Protein AF-A0A6C0K0J6-F1 (afdb_monomer)

Structure (mmCIF, N/CA/C/O backbone):
data_AF-A0A6C0K0J6-F1
#
_entry.id   AF-A0A6C0K0J6-F1
#
loop_
_atom_site.group_PDB
_atom_site.id
_atom_site.type_symbol
_atom_site.label_atom_id
_atom_site.label_alt_id
_atom_site.label_comp_id
_atom_site.label_asym_id
_atom_site.label_entity_id
_atom_site.label_seq_id
_atom_site.pdbx_PDB_ins_code
_atom_site.Cartn_x
_atom_site.Cartn_y
_atom_site.Cartn_z
_atom_site.occupancy
_atom_site.B_iso_or_equiv
_atom_site.auth_seq_id
_atom_site.auth_comp_id
_atom_site.auth_asym_id
_atom_site.auth_atom_id
_atom_site.pdbx_PDB_model_num
ATOM 1 N N . MET A 1 1 ? -20.442 -42.114 -7.661 1.00 43.59 1 MET A N 1
ATOM 2 C CA . MET A 1 1 ? -20.634 -40.699 -8.040 1.00 43.59 1 MET A CA 1
ATOM 3 C C . MET A 1 1 ? -19.313 -40.006 -7.813 1.00 43.59 1 MET A C 1
ATOM 5 O O . MET A 1 1 ? -18.913 -39.886 -6.660 1.00 43.59 1 MET A O 1
ATOM 9 N N . ASP A 1 2 ? -18.612 -39.634 -8.880 1.00 46.16 2 ASP A N 1
ATOM 10 C CA . ASP A 1 2 ? -17.391 -38.838 -8.762 1.00 46.16 2 ASP A CA 1
ATOM 11 C C . ASP A 1 2 ? -17.721 -37.569 -7.976 1.00 46.16 2 ASP A C 1
ATOM 13 O O . ASP A 1 2 ? -18.593 -36.793 -8.380 1.00 46.16 2 ASP A O 1
ATOM 17 N N . ARG A 1 3 ? -17.092 -37.387 -6.807 1.00 51.47 3 ARG A N 1
ATOM 18 C CA . ARG A 1 3 ? -17.185 -36.135 -6.048 1.00 51.47 3 ARG A CA 1
ATOM 19 C C . ARG A 1 3 ? -16.568 -35.055 -6.931 1.00 51.47 3 ARG A C 1
ATOM 21 O O . ARG A 1 3 ? -15.355 -34.870 -6.919 1.00 51.47 3 ARG A O 1
ATOM 28 N N . LYS A 1 4 ? -17.397 -34.370 -7.725 1.00 64.88 4 LYS A N 1
ATOM 29 C CA . LYS A 1 4 ? -16.985 -33.145 -8.407 1.00 64.88 4 LYS A CA 1
ATOM 30 C C . LYS A 1 4 ? -16.473 -32.202 -7.326 1.00 64.88 4 LYS A C 1
ATOM 32 O O . LYS A 1 4 ? -17.214 -31.870 -6.401 1.00 64.88 4 LYS A O 1
ATOM 37 N N . VAL A 1 5 ? -15.196 -31.844 -7.423 1.00 68.88 5 VAL A N 1
ATOM 38 C CA . VAL A 1 5 ? -14.590 -30.816 -6.577 1.00 68.88 5 VAL A CA 1
ATOM 39 C C . VAL A 1 5 ? -15.463 -29.564 -6.716 1.00 68.88 5 VAL A C 1
ATOM 41 O O . VAL A 1 5 ? -15.735 -29.167 -7.855 1.00 68.88 5 VAL A O 1
ATOM 44 N N . PRO A 1 6 ? -15.973 -28.987 -5.613 1.00 79.25 6 PRO A N 1
ATOM 45 C CA . PRO A 1 6 ? -16.761 -27.766 -5.681 1.00 79.25 6 PRO A CA 1
ATOM 46 C C . PRO A 1 6 ? -15.980 -26.665 -6.403 1.00 79.25 6 PRO A C 1
ATOM 48 O O . PRO A 1 6 ? -14.752 -26.627 -6.283 1.00 79.25 6 PRO A O 1
ATOM 51 N N . PRO A 1 7 ? -16.651 -25.766 -7.142 1.00 88.38 7 PRO A N 1
ATOM 52 C CA . PRO A 1 7 ? -15.975 -24.605 -7.701 1.00 88.38 7 PRO A CA 1
ATOM 53 C C . PRO A 1 7 ? -15.287 -23.820 -6.575 1.00 88.38 7 PRO A C 1
ATOM 55 O O . PRO A 1 7 ? -15.828 -23.702 -5.473 1.00 88.38 7 PRO A O 1
ATOM 58 N N . ILE A 1 8 ? -14.089 -23.310 -6.859 1.00 90.38 8 ILE A N 1
ATOM 59 C CA . ILE A 1 8 ? -13.298 -22.495 -5.935 1.00 90.38 8 ILE A CA 1
ATOM 60 C C . ILE A 1 8 ? -13.248 -21.075 -6.490 1.00 90.38 8 ILE A C 1
ATOM 62 O O . ILE A 1 8 ? -12.833 -20.871 -7.632 1.00 90.38 8 ILE A O 1
ATOM 66 N N . ILE A 1 9 ? -13.640 -20.096 -5.679 1.00 89.94 9 ILE A N 1
ATOM 67 C CA . ILE A 1 9 ? -13.443 -18.672 -5.964 1.00 89.94 9 ILE A CA 1
ATOM 68 C C . ILE A 1 9 ? -12.317 -18.157 -5.074 1.00 89.94 9 ILE A C 1
ATOM 70 O O . ILE A 1 9 ? -12.358 -18.341 -3.861 1.00 89.94 9 ILE A O 1
ATOM 74 N N . ASN A 1 10 ? -11.332 -17.491 -5.676 1.00 88.81 10 ASN A N 1
ATOM 75 C CA . ASN A 1 10 ? -10.282 -16.783 -4.948 1.00 88.81 10 ASN A CA 1
ATOM 76 C C . ASN A 1 10 ? -10.631 -15.297 -4.898 1.00 88.81 10 ASN A C 1
ATOM 78 O O . ASN A 1 10 ? -10.876 -14.686 -5.936 1.00 88.81 10 ASN A O 1
ATOM 82 N N . CYS A 1 11 ? -10.646 -14.720 -3.703 1.00 85.06 11 CYS A N 1
ATOM 83 C CA . CYS A 1 11 ? -11.088 -13.356 -3.466 1.00 85.06 11 CYS A CA 1
ATOM 84 C C . CYS A 1 11 ? -10.025 -12.553 -2.713 1.00 85.06 11 CYS A C 1
ATOM 86 O O . CYS A 1 11 ? -9.322 -13.075 -1.844 1.00 85.06 11 CYS A O 1
ATOM 88 N N . ARG A 1 12 ? -9.910 -11.267 -3.049 1.00 85.06 12 ARG A N 1
ATOM 89 C CA . ARG A 1 12 ? -8.915 -10.326 -2.504 1.00 85.06 12 ARG A CA 1
ATOM 90 C C . ARG A 1 12 ? -9.569 -9.025 -2.043 1.00 85.06 12 ARG A C 1
ATOM 92 O O . ARG A 1 12 ? -9.041 -7.942 -2.262 1.00 85.06 12 ARG A O 1
ATOM 99 N N . THR A 1 13 ? -10.752 -9.131 -1.451 1.00 86.75 13 THR A N 1
ATOM 100 C CA . THR A 1 13 ? -11.465 -7.977 -0.902 1.00 86.75 13 THR A CA 1
ATOM 101 C C . THR A 1 13 ? -10.655 -7.351 0.226 1.00 86.75 13 THR A C 1
ATOM 103 O O . THR A 1 13 ? -10.265 -8.047 1.165 1.00 86.75 13 THR A O 1
ATOM 106 N N . ILE A 1 14 ? -10.466 -6.037 0.165 1.00 84.62 14 ILE A N 1
ATOM 107 C CA . ILE A 1 14 ? -9.773 -5.258 1.190 1.00 84.62 14 ILE A CA 1
ATOM 108 C C . ILE A 1 14 ? -10.812 -4.435 1.959 1.00 84.62 14 ILE A C 1
ATOM 110 O O . ILE A 1 14 ? -11.710 -3.843 1.361 1.00 84.62 14 ILE A O 1
ATOM 114 N N . SER A 1 15 ? -10.700 -4.407 3.288 1.00 87.56 15 SER A N 1
ATOM 115 C CA . SER A 1 15 ? -11.509 -3.529 4.141 1.00 87.56 15 SER A CA 1
ATOM 116 C C . SER A 1 15 ? -10.840 -2.172 4.292 1.00 87.56 15 SER A C 1
ATOM 118 O O . SER A 1 15 ? -9.628 -2.109 4.477 1.00 87.56 15 SER A O 1
ATOM 120 N N . GLN A 1 16 ? -11.634 -1.107 4.309 1.00 87.94 16 GLN A N 1
ATOM 121 C CA . GLN A 1 16 ? -11.167 0.246 4.608 1.00 87.94 16 GLN A CA 1
ATOM 122 C C . GLN A 1 16 ? -11.649 0.700 5.987 1.00 87.94 16 GLN A C 1
ATOM 124 O O . GLN A 1 16 ? -12.702 0.243 6.444 1.00 87.94 16 GLN A O 1
ATOM 129 N N . LYS A 1 17 ? -10.927 1.624 6.624 1.00 88.62 17 LYS A N 1
ATOM 130 C CA . LYS A 1 17 ? -11.388 2.281 7.849 1.00 88.62 17 LYS A CA 1
ATOM 131 C C . LYS A 1 17 ? -12.465 3.321 7.532 1.00 88.62 17 LYS A C 1
ATOM 133 O O . LYS A 1 17 ? -12.179 4.503 7.476 1.00 88.62 17 LYS A O 1
ATOM 138 N N . A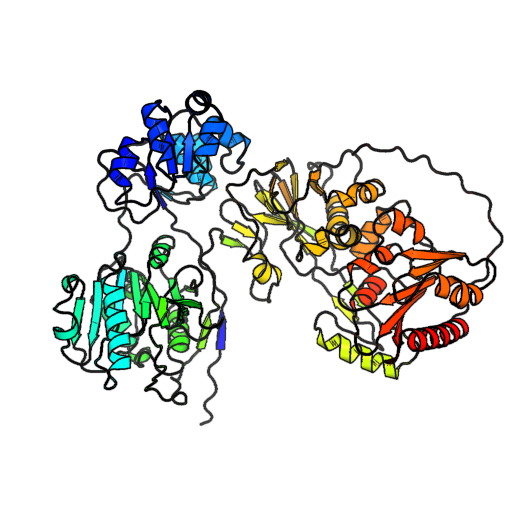SP A 1 18 ? -13.713 2.915 7.325 1.00 88.25 18 ASP A N 1
ATOM 139 C CA . ASP A 1 18 ? -14.858 3.810 7.055 1.00 88.25 18 ASP A CA 1
ATOM 140 C C . ASP A 1 18 ? -15.588 4.304 8.329 1.00 88.25 18 ASP A C 1
ATOM 142 O O . ASP A 1 18 ? -16.628 4.961 8.240 1.00 88.25 18 ASP A O 1
ATOM 146 N N . ASN A 1 19 ? -15.048 4.017 9.520 1.00 87.81 19 ASN A N 1
ATOM 147 C CA . ASN A 1 19 ? -15.564 4.466 10.819 1.00 87.81 19 ASN A CA 1
ATOM 148 C C . ASN A 1 19 ? -14.431 4.870 11.792 1.00 87.81 19 ASN A C 1
ATOM 150 O O . ASN A 1 19 ? -14.438 4.513 12.972 1.00 87.81 19 ASN A O 1
ATOM 154 N N . HIS A 1 20 ? -13.413 5.575 11.296 1.00 90.25 20 HIS A N 1
ATOM 155 C CA . HIS A 1 20 ? -12.252 5.995 12.081 1.00 90.25 20 HIS A CA 1
ATOM 156 C C . HIS A 1 20 ? -12.536 7.326 12.787 1.00 90.25 20 HIS A C 1
ATOM 158 O O . HIS A 1 20 ? -12.378 8.402 12.207 1.00 90.25 20 HIS A O 1
ATOM 164 N N . ALA A 1 21 ? -12.986 7.232 14.040 1.00 92.50 21 ALA A N 1
ATOM 165 C CA . ALA A 1 21 ? -13.401 8.383 14.833 1.00 92.50 21 ALA A CA 1
ATOM 166 C C . ALA A 1 21 ? -12.292 8.942 15.738 1.00 92.50 21 ALA A C 1
ATOM 168 O O . ALA A 1 21 ? -11.556 8.174 16.361 1.00 92.50 21 ALA A O 1
ATOM 169 N N . LEU A 1 22 ? -12.249 10.270 15.859 1.00 94.81 22 LEU A N 1
ATOM 170 C CA . LEU A 1 22 ? -11.514 11.014 16.880 1.00 94.81 22 LEU A CA 1
ATOM 171 C C . LEU A 1 22 ? -12.503 11.652 17.858 1.00 94.81 22 LEU A C 1
ATOM 173 O O . LEU A 1 22 ? -13.437 12.340 17.443 1.00 94.81 22 LEU A O 1
ATOM 177 N N . VAL A 1 23 ? -12.293 11.446 19.156 1.00 95.19 23 VAL A N 1
ATOM 178 C CA . VAL A 1 23 ? -13.185 11.947 20.211 1.00 95.19 23 VAL A CA 1
ATOM 179 C C . VAL A 1 23 ? -12.525 13.082 20.980 1.00 95.19 23 VAL A C 1
ATOM 181 O O . VAL A 1 23 ? -11.455 12.902 21.565 1.00 95.19 23 VAL A O 1
ATOM 184 N N . TRP A 1 24 ? -13.164 14.249 21.024 1.00 95.00 24 TRP A N 1
ATOM 185 C CA . TRP A 1 24 ? -12.683 15.363 21.835 1.00 95.00 24 TRP A CA 1
ATOM 186 C C . TRP A 1 24 ? -13.106 15.208 23.295 1.00 95.00 24 TRP A C 1
ATOM 188 O O . TRP A 1 24 ? -14.281 15.316 23.646 1.00 95.00 24 TRP A O 1
ATOM 198 N N . LEU A 1 25 ? -12.120 14.974 24.159 1.00 93.50 25 LEU A N 1
ATOM 199 C CA . LEU A 1 25 ? -12.305 14.889 25.600 1.00 93.50 25 LEU A CA 1
ATOM 200 C C . LEU A 1 25 ? -12.435 16.284 26.210 1.00 93.50 25 LEU A C 1
ATOM 202 O O . LEU A 1 25 ? -11.627 17.172 25.940 1.00 93.50 25 LEU A O 1
ATOM 206 N N . HIS A 1 26 ? -13.429 16.451 27.077 1.00 86.44 26 HIS A N 1
ATOM 207 C CA . HIS A 1 26 ? -13.693 17.705 27.772 1.00 86.44 26 HIS A CA 1
ATOM 208 C C . HIS A 1 26 ? -14.216 17.456 29.195 1.00 86.44 26 HIS A C 1
ATOM 210 O O . HIS A 1 26 ? -14.686 16.352 29.508 1.00 86.44 26 HIS A O 1
ATOM 216 N N . PRO A 1 27 ? -14.210 18.484 30.064 1.00 81.19 27 PRO A N 1
ATOM 217 C CA . PRO A 1 27 ? -14.893 18.421 31.350 1.00 81.19 27 PRO A CA 1
ATOM 218 C C . PRO A 1 27 ? -16.380 18.100 31.143 1.00 81.19 27 PRO A C 1
ATOM 220 O O . PRO A 1 27 ? -17.074 18.806 30.408 1.00 81.19 27 PRO A O 1
ATOM 223 N N . GLY A 1 28 ? -16.857 17.011 31.748 1.00 80.12 28 GLY A N 1
ATOM 224 C CA . GLY A 1 28 ? -18.236 16.530 31.599 1.00 80.12 28 GLY A CA 1
ATOM 225 C C . GLY A 1 28 ? -18.472 15.524 30.466 1.00 80.12 28 GLY A C 1
ATOM 226 O O . GLY A 1 28 ? -19.624 15.217 30.189 1.00 80.12 28 GLY A O 1
ATOM 227 N N . PHE A 1 29 ? -17.429 15.008 29.804 1.00 86.25 29 PHE A N 1
ATOM 228 C CA . PHE A 1 29 ? -17.586 13.853 28.913 1.00 86.25 29 PHE A CA 1
ATOM 229 C C . PHE A 1 29 ? -18.036 12.619 29.715 1.00 86.25 29 PHE A C 1
ATOM 231 O O . PHE A 1 29 ? -17.376 12.220 30.678 1.00 86.25 29 PHE A O 1
ATOM 238 N N . GLU A 1 30 ? -19.143 12.002 29.302 1.00 80.38 30 GLU A N 1
ATOM 239 C CA . GLU A 1 30 ? -19.689 10.788 29.911 1.00 80.38 30 GLU A CA 1
ATOM 240 C C . GLU A 1 30 ? -19.466 9.588 28.980 1.00 80.38 30 GLU A C 1
ATOM 242 O O . GLU A 1 30 ? -19.974 9.540 27.861 1.00 80.38 30 GLU A O 1
ATOM 247 N N . GLY A 1 31 ? -18.693 8.597 29.432 1.00 80.50 31 GLY A N 1
ATOM 248 C CA . GLY A 1 31 ? -18.464 7.366 28.677 1.00 80.50 31 GLY A CA 1
ATOM 249 C C . GLY A 1 31 ? -17.074 6.768 28.869 1.00 80.50 31 GLY A C 1
ATOM 250 O O . GLY A 1 31 ? -16.220 7.331 29.551 1.00 80.50 31 GLY A O 1
ATOM 251 N N . ASN A 1 32 ? -16.854 5.609 28.244 1.00 82.88 32 ASN A N 1
ATOM 252 C CA . ASN A 1 32 ? -15.545 4.969 28.156 1.00 82.88 32 ASN A CA 1
ATOM 253 C C . ASN A 1 32 ? -15.112 4.917 26.680 1.00 82.88 32 ASN A C 1
ATOM 255 O O . ASN A 1 32 ? -15.600 4.057 25.941 1.00 82.88 32 ASN A O 1
ATOM 259 N N . PRO A 1 33 ? -14.291 5.868 26.207 1.00 84.56 33 PRO A N 1
ATOM 260 C CA . PRO A 1 33 ? -13.968 5.956 24.794 1.00 84.56 33 PRO A CA 1
ATOM 261 C C . PRO A 1 33 ? -13.046 4.802 24.379 1.00 84.56 33 PRO A C 1
ATOM 263 O O . PRO A 1 33 ? -11.988 4.592 24.965 1.00 84.56 33 PRO A O 1
ATOM 266 N N . VAL A 1 34 ? -13.457 4.054 23.353 1.00 85.50 34 VAL A N 1
ATOM 267 C CA . VAL A 1 34 ? -12.638 2.994 22.727 1.00 85.50 34 VAL A CA 1
ATOM 268 C C . VAL A 1 34 ? -11.889 3.540 21.507 1.00 85.50 34 VAL A C 1
ATOM 270 O O . VAL A 1 34 ? -10.882 2.981 21.080 1.00 85.50 34 VAL A O 1
ATOM 273 N N . HIS A 1 35 ? -12.388 4.643 20.947 1.00 89.94 35 HIS A N 1
ATOM 274 C CA . HIS A 1 35 ? -11.780 5.350 19.831 1.00 89.94 35 HIS A CA 1
ATOM 275 C C . HIS A 1 35 ? -10.620 6.251 20.291 1.00 89.94 35 HIS A C 1
ATOM 277 O O . HIS A 1 35 ? -10.619 6.705 21.441 1.00 89.94 35 HIS A O 1
ATOM 283 N N . PRO A 1 36 ? -9.666 6.553 19.390 1.00 92.94 36 PRO A N 1
ATOM 284 C CA . PRO A 1 36 ? -8.674 7.600 19.590 1.00 92.94 36 PRO A CA 1
ATOM 285 C C . PRO A 1 36 ? -9.287 8.905 20.095 1.00 92.94 36 PRO A C 1
ATOM 287 O O . PRO A 1 36 ? -10.361 9.329 19.659 1.00 92.94 36 PRO A O 1
ATOM 290 N N . CYS A 1 37 ? -8.589 9.548 21.020 1.00 95.25 37 CYS A N 1
ATOM 291 C CA . CYS A 1 37 ? -9.042 10.752 21.693 1.00 95.25 37 CYS A CA 1
ATOM 292 C C . CYS A 1 37 ? -8.067 11.915 21.506 1.00 95.25 37 CYS A C 1
ATOM 294 O O . CYS A 1 37 ? -6.858 11.729 21.341 1.00 95.25 37 CYS A O 1
ATOM 296 N N . ILE A 1 38 ? -8.601 13.128 21.613 1.00 96.12 38 ILE A N 1
ATOM 297 C CA . ILE A 1 38 ? -7.844 14.376 21.649 1.00 96.12 38 ILE A CA 1
ATOM 298 C C . ILE A 1 38 ? -8.171 15.146 22.925 1.00 96.12 38 ILE A C 1
ATOM 300 O O . ILE A 1 38 ? -9.333 15.257 23.321 1.00 96.12 38 ILE A O 1
ATOM 304 N N . ALA A 1 39 ? -7.133 15.663 23.575 1.00 95.75 39 ALA A N 1
ATOM 305 C CA . ALA A 1 39 ? -7.251 16.545 24.730 1.00 95.75 39 ALA A CA 1
ATOM 306 C C . ALA A 1 39 ? -6.782 17.956 24.353 1.00 95.75 39 ALA A C 1
ATOM 308 O O . ALA A 1 39 ? -5.856 18.115 23.560 1.00 95.75 39 ALA A O 1
ATOM 309 N N . THR A 1 40 ? -7.404 18.980 24.933 1.00 94.94 40 THR A N 1
ATOM 310 C CA . THR A 1 40 ? -7.078 20.399 24.677 1.00 94.94 40 THR A CA 1
ATOM 311 C C . THR A 1 40 ? -6.467 21.104 25.891 1.00 94.94 40 THR A C 1
ATOM 313 O O . THR A 1 40 ? -6.355 22.326 25.918 1.00 94.94 40 THR A O 1
ATOM 316 N N . SER A 1 41 ? -6.113 20.344 26.931 1.00 93.06 41 SER A N 1
ATOM 317 C CA . SER A 1 41 ? -5.408 20.833 28.115 1.00 93.06 41 SER A CA 1
ATOM 318 C C . SER A 1 41 ? -4.652 19.693 28.803 1.00 93.06 41 SER A C 1
ATOM 320 O O . SER A 1 41 ? -5.028 18.521 28.694 1.00 93.06 41 SER A O 1
ATOM 322 N N . LEU A 1 42 ? -3.602 20.018 29.564 1.00 91.69 42 LEU A N 1
ATOM 323 C CA . LEU A 1 42 ? -2.908 19.022 30.390 1.00 91.69 42 LEU A CA 1
ATOM 324 C C . LEU A 1 42 ? -3.788 18.483 31.520 1.00 91.69 42 LEU A C 1
ATOM 326 O O . LEU A 1 42 ? -3.644 17.325 31.905 1.00 91.69 42 LEU A O 1
ATOM 330 N N . ALA A 1 43 ? -4.722 19.284 32.034 1.00 90.94 43 ALA A N 1
ATOM 331 C CA . ALA A 1 43 ? -5.682 18.826 33.033 1.00 90.94 43 ALA A CA 1
ATOM 332 C C . ALA A 1 43 ? -6.576 17.706 32.475 1.00 90.94 43 ALA A C 1
ATOM 334 O O . ALA A 1 43 ? -6.719 16.662 33.119 1.00 90.94 43 ALA A O 1
ATOM 335 N N . ASP A 1 44 ? -7.096 17.880 31.257 1.00 91.38 44 ASP A N 1
ATOM 336 C CA . ASP A 1 44 ? -7.879 16.855 30.559 1.00 91.38 44 ASP A CA 1
ATOM 337 C C . ASP A 1 44 ? -7.012 15.640 30.215 1.00 91.38 44 ASP A C 1
ATOM 339 O O . ASP A 1 44 ? -7.397 14.496 30.449 1.00 91.38 44 ASP A O 1
ATOM 343 N N . TYR A 1 45 ? -5.784 15.858 29.744 1.00 92.50 45 TYR A N 1
ATOM 344 C CA . TYR A 1 45 ? -4.856 14.758 29.494 1.00 92.50 45 TYR A CA 1
ATOM 345 C C . TYR A 1 45 ? -4.606 13.922 30.761 1.00 92.50 45 TYR A C 1
ATOM 347 O O . TYR A 1 45 ? -4.698 12.693 30.741 1.00 92.50 45 TYR A O 1
ATOM 355 N N . ARG A 1 46 ? -4.335 14.569 31.902 1.00 90.56 46 ARG A N 1
ATOM 356 C CA . ARG A 1 46 ? -4.105 13.894 33.190 1.00 90.56 46 ARG A CA 1
ATOM 357 C C . ARG A 1 46 ? -5.322 13.093 33.645 1.00 90.56 46 ARG A C 1
ATOM 359 O O . ARG A 1 46 ? -5.135 11.984 34.154 1.00 90.56 46 ARG A O 1
ATOM 366 N N . SER A 1 47 ? -6.526 13.644 33.496 1.00 90.81 47 SER A N 1
ATOM 367 C CA . SER A 1 47 ? -7.759 13.003 33.960 1.00 90.81 47 SER A CA 1
ATOM 368 C C . SER A 1 47 ? -8.118 11.771 33.124 1.00 90.81 47 SER A C 1
ATOM 370 O O . SER A 1 47 ? -8.591 10.777 33.682 1.00 90.81 47 SER A O 1
ATOM 372 N N . TRP A 1 48 ? -7.802 11.783 31.825 1.00 91.75 48 TRP A N 1
ATOM 373 C CA . TRP A 1 48 ? -8.229 10.741 30.891 1.00 91.75 48 TRP A CA 1
ATOM 374 C C . TRP A 1 48 ? -7.155 9.731 30.473 1.00 91.75 48 TRP A C 1
ATOM 376 O O . TRP A 1 48 ? -7.514 8.597 30.166 1.00 91.75 48 TRP A O 1
ATOM 386 N N . LYS A 1 49 ? -5.851 10.046 30.525 1.00 90.44 49 LYS A N 1
ATOM 387 C CA . LYS A 1 49 ? -4.769 9.179 29.984 1.00 90.44 49 LYS A CA 1
ATOM 388 C C . LYS A 1 49 ? -4.721 7.741 30.511 1.00 90.44 49 LYS A C 1
ATOM 390 O O . LYS A 1 49 ? -4.085 6.884 29.914 1.00 90.44 49 LYS A O 1
ATOM 395 N N . ARG A 1 50 ? -5.326 7.468 31.673 1.00 89.56 50 ARG A N 1
ATOM 396 C CA . ARG A 1 50 ? -5.401 6.112 32.254 1.00 89.56 50 ARG A CA 1
ATOM 397 C C . ARG A 1 50 ? -6.590 5.293 31.741 1.00 89.56 50 ARG A C 1
ATOM 399 O O . ARG A 1 50 ? -6.670 4.111 32.055 1.00 89.56 50 ARG A O 1
ATOM 406 N N . ARG A 1 51 ? -7.540 5.927 31.051 1.00 87.44 51 ARG A N 1
ATOM 407 C CA . ARG A 1 51 ? -8.827 5.346 30.637 1.00 87.44 51 ARG A CA 1
ATOM 408 C C . ARG A 1 51 ? -9.116 5.510 29.144 1.00 87.44 51 ARG A C 1
ATOM 410 O O . ARG A 1 51 ? -9.968 4.798 28.640 1.00 87.44 51 ARG A O 1
ATOM 417 N N . ALA A 1 52 ? -8.424 6.420 28.463 1.00 90.06 52 ALA A N 1
ATOM 418 C CA . ALA A 1 52 ? -8.608 6.726 27.051 1.00 90.06 52 ALA A CA 1
ATOM 419 C C . ALA A 1 52 ? -7.268 6.693 26.306 1.00 90.06 52 ALA A C 1
ATOM 421 O O . ALA A 1 52 ? -6.232 7.060 26.867 1.00 90.06 52 ALA A O 1
ATOM 422 N N . ASP A 1 53 ? -7.309 6.300 25.035 1.00 91.25 53 ASP A N 1
ATOM 423 C CA . ASP A 1 53 ? -6.172 6.380 24.115 1.00 91.25 53 ASP A CA 1
ATOM 424 C C . ASP A 1 53 ? -6.063 7.809 23.564 1.00 91.25 53 ASP A C 1
ATOM 426 O O . ASP A 1 53 ? -6.773 8.180 22.630 1.00 91.25 53 ASP A O 1
ATOM 430 N N . ILE A 1 54 ? -5.235 8.650 24.189 1.00 94.38 54 ILE A N 1
ATOM 431 C CA . ILE A 1 54 ? -5.063 10.047 23.769 1.00 94.38 54 ILE A CA 1
ATOM 432 C C . ILE A 1 54 ? -3.952 10.129 22.725 1.00 94.38 54 ILE A C 1
ATOM 434 O O . ILE A 1 54 ? -2.767 10.098 23.054 1.00 94.38 54 ILE A O 1
ATOM 438 N N . THR A 1 55 ? -4.343 10.276 21.463 1.00 93.81 55 THR A N 1
ATOM 439 C CA . THR A 1 55 ? -3.422 10.304 20.318 1.00 93.81 55 THR A CA 1
ATOM 440 C C . THR A 1 55 ? -2.782 11.677 20.109 1.00 93.81 55 THR A C 1
ATOM 442 O O . THR A 1 55 ? -1.674 11.766 19.572 1.00 93.81 55 THR A O 1
ATOM 445 N N . ALA A 1 56 ? -3.456 12.749 20.534 1.00 95.06 56 ALA A N 1
ATOM 446 C CA . ALA A 1 56 ? -2.976 14.118 20.382 1.00 95.06 56 ALA A CA 1
ATOM 447 C C . ALA A 1 56 ? -3.380 15.021 21.554 1.00 95.06 56 ALA A C 1
ATOM 449 O O . ALA A 1 56 ? -4.455 14.872 22.144 1.00 95.06 56 ALA A O 1
ATOM 450 N N . LEU A 1 57 ? -2.515 15.988 21.854 1.00 96.25 57 LEU A N 1
ATOM 451 C CA . LEU A 1 57 ? -2.737 17.038 22.840 1.00 96.25 57 LEU A CA 1
ATOM 452 C C . LEU A 1 57 ? -2.551 18.408 22.177 1.00 96.25 57 LEU A C 1
ATOM 454 O O . LEU A 1 57 ? -1.485 18.705 21.636 1.00 96.25 57 LEU A O 1
ATOM 458 N N . VAL A 1 58 ? -3.592 19.236 22.230 1.00 96.69 58 VAL A N 1
ATOM 459 C CA . VAL A 1 58 ? -3.590 20.612 21.722 1.00 96.69 58 VAL A CA 1
ATOM 460 C C . VAL A 1 58 ? -3.373 21.576 22.882 1.00 96.69 58 VAL A C 1
ATOM 462 O O . VAL A 1 58 ? -4.103 21.504 23.868 1.00 96.69 58 VAL A O 1
ATOM 465 N N . LEU A 1 59 ? -2.405 22.488 22.770 1.00 95.19 59 LEU A N 1
ATOM 466 C CA . LEU A 1 59 ? -2.112 23.497 23.794 1.00 95.19 59 LEU A CA 1
ATOM 467 C C . LEU A 1 59 ? -2.000 24.889 23.163 1.00 95.19 59 LEU A C 1
ATOM 469 O O . LEU A 1 59 ? -1.105 25.162 22.363 1.00 95.19 59 LEU A O 1
ATOM 473 N N . THR A 1 60 ? -2.899 25.796 23.541 1.00 93.06 60 THR A N 1
ATOM 474 C CA . THR A 1 60 ? -2.838 27.206 23.114 1.00 93.06 60 THR A CA 1
ATOM 475 C C . THR A 1 60 ? -1.925 28.056 23.993 1.00 93.06 60 THR A C 1
ATOM 477 O O . THR A 1 60 ? -1.455 29.102 23.553 1.00 93.06 60 THR A O 1
ATOM 480 N N . GLU A 1 61 ? -1.664 27.596 25.215 1.00 91.88 61 GLU A N 1
ATOM 481 C CA . GLU A 1 61 ? -0.775 28.201 26.204 1.00 91.88 61 GLU A CA 1
ATOM 482 C C . GLU A 1 61 ? 0.009 27.080 26.896 1.00 91.88 61 GLU A C 1
ATOM 484 O O . GLU A 1 61 ? -0.522 25.984 27.088 1.00 91.88 61 GLU A O 1
ATOM 489 N N . VAL A 1 62 ? 1.272 27.335 27.246 1.00 92.06 62 VAL A N 1
ATOM 490 C CA . VAL A 1 62 ? 2.141 26.359 27.918 1.00 92.06 62 VAL A CA 1
ATOM 491 C C . VAL A 1 62 ? 2.921 27.079 29.010 1.00 92.06 62 VAL A C 1
ATOM 493 O O . VAL A 1 62 ? 3.801 27.880 28.714 1.00 92.06 62 VAL A O 1
ATOM 496 N N . SER A 1 63 ? 2.606 26.811 30.278 1.00 92.56 63 SER A N 1
ATOM 497 C CA . SER A 1 63 ? 3.401 27.340 31.389 1.00 92.56 63 SER A CA 1
ATOM 498 C C . SER A 1 63 ? 4.716 26.567 31.561 1.00 92.56 63 SER A C 1
ATOM 500 O O . SER A 1 63 ? 4.868 25.444 31.083 1.00 92.56 63 SER A O 1
ATOM 502 N N . VAL A 1 64 ? 5.675 27.122 32.311 1.00 90.94 64 VAL A N 1
ATOM 503 C CA . VAL A 1 64 ? 6.928 26.412 32.649 1.00 90.94 64 VAL A CA 1
ATOM 504 C C . VAL A 1 64 ? 6.643 25.089 33.375 1.00 90.94 64 VAL A C 1
ATOM 506 O O . VAL A 1 64 ? 7.283 24.075 33.103 1.00 90.94 64 VAL A O 1
ATOM 509 N N . ALA A 1 65 ? 5.647 25.074 34.268 1.00 91.06 65 ALA A N 1
ATOM 510 C CA . ALA A 1 65 ? 5.245 23.867 34.987 1.00 91.06 65 ALA A CA 1
ATOM 511 C C . ALA A 1 65 ? 4.636 22.808 34.052 1.00 91.06 65 ALA A C 1
ATOM 513 O O . ALA A 1 65 ? 4.921 21.619 34.203 1.00 91.06 65 ALA A O 1
ATOM 514 N N . ASP A 1 66 ? 3.836 23.244 33.077 1.00 91.44 66 ASP A N 1
ATOM 515 C CA . ASP A 1 66 ? 3.267 22.378 32.043 1.00 91.44 66 ASP A CA 1
ATOM 516 C C . ASP A 1 66 ? 4.365 21.761 31.174 1.00 91.44 66 ASP A C 1
ATOM 518 O O . ASP A 1 66 ? 4.357 20.556 30.919 1.00 91.44 66 ASP A O 1
ATOM 522 N N . PHE A 1 67 ? 5.358 22.559 30.778 1.00 92.00 67 PHE A N 1
ATOM 523 C CA . PHE A 1 67 ? 6.475 22.100 29.958 1.00 92.00 67 PHE A CA 1
ATOM 524 C C . PHE A 1 67 ? 7.329 21.032 30.662 1.00 92.00 67 PHE A C 1
ATOM 526 O O . PHE A 1 67 ? 7.670 20.008 30.066 1.00 92.00 67 PHE A O 1
ATOM 533 N N . GLU A 1 68 ? 7.626 21.209 31.953 1.00 91.19 68 GLU A N 1
ATOM 534 C CA . GLU A 1 68 ? 8.331 20.190 32.749 1.00 91.19 68 GLU A CA 1
ATOM 535 C C . GLU A 1 68 ? 7.534 18.890 32.899 1.00 91.19 68 GLU A C 1
ATOM 537 O O . GLU A 1 68 ? 8.105 17.802 33.030 1.00 91.19 68 GLU A O 1
ATOM 542 N N . GLU A 1 69 ? 6.206 18.966 32.877 1.00 89.31 69 GLU A N 1
ATOM 543 C CA . GLU A 1 69 ? 5.383 17.767 32.858 1.00 89.31 69 GLU A CA 1
ATOM 544 C C . GLU A 1 69 ? 5.372 17.092 31.485 1.00 89.31 69 GLU A C 1
ATOM 546 O O . GLU A 1 69 ? 5.459 15.863 31.429 1.00 89.31 69 GLU A O 1
ATOM 551 N N . LEU A 1 70 ? 5.319 17.853 30.388 1.00 91.31 70 LEU A N 1
ATOM 552 C CA . LEU A 1 70 ? 5.334 17.306 29.026 1.00 91.31 70 LEU A CA 1
ATOM 553 C C . LEU A 1 70 ? 6.538 16.388 28.782 1.00 91.31 70 LEU A C 1
ATOM 555 O O . LEU A 1 70 ? 6.388 15.360 28.124 1.00 91.31 70 LEU A O 1
ATOM 559 N N . LYS A 1 71 ? 7.691 16.666 29.405 1.00 89.75 71 LYS A N 1
ATOM 560 C CA . LYS A 1 71 ? 8.887 15.795 29.379 1.00 89.75 71 LYS A CA 1
ATOM 561 C C . LYS A 1 71 ? 8.622 14.358 29.849 1.00 89.75 71 LYS A C 1
ATOM 563 O O . LYS A 1 71 ? 9.371 13.445 29.509 1.00 89.75 71 LYS A O 1
ATOM 568 N N . LYS A 1 72 ? 7.564 14.134 30.631 1.00 89.62 72 LYS A N 1
ATOM 569 C CA . LYS A 1 72 ? 7.169 12.829 31.189 1.00 89.62 72 LYS A CA 1
ATOM 570 C C . LYS A 1 72 ? 6.167 12.088 30.299 1.00 89.62 72 LYS A C 1
ATOM 572 O O . LYS A 1 72 ? 5.684 11.019 30.684 1.00 89.62 72 LYS A O 1
ATOM 577 N N . HIS A 1 73 ? 5.786 12.656 29.158 1.00 88.19 73 HIS A N 1
ATOM 578 C CA . HIS A 1 73 ? 4.706 12.161 28.310 1.00 88.19 73 HIS A CA 1
ATOM 579 C C . HIS A 1 73 ? 5.166 11.974 26.863 1.00 88.19 73 HIS A C 1
ATOM 581 O O . HIS A 1 73 ? 5.996 12.714 26.348 1.00 88.19 73 HIS A O 1
ATOM 587 N N . LYS A 1 74 ? 4.629 10.939 26.212 1.00 88.88 74 LYS A N 1
ATOM 588 C CA . LYS A 1 74 ? 4.913 10.589 24.817 1.00 88.88 74 LYS A CA 1
ATOM 589 C C . LYS A 1 74 ? 3.607 10.660 24.030 1.00 88.88 74 LYS A C 1
ATOM 591 O O . LYS A 1 74 ? 2.961 9.645 23.808 1.00 88.88 74 LYS A O 1
ATOM 596 N N . VAL A 1 75 ? 3.188 11.880 23.704 1.00 90.81 75 VAL A N 1
ATOM 597 C CA . VAL A 1 75 ? 1.950 12.185 22.968 1.00 90.81 75 VAL A CA 1
ATOM 598 C C . VAL A 1 75 ? 2.259 13.206 21.876 1.00 90.81 75 VAL A C 1
ATOM 600 O O . VAL A 1 75 ? 3.129 14.053 22.070 1.00 90.81 75 VAL A O 1
ATOM 603 N N . ASN A 1 76 ? 1.572 13.127 20.733 1.00 92.38 76 ASN A N 1
ATOM 604 C CA . ASN A 1 76 ? 1.722 14.128 19.676 1.00 92.38 76 ASN A CA 1
ATOM 605 C C . ASN A 1 76 ? 1.204 15.483 20.169 1.00 92.38 76 ASN A C 1
ATOM 607 O O . ASN A 1 76 ? 0.104 15.561 20.725 1.00 92.38 76 ASN A O 1
ATOM 611 N N . LEU A 1 77 ? 1.983 16.540 19.957 1.00 94.69 77 LEU A N 1
ATOM 612 C CA . LEU A 1 77 ? 1.671 17.882 20.436 1.00 94.69 77 LEU A CA 1
ATOM 613 C C . LEU A 1 77 ? 1.293 18.793 19.277 1.00 94.69 77 LEU A C 1
ATOM 615 O O . LEU A 1 77 ? 1.994 18.855 18.272 1.00 94.69 77 LEU A O 1
ATOM 619 N N . PHE A 1 78 ? 0.213 19.544 19.453 1.00 95.69 78 PHE A N 1
ATOM 620 C CA . PHE A 1 78 ? -0.170 20.624 18.557 1.00 95.69 78 PHE A CA 1
ATOM 621 C C . PHE A 1 78 ? -0.257 21.911 19.360 1.00 95.69 78 PHE A C 1
ATOM 623 O O . PHE A 1 78 ? -1.069 22.027 20.275 1.00 95.69 78 PHE A O 1
ATOM 630 N N . VAL A 1 79 ? 0.620 22.859 19.064 1.00 96.38 79 VAL A N 1
ATOM 631 C CA . VAL A 1 79 ? 0.815 24.042 19.902 1.00 96.38 79 VAL A CA 1
ATOM 632 C C . VAL A 1 79 ? 0.585 25.318 19.113 1.00 96.38 79 VAL A C 1
ATOM 634 O O . VAL A 1 79 ? 0.892 25.397 17.924 1.00 96.38 79 VAL A O 1
ATOM 637 N N . LYS A 1 80 ? 0.056 26.334 19.791 1.00 96.31 80 LYS A N 1
ATOM 638 C CA . LYS A 1 80 ? 0.033 27.701 19.265 1.00 96.31 80 LYS A CA 1
ATOM 639 C C . LYS A 1 80 ? 1.466 28.218 19.124 1.00 96.31 80 LYS A C 1
ATOM 641 O O . LYS A 1 80 ? 2.280 28.020 20.029 1.00 96.31 80 LYS A O 1
ATOM 646 N N . LYS A 1 81 ? 1.769 28.943 18.050 1.00 95.44 81 LYS A N 1
ATOM 647 C CA . LYS A 1 81 ? 3.105 29.486 17.760 1.00 95.44 81 LYS A CA 1
ATOM 648 C C . LYS A 1 81 ? 3.677 30.312 18.909 1.00 95.44 81 LYS A C 1
ATOM 650 O O . LYS A 1 81 ? 4.795 30.066 19.343 1.00 95.44 81 LYS A O 1
ATOM 655 N N . ALA A 1 82 ? 2.870 31.199 19.489 1.00 94.38 82 ALA A N 1
ATOM 656 C CA . ALA A 1 82 ? 3.284 32.005 20.639 1.00 94.38 82 ALA A CA 1
ATOM 657 C C . ALA A 1 82 ? 3.644 31.167 21.883 1.00 94.38 82 ALA A C 1
ATOM 659 O O . ALA A 1 82 ? 4.416 31.624 22.717 1.00 94.38 82 ALA A O 1
ATOM 660 N N . ALA A 1 83 ? 3.085 29.961 22.038 1.00 92.88 83 ALA A N 1
ATOM 661 C CA . ALA A 1 83 ? 3.462 29.035 23.107 1.00 92.88 83 ALA A CA 1
ATOM 662 C C . ALA A 1 83 ? 4.716 28.224 22.740 1.00 92.88 83 ALA A C 1
ATOM 664 O O . ALA A 1 83 ? 5.551 27.956 23.599 1.00 92.88 83 ALA A O 1
ATOM 665 N N . PHE A 1 84 ? 4.879 27.875 21.461 1.00 94.50 84 PHE A N 1
ATOM 666 C CA . PHE A 1 84 ? 6.083 27.222 20.947 1.00 94.50 84 PHE A CA 1
ATOM 667 C C . PHE A 1 84 ? 7.331 28.104 21.110 1.00 94.50 84 PHE A C 1
ATOM 669 O O . PHE A 1 84 ? 8.361 27.633 21.586 1.00 94.50 84 PHE A O 1
ATOM 676 N N . GLU A 1 85 ? 7.224 29.393 20.785 1.00 94.69 85 GLU A N 1
ATOM 677 C CA . GLU A 1 85 ? 8.330 30.362 20.822 1.00 94.69 85 GLU A CA 1
ATOM 678 C C . GLU A 1 85 ? 8.773 30.759 22.243 1.00 94.69 85 GLU A C 1
ATOM 680 O O . GLU A 1 85 ? 9.849 31.331 22.406 1.00 94.69 85 GLU A O 1
ATOM 685 N N . GLN A 1 86 ? 7.996 30.431 23.284 1.00 94.38 86 GLN A N 1
ATOM 686 C CA . GLN A 1 86 ? 8.372 30.689 24.685 1.00 94.38 86 GLN A CA 1
ATOM 687 C C . GLN A 1 86 ? 9.555 29.842 25.163 1.00 94.38 86 GLN A C 1
ATOM 689 O O . GLN A 1 86 ? 10.232 30.226 26.118 1.00 94.38 86 GLN A O 1
ATOM 694 N N . PHE A 1 87 ? 9.807 28.703 24.516 1.00 93.50 87 PHE A N 1
ATOM 695 C CA . PHE A 1 87 ? 10.859 27.767 24.897 1.00 93.50 87 PHE A CA 1
ATOM 696 C C . PHE A 1 87 ? 11.844 27.553 23.740 1.00 93.50 87 PHE A C 1
ATOM 698 O O . PHE A 1 87 ? 11.443 27.557 22.572 1.00 93.50 87 PHE A O 1
ATOM 705 N N . PRO A 1 88 ? 13.137 27.323 24.028 1.00 93.50 88 PRO A N 1
ATOM 706 C CA . PRO A 1 88 ? 14.118 26.977 23.008 1.00 93.50 88 PRO A CA 1
ATOM 707 C C . PRO A 1 88 ? 13.702 25.754 22.182 1.00 93.50 88 PRO A C 1
ATOM 709 O O . PRO A 1 88 ? 13.230 24.746 22.708 1.00 93.50 88 PRO A O 1
ATOM 712 N N . ARG A 1 89 ? 13.968 25.782 20.869 1.00 90.81 89 ARG A N 1
ATOM 713 C CA . ARG A 1 89 ? 13.683 24.648 19.968 1.00 90.81 89 ARG A CA 1
ATOM 714 C C . ARG A 1 89 ? 14.377 23.349 20.403 1.00 90.81 89 ARG A C 1
ATOM 716 O O . ARG A 1 89 ? 13.830 22.272 20.184 1.00 90.81 89 ARG A O 1
ATOM 723 N N . SER A 1 90 ? 15.554 23.439 21.028 1.00 92.50 90 SER A N 1
ATOM 724 C CA . SER A 1 90 ? 16.265 22.291 21.613 1.00 92.50 90 SER A CA 1
ATOM 725 C C . SER A 1 90 ? 15.424 21.543 22.643 1.00 92.50 90 SER A C 1
ATOM 727 O O . SER A 1 90 ? 15.473 20.315 22.697 1.00 92.50 90 SER A O 1
ATOM 729 N N . ASP A 1 91 ? 14.627 22.269 23.421 1.00 92.62 91 ASP A N 1
ATOM 730 C CA . ASP A 1 91 ? 13.862 21.714 24.533 1.00 92.62 91 ASP A CA 1
ATOM 731 C C . ASP A 1 91 ? 12.650 20.946 24.007 1.00 92.62 91 ASP A C 1
ATOM 733 O O . ASP A 1 91 ? 12.353 19.846 24.468 1.00 92.62 91 ASP A O 1
ATOM 737 N N . TRP A 1 92 ? 12.008 21.480 22.965 1.00 92.12 92 TRP A N 1
ATOM 738 C CA . TRP A 1 92 ? 10.966 20.790 22.209 1.00 92.12 92 TRP A CA 1
ATOM 739 C C . TRP A 1 92 ? 11.485 19.505 21.553 1.00 92.12 92 TRP A C 1
ATOM 741 O O . TRP A 1 92 ? 10.851 18.456 21.656 1.00 92.12 92 TRP A O 1
ATOM 751 N N . VAL A 1 93 ? 12.667 19.553 20.927 1.00 89.94 93 VAL A N 1
ATOM 752 C CA . VAL A 1 93 ? 13.311 18.366 20.333 1.00 89.94 93 VAL A CA 1
ATOM 753 C C . VAL A 1 93 ? 13.632 17.314 21.403 1.00 89.94 93 VAL A C 1
ATOM 755 O O . VAL A 1 93 ? 13.458 16.118 21.158 1.00 89.94 93 VAL A O 1
ATOM 758 N N . ALA A 1 94 ? 14.031 17.735 22.608 1.00 91.38 94 ALA A N 1
ATOM 759 C CA . ALA A 1 94 ? 14.337 16.837 23.722 1.00 91.38 94 ALA A CA 1
ATOM 760 C C . ALA A 1 94 ? 13.121 16.035 24.226 1.00 91.38 94 ALA A C 1
ATOM 762 O O . ALA A 1 94 ? 13.305 14.979 24.834 1.00 91.38 94 ALA A O 1
ATOM 763 N N . LEU A 1 95 ? 11.887 16.468 23.935 1.00 90.44 95 LEU A N 1
ATOM 764 C CA . LEU A 1 95 ? 10.680 15.686 24.235 1.00 90.44 95 LEU A CA 1
ATOM 765 C C . LEU A 1 95 ? 10.616 14.384 23.419 1.00 90.44 95 LEU A C 1
ATOM 767 O O . LEU A 1 95 ? 10.035 13.395 23.879 1.00 90.44 95 LEU A O 1
ATOM 771 N N . GLN A 1 96 ? 11.249 14.358 22.237 1.00 89.69 96 GLN A N 1
ATOM 772 C CA . GLN A 1 96 ? 11.206 13.250 21.274 1.00 89.69 96 GLN A CA 1
ATOM 773 C C . GLN A 1 96 ? 9.762 12.833 20.939 1.00 89.69 96 GLN A C 1
ATOM 775 O O . GLN A 1 96 ? 9.406 11.655 21.014 1.00 89.69 96 GLN A O 1
ATOM 780 N N . VAL A 1 97 ? 8.920 13.818 20.630 1.00 89.00 97 VAL A N 1
ATOM 781 C CA . VAL A 1 97 ? 7.535 13.635 20.173 1.00 89.00 97 VAL A CA 1
ATOM 782 C C . VAL A 1 97 ? 7.311 14.443 18.899 1.00 89.00 97 VAL A C 1
ATOM 784 O O . VAL A 1 97 ? 8.050 15.390 18.627 1.00 89.00 97 VAL A O 1
ATOM 787 N N . SER A 1 98 ? 6.288 14.091 18.123 1.00 88.25 98 SER A N 1
ATOM 788 C CA . SER A 1 98 ? 5.864 14.906 16.982 1.00 88.25 98 SER A CA 1
ATOM 789 C C . SER A 1 98 ? 5.233 16.205 17.479 1.00 88.25 98 SER A C 1
ATOM 791 O O . SER A 1 98 ? 4.371 16.170 18.361 1.00 88.25 98 SER A O 1
ATOM 793 N N . ILE A 1 99 ? 5.646 17.336 16.906 1.00 91.06 99 ILE A N 1
ATOM 794 C CA . ILE A 1 99 ? 5.144 18.666 17.262 1.00 91.06 99 ILE A CA 1
ATOM 795 C C . ILE A 1 99 ? 4.650 19.359 15.993 1.00 91.06 99 ILE A C 1
ATOM 797 O O . ILE A 1 99 ? 5.414 19.524 15.044 1.00 91.06 99 ILE A O 1
ATOM 801 N N . GLY A 1 100 ? 3.384 19.768 15.988 1.00 91.69 100 GLY A N 1
ATOM 802 C CA . GLY A 1 100 ? 2.790 20.626 14.966 1.00 91.69 100 GLY A CA 1
ATOM 803 C C . GLY A 1 100 ? 2.519 22.025 15.515 1.00 91.69 100 GLY A C 1
ATOM 804 O O . GLY A 1 100 ? 1.916 22.167 16.576 1.00 91.69 100 GLY A O 1
ATOM 805 N N . VAL A 1 101 ? 2.933 23.064 14.792 1.00 94.50 101 VAL A N 1
ATOM 806 C CA . VAL A 1 101 ? 2.572 24.455 15.105 1.00 94.50 101 VAL A CA 1
ATOM 807 C C . VAL A 1 101 ? 1.291 24.800 14.349 1.00 94.50 101 VAL A C 1
ATOM 809 O O . VAL A 1 101 ? 1.271 24.709 13.122 1.00 94.50 101 VAL A O 1
ATOM 812 N N . LEU A 1 102 ? 0.218 25.153 15.065 1.00 95.62 102 LEU A N 1
ATOM 813 C CA . LEU A 1 102 ? -1.140 25.288 14.509 1.00 95.62 102 LEU A CA 1
ATOM 814 C C . LEU A 1 102 ? -1.217 26.284 13.344 1.00 95.62 102 LEU A C 1
ATOM 816 O O . LEU A 1 102 ? -1.811 25.983 12.308 1.00 95.62 102 LEU A O 1
ATOM 820 N N . GLU A 1 103 ? -0.582 27.442 13.498 1.00 95.69 103 GLU A N 1
ATOM 821 C CA . GLU A 1 103 ? -0.522 28.509 12.498 1.00 95.69 103 GLU A CA 1
ATOM 822 C C . GLU A 1 103 ? 0.186 28.066 11.207 1.00 95.69 103 GLU A C 1
ATOM 824 O O . GLU A 1 103 ? -0.142 28.542 10.125 1.00 95.69 103 GLU A O 1
ATOM 829 N N . GLU A 1 104 ? 1.114 27.114 11.307 1.00 92.62 104 GLU A N 1
ATOM 830 C CA . GLU A 1 104 ? 1.969 26.666 10.202 1.00 92.62 104 GLU A CA 1
ATOM 831 C C . GLU A 1 104 ? 1.402 25.422 9.496 1.00 92.62 104 GLU A C 1
ATOM 833 O O . GLU A 1 104 ? 1.919 25.007 8.455 1.00 92.62 104 GLU A O 1
ATOM 838 N N . LEU A 1 105 ? 0.325 24.816 10.017 1.00 90.50 105 LEU A N 1
ATOM 839 C CA . LEU A 1 105 ? -0.214 23.566 9.473 1.00 90.50 105 LEU A CA 1
ATOM 840 C C . LEU A 1 105 ? -0.663 23.714 8.018 1.00 90.50 105 LEU A C 1
ATOM 842 O O . LEU A 1 105 ? -0.326 22.877 7.188 1.00 90.50 105 LEU A O 1
ATOM 846 N N . SER A 1 106 ? -1.379 24.790 7.687 1.00 89.00 106 SER A N 1
ATOM 847 C CA . SER A 1 106 ? -1.883 24.988 6.320 1.00 89.00 106 SER A CA 1
ATOM 848 C C . SER A 1 106 ? -0.792 25.286 5.289 1.00 89.00 106 SER A C 1
ATOM 850 O O . SER A 1 106 ? -0.949 25.033 4.088 1.00 89.00 106 SER A O 1
ATOM 852 N N . GLU A 1 107 ? 0.358 25.772 5.755 1.00 85.62 107 GLU A N 1
ATOM 853 C CA . GLU A 1 107 ? 1.524 26.045 4.920 1.00 85.62 107 GLU A CA 1
ATOM 854 C C . GLU A 1 107 ? 2.241 24.746 4.547 1.00 85.62 107 GLU A C 1
ATOM 856 O O . GLU A 1 107 ? 2.560 24.548 3.373 1.00 85.62 107 GLU A O 1
ATOM 861 N N . HIS A 1 108 ? 2.396 23.830 5.505 1.00 82.75 108 HIS A N 1
ATOM 862 C CA . HIS A 1 108 ? 3.176 22.600 5.342 1.00 82.75 108 HIS A CA 1
ATOM 863 C C . HIS A 1 108 ? 2.351 21.382 4.914 1.00 82.75 108 HIS A C 1
ATOM 865 O O . HIS A 1 108 ? 2.880 20.484 4.258 1.00 82.75 108 HIS A O 1
ATOM 871 N N . PHE A 1 109 ? 1.062 21.348 5.257 1.00 84.75 109 PHE A N 1
ATOM 872 C CA . PHE A 1 109 ? 0.192 20.195 5.042 1.00 84.75 109 PHE A CA 1
ATOM 873 C C . PHE A 1 109 ? -0.987 20.582 4.149 1.00 84.75 109 PHE A C 1
ATOM 875 O O . PHE A 1 109 ? -1.964 21.161 4.625 1.00 84.75 109 PHE A O 1
ATOM 882 N N . PRO A 1 110 ? -0.939 20.244 2.848 1.00 83.25 110 PRO A N 1
ATOM 883 C CA . PRO A 1 110 ? -2.002 20.575 1.894 1.00 83.25 110 PRO A CA 1
ATOM 884 C C . PRO A 1 110 ? -3.388 20.066 2.305 1.00 83.25 110 PRO A C 1
ATOM 886 O O . PRO A 1 110 ? -4.405 20.689 2.009 1.00 83.25 110 PRO A O 1
ATOM 889 N N . ILE A 1 111 ? -3.416 18.965 3.059 1.00 85.94 111 ILE A N 1
ATOM 890 C CA . ILE A 1 111 ? -4.630 18.375 3.619 1.00 85.94 111 ILE A CA 1
ATOM 891 C C . ILE A 1 111 ? -5.384 19.359 4.529 1.00 85.94 111 ILE A C 1
ATOM 893 O O . ILE A 1 111 ? -6.614 19.357 4.561 1.00 85.94 111 ILE A O 1
ATOM 897 N N . VAL A 1 112 ? -4.659 20.266 5.194 1.00 89.31 112 VAL A N 1
ATOM 898 C CA . VAL A 1 112 ? -5.172 21.404 5.963 1.00 89.31 112 VAL A CA 1
ATOM 899 C C . VAL A 1 112 ? -5.156 22.647 5.062 1.00 89.31 112 VAL A C 1
ATOM 901 O O . VAL A 1 112 ? -4.424 23.597 5.275 1.00 89.31 112 VAL A O 1
ATOM 904 N N . SER A 1 113 ? -5.985 22.663 4.021 1.00 86.38 113 SER A N 1
ATOM 905 C CA . SER A 1 113 ? -6.022 23.752 3.027 1.00 86.38 113 SER A CA 1
ATOM 906 C C . SER A 1 113 ? -6.417 25.140 3.564 1.00 86.38 113 SER A C 1
ATOM 908 O O . SER A 1 113 ? -6.196 26.145 2.887 1.00 86.38 113 SER A O 1
ATOM 910 N N . LYS A 1 114 ? -7.026 25.217 4.754 1.00 91.38 114 LYS A N 1
ATOM 911 C CA . LYS A 1 114 ? -7.506 26.461 5.372 1.00 91.38 114 LYS A CA 1
ATOM 912 C C . LYS A 1 114 ? -6.704 26.764 6.645 1.00 91.38 114 LYS A C 1
ATOM 914 O O . LYS A 1 114 ? -6.572 25.843 7.463 1.00 91.38 114 LYS A O 1
ATOM 919 N N . PRO A 1 115 ? -6.204 28.006 6.832 1.00 94.12 115 PRO A N 1
ATOM 920 C CA . PRO A 1 115 ? -5.491 28.410 8.041 1.00 94.12 115 PRO A CA 1
ATOM 921 C C . PRO A 1 115 ? -6.295 28.142 9.309 1.00 94.12 115 PRO A C 1
ATOM 923 O O . PRO A 1 115 ? -7.523 28.096 9.273 1.00 94.12 115 PRO A O 1
ATOM 926 N N . TRP A 1 116 ? -5.591 27.964 10.421 1.00 95.81 116 TRP A N 1
ATOM 927 C CA . TRP A 1 116 ? -6.225 27.873 11.729 1.00 95.81 116 TRP A CA 1
ATOM 928 C C . TRP A 1 116 ? -6.840 29.225 12.124 1.00 95.81 116 TRP A C 1
ATOM 930 O O . TRP A 1 116 ? -6.174 30.255 12.025 1.00 95.81 116 TRP A O 1
ATOM 940 N N . ASP A 1 117 ? -8.092 29.231 12.586 1.00 94.94 117 ASP A N 1
ATOM 941 C CA . ASP A 1 117 ? -8.832 30.463 12.920 1.00 94.94 117 ASP A CA 1
ATOM 942 C C . ASP A 1 117 ? -8.552 31.034 14.327 1.00 94.94 117 ASP A C 1
ATOM 944 O O . ASP A 1 117 ? -9.123 32.054 14.718 1.00 94.94 117 ASP A O 1
ATOM 948 N N . GLY A 1 118 ? -7.672 30.390 15.097 1.00 94.62 118 GLY A N 1
ATOM 949 C CA . GLY A 1 118 ? -7.316 30.800 16.458 1.00 94.62 118 GLY A CA 1
ATOM 950 C C . GLY A 1 118 ? -8.151 30.147 17.566 1.00 94.62 118 GLY A C 1
ATOM 951 O O . GLY A 1 118 ? -7.835 30.324 18.746 1.00 94.62 118 GLY A O 1
ATOM 952 N N . THR A 1 119 ? -9.190 29.375 17.234 1.00 95.00 119 THR A N 1
ATOM 953 C CA . THR A 1 119 ? -10.068 28.722 18.219 1.00 95.00 119 THR A CA 1
ATOM 954 C C . THR A 1 119 ? -9.639 27.287 18.541 1.00 95.00 119 THR A C 1
ATOM 956 O O . THR A 1 119 ? -9.054 26.584 17.718 1.00 95.00 119 THR A O 1
ATOM 959 N N . LEU A 1 120 ? -9.970 26.796 19.743 1.00 94.19 120 LEU A N 1
ATOM 960 C CA . LEU A 1 120 ? -9.727 25.391 20.111 1.00 94.19 120 LEU A CA 1
ATOM 961 C C . LEU A 1 120 ? -10.505 24.410 19.226 1.00 94.19 120 LEU A C 1
ATOM 963 O O . LEU A 1 120 ? -10.000 23.337 18.910 1.00 94.19 120 LEU A O 1
ATOM 967 N N . VAL A 1 121 ? -11.717 24.786 18.814 1.00 95.25 121 VAL A N 1
ATOM 968 C CA . VAL A 1 121 ? -12.567 23.963 17.945 1.00 95.25 121 VAL A CA 1
ATOM 969 C C . VAL A 1 121 ? -11.876 23.723 16.612 1.00 95.25 121 VAL A C 1
ATOM 971 O O . VAL A 1 121 ? -11.762 22.582 16.166 1.00 95.25 121 VAL A O 1
ATOM 974 N N . ASP A 1 122 ? -11.372 24.789 15.994 1.00 96.12 122 ASP A N 1
ATOM 975 C CA . ASP A 1 122 ? -10.689 24.678 14.714 1.00 96.12 122 ASP A CA 1
ATOM 976 C C . ASP A 1 122 ? -9.332 23.979 14.852 1.00 96.12 122 ASP A C 1
ATOM 978 O O . ASP A 1 122 ? -8.958 23.206 13.978 1.00 96.12 122 ASP A O 1
ATOM 982 N N . ALA A 1 123 ? -8.636 24.136 15.985 1.00 96.19 123 ALA A N 1
ATOM 983 C CA . ALA A 1 123 ? -7.420 23.373 16.266 1.00 96.19 123 ALA A CA 1
ATOM 984 C C . ALA A 1 123 ? -7.698 21.858 16.296 1.00 96.19 123 ALA A C 1
ATOM 986 O O . ALA A 1 123 ? -6.979 21.083 15.667 1.00 96.19 123 ALA A O 1
ATOM 987 N N . VAL A 1 124 ? -8.780 21.431 16.956 1.00 96.25 124 VAL A N 1
ATOM 988 C CA . VAL A 1 124 ? -9.230 20.027 16.956 1.00 96.25 124 VAL A CA 1
ATOM 989 C C . VAL A 1 124 ? -9.587 19.563 15.540 1.00 96.25 124 VAL A C 1
ATOM 991 O O . VAL A 1 124 ? -9.229 18.450 15.144 1.00 96.25 124 VAL A O 1
ATOM 994 N N . CYS A 1 125 ? -10.226 20.418 14.739 1.00 96.38 125 CYS A N 1
ATOM 995 C CA . CYS A 1 125 ? -10.531 20.109 13.342 1.00 96.38 125 CYS A CA 1
ATOM 996 C C . CYS A 1 125 ? -9.259 19.950 12.489 1.00 96.38 125 CYS A C 1
ATOM 998 O O . CYS A 1 125 ? -9.151 18.994 11.721 1.00 96.38 125 CYS A O 1
ATOM 1000 N N . CYS A 1 126 ? -8.266 20.827 12.653 1.00 94.88 126 CYS A N 1
ATOM 1001 C CA . CYS A 1 126 ? -6.963 20.718 11.996 1.00 94.88 126 CYS A CA 1
ATOM 1002 C C . CYS A 1 126 ? -6.262 19.403 12.354 1.00 94.88 126 CYS A C 1
ATOM 1004 O O . CYS A 1 126 ? -5.761 18.715 11.467 1.00 94.88 126 CYS A O 1
ATOM 1006 N N . VAL A 1 127 ? -6.268 19.011 13.631 1.00 94.25 127 VAL A N 1
ATOM 1007 C CA . VAL A 1 127 ? -5.669 17.741 14.073 1.00 94.25 127 VAL A CA 1
ATOM 1008 C C . VAL A 1 127 ? -6.413 16.533 13.500 1.00 94.25 127 VAL A C 1
ATOM 1010 O O . VAL A 1 127 ? -5.777 15.562 13.096 1.00 94.25 127 VAL A O 1
ATOM 1013 N N . THR A 1 128 ? -7.742 16.604 13.398 1.00 94.25 128 THR A N 1
ATOM 1014 C CA . THR A 1 128 ? -8.570 15.566 12.753 1.00 94.25 128 THR A CA 1
ATOM 1015 C C . THR A 1 128 ? -8.135 15.338 11.304 1.00 94.25 128 THR A C 1
ATOM 1017 O O . THR A 1 128 ? -7.927 14.198 10.893 1.00 94.25 128 THR A O 1
ATOM 1020 N N . LEU A 1 129 ? -7.932 16.424 10.547 1.00 91.94 129 LEU A N 1
ATOM 1021 C CA . LEU A 1 129 ? -7.438 16.371 9.169 1.00 91.94 129 LEU A CA 1
ATOM 1022 C C . LEU A 1 129 ? -6.031 15.774 9.099 1.00 91.94 129 LEU A C 1
ATOM 1024 O O . LEU A 1 129 ? -5.802 14.843 8.330 1.00 91.94 129 LEU A O 1
ATOM 1028 N N . MET A 1 130 ? -5.120 16.287 9.928 1.00 88.06 130 MET A N 1
ATOM 1029 C CA . MET A 1 130 ? -3.711 15.885 9.989 1.00 88.06 130 MET A CA 1
ATOM 1030 C C . MET A 1 130 ? -3.515 14.403 10.296 1.00 88.06 130 MET A C 1
ATOM 1032 O O . MET A 1 130 ? -2.624 13.770 9.738 1.00 88.06 130 MET A O 1
ATOM 1036 N N . LEU A 1 131 ? -4.328 13.856 11.197 1.00 87.12 131 LEU A N 1
ATOM 1037 C CA . LEU A 1 131 ? -4.243 12.463 11.632 1.00 87.12 131 LEU A CA 1
ATOM 1038 C C . LEU A 1 131 ? -5.187 11.529 10.863 1.00 87.12 131 LEU A C 1
ATOM 1040 O O . LEU A 1 131 ? -5.321 10.368 11.238 1.00 87.12 131 LEU A O 1
ATOM 1044 N N . HIS A 1 132 ? -5.796 12.020 9.778 1.00 87.25 132 HIS A N 1
ATOM 1045 C CA . HIS A 1 132 ? -6.575 11.217 8.833 1.00 87.25 132 HIS A CA 1
ATOM 1046 C C . HIS A 1 132 ? -7.806 10.523 9.453 1.00 87.25 132 HIS A C 1
ATOM 1048 O O . HIS A 1 132 ? -8.084 9.344 9.238 1.00 87.25 132 HIS A O 1
ATOM 1054 N N . PHE A 1 133 ? -8.567 11.262 10.261 1.00 91.06 133 PHE A N 1
ATOM 1055 C CA . PHE A 1 133 ? -9.836 10.779 10.808 1.00 91.06 133 PHE A CA 1
ATOM 1056 C C . PHE A 1 133 ? -11.015 11.173 9.915 1.00 91.06 133 PHE A C 1
ATOM 1058 O O . PHE A 1 133 ? -11.140 12.320 9.493 1.00 91.06 133 PHE A O 1
ATOM 1065 N N . ASN A 1 134 ? -11.941 10.241 9.686 1.00 91.19 134 ASN A N 1
ATOM 1066 C CA . ASN A 1 134 ? -13.149 10.484 8.884 1.00 91.19 134 ASN A CA 1
ATOM 1067 C C . ASN A 1 134 ? -14.411 10.723 9.720 1.00 91.19 134 ASN A C 1
ATOM 1069 O O . ASN A 1 134 ? -15.510 10.892 9.181 1.00 91.19 134 ASN A O 1
ATOM 1073 N N . HIS A 1 135 ? -14.264 10.767 11.042 1.00 93.19 135 HIS A N 1
ATOM 1074 C CA . HIS A 1 135 ? -15.330 11.125 11.962 1.00 93.19 135 HIS A CA 1
ATOM 1075 C C . HIS A 1 135 ? -14.757 11.890 13.156 1.00 93.19 135 HIS A C 1
ATOM 1077 O O . HIS A 1 135 ? -13.833 11.425 13.814 1.00 93.19 135 HIS A O 1
ATOM 1083 N N . LEU A 1 136 ? -15.306 13.065 13.443 1.00 95.19 136 LEU A N 1
ATOM 1084 C CA . LEU A 1 136 ? -14.975 13.864 14.616 1.00 95.19 136 LEU A CA 1
ATOM 1085 C C . LEU A 1 136 ? -16.174 13.927 15.561 1.00 95.19 136 LEU A C 1
ATOM 1087 O O . LEU A 1 136 ? -17.262 14.352 15.169 1.00 95.19 136 LEU A O 1
ATOM 1091 N N . VAL A 1 137 ? -15.961 13.540 16.815 1.00 94.06 137 VAL A N 1
ATOM 1092 C CA . VAL A 1 137 ? -16.936 13.706 17.894 1.00 94.06 137 VAL A CA 1
ATOM 1093 C C . VAL A 1 137 ? -16.534 14.910 18.738 1.00 94.06 137 VAL A C 1
ATOM 1095 O O . VAL A 1 137 ? -15.527 14.882 19.447 1.00 94.06 137 VAL A O 1
ATOM 1098 N N . LEU A 1 138 ? -17.317 15.979 18.628 1.00 92.44 138 LEU A N 1
ATOM 1099 C CA . LEU A 1 138 ? -17.136 17.237 19.340 1.00 92.44 138 LEU A CA 1
ATOM 1100 C C . LEU A 1 138 ? -17.876 17.240 20.678 1.00 92.44 138 LEU A C 1
ATOM 1102 O O . LEU A 1 138 ? -18.754 16.422 20.945 1.00 92.44 138 LEU A O 1
ATOM 1106 N N . ARG A 1 139 ? -17.561 18.250 21.490 1.00 87.88 139 ARG A N 1
ATOM 1107 C CA . ARG A 1 139 ? -18.359 18.614 22.658 1.00 87.88 139 ARG A CA 1
ATOM 1108 C C . ARG A 1 139 ? -19.759 19.097 22.226 1.00 87.88 139 ARG A C 1
ATOM 1110 O O . ARG A 1 139 ? -19.831 19.925 21.309 1.00 87.88 139 ARG A O 1
ATOM 1117 N N . PRO A 1 140 ? -20.843 18.697 22.919 1.00 86.06 140 PRO A N 1
ATOM 1118 C CA . PRO A 1 140 ? -22.189 19.206 22.659 1.00 86.06 140 PRO A CA 1
ATOM 1119 C C . PRO A 1 140 ? -22.251 20.739 22.627 1.00 86.06 140 PRO A C 1
ATOM 1121 O O . PRO A 1 140 ? -21.680 21.406 23.493 1.00 86.06 140 PRO A O 1
ATOM 1124 N N . GLY A 1 141 ? -22.953 21.300 21.638 1.00 84.31 141 GLY A N 1
ATOM 1125 C CA . GLY A 1 141 ? -23.120 22.753 21.485 1.00 84.31 141 GLY A CA 1
ATOM 1126 C C . GLY A 1 141 ? -21.925 23.488 20.863 1.00 84.31 141 GLY A C 1
ATOM 1127 O O . GLY A 1 141 ? -21.923 24.717 20.813 1.00 84.31 141 GLY A O 1
ATOM 1128 N N . THR A 1 142 ? -20.913 22.765 20.381 1.00 89.25 142 THR A N 1
ATOM 1129 C CA . THR A 1 142 ? -19.767 23.359 19.683 1.00 89.25 142 THR A CA 1
ATOM 1130 C C . THR A 1 142 ? -20.111 23.665 18.226 1.00 89.25 142 THR A C 1
ATOM 1132 O O . THR A 1 142 ? -20.562 22.784 17.498 1.00 89.25 142 THR A O 1
ATOM 1135 N N . ALA A 1 143 ? -19.839 24.892 17.774 1.00 90.12 143 ALA A N 1
ATOM 1136 C CA . ALA A 1 143 ? -19.997 25.288 16.377 1.00 90.12 143 ALA A CA 1
ATOM 1137 C C . ALA A 1 143 ? -18.652 25.237 15.635 1.00 90.12 143 ALA A C 1
ATOM 1139 O O . ALA A 1 143 ? -17.681 25.855 16.064 1.00 90.12 143 ALA A O 1
ATOM 1140 N N . VAL A 1 144 ? -18.612 24.523 14.509 1.00 94.56 144 VAL A N 1
ATOM 1141 C CA . VAL A 1 144 ? -17.469 24.522 13.579 1.00 94.56 144 VAL A CA 1
ATOM 1142 C C . VAL A 1 144 ? -17.626 25.676 12.591 1.00 94.56 144 VAL A C 1
ATOM 1144 O O . VAL A 1 144 ? -18.738 25.919 12.122 1.00 94.56 144 VAL A O 1
ATOM 1147 N N . SER A 1 145 ? -16.538 26.377 12.262 1.00 94.94 145 SER A N 1
ATOM 1148 C CA . SER A 1 145 ? -16.572 27.505 11.325 1.00 94.94 145 SER A CA 1
ATOM 1149 C C . SER A 1 145 ? -17.071 27.075 9.929 1.00 94.94 145 SER A C 1
ATOM 1151 O O . SER A 1 145 ? -16.789 25.952 9.498 1.00 94.94 145 SER A O 1
ATOM 1153 N N . PRO A 1 146 ? -17.781 27.942 9.175 1.00 94.75 146 PRO A N 1
ATOM 1154 C CA . PRO A 1 146 ? -18.286 27.592 7.842 1.00 94.75 146 PRO A CA 1
ATOM 1155 C C . PRO A 1 146 ? -17.186 27.127 6.880 1.00 94.75 146 PRO A C 1
ATOM 1157 O O . PRO A 1 146 ? -17.366 26.170 6.133 1.00 94.75 146 PRO A O 1
ATOM 1160 N N . GLN A 1 147 ? -16.013 27.761 6.958 1.00 93.50 147 GLN A N 1
ATOM 1161 C CA . GLN A 1 147 ? -14.852 27.416 6.143 1.00 93.50 147 GLN A CA 1
ATOM 1162 C C . GLN A 1 147 ? -14.350 25.989 6.420 1.00 93.50 147 GLN A C 1
ATOM 1164 O O . GLN A 1 147 ? -13.985 25.270 5.489 1.00 93.50 147 GLN A O 1
ATOM 1169 N N . ARG A 1 148 ? -14.330 25.560 7.689 1.00 94.75 148 ARG A N 1
ATOM 1170 C CA . ARG A 1 148 ? -13.900 24.205 8.048 1.00 94.75 148 ARG A CA 1
ATOM 1171 C C . ARG A 1 148 ? -14.981 23.167 7.761 1.00 94.75 148 ARG A C 1
ATOM 1173 O O . ARG A 1 148 ? -14.644 22.061 7.351 1.00 94.75 148 ARG A O 1
ATOM 1180 N N . GLN A 1 149 ? -16.258 23.526 7.906 1.00 94.38 149 GLN A N 1
ATOM 1181 C CA . GLN A 1 149 ? -17.375 22.671 7.492 1.00 94.38 149 GLN A CA 1
ATOM 1182 C C . GLN A 1 149 ? -17.314 22.350 5.995 1.00 94.38 149 GLN A C 1
ATOM 1184 O O . GLN A 1 149 ? -17.450 21.187 5.623 1.00 94.38 149 GLN A O 1
ATOM 1189 N N . GLU A 1 150 ? -17.051 23.350 5.148 1.00 93.31 150 GLU A N 1
ATOM 1190 C CA . GLU A 1 150 ? -16.871 23.162 3.703 1.00 93.31 150 GLU A CA 1
ATOM 1191 C C . GLU A 1 150 ? -15.724 22.181 3.403 1.00 93.31 150 GLU A C 1
ATOM 1193 O O . GLU A 1 150 ? -15.895 21.238 2.631 1.00 93.31 150 GLU A O 1
ATOM 1198 N N . GLN A 1 151 ? -14.579 22.343 4.074 1.00 91.69 151 GLN A N 1
ATOM 1199 C CA . GLN A 1 151 ? -13.432 21.448 3.907 1.00 91.69 151 GLN A CA 1
ATOM 1200 C C . GLN A 1 151 ? -13.699 20.021 4.424 1.00 91.69 151 GLN A C 1
ATOM 1202 O O . GLN A 1 151 ? -13.275 19.039 3.820 1.00 91.69 151 GLN A O 1
ATOM 1207 N N . PHE A 1 152 ? -14.397 19.868 5.548 1.00 93.69 152 PHE A N 1
ATOM 1208 C CA . PHE A 1 152 ? -14.776 18.546 6.055 1.00 93.69 152 PHE A CA 1
ATOM 1209 C C . PHE A 1 152 ? -15.751 17.857 5.098 1.00 93.69 152 PHE A C 1
ATOM 1211 O O . PHE A 1 152 ? -15.606 16.664 4.829 1.00 93.69 152 PHE A O 1
ATOM 1218 N N . ALA A 1 153 ? -16.698 18.610 4.533 1.00 92.00 153 ALA A N 1
ATOM 1219 C CA . ALA A 1 153 ? -17.634 18.105 3.540 1.00 92.00 153 ALA A CA 1
ATOM 1220 C C . ALA A 1 153 ? -16.917 17.628 2.267 1.00 92.00 153 ALA A C 1
ATOM 1222 O O . ALA A 1 153 ? -17.240 16.544 1.777 1.00 92.00 153 ALA A O 1
ATOM 1223 N N . SER A 1 154 ? -15.900 18.355 1.778 1.00 89.00 154 SER A N 1
ATOM 1224 C CA . SER A 1 154 ? -15.124 17.934 0.598 1.00 89.00 154 SER A CA 1
ATOM 1225 C C . SER A 1 154 ? -14.387 16.608 0.808 1.00 89.00 154 SER A C 1
ATOM 1227 O O . SER A 1 154 ? -14.174 15.865 -0.144 1.00 89.00 154 SER A O 1
ATOM 1229 N N . TYR A 1 155 ? -14.047 16.273 2.054 1.00 88.19 155 TYR A N 1
ATOM 1230 C CA . TYR A 1 155 ? -13.420 15.001 2.426 1.00 88.19 155 TYR A CA 1
ATOM 1231 C C . TYR A 1 155 ? -14.401 13.964 2.991 1.00 88.19 155 TYR A C 1
ATOM 1233 O O . TYR A 1 155 ? -13.987 12.877 3.390 1.00 88.19 155 TYR A O 1
ATOM 1241 N N . SER A 1 156 ? -15.706 14.262 3.004 1.00 90.06 156 SER A N 1
ATOM 1242 C CA . SER A 1 156 ? -16.746 13.406 3.602 1.00 90.06 156 SER A CA 1
ATOM 1243 C C . SER A 1 156 ? -16.505 13.070 5.084 1.00 90.06 156 SER A C 1
ATOM 1245 O O . SER A 1 156 ? -16.899 11.999 5.553 1.00 90.06 156 SER A O 1
ATOM 1247 N N . ILE A 1 157 ? -15.864 13.971 5.833 1.00 92.38 157 ILE A N 1
ATOM 1248 C CA . ILE A 1 157 ? -15.622 13.801 7.268 1.00 92.38 157 ILE A CA 1
ATOM 1249 C C . ILE A 1 157 ? -16.918 14.092 8.017 1.00 92.38 157 ILE A C 1
ATOM 1251 O O . ILE A 1 157 ? -17.505 15.170 7.899 1.00 92.38 157 ILE A O 1
ATOM 1255 N N . ARG A 1 158 ? -17.371 13.124 8.813 1.00 93.19 158 ARG A N 1
ATOM 1256 C CA . ARG A 1 158 ? -18.576 13.270 9.633 1.00 93.19 158 ARG A CA 1
ATOM 1257 C C . ARG A 1 158 ? -18.261 14.047 10.903 1.00 93.19 158 ARG A C 1
ATOM 1259 O O . ARG A 1 158 ? -17.207 13.853 11.502 1.00 93.19 158 ARG A O 1
ATOM 1266 N N . ILE A 1 159 ? -19.205 14.863 11.355 1.00 93.62 159 ILE A N 1
ATOM 1267 C CA . ILE A 1 159 ? -19.144 15.530 12.657 1.00 93.62 159 ILE A CA 1
ATOM 1268 C C . ILE A 1 159 ? -20.334 15.050 13.483 1.00 93.62 159 ILE A C 1
ATOM 1270 O O . ILE A 1 159 ? -21.453 14.953 12.978 1.00 93.62 159 ILE A O 1
ATOM 1274 N N . SER A 1 160 ? -20.097 14.729 14.748 1.00 92.12 160 SER A N 1
ATOM 1275 C CA . SER A 1 160 ? -21.147 14.435 15.722 1.00 92.12 160 SER A CA 1
ATOM 1276 C C . SER A 1 160 ? -20.909 15.238 16.987 1.00 92.12 160 SER A C 1
ATOM 1278 O O . SER A 1 160 ? -19.769 15.471 17.374 1.00 92.12 160 SER A O 1
ATOM 1280 N N . ASP A 1 161 ? -21.983 15.655 17.634 1.00 87.38 161 ASP A N 1
ATOM 1281 C CA . ASP A 1 161 ? -21.981 16.380 18.905 1.00 87.38 161 ASP A CA 1
ATOM 1282 C C . ASP A 1 161 ? -22.240 15.459 20.110 1.00 87.38 161 ASP A C 1
ATOM 1284 O O . ASP A 1 161 ? -22.160 15.897 21.254 1.00 87.38 161 ASP A O 1
ATOM 1288 N N . VAL A 1 162 ? -22.521 14.176 19.854 1.00 86.06 162 VAL A N 1
ATOM 1289 C CA . VAL A 1 162 ? -22.727 13.132 20.861 1.00 86.06 162 VAL A CA 1
ATOM 1290 C C . VAL A 1 162 ? -21.859 11.919 20.541 1.00 86.06 162 VAL A C 1
ATOM 1292 O O . VAL A 1 162 ? -21.830 11.427 19.410 1.00 86.06 162 VAL A O 1
ATOM 1295 N N . TYR A 1 163 ? -21.175 11.401 21.562 1.00 86.69 163 TYR A N 1
ATOM 1296 C CA . TYR A 1 163 ? -20.433 10.150 21.462 1.00 86.69 163 TYR A CA 1
ATOM 1297 C C . TYR A 1 163 ? -21.380 8.949 21.544 1.00 86.69 163 TYR A C 1
ATOM 1299 O O . TYR A 1 163 ? -21.919 8.633 22.606 1.00 86.69 163 TYR A O 1
ATOM 1307 N N . ALA A 1 164 ? -21.558 8.251 20.424 1.00 85.38 164 ALA A N 1
ATOM 1308 C CA . ALA A 1 164 ? -22.211 6.950 20.417 1.00 85.38 164 ALA A CA 1
ATOM 1309 C C . ALA A 1 164 ? -21.227 5.888 20.925 1.00 85.38 164 ALA A C 1
ATOM 1311 O O . ALA A 1 164 ? -20.132 5.741 20.381 1.00 85.38 164 ALA A O 1
ATOM 1312 N N . GLN A 1 165 ? -21.618 5.131 21.955 1.00 84.50 165 GLN A N 1
ATOM 1313 C CA . GLN A 1 165 ? -20.817 3.989 22.392 1.00 84.50 165 GLN A CA 1
ATOM 1314 C C . GLN A 1 165 ? -20.673 2.994 21.230 1.00 84.50 165 GLN A C 1
ATOM 1316 O O . GLN A 1 165 ? -21.670 2.702 20.557 1.00 84.50 165 GLN A O 1
ATOM 1321 N N . PRO A 1 166 ? -19.463 2.466 20.984 1.00 87.12 166 PRO A N 1
ATOM 1322 C CA . PRO A 1 166 ? -19.261 1.489 19.932 1.00 87.12 166 PRO A CA 1
ATOM 1323 C C . PRO A 1 166 ? -20.070 0.215 20.228 1.00 87.12 166 PRO A C 1
ATOM 1325 O O . PRO A 1 166 ? -20.357 -0.078 21.396 1.00 87.12 166 PRO A O 1
ATOM 1328 N N . PRO A 1 167 ? -20.427 -0.562 19.188 1.00 92.94 167 PRO A N 1
ATOM 1329 C CA . PRO A 1 167 ? -21.093 -1.850 19.356 1.00 92.94 167 PRO A CA 1
ATOM 1330 C C . PRO A 1 167 ? -20.362 -2.733 20.368 1.00 92.94 167 PRO A C 1
ATOM 1332 O O . PRO A 1 167 ? -19.136 -2.830 20.333 1.00 92.94 167 PRO A O 1
ATOM 1335 N N . GLN A 1 168 ? -21.100 -3.425 21.235 1.00 95.75 168 GLN A N 1
ATOM 1336 C CA . GLN A 1 168 ? -20.490 -4.436 22.101 1.00 95.75 168 GLN A CA 1
ATOM 1337 C C . GLN A 1 168 ? -19.904 -5.576 21.265 1.00 95.75 168 GLN A C 1
ATOM 1339 O O . GLN A 1 168 ? -20.416 -5.875 20.187 1.00 95.75 168 GLN A O 1
ATOM 1344 N N . ILE A 1 169 ? -18.887 -6.259 21.789 1.00 98.38 169 ILE A N 1
ATOM 1345 C CA . ILE A 1 169 ? -18.304 -7.448 21.168 1.00 98.38 169 ILE A CA 1
ATOM 1346 C C . ILE A 1 169 ? -18.652 -8.694 21.981 1.00 98.38 169 ILE A C 1
ATOM 1348 O O . ILE A 1 169 ? -18.350 -8.789 23.176 1.00 98.38 169 ILE A O 1
ATOM 1352 N N . TRP A 1 170 ? -19.287 -9.661 21.324 1.00 98.69 170 TRP A N 1
ATOM 1353 C CA . TRP A 1 170 ? -19.636 -10.961 21.888 1.00 98.69 170 TRP A CA 1
ATOM 1354 C C . TRP A 1 170 ? -18.868 -12.066 21.157 1.00 98.69 170 TRP A C 1
ATOM 1356 O O . TRP A 1 170 ? -18.953 -12.181 19.938 1.00 98.69 170 TRP A O 1
ATOM 1366 N N . LEU A 1 171 ? -18.146 -12.904 21.899 1.00 98.81 171 LEU A N 1
ATOM 1367 C CA . LEU A 1 171 ? -17.534 -14.126 21.374 1.00 98.81 171 LEU A CA 1
ATOM 1368 C C . LEU A 1 171 ? -18.497 -15.294 21.565 1.00 98.81 171 LEU A C 1
ATOM 1370 O O . LEU A 1 171 ? -18.949 -15.524 22.681 1.00 98.81 171 LEU A O 1
ATOM 1374 N N . ILE A 1 172 ? -18.778 -16.053 20.512 1.00 98.69 172 ILE A N 1
ATOM 1375 C CA . ILE A 1 172 ? -19.581 -17.274 20.558 1.00 98.69 172 ILE A CA 1
ATOM 1376 C C . ILE A 1 172 ? -18.711 -18.438 20.097 1.00 98.69 172 ILE A C 1
ATOM 1378 O O . ILE A 1 172 ? -18.203 -18.458 18.975 1.00 98.69 172 ILE A O 1
ATOM 1382 N N . THR A 1 173 ? -18.531 -19.415 20.975 1.00 97.81 173 THR A N 1
ATOM 1383 C CA . THR A 1 173 ? -17.726 -20.606 20.701 1.00 97.81 173 THR A CA 1
ATOM 1384 C C . THR A 1 173 ? -18.247 -21.796 21.509 1.00 97.81 173 THR A C 1
ATOM 1386 O O . THR A 1 173 ? -19.243 -21.695 22.227 1.00 97.81 173 THR A O 1
ATOM 1389 N N . GLN A 1 174 ? -17.590 -22.942 21.376 1.00 96.56 174 GLN A N 1
ATOM 1390 C CA . GLN A 1 174 ? -17.813 -24.119 22.204 1.00 96.56 174 GLN A CA 1
ATOM 1391 C C . GLN A 1 174 ? -16.610 -24.303 23.125 1.00 96.56 174 GLN A C 1
ATOM 1393 O O . GLN A 1 174 ? -15.467 -24.224 22.684 1.00 96.56 174 GLN A O 1
ATOM 1398 N N . TYR A 1 175 ? -16.863 -24.610 24.392 1.00 96.75 175 TYR A N 1
ATOM 1399 C CA . TYR A 1 175 ? -15.858 -25.136 25.306 1.00 96.75 175 TYR A CA 1
ATOM 1400 C C . TYR A 1 175 ? -16.129 -26.619 25.555 1.00 96.75 175 TYR A C 1
ATOM 1402 O O . TYR A 1 175 ? -17.279 -27.052 25.636 1.00 96.75 175 TYR A O 1
ATOM 1410 N N . PHE A 1 176 ? -15.067 -27.404 25.682 1.00 94.62 176 PHE A N 1
ATOM 1411 C CA . PHE A 1 176 ? -15.160 -28.828 25.977 1.00 94.62 176 PHE A CA 1
ATOM 1412 C C . PHE A 1 176 ? -13.939 -29.285 26.774 1.00 94.62 176 PHE A C 1
ATOM 1414 O O . PHE A 1 176 ? -12.898 -28.625 26.777 1.00 94.62 176 PHE A O 1
ATOM 1421 N N . VAL A 1 177 ? -14.074 -30.427 27.448 1.00 94.00 177 VAL A N 1
ATOM 1422 C CA . VAL A 1 177 ? -12.974 -31.056 28.181 1.00 94.00 177 VAL A CA 1
ATOM 1423 C C . VAL A 1 177 ? -12.319 -32.112 27.294 1.00 94.00 177 VAL A C 1
ATOM 1425 O O . VAL A 1 177 ? -12.919 -33.125 26.944 1.00 94.00 177 VAL A O 1
ATOM 1428 N N . HIS A 1 178 ? -11.074 -31.869 26.897 1.00 93.50 178 HIS A N 1
ATOM 1429 C CA . HIS A 1 178 ? -10.278 -32.795 26.106 1.00 93.50 178 HIS A CA 1
ATOM 1430 C C . HIS A 1 178 ? -9.654 -33.880 27.000 1.00 93.50 178 HIS A C 1
ATOM 1432 O O . HIS A 1 178 ? -9.125 -33.590 28.071 1.00 93.50 178 HIS A O 1
ATOM 1438 N N . SER A 1 179 ? -9.643 -35.133 26.532 1.00 93.31 179 SER A N 1
ATOM 1439 C CA . SER A 1 179 ? -9.099 -36.282 27.281 1.00 93.31 179 SER A CA 1
ATOM 1440 C C . SER A 1 179 ? -7.602 -36.154 27.593 1.00 93.31 179 SER A C 1
ATOM 1442 O O . SER A 1 179 ? -7.124 -36.593 28.634 1.00 93.31 179 SER A O 1
ATOM 1444 N N . VAL A 1 180 ? -6.846 -35.533 26.686 1.00 94.06 180 VAL A N 1
ATOM 1445 C CA . VAL A 1 180 ? -5.419 -35.228 26.871 1.00 94.06 180 VAL A CA 1
ATOM 1446 C C . VAL A 1 180 ? -5.222 -33.942 27.678 1.00 94.06 180 VAL A C 1
ATOM 1448 O O . VAL A 1 180 ? -5.503 -32.847 27.191 1.00 94.06 180 VAL A O 1
ATOM 1451 N N . THR A 1 181 ? -4.614 -34.061 28.861 1.00 93.94 181 THR A N 1
ATOM 1452 C CA . THR A 1 181 ? -4.388 -32.956 29.811 1.00 93.94 181 THR A CA 1
ATOM 1453 C C . THR A 1 181 ? -3.625 -31.768 29.223 1.00 93.94 181 THR A C 1
ATOM 1455 O O . THR A 1 181 ? -3.968 -30.626 29.512 1.00 93.94 181 THR A O 1
ATOM 1458 N N . LYS A 1 182 ? -2.588 -32.000 28.401 1.00 92.69 182 LYS A N 1
ATOM 1459 C CA . LYS A 1 182 ? -1.830 -30.901 27.766 1.00 92.69 182 LYS A CA 1
ATOM 1460 C C . LYS A 1 182 ? -2.723 -30.076 26.836 1.00 92.69 182 LYS A C 1
ATOM 1462 O O . LYS A 1 182 ? -2.757 -28.860 26.961 1.00 92.69 182 LYS A O 1
ATOM 1467 N N . ARG A 1 183 ? -3.515 -30.744 25.993 1.00 92.81 183 ARG A N 1
ATOM 1468 C CA . ARG A 1 183 ? -4.488 -30.092 25.109 1.00 92.81 183 ARG A CA 1
ATOM 1469 C C . ARG A 1 183 ? -5.578 -29.365 25.898 1.00 92.81 183 ARG A C 1
ATOM 1471 O O . ARG A 1 183 ? -5.964 -28.260 25.540 1.00 92.81 183 ARG A O 1
ATOM 1478 N N . GLN A 1 184 ? -6.024 -29.937 27.016 1.00 94.69 184 GLN A N 1
ATOM 1479 C CA . GLN A 1 184 ? -6.991 -29.267 27.884 1.00 94.69 184 GLN A CA 1
ATOM 1480 C C . GLN A 1 184 ? -6.441 -27.972 28.494 1.00 94.69 184 GLN A C 1
ATOM 1482 O O . GLN A 1 184 ? -7.174 -26.994 28.624 1.00 94.69 184 GLN A O 1
ATOM 1487 N N . LYS A 1 185 ? -5.151 -27.940 28.856 1.00 93.62 185 LYS A N 1
ATOM 1488 C CA . LYS A 1 185 ? -4.504 -26.715 29.348 1.00 93.62 185 LYS A CA 1
ATOM 1489 C C . LYS A 1 185 ? -4.502 -25.611 28.291 1.00 93.62 185 LYS A C 1
ATOM 1491 O O . LYS A 1 185 ? -4.785 -24.474 28.647 1.00 93.62 185 LYS A O 1
ATOM 1496 N N . GLU A 1 186 ? -4.244 -25.947 27.028 1.00 93.75 186 GLU A N 1
ATOM 1497 C CA . GLU A 1 186 ? -4.302 -24.995 25.909 1.00 93.75 186 GLU A CA 1
ATOM 1498 C C . GLU A 1 186 ? -5.700 -24.383 25.759 1.00 93.75 186 GLU A C 1
ATOM 1500 O O . GLU A 1 186 ? -5.845 -23.164 25.773 1.00 93.75 186 GLU A O 1
ATOM 1505 N N . ILE A 1 187 ? -6.744 -25.220 25.710 1.00 95.06 187 ILE A N 1
ATOM 1506 C CA . ILE A 1 187 ? -8.142 -24.772 25.574 1.00 95.06 187 ILE A CA 1
ATOM 1507 C C . ILE A 1 187 ? -8.551 -23.891 26.766 1.00 95.06 187 ILE A C 1
ATOM 1509 O O . ILE A 1 187 ? -9.150 -22.827 26.596 1.00 95.06 187 ILE A O 1
ATOM 1513 N N . ARG A 1 188 ? -8.179 -24.288 27.990 1.00 95.69 188 ARG A N 1
ATOM 1514 C CA . ARG A 1 188 ? -8.434 -23.491 29.198 1.00 95.69 188 ARG A CA 1
ATOM 1515 C C . ARG A 1 188 ? -7.706 -22.148 29.161 1.00 95.69 188 ARG A C 1
ATOM 1517 O O . ARG A 1 188 ? -8.286 -21.130 29.541 1.00 95.69 188 ARG A O 1
ATOM 1524 N N . GLN A 1 189 ? -6.449 -22.135 28.722 1.00 94.81 189 GLN A N 1
ATOM 1525 C CA . GLN A 1 189 ? -5.664 -20.910 28.593 1.00 94.81 189 GLN A CA 1
ATOM 1526 C C . GLN A 1 189 ? -6.271 -19.977 27.540 1.00 94.81 189 GLN A C 1
ATOM 1528 O O . GLN A 1 189 ? -6.403 -18.781 27.794 1.00 94.81 189 GLN A O 1
ATOM 1533 N N . CYS A 1 190 ? -6.723 -20.523 26.413 1.00 96.19 190 CYS A N 1
ATOM 1534 C CA . CYS A 1 190 ? -7.421 -19.778 25.375 1.00 96.19 190 CYS A CA 1
ATOM 1535 C C . CYS A 1 190 ? -8.690 -19.091 25.912 1.00 96.19 190 CYS A C 1
ATOM 1537 O O . CYS A 1 190 ? -8.857 -17.876 25.761 1.00 96.19 190 CYS A O 1
ATOM 1539 N N . LEU A 1 191 ? -9.547 -19.827 26.634 1.00 97.38 191 LEU A N 1
ATOM 1540 C CA . LEU A 1 191 ? -10.727 -19.242 27.281 1.00 97.38 191 LEU A CA 1
ATOM 1541 C C . LEU A 1 191 ? -10.327 -18.131 28.263 1.00 97.38 191 LEU A C 1
ATOM 1543 O O . LEU A 1 191 ? -10.900 -17.044 28.232 1.00 97.38 191 LEU A O 1
ATOM 1547 N N . LYS A 1 192 ? -9.313 -18.368 29.104 1.00 96.56 192 LYS A N 1
ATOM 1548 C CA . LYS A 1 192 ? -8.810 -17.373 30.064 1.00 96.56 192 LYS A CA 1
ATOM 1549 C C . LYS A 1 192 ? -8.345 -16.085 29.374 1.00 96.56 192 LYS A C 1
ATOM 1551 O O . LYS A 1 192 ? -8.667 -15.005 29.870 1.00 96.56 192 LYS A O 1
ATOM 1556 N N . ASN A 1 193 ? -7.641 -16.188 28.246 1.00 96.50 193 ASN A N 1
ATOM 1557 C CA . ASN A 1 193 ? -7.183 -15.036 27.465 1.00 96.50 193 ASN A CA 1
ATOM 1558 C C . ASN A 1 193 ? -8.367 -14.231 26.909 1.00 96.50 193 ASN A C 1
ATOM 1560 O O . ASN A 1 193 ? -8.414 -13.014 27.090 1.00 96.50 193 ASN A O 1
ATOM 1564 N N . ASN A 1 194 ? -9.370 -14.899 26.328 1.00 98.00 194 ASN A N 1
ATOM 1565 C CA . ASN A 1 194 ? -10.584 -14.233 25.844 1.00 98.00 194 ASN A CA 1
ATOM 1566 C C . ASN A 1 194 ? -11.364 -13.538 26.973 1.00 98.00 194 ASN A C 1
ATOM 1568 O O . ASN A 1 194 ? -11.805 -12.402 26.809 1.00 98.00 194 ASN A O 1
ATOM 1572 N N . LEU A 1 195 ? -11.502 -14.172 28.143 1.00 97.56 195 LEU A N 1
ATOM 1573 C CA . LEU A 1 195 ? -12.179 -13.559 29.293 1.00 97.56 195 LEU A CA 1
ATOM 1574 C C . LEU A 1 195 ? -11.445 -12.317 29.815 1.00 97.56 195 LEU A C 1
ATOM 1576 O O . LEU A 1 195 ? -12.082 -11.336 30.216 1.00 97.56 195 LEU A O 1
ATOM 1580 N N . ALA A 1 196 ? -10.111 -12.357 29.793 1.00 96.50 196 ALA A N 1
ATOM 1581 C CA . ALA A 1 196 ? -9.260 -11.255 30.218 1.00 96.50 196 ALA A CA 1
ATOM 1582 C C . ALA A 1 196 ? -9.224 -10.084 29.225 1.00 96.50 196 ALA A C 1
ATOM 1584 O O . ALA A 1 196 ? -8.872 -8.979 29.637 1.00 96.50 196 ALA A O 1
ATOM 1585 N N . ASN A 1 197 ? -9.606 -10.288 27.960 1.00 96.38 197 ASN A N 1
ATOM 1586 C CA . ASN A 1 197 ? -9.633 -9.221 26.967 1.00 96.38 197 ASN A CA 1
ATOM 1587 C C . ASN A 1 197 ? -10.725 -8.183 27.325 1.00 96.38 197 ASN A C 1
ATOM 1589 O O . ASN A 1 197 ? -11.909 -8.537 27.403 1.00 96.38 197 ASN A O 1
ATOM 1593 N N . PRO A 1 198 ? -10.373 -6.902 27.565 1.00 92.94 198 PRO A N 1
ATOM 1594 C CA . PRO A 1 198 ? -11.342 -5.872 27.942 1.00 92.94 198 PRO A CA 1
ATOM 1595 C C . PRO A 1 198 ? -12.301 -5.496 26.804 1.00 92.94 198 PRO A C 1
ATOM 1597 O O . PRO A 1 198 ? -13.381 -4.984 27.087 1.00 92.94 198 PRO A O 1
ATOM 1600 N N . LEU A 1 199 ? -11.937 -5.774 25.549 1.00 94.75 199 LEU A N 1
ATOM 1601 C CA . LEU A 1 199 ? -12.758 -5.485 24.372 1.00 94.75 199 LEU A CA 1
ATOM 1602 C C . LEU A 1 199 ? -13.911 -6.483 24.210 1.00 94.75 199 LEU A C 1
ATOM 1604 O O . LEU A 1 199 ? -14.926 -6.144 23.615 1.00 94.75 199 LEU A O 1
ATOM 1608 N N . ILE A 1 200 ? -13.783 -7.702 24.751 1.00 97.50 200 ILE A N 1
ATOM 1609 C CA . ILE A 1 200 ? -14.852 -8.707 24.720 1.00 97.50 200 ILE A CA 1
ATOM 1610 C C . ILE A 1 200 ? -15.776 -8.480 25.918 1.00 97.50 200 ILE A C 1
ATOM 1612 O O . ILE A 1 200 ? -15.399 -8.706 27.077 1.00 97.50 200 ILE A O 1
ATOM 1616 N N . ASN A 1 201 ? -17.005 -8.052 25.632 1.00 97.19 201 ASN A N 1
ATOM 1617 C CA . ASN A 1 201 ? -18.026 -7.785 26.642 1.00 97.19 201 ASN A CA 1
ATOM 1618 C C . ASN A 1 201 ? -18.658 -9.077 27.163 1.00 97.19 201 ASN A C 1
ATOM 1620 O O . ASN A 1 201 ? -18.966 -9.167 28.351 1.00 97.19 201 ASN A O 1
ATOM 1624 N N . LYS A 1 202 ? -18.844 -10.074 26.290 1.00 98.44 202 LYS A N 1
ATOM 1625 C CA . LYS A 1 202 ? -19.508 -11.335 26.634 1.00 98.44 202 LYS A CA 1
ATOM 1626 C C . LYS A 1 202 ? -18.910 -12.524 25.889 1.00 98.44 202 LYS A C 1
ATOM 1628 O O . LYS A 1 202 ? -18.567 -12.410 24.715 1.00 98.44 202 LYS A O 1
ATOM 1633 N N . VAL A 1 203 ? -18.825 -13.669 26.560 1.00 98.69 203 VAL A N 1
ATOM 1634 C CA . VAL A 1 203 ? -18.429 -14.956 25.976 1.00 98.69 203 VAL A CA 1
ATOM 1635 C C . VAL A 1 203 ? -19.592 -15.932 26.114 1.00 98.69 203 VAL A C 1
ATOM 1637 O O . VAL A 1 203 ? -19.988 -16.295 27.218 1.00 98.69 203 VAL A O 1
ATOM 1640 N N . VAL A 1 204 ? -20.158 -16.352 24.991 1.00 98.75 204 VAL A N 1
ATOM 1641 C CA . VAL A 1 204 ? -21.231 -17.338 24.914 1.00 98.75 204 VAL A CA 1
ATOM 1642 C C . VAL A 1 204 ? -20.626 -18.700 24.591 1.00 98.75 204 VAL A C 1
ATOM 1644 O O . VAL A 1 204 ? -19.986 -18.873 23.555 1.00 98.75 204 VAL A O 1
ATOM 1647 N N . LEU A 1 205 ? -20.849 -19.668 25.476 1.00 98.50 205 LEU A N 1
ATOM 1648 C CA . LEU A 1 205 ? -20.380 -21.042 25.340 1.00 98.50 205 LEU A CA 1
ATOM 1649 C C . LEU A 1 205 ? -21.559 -21.960 25.010 1.00 98.50 205 LEU A C 1
ATOM 1651 O O . LEU A 1 205 ? -22.381 -22.267 25.876 1.00 98.50 205 LEU A O 1
ATOM 1655 N N . LEU A 1 206 ? -21.650 -22.381 23.751 1.00 98.44 206 LEU A N 1
ATOM 1656 C CA . LEU A 1 206 ? -22.662 -23.320 23.267 1.00 98.44 206 LEU A CA 1
ATOM 1657 C C . LEU A 1 206 ? -22.125 -24.748 23.418 1.00 98.44 206 LEU A C 1
ATOM 1659 O O . LEU A 1 206 ? -21.437 -25.267 22.538 1.00 98.44 206 LEU A O 1
ATOM 1663 N N . ASN A 1 207 ? -22.403 -25.368 24.562 1.00 98.00 207 ASN A N 1
ATOM 1664 C CA . ASN A 1 207 ? -21.731 -26.589 25.005 1.00 98.00 207 ASN A CA 1
ATOM 1665 C C . ASN A 1 207 ? -22.644 -27.819 24.954 1.00 98.00 207 ASN A C 1
ATOM 1667 O O . ASN A 1 207 ? -23.871 -27.728 24.960 1.00 98.00 207 ASN A O 1
ATOM 1671 N N . GLU A 1 208 ? -22.031 -28.999 24.934 1.00 97.19 208 GLU A N 1
ATOM 1672 C CA . GLU A 1 208 ? -22.749 -30.282 24.933 1.00 97.19 208 GLU A CA 1
ATOM 1673 C C . GLU A 1 208 ? -23.354 -30.605 26.305 1.00 97.19 208 GLU A C 1
ATOM 1675 O O . GLU A 1 208 ? -24.456 -31.142 26.396 1.00 97.19 208 GLU A O 1
ATOM 1680 N N . GLU A 1 209 ? -22.671 -30.197 27.367 1.00 97.06 209 GLU A N 1
ATOM 1681 C CA . GLU A 1 209 ? -23.033 -30.440 28.761 1.00 97.06 209 GLU A CA 1
ATOM 1682 C C . GLU A 1 209 ? -22.726 -29.209 29.624 1.00 97.06 209 GLU A C 1
ATOM 1684 O O . GLU A 1 209 ? -22.177 -28.221 29.132 1.00 97.06 209 GLU A O 1
ATOM 1689 N N . ASP A 1 210 ? -23.109 -29.242 30.901 1.00 96.88 210 ASP A N 1
ATOM 1690 C CA . ASP A 1 210 ? -22.805 -28.178 31.862 1.00 96.88 210 ASP A CA 1
ATOM 1691 C C . ASP A 1 210 ? -21.331 -28.243 32.284 1.00 96.88 210 ASP A C 1
ATOM 1693 O O . ASP A 1 210 ? -20.870 -29.259 32.795 1.00 96.88 210 ASP A O 1
ATOM 1697 N N . LEU A 1 211 ? -20.599 -27.146 32.081 1.00 96.12 211 LEU A N 1
ATOM 1698 C CA . LEU A 1 211 ? -19.153 -27.064 32.317 1.00 96.12 211 LEU A CA 1
ATOM 1699 C C . LEU A 1 211 ? -18.795 -25.839 33.166 1.00 96.12 211 LEU A C 1
ATOM 1701 O O . LEU A 1 211 ? -17.629 -25.459 33.235 1.00 96.12 211 LEU A O 1
ATOM 1705 N N . ARG A 1 212 ? -19.776 -25.220 33.844 1.00 94.12 212 ARG A N 1
ATOM 1706 C CA . ARG A 1 212 ? -19.584 -23.969 34.605 1.00 94.12 212 ARG A CA 1
ATOM 1707 C C . ARG A 1 212 ? -18.433 -24.020 35.603 1.00 94.12 212 ARG A C 1
ATOM 1709 O O . ARG A 1 212 ? -17.773 -23.007 35.823 1.00 94.12 212 ARG A O 1
ATOM 1716 N N . TYR A 1 213 ? -18.169 -25.192 36.176 1.00 93.00 213 TYR A N 1
ATOM 1717 C CA . TYR A 1 213 ? -17.083 -25.404 37.131 1.00 93.00 213 TYR A CA 1
ATOM 1718 C C . TYR A 1 213 ? -15.682 -25.120 36.547 1.00 93.00 213 TYR A C 1
ATOM 1720 O O . TYR A 1 213 ? -14.751 -24.867 37.308 1.00 93.00 213 TYR A O 1
ATOM 1728 N N . GLU A 1 214 ? -15.509 -25.122 35.218 1.00 93.62 214 GLU A N 1
ATOM 1729 C CA . GLU A 1 214 ? -14.216 -24.870 34.562 1.00 93.62 214 GLU A CA 1
ATOM 1730 C C . GLU A 1 214 ? -13.801 -23.392 34.580 1.00 93.62 214 GLU A C 1
ATOM 1732 O O . GLU A 1 214 ? -12.610 -23.090 34.488 1.00 93.62 214 GLU A O 1
ATOM 1737 N N . TRP A 1 215 ? -14.751 -22.463 34.726 1.00 94.12 215 TRP A N 1
ATOM 1738 C CA . TRP A 1 215 ? -14.481 -21.019 34.759 1.00 94.12 215 TRP A CA 1
ATOM 1739 C C . TRP A 1 215 ? -15.122 -20.291 35.942 1.00 94.12 215 TRP A C 1
ATOM 1741 O O . TRP A 1 215 ? -14.906 -19.089 36.083 1.00 94.12 215 TRP A O 1
ATOM 1751 N N . SER A 1 216 ? -15.865 -20.976 36.817 1.00 91.75 216 SER A N 1
ATOM 1752 C CA . SER A 1 216 ? -16.544 -20.359 37.968 1.00 91.75 216 SER A CA 1
ATOM 1753 C C . SER A 1 216 ? -15.595 -19.668 38.954 1.00 91.75 216 SER A C 1
ATOM 1755 O O . SER A 1 216 ? -16.014 -18.770 39.673 1.00 91.75 216 SER A O 1
ATOM 1757 N N . SER A 1 217 ? -14.318 -20.061 38.990 1.00 91.31 217 SER A N 1
ATOM 1758 C CA . SER A 1 217 ? -13.272 -19.419 39.802 1.00 91.31 217 SER A CA 1
ATOM 1759 C C . SER A 1 217 ? -12.614 -18.211 39.123 1.00 91.31 217 SER A C 1
ATOM 1761 O O . SER A 1 217 ? -11.806 -17.514 39.739 1.00 91.31 217 SER A O 1
ATOM 1763 N N . SER A 1 218 ? -12.927 -17.948 37.852 1.00 92.19 218 SER A N 1
ATOM 1764 C CA . SER A 1 218 ? -12.422 -16.783 37.133 1.00 92.19 218 SER A CA 1
ATOM 1765 C C . SER A 1 218 ? -13.057 -15.512 37.683 1.00 92.19 218 SER A C 1
ATOM 1767 O O . SER A 1 218 ? -14.276 -15.406 37.775 1.00 92.19 218 SER A O 1
ATOM 1769 N N . LYS A 1 219 ? -12.248 -14.475 37.920 1.00 94.69 219 LYS A N 1
ATOM 1770 C CA . LYS A 1 219 ? -12.755 -13.131 38.258 1.00 94.69 219 LYS A CA 1
ATOM 1771 C C . LYS A 1 219 ? -13.589 -12.479 37.141 1.00 94.69 219 LYS A C 1
ATOM 1773 O O . LYS A 1 219 ? -14.142 -11.408 37.339 1.00 94.69 219 LYS A O 1
ATOM 1778 N N . TYR A 1 220 ? -13.629 -13.099 35.961 1.00 95.81 220 TYR A N 1
ATOM 1779 C CA . TYR A 1 220 ? -14.407 -12.670 34.800 1.00 95.81 220 TYR A CA 1
ATOM 1780 C C . TYR A 1 220 ? -15.553 -13.644 34.475 1.00 95.81 220 TYR A C 1
ATOM 1782 O O . TYR A 1 220 ? -16.064 -13.619 33.357 1.00 95.81 220 TYR A O 1
ATOM 1790 N N . ALA A 1 221 ? -15.929 -14.530 35.407 1.00 93.69 221 ALA A N 1
ATOM 1791 C CA . ALA A 1 221 ? -16.984 -15.524 35.197 1.00 93.69 221 ALA A CA 1
ATOM 1792 C C . ALA A 1 221 ? -18.321 -14.893 34.765 1.00 93.69 221 ALA A C 1
ATOM 1794 O O . ALA A 1 221 ? -19.018 -15.479 33.944 1.00 93.69 221 ALA A O 1
ATOM 1795 N N . ASP A 1 222 ? -18.620 -13.670 35.218 1.00 95.69 222 ASP A N 1
ATOM 1796 C CA . ASP A 1 222 ? -19.837 -12.926 34.859 1.00 95.69 222 ASP A CA 1
ATOM 1797 C C . ASP A 1 222 ? -19.930 -12.572 33.364 1.00 95.69 222 ASP A C 1
ATOM 1799 O O . ASP A 1 222 ? -21.019 -12.323 32.848 1.00 95.69 222 ASP A O 1
ATOM 1803 N N . LYS A 1 223 ? -18.803 -12.581 32.634 1.00 96.88 223 LYS A N 1
ATOM 1804 C CA . LYS A 1 223 ? -18.810 -12.430 31.170 1.00 96.88 223 LYS A CA 1
ATOM 1805 C C . LYS A 1 223 ? -19.341 -13.676 30.458 1.00 96.88 223 LYS A C 1
ATOM 1807 O O . LYS A 1 223 ? -19.660 -13.589 29.272 1.00 96.88 223 LYS A O 1
ATOM 1812 N N . VAL A 1 224 ? -19.384 -14.831 31.125 1.00 98.12 224 VAL A N 1
ATOM 1813 C CA . VAL A 1 224 ? -19.707 -16.114 30.497 1.00 98.12 224 VAL A CA 1
ATOM 1814 C C . VAL A 1 224 ? -21.201 -16.398 30.562 1.00 98.12 224 VAL A C 1
ATOM 1816 O O . VAL A 1 224 ? -21.785 -16.487 31.637 1.00 98.12 224 VAL A O 1
ATOM 1819 N N . GLN A 1 225 ? -21.807 -16.647 29.404 1.00 97.69 225 GLN A N 1
ATOM 1820 C CA . GLN A 1 225 ? -23.121 -17.274 29.302 1.00 97.69 225 GLN A CA 1
ATOM 1821 C C . GLN A 1 225 ? -22.966 -18.656 28.676 1.00 97.69 225 GLN A C 1
ATOM 1823 O O . GLN A 1 225 ? -22.549 -18.768 27.530 1.00 97.69 225 GLN A O 1
ATOM 1828 N N . GLN A 1 226 ? -23.336 -19.706 29.404 1.00 97.75 226 GLN A N 1
ATOM 1829 C CA . GLN A 1 226 ? -23.378 -21.056 28.850 1.00 97.75 226 GLN A CA 1
ATOM 1830 C C . GLN A 1 226 ? -24.796 -21.430 28.421 1.00 97.75 226 GLN A C 1
ATOM 1832 O O . GLN A 1 226 ? -25.757 -21.185 29.147 1.00 97.75 226 GLN A O 1
ATOM 1837 N N . GLU A 1 227 ? -24.906 -22.091 27.274 1.00 97.81 227 GLU A N 1
ATOM 1838 C CA . GLU A 1 227 ? -26.129 -22.723 26.786 1.00 97.81 227 GLU A CA 1
ATOM 1839 C C . GLU A 1 227 ? -25.831 -24.182 26.457 1.00 97.81 227 GLU A C 1
ATOM 1841 O O . GLU A 1 227 ? -24.852 -24.489 25.774 1.00 97.81 227 GLU A O 1
ATOM 1846 N N . ILE A 1 228 ? -26.671 -25.091 26.946 1.00 97.94 228 ILE A N 1
ATOM 1847 C CA . ILE A 1 228 ? -26.472 -26.529 26.763 1.00 97.94 228 ILE A CA 1
ATOM 1848 C C . ILE A 1 228 ? -27.259 -26.975 25.529 1.00 97.94 228 ILE A C 1
ATOM 1850 O O . ILE A 1 228 ? -28.474 -27.158 25.590 1.00 97.94 228 ILE A O 1
ATOM 1854 N N . ILE A 1 229 ? -26.561 -27.163 24.411 1.00 97.38 229 ILE A N 1
ATOM 1855 C CA . ILE A 1 229 ? -27.145 -27.559 23.120 1.00 97.38 229 ILE A CA 1
ATOM 1856 C C . ILE A 1 229 ? -27.129 -29.078 22.884 1.00 97.38 229 ILE A C 1
ATOM 1858 O O . ILE A 1 229 ? -27.749 -29.546 21.932 1.00 97.38 229 ILE A O 1
ATOM 1862 N N . ARG A 1 230 ? -26.461 -29.858 23.753 1.00 96.94 230 ARG A N 1
ATOM 1863 C CA . ARG A 1 230 ? -26.415 -31.343 23.740 1.00 96.94 230 ARG A CA 1
ATOM 1864 C C . ARG A 1 230 ? -25.899 -31.988 22.449 1.00 96.94 230 ARG A C 1
ATOM 1866 O O . ARG A 1 230 ? -26.136 -33.167 22.201 1.00 96.94 230 ARG A O 1
ATOM 1873 N N . LYS A 1 231 ? -25.203 -31.220 21.617 1.00 95.69 231 LYS A N 1
ATOM 1874 C CA . LYS A 1 231 ? -24.556 -31.680 20.388 1.00 95.69 231 LYS A CA 1
ATOM 1875 C C . LYS A 1 231 ? -23.318 -30.836 20.113 1.00 95.69 231 LYS A C 1
ATOM 1877 O O . LYS A 1 231 ? -23.228 -29.704 20.584 1.00 95.69 231 LYS A O 1
ATOM 1882 N N . ARG A 1 232 ? -22.395 -31.373 19.315 1.00 94.38 232 ARG A N 1
ATOM 1883 C CA . ARG A 1 232 ? -21.242 -30.607 18.836 1.00 94.38 232 ARG A CA 1
ATOM 1884 C C . ARG A 1 232 ? -21.704 -29.385 18.046 1.00 94.38 232 ARG A C 1
ATOM 1886 O O . ARG A 1 232 ? -22.573 -29.508 17.183 1.00 94.38 232 ARG A O 1
ATOM 1893 N N . LEU A 1 233 ? -21.073 -28.248 18.323 1.00 96.88 233 LEU A N 1
ATOM 1894 C CA . LEU A 1 233 ? -21.398 -26.953 17.740 1.00 96.88 233 LEU A CA 1
ATOM 1895 C C . LEU A 1 233 ? -21.354 -26.962 16.202 1.00 96.88 233 LEU A C 1
ATOM 1897 O O . LEU A 1 233 ? -20.381 -27.421 15.589 1.00 96.88 233 LEU A O 1
ATOM 1901 N N . THR A 1 234 ? -22.399 -26.411 15.585 1.00 97.81 234 THR A N 1
ATOM 1902 C CA . THR A 1 234 ? -22.508 -26.202 14.133 1.00 97.81 234 THR A CA 1
ATOM 1903 C C . THR A 1 234 ? -22.587 -24.718 13.776 1.00 97.81 234 THR A C 1
ATOM 1905 O O . THR A 1 234 ? -22.915 -23.882 14.620 1.00 97.81 234 THR A O 1
ATOM 1908 N N . TYR A 1 235 ? -22.339 -24.376 12.509 1.00 97.94 235 TYR A N 1
ATOM 1909 C CA . TYR A 1 235 ? -22.541 -23.003 12.026 1.00 97.94 235 TYR A CA 1
ATOM 1910 C C . TYR A 1 235 ? -24.016 -22.570 12.080 1.00 97.94 235 TYR A C 1
ATOM 1912 O O . TYR A 1 235 ? -24.299 -21.394 12.303 1.00 97.94 235 TYR A O 1
ATOM 1920 N N . ALA A 1 236 ? -24.960 -23.510 11.962 1.00 98.25 236 ALA A N 1
ATOM 1921 C CA . ALA A 1 236 ? -26.382 -23.251 12.172 1.00 98.25 236 ALA A CA 1
ATOM 1922 C C . ALA A 1 236 ? -26.672 -22.773 13.600 1.00 98.25 236 ALA A C 1
ATOM 1924 O O . ALA A 1 236 ? -27.413 -21.810 13.777 1.00 98.25 236 ALA A O 1
ATOM 1925 N N . ASP A 1 237 ? -26.072 -23.409 14.611 1.00 98.50 237 ASP A N 1
ATOM 1926 C CA . ASP A 1 237 ? -26.272 -23.032 16.015 1.00 98.50 237 ASP A CA 1
ATOM 1927 C C . ASP A 1 237 ? -25.702 -21.636 16.304 1.00 98.50 237 ASP A C 1
ATOM 1929 O O . ASP A 1 237 ? -26.356 -20.835 16.971 1.00 98.50 237 ASP A O 1
ATOM 1933 N N . LEU A 1 238 ? -24.523 -21.324 15.750 1.00 98.38 238 LEU A N 1
ATOM 1934 C CA . LEU A 1 238 ? -23.898 -20.000 15.840 1.00 98.38 238 LEU A CA 1
ATOM 1935 C C . LEU A 1 238 ? -24.809 -18.906 15.266 1.00 98.38 238 LEU A C 1
ATOM 1937 O O . LEU A 1 238 ? -25.147 -17.945 15.958 1.00 98.38 238 LEU A O 1
ATOM 1941 N N . LEU A 1 239 ? -25.248 -19.075 14.015 1.00 98.50 239 LEU A N 1
ATOM 1942 C CA . LEU A 1 239 ? -26.106 -18.109 13.327 1.00 98.50 239 LEU A CA 1
ATOM 1943 C C . LEU A 1 239 ? -27.473 -17.977 13.997 1.00 98.50 239 LEU A C 1
ATOM 1945 O O . LEU A 1 239 ? -27.966 -16.862 14.166 1.00 98.50 239 LEU A O 1
ATOM 1949 N N . LYS A 1 240 ? -28.077 -19.097 14.408 1.00 98.38 240 LYS A N 1
ATOM 1950 C CA . LYS A 1 240 ? -29.377 -19.109 15.083 1.00 98.38 240 LYS A CA 1
ATOM 1951 C C . LYS A 1 240 ? -29.308 -18.405 16.433 1.00 98.38 240 LYS A C 1
ATOM 1953 O O . LYS A 1 240 ? -30.172 -17.584 16.728 1.00 98.38 240 LYS A O 1
ATOM 1958 N N . TYR A 1 241 ? -28.263 -18.652 17.223 1.00 98.69 241 TYR A N 1
ATOM 1959 C CA . TYR A 1 241 ? -28.073 -17.946 18.487 1.00 98.69 241 TYR A CA 1
ATOM 1960 C C . TYR A 1 241 ? -27.924 -16.435 18.264 1.00 98.69 241 TYR A C 1
ATOM 1962 O O . TYR A 1 241 ? -28.563 -15.642 18.958 1.00 98.69 241 TYR A O 1
ATOM 1970 N N . THR A 1 242 ? -27.141 -16.018 17.267 1.00 98.62 242 THR A N 1
ATOM 1971 C CA . THR A 1 242 ? -27.020 -14.599 16.901 1.00 98.62 242 THR A CA 1
ATOM 1972 C C . THR A 1 242 ? -28.356 -13.995 16.479 1.00 98.62 242 THR A C 1
ATOM 1974 O O . THR A 1 242 ? -28.733 -12.916 16.946 1.00 98.62 242 THR A O 1
ATOM 1977 N N . TYR A 1 243 ? -29.102 -14.706 15.638 1.00 98.50 243 TYR A N 1
ATOM 1978 C CA . TYR A 1 243 ? -30.410 -14.286 15.153 1.00 98.50 243 TYR A CA 1
ATOM 1979 C C . TYR A 1 243 ? -31.419 -14.109 16.299 1.00 98.50 243 TYR A C 1
ATOM 1981 O O . TYR A 1 243 ? -32.063 -13.064 16.393 1.00 98.50 243 TYR A O 1
ATOM 1989 N N . GLU A 1 244 ? -31.512 -15.076 17.213 1.00 97.88 244 GLU A N 1
ATOM 1990 C CA . GLU A 1 244 ? -32.553 -15.124 18.247 1.00 97.88 244 GLU A CA 1
ATOM 1991 C C . GLU A 1 244 ? -32.189 -14.362 19.529 1.00 97.88 244 GLU A C 1
ATOM 1993 O O . GLU A 1 244 ? -33.052 -13.714 20.119 1.00 97.88 244 GLU A O 1
ATOM 1998 N N . LYS A 1 245 ? -30.930 -14.437 19.982 1.00 98.19 245 LYS A N 1
ATOM 1999 C CA . LYS A 1 245 ? -30.548 -14.084 21.364 1.00 98.19 245 LYS A CA 1
ATOM 2000 C C . LYS A 1 245 ? -29.536 -12.947 21.495 1.00 98.19 245 LYS A C 1
ATOM 2002 O O . LYS A 1 245 ? -29.478 -12.322 22.553 1.00 98.19 245 LYS A O 1
ATOM 2007 N N . VAL A 1 246 ? -28.727 -12.666 20.473 1.00 98.44 246 VAL A N 1
ATOM 2008 C CA . VAL A 1 246 ? -27.775 -11.542 20.534 1.00 98.44 246 VAL A CA 1
ATOM 2009 C C . VAL A 1 246 ? -28.535 -10.218 20.363 1.00 98.44 246 VAL A C 1
ATOM 2011 O O . VAL A 1 246 ? -29.427 -10.157 19.516 1.00 98.44 246 VAL A O 1
ATOM 2014 N N . PRO A 1 247 ? -28.241 -9.157 21.134 1.00 97.94 247 PRO A N 1
ATOM 2015 C CA . PRO A 1 247 ? -28.862 -7.849 20.944 1.00 97.94 247 PRO A CA 1
ATOM 2016 C C . PRO A 1 247 ? -28.573 -7.245 19.556 1.00 97.94 247 PRO A C 1
ATOM 2018 O O . PRO A 1 247 ? -27.563 -7.581 18.927 1.00 97.94 247 PRO A O 1
ATOM 2021 N N . PRO A 1 248 ? -29.435 -6.342 19.057 1.00 97.06 248 PRO A N 1
ATOM 2022 C CA . PRO A 1 248 ? -29.103 -5.491 17.916 1.00 97.06 248 PRO A CA 1
ATOM 2023 C C . PRO A 1 248 ? -27.804 -4.704 18.142 1.00 97.06 248 PRO A C 1
ATOM 2025 O O . PRO A 1 248 ? -27.371 -4.530 19.285 1.00 97.06 248 PRO A O 1
ATOM 2028 N N . ASN A 1 249 ? -27.183 -4.231 17.064 1.00 96.69 249 ASN A N 1
ATOM 2029 C CA . ASN A 1 249 ? -25.956 -3.431 17.086 1.00 96.69 249 ASN A CA 1
ATOM 2030 C C . ASN A 1 249 ? -24.828 -4.037 17.955 1.00 96.69 249 ASN A C 1
ATOM 2032 O O . ASN A 1 249 ? -24.210 -3.364 18.780 1.00 96.69 249 ASN A O 1
ATOM 2036 N N . THR A 1 250 ? -24.590 -5.343 17.810 1.00 98.44 250 THR A N 1
ATOM 2037 C CA . THR A 1 250 ? -23.547 -6.090 18.534 1.00 98.44 250 THR A CA 1
ATOM 2038 C C . THR A 1 250 ? -22.627 -6.776 17.532 1.00 98.44 250 THR A C 1
ATOM 2040 O O . THR A 1 250 ? -23.092 -7.480 16.637 1.00 98.44 250 THR A O 1
ATOM 2043 N N . ILE A 1 251 ? -21.318 -6.594 17.666 1.00 98.62 251 ILE A N 1
ATOM 2044 C CA . ILE A 1 251 ? -20.319 -7.316 16.877 1.00 98.62 251 ILE A CA 1
ATOM 2045 C C . ILE A 1 251 ? -20.174 -8.722 17.459 1.00 98.62 251 ILE A C 1
ATOM 2047 O O . ILE A 1 251 ? -19.929 -8.898 18.650 1.00 98.62 251 ILE A O 1
ATOM 2051 N N . VAL A 1 252 ? -20.322 -9.732 16.612 1.00 98.75 252 VAL A N 1
ATOM 2052 C CA . VAL A 1 252 ? -20.256 -11.142 16.991 1.00 98.75 252 VAL A CA 1
ATOM 2053 C C . VAL A 1 252 ? -19.029 -11.788 16.376 1.00 98.75 252 VAL A C 1
ATOM 2055 O O . VAL A 1 252 ? -18.808 -11.682 15.170 1.00 98.75 252 VAL A O 1
ATOM 2058 N N . ILE A 1 253 ? -18.265 -12.482 17.213 1.00 98.81 253 ILE A N 1
ATOM 2059 C CA . ILE A 1 253 ? -17.116 -13.298 16.833 1.00 98.81 253 ILE A CA 1
ATOM 2060 C C . ILE A 1 253 ? -17.517 -14.769 16.935 1.00 98.81 253 ILE A C 1
ATOM 2062 O O . ILE A 1 253 ? -17.946 -15.222 17.993 1.00 98.81 253 ILE A O 1
ATOM 2066 N N . TYR A 1 254 ? -17.336 -15.523 15.860 1.00 98.56 254 TYR A N 1
ATOM 2067 C CA . TYR A 1 254 ? -17.366 -16.982 15.853 1.00 98.56 254 TYR A CA 1
ATOM 2068 C C . TYR A 1 254 ? -15.934 -17.485 15.767 1.00 98.56 254 TYR A C 1
ATOM 2070 O O . TYR A 1 254 ? -15.211 -17.063 14.868 1.00 98.56 254 TYR A O 1
ATOM 2078 N N . ALA A 1 255 ? -15.513 -18.372 16.662 1.00 97.25 255 ALA A N 1
ATOM 2079 C CA . ALA A 1 255 ? -14.142 -18.875 16.642 1.00 97.25 255 ALA A CA 1
ATOM 2080 C C . ALA A 1 255 ? -14.049 -20.326 17.113 1.00 97.25 255 ALA A C 1
ATOM 2082 O O . ALA A 1 255 ? -14.899 -20.797 17.879 1.00 97.25 255 ALA A O 1
ATOM 2083 N N . ASN A 1 256 ? -12.991 -21.017 16.693 1.00 95.00 256 ASN A N 1
ATOM 2084 C CA . ASN A 1 256 ? -12.614 -22.302 17.279 1.00 95.00 256 ASN A CA 1
ATOM 2085 C C . ASN A 1 256 ? -12.230 -22.140 18.767 1.00 95.00 256 ASN A C 1
ATOM 2087 O O . ASN A 1 256 ? -11.826 -21.067 19.211 1.00 95.00 256 ASN A O 1
ATOM 2091 N N . ALA A 1 257 ? -12.364 -23.218 19.547 1.00 94.69 257 ALA A N 1
ATOM 2092 C CA . ALA A 1 257 ? -12.183 -23.204 21.008 1.00 94.69 257 ALA A CA 1
ATOM 2093 C C . ALA A 1 257 ? -10.751 -22.851 21.468 1.00 94.69 257 ALA A C 1
ATOM 2095 O O . ALA A 1 257 ? -10.523 -22.483 22.620 1.00 94.69 257 ALA A O 1
ATOM 2096 N N . ASP A 1 258 ? -9.787 -22.998 20.567 1.00 94.62 258 ASP A N 1
ATOM 2097 C CA . ASP A 1 258 ? -8.355 -22.756 20.725 1.00 94.62 258 ASP A CA 1
ATOM 2098 C C . ASP A 1 258 ? -7.890 -21.443 20.077 1.00 94.62 258 ASP A C 1
ATOM 2100 O O . ASP A 1 258 ? -6.689 -21.239 19.900 1.00 94.62 258 ASP A O 1
ATOM 2104 N N . ILE A 1 259 ? -8.826 -20.548 19.748 1.00 97.00 259 ILE A N 1
ATOM 2105 C CA . ILE A 1 259 ? -8.544 -19.215 19.223 1.00 97.00 259 ILE A CA 1
ATOM 2106 C C . ILE A 1 259 ? -8.927 -18.128 20.231 1.00 97.00 259 ILE A C 1
ATOM 2108 O O . ILE A 1 259 ? -10.065 -18.068 20.711 1.00 97.00 259 ILE A O 1
ATOM 2112 N N . PHE A 1 260 ? -7.997 -17.211 20.506 1.00 97.75 260 PHE A N 1
ATOM 2113 C CA . PHE A 1 260 ? -8.280 -16.001 21.276 1.00 97.75 260 PHE A CA 1
ATOM 2114 C C . PHE A 1 260 ? -7.975 -14.719 20.504 1.00 97.75 260 PHE A C 1
ATOM 2116 O O . PHE A 1 260 ? -7.122 -14.684 19.618 1.00 97.75 260 PHE A O 1
ATOM 2123 N N . CYS A 1 261 ? -8.677 -13.642 20.848 1.00 97.69 261 CYS A N 1
ATOM 2124 C CA . CYS A 1 261 ? -8.431 -12.311 20.296 1.00 97.69 261 CYS A CA 1
ATOM 2125 C C . CYS A 1 261 ? -7.524 -11.509 21.235 1.00 97.69 261 CYS A C 1
ATOM 2127 O O . CYS A 1 261 ? -7.756 -11.498 22.448 1.00 97.69 261 CYS A O 1
ATOM 2129 N N . ASN A 1 262 ? -6.534 -10.801 20.690 1.00 95.50 262 ASN A N 1
ATOM 2130 C CA . ASN A 1 262 ? -5.710 -9.858 21.452 1.00 95.50 262 ASN A CA 1
ATOM 2131 C C . ASN A 1 262 ? -6.259 -8.416 21.348 1.00 95.50 262 ASN A C 1
ATOM 2133 O O . ASN A 1 262 ? -7.420 -8.195 20.986 1.00 95.50 262 ASN A O 1
ATOM 2137 N N . ASP A 1 263 ? -5.454 -7.428 21.728 1.00 94.00 263 ASP A N 1
ATOM 2138 C CA . ASP A 1 263 ? -5.806 -6.005 21.754 1.00 94.00 263 ASP A CA 1
ATOM 2139 C C . ASP A 1 263 ? -5.990 -5.386 20.357 1.00 94.00 263 ASP A C 1
ATOM 2141 O O . ASP A 1 263 ? -6.714 -4.396 20.218 1.00 94.00 263 ASP A O 1
ATOM 2145 N N . THR A 1 264 ? -5.433 -5.999 19.307 1.00 96.38 264 THR A N 1
ATOM 2146 C CA . THR A 1 264 ? -5.641 -5.566 17.912 1.00 96.38 264 THR A CA 1
ATOM 2147 C C . THR A 1 264 ? -7.108 -5.646 17.471 1.00 96.38 264 THR A C 1
ATOM 2149 O O . THR A 1 264 ? -7.511 -4.964 16.526 1.00 96.38 264 THR A O 1
ATOM 2152 N N . LEU A 1 265 ? -7.951 -6.391 18.201 1.00 96.81 265 LEU A N 1
ATOM 2153 C CA . LEU A 1 265 ? -9.399 -6.452 17.987 1.00 96.81 265 LEU A CA 1
ATOM 2154 C C . LEU A 1 265 ? -10.062 -5.065 17.987 1.00 96.81 265 LEU A C 1
ATOM 2156 O O . LEU A 1 265 ? -11.066 -4.887 17.301 1.00 96.81 265 LEU A O 1
ATOM 2160 N N . LYS A 1 266 ? -9.481 -4.060 18.663 1.00 93.06 266 LYS A N 1
ATOM 2161 C CA . LYS A 1 266 ? -9.994 -2.676 18.678 1.00 93.06 266 LYS A CA 1
ATOM 2162 C C . LYS A 1 266 ? -10.194 -2.095 17.275 1.00 93.06 266 LYS A C 1
ATOM 2164 O O . LYS A 1 266 ? -11.088 -1.276 17.069 1.00 93.06 266 LYS A O 1
ATOM 2169 N N . HIS A 1 267 ? -9.410 -2.550 16.293 1.00 94.06 267 HIS A N 1
ATOM 2170 C CA . HIS A 1 267 ? -9.515 -2.094 14.909 1.00 94.06 267 HIS A CA 1
ATOM 2171 C C . HIS A 1 267 ? -10.845 -2.468 14.245 1.00 94.06 267 HIS A C 1
ATOM 2173 O O . HIS A 1 267 ? -11.228 -1.809 13.279 1.00 94.06 267 HIS A O 1
ATOM 2179 N N . VAL A 1 268 ? -11.608 -3.432 14.777 1.00 96.00 268 VAL A N 1
ATOM 2180 C CA . VAL A 1 268 ? -12.955 -3.737 14.266 1.00 96.00 268 VAL A CA 1
ATOM 2181 C C . VAL A 1 268 ? -13.886 -2.521 14.338 1.00 96.00 268 VAL A C 1
ATOM 2183 O O . VAL A 1 268 ? -14.713 -2.336 13.454 1.00 96.00 268 VAL A O 1
ATOM 2186 N N . HIS A 1 269 ? -13.711 -1.641 15.331 1.00 93.75 269 HIS A N 1
ATOM 2187 C CA . HIS A 1 269 ? -14.524 -0.430 15.483 1.00 93.75 269 HIS A CA 1
ATOM 2188 C C . HIS A 1 269 ? -14.170 0.674 14.485 1.00 93.75 269 HIS A C 1
ATOM 2190 O O . HIS A 1 269 ? -14.940 1.619 14.326 1.00 93.75 269 HIS A O 1
ATOM 2196 N N . THR A 1 270 ? -13.033 0.551 13.795 1.00 92.31 270 THR A N 1
ATOM 2197 C CA . THR A 1 270 ? -12.643 1.488 12.732 1.00 92.31 270 THR A CA 1
ATOM 2198 C C . THR A 1 270 ? -13.343 1.203 11.406 1.00 92.31 270 THR A C 1
ATOM 2200 O O . THR A 1 270 ? -13.218 1.992 10.473 1.00 92.31 270 THR A O 1
ATOM 2203 N N . VAL A 1 271 ? -14.102 0.103 11.329 1.00 93.56 271 VAL A N 1
ATOM 2204 C CA . VAL A 1 271 ? -14.845 -0.322 10.143 1.00 93.56 271 VAL A CA 1
ATOM 2205 C C . VAL A 1 271 ? -16.334 -0.411 10.467 1.00 93.56 271 VAL A C 1
ATOM 2207 O O . VAL A 1 271 ? -16.745 -0.954 11.491 1.00 93.56 271 VAL A O 1
ATOM 2210 N N . ASN A 1 272 ? -17.172 0.077 9.565 1.00 93.19 272 ASN A N 1
ATOM 2211 C CA . ASN A 1 272 ? -18.597 -0.187 9.562 1.00 93.19 272 ASN A CA 1
ATOM 2212 C C . ASN A 1 272 ? -18.837 -1.664 9.212 1.00 93.19 272 ASN A C 1
ATOM 2214 O O . ASN A 1 272 ? -18.697 -2.064 8.058 1.00 93.19 272 ASN A O 1
ATOM 2218 N N . MET A 1 273 ? -19.208 -2.483 10.194 1.00 96.56 273 MET A N 1
ATOM 2219 C CA . MET A 1 273 ? -19.405 -3.928 10.013 1.00 96.56 273 MET A CA 1
ATOM 2220 C C . MET A 1 273 ? -20.747 -4.313 9.367 1.00 96.56 273 MET A C 1
ATOM 2222 O O . MET A 1 273 ? -21.004 -5.505 9.185 1.00 96.56 273 MET A O 1
ATOM 2226 N N . ALA A 1 274 ? -21.601 -3.346 9.010 1.00 96.75 274 ALA A N 1
ATOM 2227 C CA . ALA A 1 274 ? -22.865 -3.620 8.332 1.00 96.75 274 ALA A CA 1
ATOM 2228 C C . ALA A 1 274 ? -22.635 -4.365 7.007 1.00 96.75 274 ALA A C 1
ATOM 2230 O O . ALA A 1 274 ? -21.881 -3.913 6.147 1.00 96.75 274 ALA A O 1
ATOM 2231 N N . ASP A 1 275 ? -23.279 -5.524 6.872 1.00 97.62 275 ASP A N 1
ATOM 2232 C CA . ASP A 1 275 ? -23.207 -6.435 5.725 1.00 97.62 275 ASP A CA 1
ATOM 2233 C C . ASP A 1 275 ? -21.791 -6.934 5.390 1.00 97.62 275 ASP A C 1
ATOM 2235 O O . ASP A 1 275 ? -21.559 -7.479 4.309 1.00 97.62 275 ASP A O 1
ATOM 2239 N N . LYS A 1 276 ? -20.846 -6.814 6.331 1.00 97.88 276 LYS A N 1
ATOM 2240 C CA . LYS A 1 276 ? -19.473 -7.313 6.202 1.00 97.88 276 LYS A CA 1
ATOM 2241 C C . LYS A 1 276 ? -19.250 -8.557 7.069 1.00 97.88 276 LYS A C 1
ATOM 2243 O O . LYS A 1 276 ? -19.825 -8.700 8.150 1.00 97.88 276 LYS A O 1
ATOM 2248 N N . LEU A 1 277 ? -18.389 -9.452 6.595 1.00 98.31 277 LEU A N 1
ATOM 2249 C CA . LEU A 1 277 ? -17.880 -10.598 7.345 1.00 98.31 277 LEU A CA 1
ATOM 2250 C C . LEU A 1 277 ? -16.357 -10.610 7.247 1.00 98.31 277 LEU A C 1
ATOM 2252 O O . LEU A 1 277 ? -15.803 -10.799 6.165 1.00 98.31 277 LEU A O 1
ATOM 2256 N N . PHE A 1 278 ? -15.668 -10.459 8.371 1.00 98.50 278 PHE A N 1
ATOM 2257 C CA . PHE A 1 278 ? -14.238 -10.754 8.404 1.00 98.50 278 PHE A CA 1
ATOM 2258 C C . PHE A 1 278 ? -14.060 -12.246 8.613 1.00 98.50 278 PHE A C 1
ATOM 2260 O O . PHE A 1 278 ? -14.640 -12.788 9.543 1.00 98.50 278 PHE A O 1
ATOM 2267 N N . ALA A 1 279 ? -13.277 -12.898 7.763 1.00 97.56 279 ALA A N 1
ATOM 2268 C CA . ALA A 1 279 ? -12.918 -14.305 7.873 1.00 97.56 279 ALA A CA 1
ATOM 2269 C C . ALA A 1 279 ? -11.396 -14.378 8.041 1.00 97.56 279 ALA A C 1
ATOM 2271 O O . ALA A 1 279 ? -10.648 -14.287 7.067 1.00 97.56 279 ALA A O 1
ATOM 2272 N N . LEU A 1 280 ? -10.942 -14.437 9.291 1.00 97.50 280 LEU A N 1
ATOM 2273 C CA . LEU A 1 280 ? -9.555 -14.184 9.666 1.00 97.50 280 LEU A CA 1
ATOM 2274 C C . LEU A 1 280 ? -8.715 -15.459 9.648 1.00 97.50 280 LEU A C 1
ATOM 2276 O O . LEU A 1 280 ? -9.086 -16.485 10.225 1.00 97.50 280 LEU A O 1
ATOM 2280 N N . LEU A 1 281 ? -7.546 -15.351 9.020 1.00 96.25 281 LEU A N 1
ATOM 2281 C CA . LEU A 1 281 ? -6.446 -16.291 9.199 1.00 96.25 281 LEU A CA 1
ATOM 2282 C C . LEU A 1 281 ? -5.795 -16.082 10.575 1.00 96.25 281 LEU A C 1
ATOM 2284 O O . LEU A 1 281 ? -5.637 -14.953 11.040 1.00 96.25 281 LEU A O 1
ATOM 2288 N N . ARG A 1 282 ? -5.398 -17.179 11.214 1.00 95.31 282 ARG A N 1
ATOM 2289 C CA . ARG A 1 282 ? -4.817 -17.180 12.560 1.00 95.31 282 ARG A CA 1
ATOM 2290 C C . ARG A 1 282 ? -3.313 -16.886 12.601 1.00 95.31 282 ARG A C 1
ATOM 2292 O O . ARG A 1 282 ? -2.589 -17.093 11.624 1.00 95.31 282 ARG A O 1
ATOM 2299 N N . TYR A 1 283 ? -2.848 -16.475 13.776 1.00 96.31 283 TYR A N 1
ATOM 2300 C CA . TYR A 1 283 ? -1.440 -16.444 14.168 1.00 96.31 283 TYR A CA 1
ATOM 2301 C C . TYR A 1 283 ? -1.147 -17.620 15.094 1.00 96.31 283 TYR A C 1
ATOM 2303 O O . TYR A 1 283 ? -1.877 -17.830 16.058 1.00 96.31 283 TYR A O 1
ATOM 2311 N N . ASP A 1 284 ? -0.077 -18.357 14.827 1.00 93.56 284 ASP A N 1
ATOM 2312 C CA . ASP A 1 284 ? 0.410 -19.404 15.718 1.00 93.56 284 ASP A CA 1
ATOM 2313 C C . ASP A 1 284 ? 1.424 -18.803 16.703 1.00 93.56 284 ASP A C 1
ATOM 2315 O O . ASP A 1 284 ? 2.385 -18.133 16.299 1.00 93.56 284 ASP A O 1
ATOM 2319 N N . GLU A 1 285 ? 1.204 -19.058 17.992 1.00 88.19 285 GLU A N 1
ATOM 2320 C CA . GLU A 1 285 ? 2.146 -18.733 19.064 1.00 88.19 285 GLU A CA 1
ATOM 2321 C C . GLU A 1 285 ? 3.353 -19.678 18.990 1.00 88.19 285 GLU A C 1
ATOM 2323 O O . GLU A 1 285 ? 3.205 -20.905 18.990 1.00 88.19 285 GLU A O 1
ATOM 2328 N N . GLN A 1 286 ? 4.545 -19.103 18.867 1.00 85.00 286 GLN A N 1
ATOM 2329 C CA . GLN A 1 286 ? 5.808 -19.834 18.820 1.00 85.00 286 GLN A CA 1
ATOM 2330 C C . GLN A 1 286 ? 6.305 -20.168 20.240 1.00 85.00 286 GLN A C 1
ATOM 2332 O O . GLN A 1 286 ? 5.778 -19.675 21.235 1.00 85.00 286 GLN A O 1
ATOM 2337 N N . GLU A 1 287 ? 7.345 -21.003 20.348 1.00 79.44 287 GLU A N 1
ATOM 2338 C CA . GLU A 1 287 ? 7.948 -21.362 21.645 1.00 79.44 287 GLU A CA 1
ATOM 2339 C C . GLU A 1 287 ? 8.535 -20.152 22.396 1.00 79.44 287 GLU A C 1
ATOM 2341 O O . GLU A 1 287 ? 8.608 -20.174 23.622 1.00 79.44 287 GLU A O 1
ATOM 2346 N N . ASP A 1 288 ? 8.927 -19.099 21.673 1.00 84.00 288 ASP A N 1
ATOM 2347 C CA . ASP A 1 288 ? 9.443 -17.834 22.210 1.00 84.00 288 ASP A CA 1
ATOM 2348 C C . ASP A 1 288 ? 8.344 -16.783 22.464 1.00 84.00 288 ASP A C 1
ATOM 2350 O O . ASP A 1 288 ? 8.650 -15.602 22.620 1.00 84.00 288 ASP A O 1
ATOM 2354 N N . GLU A 1 289 ? 7.072 -17.201 22.473 1.00 80.62 289 GLU A N 1
ATOM 2355 C CA . GLU A 1 289 ? 5.876 -16.351 22.614 1.00 80.62 289 GLU A CA 1
ATOM 2356 C C . GLU A 1 289 ? 5.666 -15.353 21.456 1.00 80.62 289 GLU A C 1
ATOM 2358 O O . GLU A 1 289 ? 4.721 -14.557 21.472 1.00 80.62 289 GLU A O 1
ATOM 2363 N N . SER A 1 290 ? 6.493 -15.401 20.404 1.00 89.00 290 SER A N 1
ATOM 2364 C CA . SER A 1 290 ? 6.267 -14.592 19.208 1.00 89.00 290 SER A CA 1
ATOM 2365 C C . SER A 1 290 ? 5.056 -15.097 18.416 1.00 89.00 290 SER A C 1
ATOM 2367 O O . SER A 1 290 ? 4.710 -16.280 18.420 1.00 89.00 290 SER A O 1
ATOM 2369 N N . LEU A 1 291 ? 4.383 -14.184 17.713 1.00 92.31 291 LEU A N 1
ATOM 2370 C CA . LEU A 1 291 ? 3.211 -14.500 16.899 1.00 92.31 291 LEU A CA 1
ATOM 2371 C C . LEU A 1 291 ? 3.591 -14.551 15.422 1.00 92.31 291 LEU A C 1
ATOM 2373 O O . LEU A 1 291 ? 4.056 -13.559 14.855 1.00 92.31 291 LEU A O 1
ATOM 2377 N N . ARG A 1 292 ? 3.316 -15.679 14.762 1.00 93.38 292 ARG A N 1
ATOM 2378 C CA . ARG A 1 292 ? 3.556 -15.848 13.323 1.00 93.38 292 ARG A CA 1
ATOM 2379 C C . ARG A 1 292 ? 2.263 -16.149 12.581 1.00 93.38 292 ARG A C 1
ATOM 2381 O O . ARG A 1 292 ? 1.547 -17.078 12.931 1.00 93.38 292 ARG A O 1
ATOM 2388 N N . LEU A 1 293 ? 1.989 -15.406 11.509 1.00 93.31 293 LEU A N 1
ATOM 2389 C CA . LEU A 1 293 ? 0.829 -15.665 10.654 1.00 93.31 293 LEU A CA 1
ATOM 2390 C C . LEU A 1 293 ? 0.907 -17.078 10.044 1.00 93.31 293 LEU A C 1
ATOM 2392 O O . LEU A 1 293 ? 1.924 -17.435 9.439 1.00 93.31 293 LEU A O 1
ATOM 2396 N N . PHE A 1 294 ? -0.173 -17.857 10.151 1.00 90.69 294 PHE A N 1
ATOM 2397 C CA . PHE A 1 294 ? -0.261 -19.218 9.613 1.00 90.69 294 PHE A CA 1
ATOM 2398 C C . PHE A 1 294 ? -0.389 -19.210 8.081 1.00 90.69 294 PHE A C 1
ATOM 2400 O O . PHE A 1 294 ? -1.478 -19.312 7.524 1.00 90.69 294 PHE A O 1
ATOM 2407 N N . GLY A 1 295 ? 0.722 -19.072 7.360 1.00 85.38 295 GLY A N 1
ATOM 2408 C CA . GLY A 1 295 ? 0.724 -19.052 5.897 1.00 85.38 295 GLY A CA 1
ATOM 2409 C C . GLY A 1 295 ? 1.833 -18.173 5.313 1.00 85.38 295 GLY A C 1
ATOM 2410 O O . GLY A 1 295 ? 2.977 -18.302 5.754 1.00 85.38 295 GLY A O 1
ATOM 2411 N N . PRO A 1 296 ? 1.534 -17.307 4.318 1.00 78.81 296 PRO A N 1
ATOM 2412 C CA . PRO A 1 296 ? 0.206 -16.801 3.935 1.00 78.81 296 PRO A CA 1
ATOM 2413 C C . PRO A 1 296 ? -0.594 -17.777 3.056 1.00 78.81 296 PRO A C 1
ATOM 2415 O O . PRO A 1 296 ? -0.094 -18.262 2.044 1.00 78.81 296 PRO A O 1
ATOM 2418 N N . ARG A 1 297 ? -1.852 -18.047 3.426 1.00 89.00 297 ARG A N 1
ATOM 2419 C CA . ARG A 1 297 ? -2.771 -18.898 2.653 1.00 89.00 297 ARG A CA 1
ATOM 2420 C C . ARG A 1 297 ? -4.218 -18.390 2.738 1.00 89.00 297 ARG A C 1
ATOM 2422 O O . ARG A 1 297 ? -4.571 -17.797 3.756 1.00 89.00 297 ARG A O 1
ATOM 2429 N N . PRO A 1 298 ? -5.048 -18.576 1.700 1.00 90.19 298 PRO A N 1
ATOM 2430 C CA . PRO A 1 298 ? -6.392 -18.004 1.653 1.00 90.19 298 PRO A CA 1
ATOM 2431 C C . PRO A 1 298 ? -7.500 -18.937 2.178 1.00 90.19 298 PRO A C 1
ATOM 2433 O O . PRO A 1 298 ? -8.670 -18.580 2.100 1.00 90.19 298 PRO A O 1
ATOM 2436 N N . ASP A 1 299 ? -7.163 -20.116 2.695 1.00 89.81 299 ASP A N 1
ATOM 2437 C CA . ASP A 1 299 ? -8.077 -21.261 2.819 1.00 89.81 299 ASP A CA 1
ATOM 2438 C C . ASP A 1 299 ? -8.053 -21.949 4.200 1.00 89.81 299 ASP A C 1
ATOM 2440 O O . ASP A 1 299 ? -8.241 -23.161 4.281 1.00 89.81 299 ASP A O 1
ATOM 2444 N N . SER A 1 300 ? -7.748 -21.205 5.271 1.00 91.75 300 SER A N 1
ATOM 2445 C CA . SER A 1 300 ? -7.646 -21.741 6.641 1.00 91.75 300 SER A CA 1
ATOM 2446 C C . SER A 1 300 ? -8.125 -20.741 7.699 1.00 91.75 300 SER A C 1
ATOM 2448 O O . SER A 1 300 ? -7.382 -20.413 8.625 1.00 91.75 300 SER A O 1
ATOM 2450 N N . GLN A 1 301 ? -9.326 -20.192 7.534 1.00 94.12 301 GLN A N 1
ATOM 2451 C CA . GLN A 1 301 ? -9.883 -19.233 8.492 1.00 94.12 301 GLN A CA 1
ATOM 2452 C C . GLN A 1 301 ? -10.419 -19.946 9.737 1.00 94.12 301 GLN A C 1
ATOM 2454 O O . GLN A 1 301 ? -11.121 -20.948 9.630 1.00 94.12 301 GLN A O 1
ATOM 2459 N N . ASP A 1 302 ? -10.135 -19.393 10.916 1.00 94.12 302 ASP A N 1
ATOM 2460 C CA . ASP A 1 302 ? -10.588 -19.950 12.203 1.00 94.12 302 ASP A CA 1
ATOM 2461 C C . ASP A 1 302 ? -11.476 -18.994 13.005 1.00 94.12 302 ASP A C 1
ATOM 2463 O O . ASP A 1 302 ? -12.050 -19.394 14.021 1.00 94.12 302 ASP A O 1
ATOM 2467 N N . THR A 1 303 ? -11.586 -17.743 12.549 1.00 97.81 303 THR A N 1
ATOM 2468 C CA . THR A 1 303 ? -12.392 -16.705 13.191 1.00 97.81 303 THR A CA 1
ATOM 2469 C C . THR A 1 303 ? -13.243 -15.978 12.166 1.00 97.81 303 THR A C 1
ATOM 2471 O O . THR A 1 303 ? -12.742 -15.565 11.120 1.00 97.81 303 THR A O 1
ATOM 2474 N N . TRP A 1 304 ? -14.508 -15.741 12.500 1.00 98.50 304 TRP A N 1
ATOM 2475 C CA . TRP A 1 304 ? -15.429 -14.943 11.704 1.00 98.50 304 TRP A CA 1
ATOM 2476 C C . TRP A 1 304 ? -16.035 -13.818 12.533 1.00 98.50 304 TRP A C 1
ATOM 2478 O O . TRP A 1 304 ? -16.503 -14.070 13.637 1.00 98.50 304 TRP A O 1
ATOM 2488 N N . ILE A 1 305 ? -16.052 -12.590 12.014 1.00 98.75 305 ILE A N 1
ATOM 2489 C CA . ILE A 1 305 ? -16.577 -11.413 12.721 1.00 98.75 305 ILE A CA 1
ATOM 2490 C C . ILE A 1 305 ? -17.644 -10.728 11.868 1.00 98.75 305 ILE A C 1
ATOM 2492 O O . ILE A 1 305 ? -17.383 -10.398 10.712 1.00 98.75 305 ILE A O 1
ATOM 2496 N N . CYS A 1 306 ? -18.832 -10.495 12.425 1.00 98.50 306 CYS A N 1
ATOM 2497 C CA . CYS A 1 306 ? -19.944 -9.825 11.739 1.00 98.50 306 CYS A CA 1
ATOM 2498 C C . CYS A 1 306 ? -20.801 -8.995 12.702 1.00 98.50 306 CYS A C 1
ATOM 2500 O O . CYS A 1 306 ? -20.719 -9.159 13.917 1.00 98.50 306 CYS A O 1
ATOM 2502 N N . LEU A 1 307 ? -21.639 -8.110 12.164 1.00 98.56 307 LEU A N 1
ATOM 2503 C CA . LEU A 1 307 ? -22.631 -7.374 12.948 1.00 98.56 307 LEU A CA 1
ATOM 2504 C C . LEU A 1 307 ? -23.915 -8.205 13.116 1.00 98.56 307 LEU A C 1
ATOM 2506 O O . LEU A 1 307 ? -24.431 -8.767 12.145 1.00 98.56 307 LEU A O 1
ATOM 2510 N N . SER A 1 308 ? -24.467 -8.246 14.331 1.00 98.56 308 SER A N 1
ATOM 2511 C CA . SER A 1 308 ? -25.699 -8.979 14.649 1.00 98.56 308 SER A CA 1
ATOM 2512 C C . SER A 1 308 ? -26.883 -8.521 13.798 1.00 98.56 308 SER A C 1
ATOM 2514 O O . SER A 1 308 ? -27.650 -9.361 13.331 1.00 98.56 308 SER A O 1
ATOM 2516 N N . ASP A 1 309 ? -26.993 -7.222 13.516 1.00 98.38 309 ASP A N 1
ATOM 2517 C CA . ASP A 1 309 ? -28.047 -6.661 12.662 1.00 98.38 309 ASP A CA 1
ATOM 2518 C C . ASP A 1 309 ? -27.995 -7.220 11.241 1.00 98.38 309 ASP A C 1
ATOM 2520 O O . ASP A 1 309 ? -29.035 -7.508 10.654 1.00 98.38 309 ASP A O 1
ATOM 2524 N N . SER A 1 310 ? -26.796 -7.460 10.703 1.00 98.19 310 SER A N 1
ATOM 2525 C CA . SER A 1 310 ? -26.628 -8.075 9.384 1.00 98.19 310 SER A CA 1
ATOM 2526 C C . SER A 1 310 ? -27.083 -9.532 9.383 1.00 98.19 310 SER A C 1
ATOM 2528 O O . SER A 1 310 ? -27.652 -10.011 8.405 1.00 98.19 310 SER A O 1
ATOM 2530 N N . VAL A 1 311 ? -26.900 -10.256 10.487 1.00 98.19 311 VAL A N 1
ATOM 2531 C CA . VAL A 1 311 ? -27.471 -11.601 10.612 1.00 98.19 311 VAL A CA 1
ATOM 2532 C C . VAL A 1 311 ? -28.995 -11.528 10.732 1.00 98.19 311 VAL A C 1
ATOM 2534 O O . VAL A 1 311 ? -29.705 -12.238 10.024 1.00 98.19 311 VAL A O 1
ATOM 2537 N N . LYS A 1 312 ? -29.518 -10.646 11.585 1.00 98.06 312 LYS A N 1
ATOM 2538 C CA . LYS A 1 312 ? -30.957 -10.517 11.866 1.00 98.06 312 LYS A CA 1
ATOM 2539 C C . LYS A 1 312 ? -31.776 -9.998 10.684 1.00 98.06 312 LYS A C 1
ATOM 2541 O O . LYS A 1 312 ? -32.943 -10.359 10.566 1.00 98.06 312 LYS A O 1
ATOM 2546 N N . SER A 1 313 ? -31.183 -9.193 9.803 1.00 97.12 313 SER A N 1
ATOM 2547 C CA . SER A 1 313 ? -31.856 -8.636 8.621 1.00 97.12 313 SER A CA 1
ATOM 2548 C C . SER A 1 313 ? -32.069 -9.646 7.488 1.00 97.12 313 SER A C 1
ATOM 2550 O O . SER A 1 313 ? -32.730 -9.329 6.499 1.00 97.12 313 SER A O 1
ATOM 2552 N N . ARG A 1 314 ? -31.520 -10.861 7.608 1.00 96.44 314 ARG A N 1
ATOM 2553 C CA . ARG A 1 314 ? -31.575 -11.908 6.582 1.00 96.44 314 ARG A CA 1
ATOM 2554 C C . ARG A 1 314 ? -32.537 -13.030 6.963 1.00 96.44 314 ARG A C 1
ATOM 2556 O O . ARG A 1 314 ? -32.745 -13.337 8.135 1.00 96.44 314 ARG A O 1
ATOM 2563 N N . THR A 1 315 ? -33.086 -13.687 5.946 1.00 96.31 315 THR A N 1
ATOM 2564 C CA . THR A 1 315 ? -33.856 -14.928 6.097 1.00 96.31 315 THR A CA 1
ATOM 2565 C C . THR A 1 315 ? -32.926 -16.125 5.951 1.00 96.31 315 THR A C 1
ATOM 2567 O O . THR A 1 315 ? -32.230 -16.239 4.947 1.00 96.31 315 THR A O 1
ATOM 2570 N N . TRP A 1 316 ? -32.925 -17.029 6.930 1.00 96.56 316 TRP A N 1
ATOM 2571 C CA . TRP A 1 316 ? -31.982 -18.147 6.987 1.00 96.56 316 TRP A CA 1
ATOM 2572 C C . TRP A 1 316 ? -32.661 -19.491 6.730 1.00 96.56 316 TRP A C 1
ATOM 2574 O O . TRP A 1 316 ? -33.638 -19.835 7.392 1.00 96.56 316 TRP A O 1
ATOM 2584 N N . ASP A 1 317 ? -32.078 -20.298 5.842 1.00 95.88 317 ASP A N 1
ATOM 2585 C CA . ASP A 1 317 ? -32.244 -21.754 5.871 1.00 95.88 317 ASP A CA 1
ATOM 2586 C C . ASP A 1 317 ? -31.150 -22.342 6.768 1.00 95.88 317 ASP A C 1
ATOM 2588 O O . ASP A 1 317 ? -30.070 -22.708 6.305 1.00 95.88 317 ASP A O 1
ATOM 2592 N N . PHE A 1 318 ? -31.406 -22.408 8.077 1.00 96.69 318 PHE A N 1
ATOM 2593 C CA . PHE A 1 318 ? -30.419 -22.910 9.041 1.00 96.69 318 PHE A CA 1
ATOM 2594 C C . PHE A 1 318 ? -29.956 -24.340 8.734 1.00 96.69 318 PHE A C 1
ATOM 2596 O O . PHE A 1 318 ? -28.832 -24.697 9.081 1.00 96.69 318 PHE A O 1
ATOM 2603 N N . LYS A 1 319 ? -30.762 -25.152 8.037 1.00 95.38 319 LYS A N 1
ATOM 2604 C CA . LYS A 1 319 ? -30.373 -26.513 7.647 1.00 95.38 319 LYS A CA 1
ATOM 2605 C C . LYS A 1 319 ? -29.195 -26.508 6.670 1.00 95.38 319 LYS A C 1
ATOM 2607 O O . LYS A 1 319 ? -28.365 -27.414 6.710 1.00 95.38 319 LYS A O 1
ATOM 2612 N N . ALA A 1 320 ? -29.075 -25.477 5.831 1.00 93.88 320 ALA A N 1
ATOM 2613 C CA . ALA A 1 320 ? -27.930 -25.308 4.939 1.00 93.88 320 ALA A CA 1
ATOM 2614 C C . ALA A 1 320 ? -26.608 -25.088 5.701 1.00 93.88 320 ALA A C 1
ATOM 2616 O O . ALA A 1 320 ? -25.544 -25.387 5.162 1.00 93.88 320 ALA A O 1
ATOM 2617 N N . PHE A 1 321 ? -26.677 -24.645 6.961 1.00 96.62 321 PHE A N 1
ATOM 2618 C CA . PHE A 1 321 ? -25.531 -24.371 7.832 1.00 96.62 321 PHE A CA 1
ATOM 2619 C C . PHE A 1 321 ? -25.285 -25.466 8.888 1.00 96.62 321 PHE A C 1
ATOM 2621 O O . PHE A 1 321 ? -24.426 -25.311 9.757 1.00 96.62 321 PHE A O 1
ATOM 2628 N N . ASP A 1 322 ? -26.020 -26.584 8.833 1.00 96.12 322 ASP A N 1
ATOM 2629 C CA . ASP A 1 322 ? -25.949 -27.677 9.817 1.00 96.12 322 ASP A CA 1
ATOM 2630 C C . ASP A 1 322 ? -24.734 -28.590 9.570 1.00 96.12 322 ASP A C 1
ATOM 2632 O O . ASP A 1 322 ? -24.832 -29.752 9.174 1.00 96.12 322 ASP A O 1
ATOM 2636 N N . TYR A 1 323 ? -23.545 -28.019 9.742 1.00 95.38 323 TYR A N 1
ATOM 2637 C CA . TYR A 1 323 ? -22.268 -28.717 9.696 1.00 95.38 323 TYR A CA 1
ATOM 2638 C C . TYR A 1 323 ? -21.354 -28.223 10.818 1.00 95.38 323 TYR A C 1
ATOM 2640 O O . TYR A 1 323 ? -21.407 -27.068 11.244 1.00 95.38 323 TYR A O 1
ATOM 2648 N N . LYS A 1 324 ? -20.534 -29.140 11.336 1.00 94.94 324 LYS A N 1
ATOM 2649 C CA . LYS A 1 324 ? -19.758 -28.941 12.565 1.00 94.94 324 LYS A CA 1
ATOM 2650 C C . LYS A 1 324 ? -18.589 -27.985 12.350 1.00 94.94 324 LYS A C 1
ATOM 2652 O O . LYS A 1 324 ? -17.823 -28.151 11.395 1.00 94.94 324 LYS A O 1
ATOM 2657 N N . LEU A 1 325 ? -18.404 -27.077 13.304 1.00 92.25 325 LEU A N 1
ATOM 2658 C CA . LEU A 1 325 ? -17.226 -26.220 13.400 1.00 92.25 325 LEU A CA 1
ATOM 2659 C C . LEU A 1 325 ? -15.947 -27.072 13.550 1.00 92.25 325 LEU A C 1
ATOM 2661 O O . LEU A 1 325 ? -15.936 -28.078 14.274 1.00 92.25 325 LEU A O 1
ATOM 2665 N N . GLY A 1 326 ? -14.877 -26.697 12.844 1.00 86.12 326 GLY A N 1
ATOM 2666 C CA . GLY A 1 326 ? -13.589 -27.404 12.871 1.00 86.12 326 GLY A CA 1
ATOM 2667 C C . GLY A 1 326 ? -13.563 -28.735 12.100 1.00 86.12 326 GLY A C 1
ATOM 2668 O O . GLY A 1 326 ? -12.796 -29.634 12.449 1.00 86.12 326 GLY A O 1
ATOM 2669 N N . THR A 1 327 ? -14.422 -28.898 11.090 1.00 89.44 327 THR A N 1
ATOM 2670 C CA . THR A 1 327 ? -14.374 -30.023 10.129 1.00 89.44 327 THR A CA 1
ATOM 2671 C C . THR A 1 327 ? -13.585 -29.611 8.880 1.00 89.44 327 THR A C 1
ATOM 2673 O O . THR A 1 327 ? -13.564 -28.434 8.528 1.00 89.44 327 THR A O 1
ATOM 2676 N N . ALA A 1 328 ? -12.934 -30.544 8.181 1.00 88.56 328 ALA A N 1
ATOM 2677 C CA . ALA A 1 328 ? -12.143 -30.204 6.996 1.00 88.56 328 ALA A CA 1
ATOM 2678 C C . ALA A 1 328 ? -12.995 -29.488 5.920 1.00 88.56 328 ALA A C 1
ATOM 2680 O O . ALA A 1 328 ? -14.072 -29.960 5.553 1.00 88.56 328 ALA A O 1
ATOM 2681 N N . GLY A 1 329 ? -12.523 -28.335 5.434 1.00 89.25 329 GLY A N 1
ATOM 2682 C CA . GLY A 1 329 ? -13.203 -27.502 4.430 1.00 89.25 329 GLY A CA 1
ATOM 2683 C C . GLY A 1 329 ? -14.420 -26.710 4.930 1.00 89.25 329 GLY A C 1
ATOM 2684 O O . GLY A 1 329 ? -15.091 -26.065 4.123 1.00 89.25 329 GLY A O 1
ATOM 2685 N N . CYS A 1 330 ? -14.749 -26.760 6.228 1.00 92.81 330 CYS A N 1
ATOM 2686 C CA . CYS A 1 330 ? -15.914 -26.047 6.766 1.00 92.81 330 CYS A CA 1
ATOM 2687 C C . CYS A 1 330 ? -15.755 -24.520 6.748 1.00 92.81 330 CYS A C 1
ATOM 2689 O O . CYS A 1 330 ? -16.737 -23.809 6.551 1.00 92.81 330 CYS A O 1
ATOM 2691 N N . ASP A 1 331 ? -14.524 -24.045 6.884 1.00 93.44 331 ASP A N 1
ATOM 2692 C CA . ASP A 1 331 ? -14.117 -22.648 6.818 1.00 93.44 331 ASP A CA 1
ATOM 2693 C C . ASP A 1 331 ? -14.450 -22.019 5.462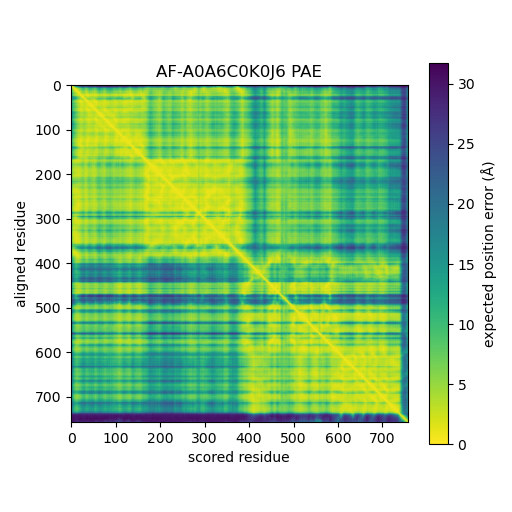 1.00 93.44 331 ASP A C 1
ATOM 2695 O O . ASP A 1 331 ? -15.221 -21.062 5.379 1.00 93.44 331 ASP A O 1
ATOM 2699 N N . ASN A 1 332 ? -13.957 -22.641 4.394 1.00 94.44 332 ASN A N 1
ATOM 2700 C CA . ASN A 1 332 ? -14.129 -22.211 3.011 1.00 94.44 332 ASN A CA 1
ATOM 2701 C C . ASN A 1 332 ? -15.569 -22.390 2.517 1.00 94.44 332 ASN A C 1
ATOM 2703 O O . ASN A 1 332 ? -16.018 -21.687 1.608 1.00 94.44 332 ASN A O 1
ATOM 2707 N N . ARG A 1 333 ? -16.296 -23.366 3.081 1.00 95.62 333 ARG A N 1
ATOM 2708 C CA . ARG A 1 333 ? -17.735 -23.516 2.845 1.00 95.62 333 ARG A CA 1
ATOM 2709 C C . ARG A 1 333 ? -18.495 -22.377 3.504 1.00 95.62 333 ARG A C 1
ATOM 2711 O O . ARG A 1 333 ? -19.336 -21.774 2.854 1.00 95.62 333 ARG A O 1
ATOM 2718 N N . PHE A 1 334 ? -18.209 -22.087 4.773 1.00 96.81 334 PHE A N 1
ATOM 2719 C CA . PHE A 1 334 ? -18.918 -21.046 5.507 1.00 96.81 334 PHE A CA 1
ATOM 2720 C C . PHE A 1 334 ? -18.720 -19.674 4.870 1.00 96.81 334 PHE A C 1
ATOM 2722 O O . PHE A 1 334 ? -19.696 -18.949 4.701 1.00 96.81 334 PHE A O 1
ATOM 2729 N N . THR A 1 335 ? -17.509 -19.338 4.422 1.00 95.44 335 THR A N 1
ATOM 2730 C CA . THR A 1 335 ? -17.282 -18.114 3.638 1.00 95.44 335 THR A CA 1
ATOM 2731 C C . THR A 1 335 ? -18.104 -18.112 2.344 1.00 95.44 335 THR A C 1
ATOM 2733 O O . THR A 1 335 ? -18.793 -17.133 2.068 1.00 95.44 335 THR A O 1
ATOM 2736 N N . GLY A 1 336 ? -18.122 -19.213 1.585 1.00 95.44 336 GLY A N 1
ATOM 2737 C CA . GLY A 1 336 ? -18.938 -19.337 0.370 1.00 95.44 336 GLY A CA 1
ATOM 2738 C C . GLY A 1 336 ? -20.447 -19.195 0.620 1.00 95.44 336 GLY A C 1
ATOM 2739 O O . GLY A 1 336 ? -21.135 -18.482 -0.114 1.00 95.44 336 GLY A O 1
ATOM 2740 N N . ASP A 1 337 ? -20.961 -19.820 1.679 1.00 96.06 337 ASP A N 1
ATOM 2741 C CA . ASP A 1 337 ? -22.374 -19.757 2.057 1.00 96.06 337 ASP A CA 1
ATOM 2742 C C . ASP A 1 337 ? -22.750 -18.334 2.522 1.00 96.06 337 ASP A C 1
ATOM 274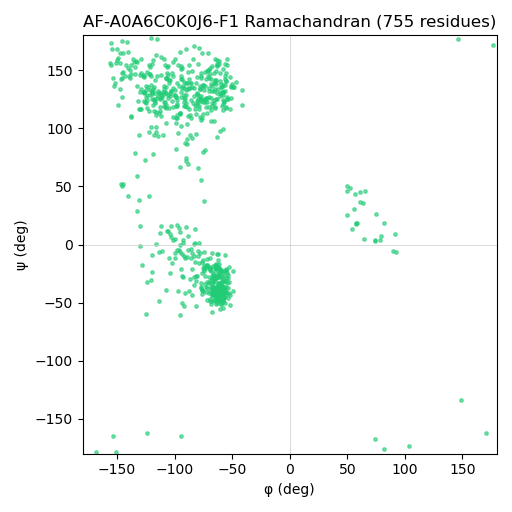4 O O . ASP A 1 337 ? -23.773 -17.792 2.099 1.00 96.06 337 ASP A O 1
ATOM 2748 N N . MET A 1 338 ? -21.891 -17.667 3.301 1.00 96.88 338 MET A N 1
ATOM 2749 C CA . MET A 1 338 ? -22.090 -16.272 3.720 1.00 96.88 338 MET A CA 1
ATOM 2750 C C . MET A 1 338 ? -22.013 -15.285 2.544 1.00 96.88 338 MET A C 1
ATOM 2752 O O . MET A 1 338 ? -22.760 -14.306 2.510 1.00 96.88 338 MET A O 1
ATOM 2756 N N . PHE A 1 339 ? -21.183 -15.556 1.535 1.00 95.31 339 PHE A N 1
ATOM 2757 C CA . PHE A 1 339 ? -21.158 -14.777 0.294 1.00 95.31 339 PHE A CA 1
ATOM 2758 C C . PHE A 1 339 ? -22.486 -14.904 -0.463 1.00 95.31 339 PHE A C 1
ATOM 2760 O O . PHE A 1 339 ? -23.052 -13.901 -0.899 1.00 95.31 339 PHE A O 1
ATOM 2767 N N . GLY A 1 340 ? -23.050 -16.116 -0.531 1.00 94.75 340 GLY A N 1
ATOM 2768 C CA . GLY A 1 340 ? -24.401 -16.353 -1.057 1.00 94.75 340 GLY A CA 1
ATOM 2769 C C . GLY A 1 340 ? -25.492 -15.588 -0.297 1.00 94.75 340 GLY A C 1
ATOM 2770 O O . GLY A 1 340 ? -26.496 -15.186 -0.886 1.00 94.75 340 GLY A O 1
ATOM 2771 N N . MET A 1 341 ? -25.255 -15.297 0.984 1.00 96.12 341 MET A N 1
ATOM 2772 C CA . MET A 1 341 ? -26.095 -14.436 1.818 1.00 96.12 341 MET A CA 1
ATOM 2773 C C . MET A 1 341 ? -25.805 -12.935 1.634 1.00 96.12 341 MET A C 1
ATOM 2775 O O . MET A 1 341 ? -26.287 -12.128 2.422 1.00 96.12 341 MET A O 1
ATOM 2779 N N . ARG A 1 342 ? -25.067 -12.518 0.595 1.00 95.81 342 ARG A N 1
ATOM 2780 C CA . ARG A 1 342 ? -24.726 -11.111 0.296 1.00 95.81 342 ARG A CA 1
ATOM 2781 C C . ARG A 1 342 ? -23.920 -10.422 1.403 1.00 95.81 342 ARG A C 1
ATOM 2783 O O . ARG A 1 342 ? -24.160 -9.253 1.692 1.00 95.81 342 ARG A O 1
ATOM 2790 N N . PHE A 1 343 ? -23.013 -11.138 2.061 1.00 97.19 343 PHE A N 1
ATOM 2791 C CA . PHE A 1 343 ? -21.984 -10.498 2.882 1.00 97.19 343 PHE A CA 1
ATOM 2792 C C . PHE A 1 343 ? -20.778 -10.123 2.019 1.00 97.19 343 PHE A C 1
ATOM 2794 O O . PHE A 1 343 ? -20.336 -10.914 1.182 1.00 97.19 343 PHE A O 1
ATOM 2801 N N . LEU A 1 344 ? -20.208 -8.943 2.259 1.00 95.94 344 LEU A N 1
ATOM 2802 C CA . LEU A 1 344 ? -18.887 -8.584 1.755 1.00 95.94 344 LEU A CA 1
ATOM 2803 C C . LEU A 1 344 ? -17.824 -9.232 2.648 1.00 95.94 344 LEU A C 1
ATOM 2805 O O . LEU A 1 344 ? -17.740 -8.924 3.837 1.00 95.94 344 LEU A O 1
ATOM 2809 N N . ILE A 1 345 ? -17.020 -10.131 2.080 1.00 96.50 345 ILE A N 1
ATOM 2810 C CA . ILE A 1 345 ? -16.067 -10.948 2.844 1.00 96.50 345 ILE A CA 1
ATOM 2811 C C . ILE A 1 345 ? -14.640 -10.482 2.595 1.00 96.50 345 ILE A C 1
ATOM 2813 O O . ILE A 1 345 ? -14.233 -10.379 1.439 1.00 96.50 345 ILE A O 1
ATOM 2817 N N . SER A 1 346 ? -13.881 -10.261 3.667 1.00 95.44 346 SER A N 1
ATOM 2818 C CA . SER A 1 346 ? -12.451 -9.925 3.644 1.00 95.44 346 SER A CA 1
ATOM 2819 C C . SER A 1 346 ? -11.690 -10.643 4.766 1.00 95.44 346 SER A C 1
ATOM 2821 O O . SER A 1 346 ? -12.292 -11.191 5.690 1.00 95.44 346 SER A O 1
ATOM 2823 N N . ASN A 1 347 ? -10.358 -10.662 4.688 1.00 95.81 347 ASN A N 1
ATOM 2824 C CA . ASN A 1 347 ? -9.489 -11.301 5.681 1.00 95.81 347 ASN A CA 1
ATOM 2825 C C . ASN A 1 347 ? -8.438 -10.303 6.199 1.00 95.81 347 ASN A C 1
ATOM 2827 O O . ASN A 1 347 ? -7.264 -10.415 5.843 1.00 95.81 347 ASN A O 1
ATOM 2831 N N . PRO A 1 348 ? -8.832 -9.312 7.026 1.00 95.19 348 PRO A N 1
ATOM 2832 C CA . PRO A 1 348 ? -7.925 -8.287 7.540 1.00 95.19 348 PRO A CA 1
ATOM 2833 C C . PRO A 1 348 ? -6.980 -8.790 8.652 1.00 95.19 348 PRO A C 1
ATOM 2835 O O . PRO A 1 348 ? -6.705 -8.070 9.615 1.00 95.19 348 PRO A O 1
ATOM 2838 N N . CYS A 1 349 ? -6.482 -10.028 8.562 1.00 94.38 349 CYS A N 1
ATOM 2839 C CA . CYS A 1 349 ? -5.678 -10.649 9.616 1.00 94.38 349 CYS A CA 1
ATOM 2840 C C . CYS A 1 349 ? -4.336 -9.946 9.862 1.00 94.38 349 CYS A C 1
ATOM 2842 O O . CYS A 1 349 ? -3.763 -10.090 10.933 1.00 94.38 349 CYS A O 1
ATOM 2844 N N . GLN A 1 350 ? -3.831 -9.157 8.906 1.00 92.25 350 GLN A N 1
ATOM 2845 C CA . GLN A 1 350 ? -2.611 -8.365 9.106 1.00 92.25 350 GLN A CA 1
ATOM 2846 C C . GLN A 1 350 ? -2.839 -7.172 10.052 1.00 92.25 350 GLN A C 1
ATOM 2848 O O . GLN A 1 350 ? -1.877 -6.642 10.601 1.00 92.25 350 GLN A O 1
ATOM 2853 N N . THR A 1 351 ? -4.098 -6.768 10.269 1.00 93.69 351 THR A N 1
ATOM 2854 C CA . THR A 1 351 ? -4.485 -5.704 11.211 1.00 93.69 351 THR A CA 1
ATOM 2855 C C . THR A 1 351 ? -5.169 -6.252 12.462 1.00 93.69 351 THR A C 1
ATOM 2857 O O . THR A 1 351 ? -4.916 -5.743 13.548 1.00 93.69 351 THR A O 1
ATOM 2860 N N . ILE A 1 352 ? -6.030 -7.267 12.329 1.00 96.94 352 ILE A N 1
ATOM 2861 C CA . ILE A 1 352 ? -6.741 -7.900 13.449 1.00 96.94 352 ILE A CA 1
ATOM 2862 C C . ILE A 1 352 ? -6.223 -9.324 13.622 1.00 96.94 352 ILE A C 1
ATOM 2864 O O . ILE A 1 352 ? -6.494 -10.203 12.807 1.00 96.94 352 ILE A O 1
ATOM 2868 N N . GLN A 1 353 ? -5.508 -9.558 14.711 1.00 96.69 353 GLN A N 1
ATOM 2869 C CA . GLN A 1 353 ? -4.871 -10.829 15.010 1.00 96.69 353 GLN A CA 1
ATOM 2870 C C . GLN A 1 353 ? -5.763 -11.699 15.896 1.00 96.69 353 GLN A C 1
ATOM 2872 O O . GLN A 1 353 ? -6.251 -11.283 16.950 1.00 96.69 353 GLN A O 1
ATOM 2877 N N . THR A 1 354 ? -5.926 -12.952 15.485 1.00 97.31 354 THR A N 1
ATOM 2878 C CA . THR A 1 354 ? -6.511 -14.015 16.306 1.00 97.31 354 THR A CA 1
ATOM 2879 C C . THR A 1 354 ? -5.456 -15.087 16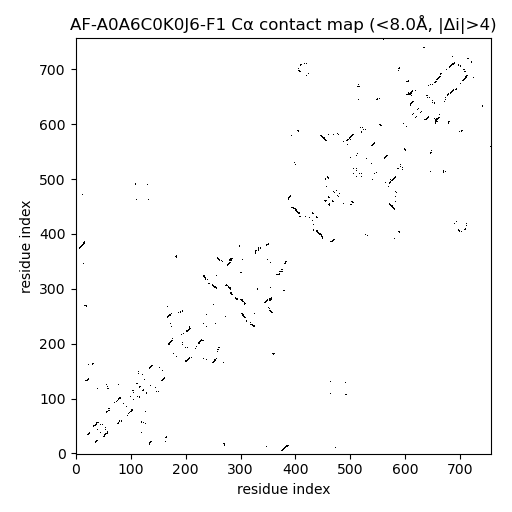.509 1.00 97.31 354 THR A C 1
ATOM 2881 O O . THR A 1 354 ? -4.893 -15.583 15.531 1.00 97.31 354 THR A O 1
ATOM 2884 N N . VAL A 1 355 ? -5.160 -15.413 17.760 1.00 97.12 355 VAL A N 1
ATOM 2885 C CA . VAL A 1 355 ? -4.026 -16.248 18.154 1.00 97.12 355 VAL A CA 1
ATOM 2886 C C . VAL A 1 355 ? -4.499 -17.660 18.458 1.00 97.12 355 VAL A C 1
ATOM 2888 O O . VAL A 1 355 ? -5.499 -17.854 19.146 1.00 97.12 355 VAL A O 1
ATOM 2891 N N . HIS A 1 356 ? -3.765 -18.636 17.946 1.00 95.06 356 HIS A N 1
ATOM 2892 C CA . HIS A 1 356 ? -4.068 -20.050 18.035 1.00 95.06 356 HIS A CA 1
ATOM 2893 C C . HIS A 1 356 ? -3.172 -20.747 19.049 1.00 95.06 356 HIS A C 1
ATOM 2895 O O . HIS A 1 356 ? -1.953 -20.820 18.892 1.00 95.06 356 HIS A O 1
ATOM 2901 N N . VAL A 1 357 ? -3.806 -21.283 20.090 1.00 91.38 357 VAL A N 1
ATOM 2902 C CA . VAL A 1 357 ? -3.142 -21.980 21.193 1.00 91.38 357 VAL A CA 1
ATOM 2903 C C . VAL A 1 357 ? -3.247 -23.482 20.940 1.00 91.38 357 VAL A C 1
ATOM 2905 O O . VAL A 1 357 ? -4.149 -24.161 21.435 1.00 91.38 357 VAL A O 1
ATOM 2908 N N . HIS A 1 358 ? -2.344 -24.015 20.114 1.00 85.56 358 HIS A N 1
ATOM 2909 C CA . HIS A 1 358 ? -2.344 -25.437 19.735 1.00 85.56 358 HIS A CA 1
ATOM 2910 C C . HIS A 1 358 ? -0.940 -26.009 19.515 1.00 85.56 358 HIS A C 1
ATOM 2912 O O . HIS A 1 358 ? -0.651 -26.653 18.506 1.00 85.56 358 HIS A O 1
ATOM 2918 N N . GLN A 1 359 ? -0.064 -25.822 20.494 1.00 83.38 359 GLN A N 1
ATOM 2919 C CA . GLN A 1 359 ? 1.313 -26.324 20.464 1.00 83.38 359 GLN A CA 1
ATOM 2920 C C . GLN A 1 359 ? 1.377 -27.862 20.425 1.00 83.38 359 GLN A C 1
ATOM 2922 O O . GLN A 1 359 ? 2.303 -28.444 19.866 1.00 83.38 359 GLN A O 1
ATOM 2927 N N . THR A 1 360 ? 0.373 -28.555 20.972 1.00 83.06 360 THR A N 1
ATOM 2928 C CA . THR A 1 360 ? 0.310 -30.025 20.969 1.00 83.06 360 THR A CA 1
ATOM 2929 C C . THR A 1 360 ? 0.064 -30.648 19.593 1.00 83.06 360 THR A C 1
ATOM 2931 O O . THR A 1 360 ? 0.296 -31.847 19.440 1.00 83.06 360 THR A O 1
ATOM 2934 N N . ALA A 1 361 ? -0.451 -29.891 18.615 1.00 83.69 361 ALA A N 1
ATOM 2935 C CA . ALA A 1 361 ? -0.834 -30.361 17.275 1.00 83.69 361 ALA A CA 1
ATOM 2936 C C . ALA A 1 361 ? -1.816 -31.562 17.226 1.00 83.69 361 ALA A C 1
ATOM 2938 O O . ALA A 1 361 ? -2.033 -32.154 16.166 1.00 83.69 361 ALA A O 1
ATOM 2939 N N . ILE A 1 362 ? -2.459 -31.919 18.345 1.00 84.94 362 ILE A N 1
ATOM 2940 C CA . ILE A 1 362 ? -3.431 -33.022 18.427 1.00 84.94 362 ILE A CA 1
ATOM 2941 C C . ILE A 1 362 ? -4.719 -32.649 17.679 1.00 84.94 362 ILE A C 1
ATOM 2943 O O . ILE A 1 362 ? -5.405 -31.701 18.065 1.00 84.94 362 ILE A O 1
ATOM 2947 N N . ARG A 1 363 ? -5.076 -33.406 16.632 1.00 79.94 363 ARG A N 1
ATOM 2948 C CA . ARG A 1 363 ? -6.288 -33.199 15.817 1.00 79.94 363 ARG A CA 1
ATOM 2949 C C . ARG A 1 363 ? -7.199 -34.426 15.868 1.00 79.94 363 ARG A C 1
ATOM 2951 O O . ARG A 1 363 ? -6.749 -35.534 15.604 1.00 79.94 363 ARG A O 1
ATOM 2958 N N . ASN A 1 364 ? -8.490 -34.204 16.128 1.00 76.50 364 ASN A N 1
ATOM 2959 C CA . ASN A 1 364 ? -9.498 -35.268 16.270 1.00 76.50 364 ASN A CA 1
ATOM 2960 C C . ASN A 1 364 ? -10.459 -35.373 15.067 1.00 76.50 364 ASN A C 1
ATOM 2962 O O . ASN A 1 364 ? -11.490 -36.036 15.158 1.00 76.50 364 ASN A O 1
ATOM 2966 N N . TYR A 1 365 ? -10.168 -34.695 13.951 1.00 76.06 365 TYR A N 1
ATOM 2967 C CA . TYR A 1 365 ? -10.956 -34.789 12.716 1.00 76.06 365 TYR A CA 1
ATOM 2968 C C . TYR A 1 365 ? -10.219 -35.607 11.652 1.00 76.06 365 TYR A C 1
ATOM 2970 O O . TYR A 1 365 ? -8.991 -35.660 11.634 1.00 76.06 365 TYR A O 1
ATOM 2978 N N . ASN A 1 366 ? -10.973 -36.216 10.734 1.00 77.69 366 ASN A N 1
ATOM 2979 C CA . ASN A 1 366 ? -10.418 -36.905 9.574 1.00 77.69 366 ASN A CA 1
ATOM 2980 C C . ASN A 1 366 ? -10.234 -35.905 8.415 1.00 77.69 366 ASN A C 1
ATOM 2982 O O . ASN A 1 366 ? -11.238 -35.406 7.907 1.00 77.69 366 ASN A O 1
ATOM 2986 N N . PRO A 1 367 ? -9.005 -35.628 7.938 1.00 76.62 367 PRO A N 1
ATOM 2987 C CA . PRO A 1 367 ? -8.777 -34.685 6.838 1.00 76.62 367 PRO A CA 1
ATOM 2988 C C . PRO A 1 367 ? -9.452 -35.081 5.517 1.00 76.62 367 PRO A C 1
ATOM 2990 O O . PRO A 1 367 ? -9.650 -34.234 4.652 1.00 76.62 367 PRO A O 1
ATOM 2993 N N . LYS A 1 368 ? -9.802 -36.364 5.345 1.00 80.81 368 LYS A N 1
ATOM 2994 C CA . LYS A 1 368 ? -10.507 -36.870 4.155 1.00 80.81 368 LYS A CA 1
ATOM 2995 C C . LYS A 1 368 ? -12.021 -36.643 4.214 1.00 80.81 368 LYS A C 1
ATOM 2997 O O . LYS A 1 368 ? -12.695 -36.770 3.190 1.00 80.81 368 LYS A O 1
ATOM 3002 N N . ASP A 1 369 ? -12.555 -36.325 5.391 1.00 84.00 369 ASP A N 1
ATOM 3003 C CA . ASP A 1 369 ? -13.972 -36.030 5.590 1.00 84.00 369 ASP A CA 1
ATOM 3004 C C . ASP A 1 369 ? -14.240 -34.539 5.361 1.00 84.00 369 ASP A C 1
ATOM 3006 O O . ASP A 1 369 ? -14.449 -33.753 6.284 1.00 84.00 369 ASP A O 1
ATOM 3010 N N . ILE A 1 370 ? -14.119 -34.144 4.093 1.00 85.94 370 ILE A N 1
ATOM 3011 C CA . ILE A 1 370 ? -14.299 -32.763 3.656 1.00 85.94 370 ILE A CA 1
ATOM 3012 C C . ILE A 1 370 ? -15.795 -32.461 3.547 1.00 85.94 370 ILE A C 1
ATOM 3014 O O . ILE A 1 370 ? -16.535 -33.178 2.865 1.00 85.94 370 ILE A O 1
ATOM 3018 N N . VAL A 1 371 ? -16.227 -31.372 4.181 1.00 88.94 371 VAL A N 1
ATOM 3019 C CA . VAL A 1 371 ? -17.620 -30.916 4.181 1.00 88.94 371 VAL A CA 1
ATOM 3020 C C . VAL A 1 371 ? -18.046 -30.515 2.760 1.00 88.94 371 VAL A C 1
ATOM 3022 O O . VAL A 1 371 ? -17.500 -29.544 2.240 1.00 88.94 371 VAL A O 1
ATOM 3025 N N . PRO A 1 372 ? -19.042 -31.173 2.132 1.00 88.75 372 PRO A N 1
ATOM 3026 C CA . PRO A 1 372 ? -19.500 -30.813 0.788 1.00 88.75 372 PRO A CA 1
ATOM 3027 C C . PRO A 1 372 ? -20.022 -29.376 0.730 1.00 88.75 372 PRO A C 1
ATOM 3029 O O . PRO A 1 372 ? -20.722 -28.952 1.649 1.00 88.75 372 PRO A O 1
ATOM 3032 N N . ALA A 1 373 ? -19.739 -28.651 -0.351 1.00 89.88 373 ALA A N 1
ATOM 3033 C CA . ALA A 1 373 ? -20.163 -27.265 -0.538 1.00 89.88 373 ALA A CA 1
ATOM 3034 C C . ALA A 1 373 ? -20.657 -27.022 -1.969 1.00 89.88 373 ALA A C 1
ATOM 3036 O O . ALA A 1 373 ? -20.238 -27.708 -2.902 1.00 89.88 373 ALA A O 1
ATOM 3037 N N . LYS A 1 374 ? -21.531 -26.023 -2.148 1.00 89.38 374 LYS A N 1
ATOM 3038 C CA . LYS A 1 374 ? -21.889 -25.516 -3.486 1.00 89.38 374 LYS A CA 1
ATOM 3039 C C . LYS A 1 374 ? -20.738 -24.716 -4.102 1.00 89.38 374 LYS A C 1
ATOM 3041 O O . LYS A 1 374 ? -20.574 -24.722 -5.316 1.00 89.38 374 LYS A O 1
ATOM 3046 N N . LEU A 1 375 ? -19.973 -24.041 -3.249 1.00 91.69 375 LEU A N 1
ATOM 3047 C CA . LEU A 1 375 ? -18.866 -23.158 -3.578 1.00 91.69 375 LEU A CA 1
ATOM 3048 C C . LEU A 1 375 ? -17.889 -23.159 -2.398 1.00 91.69 375 LEU A C 1
ATOM 3050 O O . LEU A 1 375 ? -18.325 -23.049 -1.253 1.00 91.69 375 LEU A O 1
ATOM 3054 N N . TYR A 1 376 ? -16.591 -23.237 -2.680 1.00 93.94 376 TYR A N 1
ATOM 3055 C CA . TYR A 1 376 ? -15.560 -22.844 -1.723 1.00 93.94 376 TYR A CA 1
ATOM 3056 C C . TYR A 1 376 ? -15.055 -21.448 -2.058 1.00 93.94 376 TYR A C 1
ATOM 3058 O O . TYR A 1 376 ? -14.743 -21.158 -3.215 1.00 93.94 376 TYR A O 1
ATOM 3066 N N . MET A 1 377 ? -14.956 -20.590 -1.048 1.00 94.44 377 MET A N 1
ATOM 3067 C CA . MET A 1 377 ? -14.427 -19.241 -1.214 1.00 94.44 377 MET A CA 1
ATOM 3068 C C . MET A 1 377 ? -13.139 -19.074 -0.414 1.00 94.44 377 MET A C 1
ATOM 3070 O O . MET A 1 377 ? -13.158 -19.048 0.815 1.00 94.44 377 MET A O 1
ATOM 3074 N N . TYR A 1 378 ? -12.032 -18.939 -1.138 1.00 94.31 378 TYR A N 1
ATOM 3075 C CA . TYR A 1 378 ? -10.696 -18.692 -0.610 1.00 94.31 378 TYR A CA 1
ATOM 3076 C C . TYR A 1 378 ? -10.481 -17.182 -0.523 1.00 94.31 378 TYR A C 1
ATOM 3078 O O . TYR A 1 378 ? -10.581 -16.478 -1.530 1.00 94.31 378 TYR A O 1
ATOM 3086 N N . ILE A 1 379 ? -10.195 -16.667 0.670 1.00 92.25 379 ILE A N 1
ATOM 3087 C CA . ILE A 1 379 ? -10.051 -15.233 0.936 1.00 92.25 379 ILE A CA 1
ATOM 3088 C C . ILE A 1 379 ? -8.621 -14.896 1.371 1.00 92.25 379 ILE A C 1
ATOM 3090 O O . ILE A 1 379 ? -8.131 -15.313 2.425 1.00 92.25 379 ILE A O 1
ATOM 3094 N N . HIS A 1 380 ? -7.923 -14.137 0.530 1.00 91.31 380 HIS A N 1
ATOM 3095 C CA . HIS A 1 380 ? -6.521 -13.801 0.754 1.00 91.31 380 HIS A CA 1
ATOM 3096 C C . HIS A 1 380 ? -6.332 -12.864 1.959 1.00 91.31 380 HIS A C 1
ATOM 3098 O O . HIS A 1 380 ? -7.086 -11.900 2.088 1.00 91.31 380 HIS A O 1
ATOM 3104 N N . PRO A 1 381 ? -5.306 -13.106 2.801 1.00 90.94 381 PRO A N 1
ATOM 3105 C CA . PRO A 1 381 ? -4.879 -12.181 3.851 1.00 90.94 381 PRO A CA 1
ATOM 3106 C C . PRO A 1 381 ? -4.656 -10.752 3.348 1.00 90.94 381 PRO A C 1
ATOM 3108 O O . PRO A 1 381 ? -4.001 -10.551 2.323 1.00 90.94 381 PRO A O 1
ATOM 3111 N N . CYS A 1 382 ? -5.135 -9.769 4.104 1.00 86.06 382 CYS A N 1
ATOM 3112 C CA . CYS A 1 382 ? -4.927 -8.346 3.860 1.00 86.06 382 CYS A CA 1
ATOM 3113 C C . CYS A 1 382 ? -4.822 -7.559 5.180 1.00 86.06 382 CYS A C 1
ATOM 3115 O O . CYS A 1 382 ? -5.020 -8.108 6.269 1.00 86.06 382 CYS A O 1
ATOM 3117 N N . SER A 1 383 ? -4.531 -6.264 5.069 1.00 87.75 383 SER A N 1
ATOM 3118 C CA . SER A 1 383 ? -4.709 -5.271 6.136 1.00 87.75 383 SER A CA 1
ATOM 3119 C C . SER A 1 383 ? -6.057 -4.561 5.990 1.00 87.75 383 SER A C 1
ATOM 3121 O O . SER A 1 383 ? -6.694 -4.629 4.936 1.00 87.75 383 SER A O 1
ATOM 3123 N N . ILE A 1 384 ? -6.485 -3.856 7.037 1.00 87.81 384 ILE A N 1
ATOM 3124 C CA . ILE A 1 384 ? -7.459 -2.768 6.910 1.00 87.81 384 ILE A CA 1
ATOM 3125 C C . ILE A 1 384 ? -6.687 -1.535 6.444 1.00 87.81 384 ILE A C 1
ATOM 3127 O O . ILE A 1 384 ? -5.717 -1.139 7.090 1.00 87.81 384 ILE A O 1
ATOM 3131 N N . VAL A 1 385 ? -7.095 -0.952 5.324 1.00 85.00 385 VAL A N 1
ATOM 3132 C CA . VAL A 1 385 ? -6.429 0.212 4.726 1.00 85.00 385 VAL A CA 1
ATOM 3133 C C . VAL A 1 385 ? -7.127 1.514 5.116 1.00 85.00 385 VAL A C 1
ATOM 3135 O O . VAL A 1 385 ? -8.319 1.524 5.416 1.00 85.00 385 VAL A O 1
ATOM 3138 N N . GLU A 1 386 ? -6.386 2.620 5.108 1.00 82.69 386 GLU A N 1
ATOM 3139 C CA . GLU A 1 386 ? -6.952 3.958 5.344 1.00 82.69 386 GLU A CA 1
ATOM 3140 C C . GLU A 1 386 ? -7.708 4.481 4.117 1.00 82.69 386 GLU A C 1
ATOM 3142 O O . GLU A 1 386 ? -8.768 5.087 4.243 1.00 82.69 386 GLU A O 1
ATOM 3147 N N . LEU A 1 387 ? -7.171 4.219 2.920 1.00 83.81 387 LEU A N 1
ATOM 3148 C CA . LEU A 1 387 ? -7.691 4.744 1.660 1.00 83.81 387 LEU A CA 1
ATOM 3149 C C . LEU A 1 387 ? -8.457 3.691 0.867 1.00 83.81 387 LEU A C 1
ATOM 3151 O O . LEU A 1 387 ? -8.038 2.539 0.747 1.00 83.81 387 LEU A O 1
ATOM 3155 N N . GLN A 1 388 ? -9.542 4.130 0.246 1.00 84.69 388 GLN A N 1
ATOM 3156 C CA . GLN A 1 388 ? -10.310 3.366 -0.716 1.00 84.69 388 GLN A CA 1
ATOM 3157 C C . GLN A 1 388 ? -9.488 3.138 -1.986 1.00 84.69 388 GLN A C 1
ATOM 3159 O O . GLN A 1 388 ? -9.087 4.080 -2.668 1.00 84.69 388 GLN A O 1
ATOM 3164 N N . GLN A 1 389 ? -9.271 1.878 -2.351 1.00 83.88 389 GLN A N 1
ATOM 3165 C CA . GLN A 1 389 ? -8.601 1.568 -3.606 1.00 83.88 389 GLN A CA 1
ATOM 3166 C C . GLN A 1 389 ? -9.534 1.803 -4.798 1.00 83.88 389 GLN A C 1
ATOM 3168 O O . GLN A 1 389 ? -10.603 1.198 -4.895 1.00 83.88 389 GLN A O 1
ATOM 3173 N N . GLN A 1 390 ? -9.082 2.629 -5.737 1.00 86.81 390 GLN A N 1
ATOM 3174 C CA . GLN A 1 390 ? -9.753 2.901 -7.001 1.00 86.81 390 GLN A CA 1
ATOM 3175 C C . GLN A 1 390 ? -9.053 2.186 -8.159 1.00 86.81 390 GLN A C 1
ATOM 3177 O O . GLN A 1 390 ? -7.821 2.087 -8.223 1.00 86.81 390 GLN A O 1
ATOM 3182 N N . SER A 1 391 ? -9.862 1.682 -9.091 1.00 84.31 391 SER A N 1
ATOM 3183 C CA . SER A 1 391 ? -9.392 0.968 -10.286 1.00 84.31 391 SER A CA 1
ATOM 3184 C C . SER A 1 391 ? -9.364 1.831 -11.551 1.00 84.31 391 SER A C 1
ATOM 3186 O O . SER A 1 391 ? -8.772 1.420 -12.547 1.00 84.31 391 SER A O 1
ATOM 3188 N N . VAL A 1 392 ? -9.975 3.018 -11.507 1.00 89.44 392 VAL A N 1
ATOM 3189 C CA . VAL A 1 392 ? -10.107 3.976 -12.616 1.00 89.44 392 VAL A CA 1
ATOM 3190 C C . VAL A 1 392 ? -9.870 5.384 -12.068 1.00 89.44 392 VAL A C 1
ATOM 3192 O O . VAL A 1 392 ? -10.225 5.644 -10.921 1.00 89.44 392 VAL A O 1
ATOM 3195 N N . GLY A 1 393 ? -9.222 6.253 -12.849 1.00 89.81 393 GLY A N 1
ATOM 3196 C CA . GLY A 1 393 ? -8.923 7.630 -12.447 1.00 89.81 393 GLY A CA 1
ATOM 3197 C C . GLY A 1 393 ? -10.151 8.523 -12.584 1.00 89.81 393 GLY A C 1
ATOM 3198 O O . GLY A 1 393 ? -11.139 8.104 -13.189 1.00 89.81 393 GLY A O 1
ATOM 3199 N N . ASP A 1 394 ? -10.081 9.735 -12.038 1.00 91.62 394 ASP A N 1
ATOM 3200 C CA . ASP A 1 394 ? -11.254 10.611 -11.913 1.00 91.62 394 ASP A CA 1
ATOM 3201 C C . ASP A 1 394 ? -11.770 11.096 -13.268 1.00 91.62 394 ASP A C 1
ATOM 3203 O O . ASP A 1 394 ? -12.913 10.823 -13.637 1.00 91.62 394 ASP A O 1
ATOM 3207 N N . GLU A 1 395 ? -10.917 11.768 -14.041 1.00 94.69 395 GLU A N 1
ATOM 3208 C CA . GLU A 1 395 ? -11.268 12.281 -15.363 1.00 94.69 395 GLU A CA 1
ATOM 3209 C C . GLU A 1 395 ? -10.334 11.702 -16.424 1.00 94.69 395 GLU A C 1
ATOM 3211 O O . GLU A 1 395 ? -9.117 11.746 -16.289 1.00 94.69 395 GLU A O 1
ATOM 3216 N N . LYS A 1 396 ? -10.891 11.143 -17.502 1.00 94.75 396 LYS A N 1
ATOM 3217 C CA . LYS A 1 396 ? -10.110 10.661 -18.649 1.00 94.75 396 LYS A CA 1
ATOM 3218 C C . LYS A 1 396 ? -9.810 11.824 -19.586 1.00 94.75 396 LYS A C 1
ATOM 3220 O O . LYS A 1 396 ? -10.743 12.410 -20.120 1.00 94.75 396 LYS A O 1
ATOM 3225 N N . VAL A 1 397 ? -8.531 12.085 -19.846 1.00 93.44 397 VAL A N 1
ATOM 3226 C CA . VAL A 1 397 ? -8.113 13.198 -20.716 1.00 93.44 397 VAL A CA 1
ATOM 3227 C C . VAL A 1 397 ? -7.881 12.711 -22.146 1.00 93.44 397 VAL A C 1
ATOM 3229 O O . VAL A 1 397 ? -8.563 13.121 -23.078 1.00 93.44 397 VAL A O 1
ATOM 3232 N N . PHE A 1 398 ? -6.937 11.786 -22.321 1.00 94.38 398 PHE A N 1
ATOM 3233 C CA . PHE A 1 398 ? -6.581 11.176 -23.604 1.00 94.38 398 PHE A CA 1
ATOM 3234 C C . PHE A 1 398 ? -5.952 9.799 -23.371 1.00 94.38 398 PHE A C 1
ATOM 3236 O O . PHE A 1 398 ? -5.711 9.401 -22.231 1.00 94.38 398 PHE A O 1
ATOM 3243 N N . ALA A 1 399 ? -5.688 9.048 -24.437 1.00 93.00 399 ALA A N 1
ATOM 3244 C CA . ALA A 1 399 ? -4.999 7.766 -24.351 1.00 93.00 399 ALA A CA 1
ATOM 3245 C C . ALA A 1 399 ? -3.730 7.791 -25.203 1.00 93.00 399 ALA A C 1
ATOM 3247 O O . ALA A 1 399 ? -3.770 8.183 -26.369 1.00 93.00 399 ALA A O 1
ATOM 3248 N N . LEU A 1 400 ? -2.615 7.333 -24.635 1.00 90.88 400 LEU A N 1
ATOM 3249 C CA . LEU A 1 400 ? -1.426 7.030 -25.424 1.00 90.88 400 LEU A CA 1
ATOM 3250 C C . LEU A 1 400 ? -1.698 5.782 -26.270 1.00 90.88 400 LEU A C 1
ATOM 3252 O O . LEU A 1 400 ? -2.392 4.856 -25.831 1.00 90.88 400 LEU A O 1
ATOM 3256 N N . ALA A 1 401 ? -1.162 5.774 -27.490 1.00 84.50 401 ALA A N 1
ATOM 3257 C CA . ALA A 1 401 ? -1.380 4.708 -28.460 1.00 84.50 401 ALA A CA 1
ATOM 3258 C C . ALA A 1 401 ? -0.989 3.321 -27.901 1.00 84.50 401 ALA A C 1
ATOM 3260 O O . ALA A 1 401 ? -0.165 3.228 -26.986 1.00 84.50 401 ALA A O 1
ATOM 3261 N N . PRO A 1 402 ? -1.567 2.225 -28.434 1.00 79.62 402 PRO A N 1
ATOM 3262 C CA . PRO A 1 402 ? -1.155 0.874 -28.076 1.00 79.62 402 PRO A CA 1
ATOM 3263 C C . PRO A 1 402 ? 0.360 0.706 -28.208 1.00 79.62 402 PRO A C 1
ATOM 3265 O O . PRO A 1 402 ? 0.937 0.955 -29.265 1.00 79.62 402 PRO A O 1
ATOM 3268 N N . ARG A 1 403 ? 0.993 0.250 -27.130 1.00 76.56 403 ARG A N 1
ATOM 3269 C CA . ARG A 1 403 ? 2.426 -0.040 -27.103 1.00 76.56 403 ARG A CA 1
ATOM 3270 C C . ARG A 1 403 ? 2.611 -1.455 -27.620 1.00 76.56 403 ARG A C 1
ATOM 3272 O O . ARG A 1 403 ? 2.194 -2.412 -26.967 1.00 76.56 403 ARG A O 1
ATOM 3279 N N . SER A 1 404 ? 3.164 -1.593 -28.816 1.00 79.88 404 SER A N 1
ATOM 3280 C CA . SER A 1 404 ? 3.460 -2.901 -29.389 1.00 79.88 404 SER A CA 1
ATOM 3281 C C . SER A 1 404 ? 4.924 -3.006 -29.758 1.00 79.88 404 SER A C 1
ATOM 3283 O O . SER A 1 404 ? 5.413 -2.217 -30.560 1.00 79.88 404 SER A O 1
ATOM 3285 N N . THR A 1 405 ? 5.592 -4.021 -29.219 1.00 83.00 405 THR A N 1
ATOM 3286 C CA . THR A 1 405 ? 6.950 -4.390 -29.622 1.00 83.00 405 THR A CA 1
ATOM 3287 C C . THR A 1 405 ? 6.883 -5.724 -30.344 1.00 83.00 405 THR A C 1
ATOM 3289 O O . THR A 1 405 ? 6.315 -6.690 -29.825 1.00 83.00 405 THR A O 1
ATOM 3292 N N . THR A 1 406 ? 7.447 -5.766 -31.548 1.00 84.19 406 THR A N 1
ATOM 3293 C CA . THR A 1 406 ? 7.550 -6.987 -32.346 1.00 84.19 406 THR A CA 1
ATOM 3294 C C . THR A 1 406 ? 8.944 -7.560 -32.170 1.00 84.19 406 THR A C 1
ATOM 3296 O O . THR A 1 406 ? 9.911 -6.987 -32.663 1.00 84.19 406 THR A O 1
ATOM 3299 N N . VAL A 1 407 ? 9.055 -8.680 -31.461 1.00 83.06 407 VAL A N 1
ATOM 3300 C CA . VAL A 1 407 ? 10.347 -9.304 -31.154 1.00 83.06 407 VAL A CA 1
ATOM 3301 C C . VAL A 1 407 ? 10.555 -10.528 -32.038 1.00 83.06 407 VAL A C 1
ATOM 3303 O O . VAL A 1 407 ? 9.682 -11.392 -32.126 1.00 83.06 407 VAL A O 1
ATOM 3306 N N . THR A 1 408 ? 11.722 -10.608 -32.675 1.00 83.19 408 THR A N 1
ATOM 3307 C CA . THR A 1 408 ? 12.206 -11.806 -33.376 1.00 83.19 408 THR A CA 1
ATOM 3308 C C . THR A 1 408 ? 13.636 -12.055 -32.931 1.00 83.19 408 THR A C 1
ATOM 3310 O O . THR A 1 408 ? 14.468 -11.159 -33.061 1.00 83.19 408 THR A O 1
ATOM 3313 N N . ILE A 1 409 ? 13.928 -13.242 -32.402 1.00 85.75 409 ILE A N 1
ATOM 3314 C CA . ILE A 1 409 ? 15.291 -13.571 -31.975 1.00 85.75 409 ILE A CA 1
ATOM 3315 C C . ILE A 1 409 ? 16.100 -14.029 -33.189 1.00 85.75 409 ILE A C 1
ATOM 3317 O O . ILE A 1 409 ? 15.759 -15.029 -33.821 1.00 85.75 409 ILE A O 1
ATOM 3321 N N . LYS A 1 410 ? 17.190 -13.316 -33.485 1.00 89.31 410 LYS A N 1
ATOM 3322 C CA . LYS A 1 410 ? 18.169 -13.695 -34.513 1.00 89.31 410 LYS A CA 1
ATOM 3323 C C . LYS A 1 410 ? 19.409 -14.309 -33.879 1.00 89.31 410 LYS A C 1
ATOM 3325 O O . LYS A 1 410 ? 19.731 -14.046 -32.724 1.00 89.31 410 LYS A O 1
ATOM 3330 N N . GLY A 1 411 ? 20.138 -15.097 -34.652 1.00 89.44 411 GLY A N 1
ATOM 3331 C CA . GLY A 1 411 ? 21.403 -15.694 -34.241 1.00 89.44 411 GLY A CA 1
ATOM 3332 C C . GLY A 1 411 ? 21.954 -16.612 -35.323 1.00 89.44 411 GLY A C 1
ATOM 3333 O O . GLY A 1 411 ? 21.280 -16.911 -36.303 1.00 89.44 411 GLY A O 1
ATOM 3334 N N . LEU A 1 412 ? 23.184 -17.075 -35.123 1.00 88.38 412 LEU A N 1
ATOM 3335 C CA . LEU A 1 412 ? 23.954 -17.800 -36.141 1.00 88.38 412 LEU A CA 1
ATOM 3336 C C . LEU A 1 412 ? 23.549 -19.279 -36.297 1.00 88.38 412 LEU A C 1
ATOM 3338 O O . LEU A 1 412 ? 23.918 -19.936 -37.265 1.00 88.38 412 LEU A O 1
ATOM 3342 N N . ASN A 1 413 ? 22.815 -19.847 -35.330 1.00 85.88 413 ASN A N 1
ATOM 3343 C CA . ASN A 1 413 ? 22.445 -21.265 -35.335 1.00 85.88 413 ASN A CA 1
ATOM 3344 C C . ASN A 1 413 ? 20.987 -21.485 -34.910 1.00 85.88 413 ASN A C 1
ATOM 3346 O O . ASN A 1 413 ? 20.649 -21.378 -33.729 1.00 85.88 413 ASN A O 1
ATOM 3350 N N . ALA A 1 414 ? 20.150 -21.900 -35.863 1.00 83.44 414 ALA A N 1
ATOM 3351 C CA . ALA A 1 414 ? 18.716 -22.105 -35.657 1.00 83.44 414 ALA A CA 1
ATOM 3352 C C . ALA A 1 414 ? 18.377 -23.091 -34.517 1.00 83.44 414 ALA A C 1
ATOM 3354 O O . ALA A 1 414 ? 17.480 -22.827 -33.719 1.00 83.44 414 ALA A O 1
ATOM 3355 N N . LYS A 1 415 ? 19.118 -24.202 -34.370 1.00 83.25 415 LYS A N 1
ATOM 3356 C CA . LYS A 1 415 ? 18.854 -25.197 -33.307 1.00 83.25 415 LYS A CA 1
ATOM 3357 C C . LYS A 1 415 ? 19.158 -24.651 -31.908 1.00 83.25 415 LYS A C 1
ATOM 3359 O O . LYS A 1 415 ? 18.451 -24.964 -30.949 1.00 83.25 415 LYS A O 1
ATOM 3364 N N . LYS A 1 416 ? 20.209 -23.834 -31.779 1.00 84.06 416 LYS A N 1
ATOM 3365 C CA . LYS A 1 416 ? 20.553 -23.186 -30.503 1.00 84.06 416 LYS A CA 1
ATOM 3366 C C . LYS A 1 416 ? 19.517 -22.125 -30.123 1.00 84.06 416 LYS A C 1
ATOM 3368 O O . LYS A 1 416 ? 19.118 -22.066 -28.963 1.00 84.06 416 LYS A O 1
ATOM 3373 N N . LEU A 1 417 ? 19.032 -21.354 -31.098 1.00 83.25 417 LEU A N 1
ATOM 3374 C CA . LEU A 1 417 ? 18.000 -20.333 -30.889 1.00 83.25 417 LEU A CA 1
ATOM 3375 C C . LEU A 1 417 ? 16.667 -20.911 -30.411 1.00 83.25 417 LEU A C 1
ATOM 3377 O O . LEU A 1 417 ? 16.042 -20.341 -29.519 1.00 83.25 417 LEU A O 1
ATOM 3381 N N . GLN A 1 418 ? 16.260 -22.063 -30.944 1.00 85.62 418 GLN A N 1
ATOM 3382 C CA . GLN A 1 418 ? 15.046 -22.742 -30.491 1.00 85.62 418 GLN A CA 1
ATOM 3383 C C . GLN A 1 418 ? 15.134 -23.107 -28.999 1.00 85.62 418 GLN A C 1
ATOM 3385 O O . GLN A 1 418 ? 14.225 -22.814 -28.221 1.00 85.62 418 GLN A O 1
ATOM 3390 N N . THR A 1 419 ? 16.259 -23.695 -28.574 1.00 85.38 419 THR A N 1
ATOM 3391 C CA . THR A 1 419 ? 16.516 -24.007 -27.154 1.00 85.38 419 THR A CA 1
ATOM 3392 C C . THR A 1 419 ? 16.474 -22.742 -26.295 1.00 85.38 419 THR A C 1
ATOM 3394 O O . THR A 1 419 ? 15.845 -22.729 -25.238 1.00 85.38 419 THR A O 1
ATOM 3397 N N . TYR A 1 420 ? 17.092 -21.663 -26.774 1.00 85.50 420 TYR A N 1
ATOM 3398 C CA . TYR A 1 420 ? 17.119 -20.372 -26.096 1.00 85.50 420 TYR A CA 1
ATOM 3399 C C . TYR A 1 420 ? 15.709 -19.786 -25.890 1.00 85.50 420 TYR A C 1
ATOM 3401 O O . TYR A 1 420 ? 15.351 -19.435 -24.765 1.00 85.50 420 TYR A O 1
ATOM 3409 N N . CYS A 1 421 ? 14.860 -19.779 -26.926 1.00 86.75 421 CYS A N 1
ATOM 3410 C CA . CYS A 1 421 ? 13.472 -19.305 -26.826 1.00 86.75 421 CYS A CA 1
ATOM 3411 C C . CYS A 1 421 ? 12.654 -20.111 -25.803 1.00 86.75 421 CYS A C 1
ATOM 3413 O O . CYS A 1 421 ? 11.893 -19.533 -25.024 1.00 86.75 421 CYS A O 1
ATOM 3415 N N . VAL A 1 422 ? 12.846 -21.436 -25.743 1.00 86.38 422 VAL A N 1
ATOM 3416 C CA . VAL A 1 422 ? 12.198 -22.304 -24.740 1.00 86.38 422 VAL A CA 1
ATOM 3417 C C . VAL A 1 422 ? 12.656 -21.967 -23.320 1.00 86.38 422 VAL A C 1
ATOM 3419 O O . VAL A 1 422 ? 11.848 -21.985 -22.389 1.00 86.38 422 VAL A O 1
ATOM 3422 N N . MET A 1 423 ? 13.939 -21.659 -23.130 1.00 85.44 423 MET A N 1
ATOM 3423 C CA . MET A 1 423 ? 14.463 -21.266 -21.822 1.00 85.44 423 MET A CA 1
ATOM 3424 C C . MET A 1 423 ? 13.905 -19.911 -21.377 1.00 85.44 423 MET A C 1
ATOM 3426 O O . MET A 1 423 ? 13.447 -19.806 -20.239 1.00 85.44 423 MET A O 1
ATOM 3430 N N . LEU A 1 424 ? 13.853 -18.919 -22.273 1.00 83.69 424 LEU A N 1
ATOM 3431 C CA . LEU A 1 424 ? 13.280 -17.603 -21.976 1.00 83.69 424 LEU A CA 1
ATOM 3432 C C . LEU A 1 424 ? 11.766 -17.643 -21.717 1.00 83.69 424 LEU A C 1
ATOM 3434 O O . LEU A 1 424 ? 11.252 -16.868 -20.910 1.00 83.69 424 LEU A O 1
ATOM 3438 N N . ALA A 1 425 ? 11.034 -18.563 -22.353 1.00 82.38 425 ALA A N 1
ATOM 3439 C CA . ALA A 1 425 ? 9.595 -18.723 -22.135 1.00 82.38 425 ALA A CA 1
ATOM 3440 C C . ALA A 1 425 ? 9.241 -19.085 -20.677 1.00 82.38 425 ALA A C 1
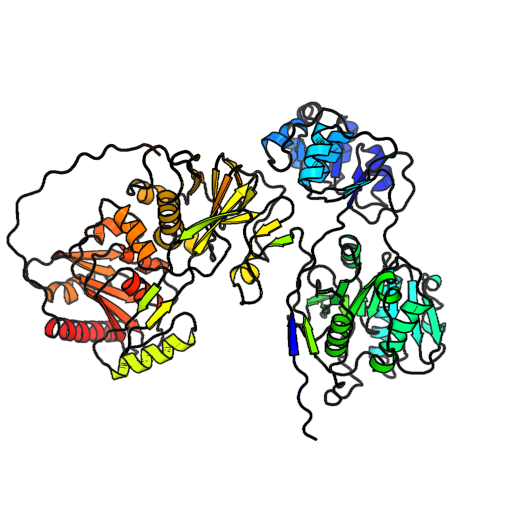ATOM 3442 O O . ALA A 1 425 ? 8.123 -18.819 -20.234 1.00 82.38 425 ALA A O 1
ATOM 3443 N N . ARG A 1 426 ? 10.187 -19.639 -19.903 1.00 80.50 426 ARG A N 1
ATOM 3444 C CA . ARG A 1 426 ? 9.989 -19.975 -18.480 1.00 80.50 426 ARG A CA 1
ATOM 3445 C C . ARG A 1 426 ? 9.798 -18.752 -17.590 1.00 80.50 426 ARG A C 1
ATOM 3447 O O . ARG A 1 426 ? 9.172 -18.872 -16.543 1.00 80.50 426 ARG A O 1
ATOM 3454 N N . GLU A 1 427 ? 10.322 -17.597 -17.992 1.00 72.25 427 GLU A N 1
ATOM 3455 C CA . GLU A 1 427 ? 10.166 -16.354 -17.231 1.00 72.25 427 GLU A CA 1
ATOM 3456 C C . GLU A 1 427 ? 8.740 -15.800 -17.310 1.00 72.25 427 GLU A C 1
ATOM 3458 O O . GLU A 1 427 ? 8.368 -14.961 -16.495 1.00 72.25 427 GLU A O 1
ATOM 3463 N N . ASN A 1 428 ? 7.943 -16.254 -18.289 1.00 73.75 428 ASN A N 1
ATOM 3464 C CA . ASN A 1 428 ? 6.570 -15.807 -18.540 1.00 73.75 428 ASN A CA 1
ATOM 3465 C C . ASN A 1 428 ? 6.412 -14.268 -18.598 1.00 73.75 428 ASN A C 1
ATOM 3467 O O . ASN A 1 428 ? 5.342 -13.733 -18.318 1.00 73.75 428 ASN A O 1
ATOM 3471 N N . ARG A 1 429 ? 7.495 -13.555 -18.943 1.00 75.19 429 ARG A N 1
ATOM 3472 C CA . ARG A 1 429 ? 7.546 -12.089 -19.071 1.00 75.19 429 ARG A CA 1
ATOM 3473 C C . ARG A 1 429 ? 7.220 -11.636 -20.492 1.00 75.19 429 ARG A C 1
ATOM 3475 O O . ARG A 1 429 ? 6.480 -10.682 -20.699 1.00 75.19 429 ARG A O 1
ATOM 3482 N N . PHE A 1 430 ? 7.760 -12.358 -21.466 1.00 78.19 430 PHE A N 1
ATOM 3483 C CA . PHE A 1 430 ? 7.692 -12.055 -22.887 1.00 78.19 430 PHE A CA 1
ATOM 3484 C C . PHE A 1 430 ? 7.369 -13.334 -23.665 1.00 78.19 430 PHE A C 1
ATOM 3486 O O . PHE A 1 430 ? 7.612 -14.445 -23.187 1.00 78.19 430 PHE A O 1
ATOM 3493 N N . LYS A 1 431 ? 6.813 -13.184 -24.868 1.00 77.88 431 LYS A N 1
ATOM 3494 C CA . LYS A 1 431 ? 6.611 -14.304 -25.792 1.00 77.88 431 LYS A CA 1
ATOM 3495 C C . LYS A 1 431 ? 7.725 -14.279 -26.837 1.00 77.88 431 LYS A C 1
ATOM 3497 O O . LYS A 1 431 ? 7.954 -13.242 -27.454 1.00 77.88 431 LYS A O 1
ATOM 3502 N N . TRP A 1 432 ? 8.393 -15.412 -27.018 1.00 83.44 432 TRP A N 1
ATOM 3503 C CA . TRP A 1 432 ? 9.610 -15.521 -27.819 1.00 83.44 432 TRP A CA 1
ATOM 3504 C C . TRP A 1 432 ? 9.412 -16.439 -29.011 1.00 83.44 432 TRP A C 1
ATOM 3506 O O . TRP A 1 432 ? 8.777 -17.487 -28.888 1.00 83.44 432 TRP A O 1
ATOM 3516 N N . SER A 1 433 ? 10.002 -16.063 -30.141 1.00 79.00 433 SER A N 1
ATOM 3517 C CA . SER A 1 433 ? 10.103 -16.924 -31.309 1.00 79.00 433 SER A CA 1
ATOM 3518 C C . SER A 1 433 ? 11.316 -16.547 -32.156 1.00 79.00 433 SER A C 1
ATOM 3520 O O . SER A 1 433 ? 11.662 -15.374 -32.319 1.00 79.00 433 SER A O 1
ATOM 3522 N N . GLU A 1 434 ? 11.935 -17.582 -32.700 1.00 78.38 434 GLU A N 1
ATOM 3523 C CA . GLU A 1 434 ? 13.003 -17.566 -33.692 1.00 78.38 434 GLU A CA 1
ATOM 3524 C C . GLU A 1 434 ? 12.470 -17.620 -35.136 1.00 78.38 434 GLU A C 1
ATOM 3526 O O . GLU A 1 434 ? 13.227 -17.409 -36.078 1.00 78.38 434 GLU A O 1
ATOM 3531 N N . VAL A 1 435 ? 11.173 -17.911 -35.318 1.00 75.31 435 VAL A N 1
ATOM 3532 C CA . VAL A 1 435 ? 10.545 -18.124 -36.636 1.00 75.31 435 VAL A CA 1
ATOM 3533 C C . VAL A 1 435 ? 9.537 -17.032 -36.973 1.00 75.31 435 VAL A C 1
ATOM 3535 O O . VAL A 1 435 ? 9.540 -16.513 -38.085 1.00 75.31 435 VAL A O 1
ATOM 3538 N N . THR A 1 436 ? 8.634 -16.709 -36.043 1.00 75.38 436 THR A N 1
ATOM 3539 C CA . THR A 1 436 ? 7.532 -15.771 -36.293 1.00 75.38 436 THR A CA 1
ATOM 3540 C C . THR A 1 436 ? 7.658 -14.560 -35.379 1.00 75.38 436 THR A C 1
ATOM 3542 O O . THR A 1 436 ? 7.683 -14.734 -34.161 1.00 75.38 436 THR A O 1
ATOM 3545 N N . PRO A 1 437 ? 7.676 -13.331 -35.919 1.00 75.31 437 PRO A N 1
ATOM 3546 C CA . PRO A 1 437 ? 7.722 -12.138 -35.093 1.00 75.31 437 PRO A CA 1
ATOM 3547 C C . PRO A 1 437 ? 6.582 -12.135 -34.077 1.00 75.31 437 PRO A C 1
ATOM 3549 O O . PRO A 1 437 ? 5.410 -12.287 -34.428 1.00 75.31 437 PRO A O 1
ATOM 3552 N N . THR A 1 438 ? 6.925 -11.993 -32.801 1.00 71.56 438 THR A N 1
ATOM 3553 C CA . THR A 1 438 ? 5.930 -12.019 -31.735 1.00 71.56 438 THR A CA 1
ATOM 3554 C C . THR A 1 438 ? 5.557 -10.604 -31.337 1.00 71.56 438 THR A C 1
ATOM 3556 O O . THR A 1 438 ? 6.404 -9.837 -30.886 1.00 71.56 438 THR A O 1
ATOM 3559 N N . VAL A 1 439 ? 4.276 -10.265 -31.490 1.00 70.25 439 VAL A N 1
ATOM 3560 C CA . VAL A 1 439 ? 3.744 -8.957 -31.105 1.00 70.25 439 VAL A CA 1
ATOM 3561 C C . VAL A 1 439 ? 3.289 -9.002 -29.656 1.00 70.25 439 VAL A C 1
ATOM 3563 O O . VAL A 1 439 ? 2.363 -9.731 -29.287 1.00 70.25 439 VAL A O 1
ATOM 3566 N N . MET A 1 440 ? 3.912 -8.176 -28.830 1.00 70.62 440 MET A N 1
ATOM 3567 C CA . MET A 1 440 ? 3.404 -7.877 -27.502 1.00 70.62 440 MET A CA 1
ATOM 3568 C C . MET A 1 440 ? 2.389 -6.749 -27.586 1.00 70.62 440 MET A C 1
ATOM 3570 O O . MET A 1 440 ? 2.756 -5.584 -27.535 1.00 70.62 440 MET A O 1
ATOM 3574 N N . ALA A 1 441 ? 1.112 -7.085 -27.743 1.00 61.56 441 ALA A N 1
ATOM 3575 C CA . ALA A 1 441 ? 0.056 -6.083 -27.755 1.00 61.56 441 ALA A CA 1
ATOM 3576 C C . ALA A 1 441 ? -0.221 -5.582 -26.328 1.00 61.56 441 ALA A C 1
ATOM 3578 O O . ALA A 1 441 ? -0.750 -6.331 -25.502 1.00 61.56 441 ALA A O 1
ATOM 3579 N N . ALA A 1 442 ? 0.099 -4.320 -26.043 1.00 69.94 442 ALA A N 1
ATOM 3580 C CA . ALA A 1 442 ? -0.421 -3.627 -24.872 1.00 69.94 442 ALA A CA 1
ATOM 3581 C C . ALA A 1 442 ? -1.683 -2.838 -25.233 1.00 69.94 442 ALA A C 1
ATOM 3583 O O . ALA A 1 442 ? -1.865 -2.372 -26.360 1.00 69.94 442 ALA A O 1
ATOM 3584 N N . LYS A 1 443 ? -2.560 -2.663 -24.247 1.00 77.94 443 LYS A N 1
ATOM 3585 C CA . LYS A 1 443 ? -3.714 -1.771 -24.378 1.00 77.94 443 LYS A CA 1
ATOM 3586 C C . LYS A 1 443 ? -3.235 -0.311 -24.475 1.00 77.94 443 LYS A C 1
ATOM 3588 O O . LYS A 1 443 ? -2.160 -0.002 -23.945 1.00 77.94 443 LYS A O 1
ATOM 3593 N N . PRO A 1 444 ? -4.017 0.577 -25.120 1.00 86.06 444 PRO A N 1
ATOM 3594 C CA . PRO A 1 444 ? -3.822 2.017 -24.984 1.00 86.06 444 PRO A CA 1
ATOM 3595 C C . PRO A 1 444 ? -3.686 2.399 -23.510 1.00 86.06 444 PRO A C 1
ATOM 3597 O O . PRO A 1 444 ? -4.452 1.904 -22.677 1.00 86.06 444 PRO A O 1
ATOM 3600 N N . LEU A 1 445 ? -2.717 3.255 -23.193 1.00 89.38 445 LEU A N 1
ATOM 3601 C CA . LEU A 1 445 ? -2.504 3.706 -21.822 1.00 89.38 445 LEU A CA 1
ATOM 3602 C C . LEU A 1 445 ? -3.371 4.935 -21.572 1.00 89.38 445 LEU A C 1
ATOM 3604 O O . LEU A 1 445 ? -3.138 5.997 -22.149 1.00 89.38 445 LEU A O 1
ATOM 3608 N N . GLN A 1 446 ? -4.395 4.776 -20.739 1.00 93.12 446 GLN A N 1
ATOM 3609 C CA . GLN A 1 446 ? -5.312 5.863 -20.426 1.00 93.12 446 GLN A CA 1
ATOM 3610 C C . GLN A 1 446 ? -4.629 6.877 -19.507 1.00 93.12 446 GLN A C 1
ATOM 3612 O O . GLN A 1 446 ? -4.200 6.525 -18.408 1.00 93.12 446 GLN A O 1
ATOM 3617 N N . ILE A 1 447 ? -4.584 8.132 -19.950 1.00 94.81 447 ILE A N 1
ATOM 3618 C CA . ILE A 1 447 ? -4.157 9.262 -19.134 1.00 94.81 447 ILE A CA 1
ATOM 3619 C C . ILE A 1 447 ? -5.381 9.870 -18.455 1.00 94.81 447 ILE A C 1
ATOM 3621 O O . ILE A 1 447 ? -6.437 10.063 -19.076 1.00 94.81 447 ILE A O 1
ATOM 3625 N N . TYR A 1 448 ? -5.219 10.141 -17.170 1.00 96.06 448 TYR A N 1
ATOM 3626 C CA . TYR A 1 448 ? -6.214 10.713 -16.288 1.00 96.06 448 TYR A CA 1
ATOM 3627 C C . TYR A 1 448 ? -5.745 12.053 -15.728 1.00 96.06 448 TYR A C 1
ATOM 3629 O O . TYR A 1 448 ? -4.545 12.342 -15.687 1.00 96.06 448 TYR A O 1
ATOM 3637 N N . HIS A 1 449 ? -6.719 12.838 -15.286 1.00 95.69 449 HIS A N 1
ATOM 3638 C CA . HIS A 1 449 ? -6.555 14.064 -14.526 1.00 95.69 449 HIS A CA 1
ATOM 3639 C C . HIS A 1 449 ? -7.191 13.883 -13.149 1.00 95.69 449 HIS A C 1
ATOM 3641 O O . HIS A 1 449 ? -8.328 13.420 -13.043 1.00 95.69 449 HIS A O 1
ATOM 3647 N N . TRP A 1 450 ? -6.438 14.232 -12.109 1.00 95.56 450 TRP A N 1
ATOM 3648 C CA . TRP A 1 450 ? -6.904 14.299 -10.726 1.00 95.56 450 TRP A CA 1
ATOM 3649 C C . TRP A 1 450 ? -6.722 15.715 -10.195 1.00 95.56 450 TRP A C 1
ATOM 3651 O O . TRP A 1 450 ? -5.743 16.387 -10.536 1.00 95.56 450 TRP A O 1
ATOM 3661 N N . LYS A 1 451 ? -7.649 16.149 -9.340 1.00 92.62 451 LYS A N 1
ATOM 3662 C CA . LYS A 1 451 ? -7.601 17.466 -8.700 1.00 92.62 451 LYS A CA 1
ATOM 3663 C C . LYS A 1 451 ? -7.247 17.350 -7.229 1.00 92.62 451 LYS A C 1
ATOM 3665 O O . LYS A 1 451 ? -7.705 16.424 -6.570 1.00 92.62 451 LYS A O 1
ATOM 3670 N N . ASP A 1 452 ? -6.464 18.308 -6.737 1.00 89.94 452 ASP A N 1
ATOM 3671 C CA . ASP A 1 452 ? -6.090 18.420 -5.319 1.00 89.94 452 ASP A CA 1
ATOM 3672 C C . ASP A 1 452 ? -5.559 17.096 -4.740 1.00 89.94 452 ASP A C 1
ATOM 3674 O O . ASP A 1 452 ? -6.000 16.606 -3.698 1.00 89.94 452 ASP A O 1
ATOM 3678 N N . ALA A 1 453 ? -4.600 16.506 -5.456 1.00 92.19 453 ALA A N 1
ATOM 3679 C CA . ALA A 1 453 ? -4.111 15.161 -5.201 1.00 92.19 453 ALA A CA 1
ATOM 3680 C C . ALA A 1 453 ? -2.617 15.140 -4.866 1.00 92.19 453 ALA A C 1
ATOM 3682 O O . ALA A 1 453 ? -1.824 16.005 -5.257 1.00 92.19 453 ALA A O 1
ATOM 3683 N N . PHE A 1 454 ? -2.233 14.100 -4.142 1.00 91.44 454 PHE A N 1
ATOM 3684 C CA . PHE A 1 454 ? -0.857 13.785 -3.818 1.00 91.44 454 PHE A CA 1
ATOM 3685 C C . PHE A 1 454 ? -0.290 12.791 -4.828 1.00 91.44 454 PHE A C 1
ATOM 3687 O O . PHE A 1 454 ? -0.981 11.876 -5.276 1.00 91.44 454 PHE A O 1
ATOM 3694 N N . VAL A 1 455 ? 0.994 12.943 -5.140 1.00 91.81 455 VAL A N 1
ATOM 3695 C CA . VAL A 1 455 ? 1.777 11.980 -5.916 1.00 91.81 455 VAL A CA 1
ATOM 3696 C C . VAL A 1 455 ? 2.895 11.464 -5.022 1.00 91.81 455 VAL A C 1
ATOM 3698 O O . VAL A 1 455 ? 3.681 12.252 -4.496 1.00 91.81 455 VAL A O 1
ATOM 3701 N N . THR A 1 456 ? 2.956 10.150 -4.810 1.00 88.06 456 THR A N 1
ATOM 3702 C CA . THR A 1 456 ? 4.029 9.517 -4.031 1.00 88.06 456 THR A CA 1
ATOM 3703 C C . THR A 1 456 ? 5.354 9.542 -4.794 1.00 88.06 456 THR A C 1
ATOM 3705 O O . THR A 1 456 ? 5.388 9.670 -6.018 1.00 88.06 456 THR A O 1
ATOM 3708 N N . ASN A 1 457 ? 6.457 9.283 -4.090 1.00 82.31 457 ASN A N 1
ATOM 3709 C CA . ASN A 1 457 ? 7.787 9.075 -4.674 1.00 82.31 457 ASN A CA 1
ATOM 3710 C C . ASN A 1 457 ? 7.844 8.007 -5.794 1.00 82.31 457 ASN A C 1
ATOM 3712 O O . ASN A 1 457 ? 8.791 7.990 -6.574 1.00 82.31 457 ASN A O 1
ATOM 3716 N N . CYS A 1 458 ? 6.873 7.100 -5.891 1.00 82.62 458 CYS A N 1
ATOM 3717 C CA . CYS A 1 458 ? 6.804 6.072 -6.928 1.00 82.62 458 CYS A CA 1
ATOM 3718 C C . CYS A 1 458 ? 5.735 6.364 -7.988 1.00 82.62 458 CYS A C 1
ATOM 3720 O O . CYS A 1 458 ? 5.449 5.489 -8.802 1.00 82.62 458 CYS A O 1
ATOM 3722 N N . GLY A 1 459 ? 5.169 7.575 -8.005 1.00 88.31 459 GLY A N 1
ATOM 3723 C CA . GLY A 1 459 ? 4.225 8.028 -9.026 1.00 88.31 459 GLY A CA 1
ATOM 3724 C C . GLY A 1 459 ? 2.783 7.570 -8.809 1.00 88.31 459 GLY A C 1
ATOM 3725 O O . GLY A 1 459 ? 2.008 7.570 -9.761 1.00 88.31 459 GLY A O 1
ATOM 3726 N N . VAL A 1 460 ? 2.421 7.160 -7.589 1.00 88.88 460 VAL A N 1
ATOM 3727 C CA . VAL A 1 460 ? 1.045 6.773 -7.236 1.00 88.88 460 VAL A CA 1
ATOM 3728 C C . VAL A 1 460 ? 0.259 7.998 -6.824 1.00 88.88 460 VAL A C 1
ATOM 3730 O O . VAL A 1 460 ? 0.734 8.782 -6.006 1.00 88.88 460 VAL A O 1
ATOM 3733 N N . VAL A 1 461 ? -0.961 8.114 -7.339 1.00 92.38 461 VAL A N 1
ATOM 3734 C CA . VAL A 1 461 ? -1.882 9.183 -6.959 1.00 92.38 461 VAL A CA 1
ATOM 3735 C C . VAL A 1 461 ? -2.725 8.752 -5.765 1.00 92.38 461 VAL A C 1
ATOM 3737 O O . VAL A 1 461 ? -3.189 7.606 -5.707 1.00 92.38 461 VAL A O 1
ATOM 3740 N N . TYR A 1 462 ? -2.940 9.669 -4.827 1.00 90.38 462 TYR A N 1
ATOM 3741 C CA . TYR A 1 462 ? -3.896 9.513 -3.735 1.00 90.38 462 TYR A CA 1
ATOM 3742 C C . TYR A 1 462 ? -4.455 10.864 -3.276 1.00 90.38 462 TYR A C 1
ATOM 3744 O O . TYR A 1 462 ? -3.831 11.904 -3.473 1.00 90.38 462 TYR A O 1
ATOM 3752 N N . ASP A 1 463 ? -5.638 10.850 -2.674 1.00 88.88 463 ASP A N 1
ATOM 3753 C CA . ASP A 1 463 ? -6.266 12.011 -2.036 1.00 88.88 463 ASP A CA 1
ATOM 3754 C C . ASP A 1 463 ? -6.588 11.683 -0.558 1.00 88.88 463 ASP A C 1
ATOM 3756 O O . ASP A 1 463 ? -6.036 10.740 0.020 1.00 88.88 463 ASP A O 1
ATOM 3760 N N . TYR A 1 464 ? -7.470 12.456 0.088 1.00 85.12 464 TYR A N 1
ATOM 3761 C CA . TYR A 1 464 ? -7.895 12.180 1.468 1.00 85.12 464 TYR A CA 1
ATOM 3762 C C . TYR A 1 464 ? -8.619 10.833 1.634 1.00 85.12 464 TYR A C 1
ATOM 3764 O O . TYR A 1 464 ? -8.650 10.279 2.723 1.00 85.12 464 TYR A O 1
ATOM 3772 N N . LYS A 1 465 ? -9.252 10.296 0.599 1.00 84.19 465 LYS A N 1
ATOM 3773 C CA . LYS A 1 465 ? -10.151 9.141 0.680 1.00 84.19 465 LYS A CA 1
ATOM 3774 C C . LYS A 1 465 ? -9.701 7.967 -0.178 1.00 84.19 465 LYS A C 1
ATOM 3776 O O . LYS A 1 465 ? -9.986 6.828 0.169 1.00 84.19 465 LYS A O 1
ATOM 3781 N N . ASN A 1 466 ? -9.032 8.226 -1.285 1.00 88.06 466 ASN A N 1
ATOM 3782 C CA . ASN A 1 466 ? -8.823 7.322 -2.393 1.00 88.06 466 ASN A CA 1
ATOM 3783 C C . ASN A 1 466 ? -7.334 7.150 -2.683 1.00 88.06 466 ASN A C 1
ATOM 3785 O O . ASN A 1 466 ? -6.538 8.077 -2.555 1.00 88.06 466 ASN A O 1
ATOM 3789 N N . VAL A 1 467 ? -6.974 5.960 -3.149 1.00 88.25 467 VAL A N 1
ATOM 3790 C CA . VAL A 1 467 ? -5.682 5.669 -3.770 1.00 88.25 467 VAL A CA 1
ATOM 3791 C C . VAL A 1 467 ? -5.924 4.953 -5.092 1.00 88.25 467 VAL A C 1
ATOM 3793 O O . VAL A 1 467 ? -6.676 3.978 -5.157 1.00 88.25 467 VAL A O 1
ATOM 3796 N N . TRP A 1 468 ? -5.285 5.412 -6.164 1.00 89.75 468 TRP A N 1
ATOM 3797 C CA . TRP A 1 468 ? -5.488 4.854 -7.501 1.00 89.75 468 TRP A CA 1
ATOM 3798 C C . TRP A 1 468 ? -4.400 3.829 -7.820 1.00 89.75 468 TRP A C 1
ATOM 3800 O O . TRP A 1 468 ? -3.303 4.176 -8.252 1.00 89.75 468 TRP A O 1
ATOM 3810 N N . LEU A 1 469 ? -4.709 2.546 -7.600 1.00 81.31 469 LEU A N 1
ATOM 3811 C CA . LEU A 1 469 ? -3.777 1.422 -7.800 1.00 81.31 469 LEU A CA 1
ATOM 3812 C C . LEU A 1 469 ? -4.181 0.480 -8.941 1.00 81.31 469 LEU A C 1
ATOM 3814 O O . LEU A 1 469 ? -3.427 -0.435 -9.264 1.00 81.31 469 LEU A O 1
ATOM 3818 N N . GLY A 1 470 ? -5.360 0.660 -9.541 1.00 77.88 470 GLY A N 1
ATOM 3819 C CA . GLY A 1 470 ? -5.860 -0.240 -10.583 1.00 77.88 470 GLY A CA 1
ATOM 3820 C C . GLY A 1 470 ? -6.517 -1.496 -10.006 1.00 77.88 470 GLY A C 1
ATOM 3821 O O . GLY A 1 470 ? -6.678 -1.636 -8.792 1.00 77.88 470 GLY A O 1
ATOM 3822 N N . SER A 1 471 ? -6.935 -2.418 -10.878 1.00 66.19 471 SER A N 1
ATOM 3823 C CA . SER A 1 471 ? -7.569 -3.675 -10.447 1.00 66.19 471 SER A CA 1
ATOM 3824 C C . SER A 1 471 ? -6.547 -4.665 -9.872 1.00 66.19 471 SER A C 1
ATOM 3826 O O . SER A 1 471 ? -5.509 -4.930 -10.478 1.00 66.19 471 SER A O 1
ATOM 3828 N N . VAL A 1 472 ? -6.873 -5.254 -8.716 1.00 56.16 472 VAL A N 1
ATOM 3829 C CA . VAL A 1 472 ? -6.090 -6.321 -8.057 1.00 56.16 472 VAL A CA 1
ATOM 3830 C C . VAL A 1 472 ? -6.269 -7.676 -8.759 1.00 56.16 472 VAL A C 1
ATOM 3832 O O . VAL A 1 472 ? -5.426 -8.562 -8.622 1.00 56.16 472 VAL A O 1
ATOM 3835 N N . GLU A 1 473 ? -7.344 -7.849 -9.534 1.00 47.91 473 GLU A N 1
ATOM 3836 C CA . GLU A 1 473 ? -7.787 -9.152 -10.055 1.00 47.91 473 GLU A CA 1
ATOM 3837 C C . GLU A 1 473 ? -6.796 -9.803 -11.034 1.00 47.91 473 GLU A C 1
ATOM 3839 O O . GLU A 1 473 ? -6.768 -11.025 -11.149 1.00 47.91 473 GLU A O 1
ATOM 3844 N N . ASN A 1 474 ? -5.924 -9.018 -11.674 1.00 44.12 474 ASN A N 1
ATOM 3845 C CA . ASN A 1 474 ? -4.963 -9.512 -12.669 1.00 44.12 474 ASN A CA 1
ATOM 3846 C C . ASN A 1 474 ? -3.550 -9.757 -12.113 1.00 44.12 474 ASN A C 1
ATOM 3848 O O . ASN A 1 474 ? -2.600 -9.835 -12.888 1.00 44.12 474 ASN A O 1
ATOM 3852 N N . GLY A 1 475 ? -3.382 -9.843 -10.788 1.00 46.84 475 GLY A N 1
ATOM 3853 C CA . GLY A 1 475 ? -2.049 -9.964 -10.194 1.00 46.84 475 GLY A CA 1
ATOM 3854 C C . GLY A 1 475 ? -1.220 -8.703 -10.429 1.00 46.84 475 GLY A C 1
ATOM 3855 O O . GLY A 1 475 ? -0.067 -8.787 -10.848 1.00 46.84 475 GLY A O 1
ATOM 3856 N N . ASN A 1 476 ? -1.823 -7.526 -10.203 1.00 53.59 476 ASN A N 1
ATOM 3857 C CA . ASN A 1 476 ? -1.113 -6.259 -10.309 1.00 53.59 476 ASN A CA 1
ATOM 3858 C C . ASN A 1 476 ? 0.046 -6.257 -9.301 1.00 53.59 476 ASN A C 1
ATOM 3860 O O . ASN A 1 476 ? -0.138 -5.976 -8.114 1.00 53.59 476 ASN A O 1
ATOM 3864 N N . ALA A 1 477 ? 1.245 -6.575 -9.794 1.00 54.19 477 ALA A N 1
ATOM 3865 C CA . ALA A 1 477 ? 2.471 -6.633 -9.012 1.00 54.19 477 ALA A CA 1
ATOM 3866 C C . ALA A 1 477 ? 2.736 -5.316 -8.275 1.00 54.19 477 ALA A C 1
ATOM 3868 O O . ALA A 1 477 ? 3.421 -5.320 -7.256 1.00 54.19 477 ALA A O 1
ATOM 3869 N N . PHE A 1 478 ? 2.173 -4.204 -8.756 1.00 57.81 478 PHE A N 1
ATOM 3870 C CA . PHE A 1 478 ? 2.237 -2.915 -8.094 1.00 57.81 478 PHE A CA 1
ATOM 3871 C C . PHE A 1 478 ? 1.426 -2.903 -6.790 1.00 57.81 478 PHE A C 1
ATOM 3873 O O . PHE A 1 478 ? 1.974 -2.594 -5.740 1.00 57.81 478 PHE A O 1
ATOM 3880 N N . ALA A 1 479 ? 0.159 -3.325 -6.802 1.00 56.31 479 ALA A N 1
ATOM 3881 C CA . ALA A 1 479 ? -0.658 -3.396 -5.587 1.00 56.31 479 ALA A CA 1
ATOM 3882 C C . ALA A 1 479 ? -0.096 -4.406 -4.561 1.00 56.31 479 ALA A C 1
ATOM 3884 O O . ALA A 1 479 ? -0.125 -4.147 -3.361 1.00 56.31 479 ALA A O 1
ATOM 3885 N N . GLU A 1 480 ? 0.481 -5.524 -5.019 1.00 54.72 480 GLU A N 1
ATOM 3886 C CA . GLU A 1 480 ? 1.077 -6.547 -4.140 1.00 54.72 480 GLU A CA 1
ATOM 3887 C C . GLU A 1 480 ? 2.459 -6.171 -3.565 1.00 54.72 480 GLU A C 1
ATOM 3889 O O . GLU A 1 480 ? 2.771 -6.527 -2.422 1.00 54.72 480 GLU A O 1
ATOM 3894 N N . LYS A 1 481 ? 3.317 -5.500 -4.352 1.00 53.00 481 LYS A N 1
ATOM 3895 C CA . LYS A 1 481 ? 4.662 -5.079 -3.915 1.00 53.00 481 LYS A CA 1
ATOM 3896 C C . LYS A 1 481 ? 4.629 -3.753 -3.175 1.00 53.00 481 LYS A C 1
ATOM 3898 O O . LYS A 1 481 ? 5.291 -3.620 -2.153 1.00 53.00 481 LYS A O 1
ATOM 3903 N N . VAL A 1 482 ? 3.870 -2.793 -3.691 1.00 48.88 482 VAL A N 1
ATOM 3904 C CA . VAL A 1 482 ? 3.856 -1.420 -3.188 1.00 48.88 482 VAL A CA 1
ATOM 3905 C C . VAL A 1 482 ? 2.851 -1.277 -2.047 1.00 48.88 482 VAL A C 1
ATOM 3907 O O . VAL A 1 482 ? 3.139 -0.551 -1.109 1.00 48.88 482 VAL A O 1
ATOM 3910 N N . GLY A 1 483 ? 1.756 -2.052 -2.012 1.00 47.00 483 GLY A N 1
ATOM 3911 C CA . GLY A 1 483 ? 0.746 -2.011 -0.938 1.00 47.00 483 GLY A CA 1
ATOM 3912 C C . GLY A 1 483 ? 1.258 -2.246 0.495 1.00 47.00 483 GLY A C 1
ATOM 3913 O O . GLY A 1 483 ? 0.503 -2.041 1.440 1.00 47.00 483 GLY A O 1
ATOM 3914 N N . ARG A 1 484 ? 2.526 -2.646 0.674 1.00 47.00 484 ARG A N 1
ATOM 3915 C CA . ARG A 1 484 ? 3.202 -2.729 1.980 1.00 47.00 484 ARG A CA 1
ATOM 3916 C C . ARG A 1 484 ? 3.978 -1.464 2.376 1.00 47.00 484 ARG A C 1
ATOM 3918 O O . ARG A 1 484 ? 4.066 -1.204 3.565 1.00 47.00 484 ARG A O 1
ATOM 3925 N N . ASP A 1 485 ? 4.465 -0.683 1.410 1.00 49.47 485 ASP A N 1
ATOM 3926 C CA . ASP A 1 485 ? 5.343 0.486 1.593 1.00 49.47 485 ASP A CA 1
ATOM 3927 C C . ASP A 1 485 ? 5.027 1.577 0.545 1.00 49.47 485 ASP A C 1
ATOM 3929 O O . ASP A 1 485 ? 5.911 2.086 -0.142 1.00 49.47 485 ASP A O 1
ATOM 3933 N N . LEU A 1 486 ? 3.752 1.954 0.379 1.00 55.62 486 LEU A N 1
ATOM 3934 C CA . LEU A 1 486 ? 3.342 2.993 -0.587 1.00 55.62 486 LEU A CA 1
ATOM 3935 C C . LEU A 1 486 ? 3.949 4.376 -0.292 1.00 55.62 486 LEU A C 1
ATOM 3937 O O . LEU A 1 486 ? 3.765 5.300 -1.082 1.00 55.62 486 LEU A O 1
ATOM 3941 N N . GLY A 1 487 ? 4.619 4.542 0.856 1.00 51.38 487 GLY A N 1
ATOM 3942 C CA . GLY A 1 487 ? 5.082 5.843 1.326 1.00 51.38 487 GLY A CA 1
ATOM 3943 C C . GLY A 1 487 ? 3.932 6.840 1.485 1.00 51.38 487 GLY A C 1
ATOM 3944 O O . GLY A 1 487 ? 4.179 8.040 1.502 1.00 51.38 487 GLY A O 1
ATOM 3945 N N . ILE A 1 488 ? 2.679 6.360 1.568 1.00 59.69 488 ILE A N 1
ATOM 3946 C CA . ILE A 1 488 ? 1.515 7.199 1.853 1.00 59.69 488 ILE A CA 1
ATOM 3947 C C . ILE A 1 488 ? 1.705 7.714 3.269 1.00 59.69 488 ILE A C 1
ATOM 3949 O O . ILE A 1 488 ? 1.577 6.975 4.245 1.00 59.69 488 ILE A O 1
ATOM 3953 N N . ALA A 1 489 ? 2.054 8.986 3.363 1.00 52.97 489 ALA A N 1
ATOM 3954 C CA . ALA A 1 489 ? 2.276 9.660 4.617 1.00 52.97 489 ALA A CA 1
ATOM 3955 C C . ALA A 1 489 ? 1.490 10.967 4.598 1.00 52.97 489 ALA A C 1
ATOM 3957 O O . ALA A 1 489 ? 1.977 11.995 4.140 1.00 52.97 489 ALA A O 1
ATOM 3958 N N . PHE A 1 490 ? 0.274 10.931 5.149 1.00 57.28 490 PHE A N 1
ATOM 3959 C CA . PHE A 1 490 ? -0.567 12.126 5.316 1.00 57.28 490 PHE A CA 1
ATOM 3960 C C . PHE A 1 490 ? 0.091 13.205 6.186 1.00 57.28 490 PHE A C 1
ATOM 3962 O O . PHE A 1 490 ? -0.259 14.377 6.100 1.00 57.28 490 PHE A O 1
ATOM 3969 N N . VAL A 1 491 ? 1.052 12.797 7.022 1.00 58.19 491 VAL A N 1
ATOM 3970 C CA . VAL A 1 491 ? 1.726 13.640 8.018 1.00 58.19 491 VAL A CA 1
ATOM 3971 C C . VAL A 1 491 ? 3.142 14.041 7.578 1.00 58.19 491 VAL A C 1
ATOM 3973 O O . VAL A 1 491 ? 3.902 14.588 8.374 1.00 58.19 491 VAL A O 1
ATOM 3976 N N . GLN A 1 492 ? 3.538 13.763 6.332 1.00 65.62 492 GLN A N 1
ATOM 3977 C CA . GLN A 1 492 ? 4.795 14.273 5.777 1.00 65.62 492 GLN A CA 1
ATOM 3978 C C . GLN A 1 492 ? 4.550 15.584 5.031 1.00 65.62 492 GLN A C 1
ATOM 3980 O O . GLN A 1 492 ? 3.525 15.762 4.375 1.00 65.62 492 GLN A O 1
ATOM 3985 N N . ALA A 1 493 ? 5.502 16.512 5.143 1.00 67.12 493 ALA A N 1
ATOM 3986 C CA . ALA A 1 493 ? 5.479 17.728 4.344 1.00 67.12 493 ALA A CA 1
ATOM 3987 C C . ALA A 1 493 ? 5.532 17.344 2.858 1.00 67.12 493 ALA A C 1
ATOM 3989 O O . ALA A 1 493 ? 6.408 16.583 2.440 1.00 67.12 493 ALA A O 1
ATOM 3990 N N . ALA A 1 494 ? 4.588 17.863 2.078 1.00 80.69 494 ALA A N 1
ATOM 3991 C CA . ALA A 1 494 ? 4.531 17.645 0.641 1.00 80.69 494 ALA A CA 1
ATOM 3992 C C . ALA A 1 494 ? 5.000 18.901 -0.093 1.00 80.69 494 ALA A C 1
ATOM 3994 O O . ALA A 1 494 ? 4.640 20.021 0.279 1.00 80.69 494 ALA A O 1
ATOM 3995 N N . GLU A 1 495 ? 5.776 18.720 -1.158 1.00 85.94 495 GLU A N 1
ATOM 3996 C CA . GLU A 1 495 ? 6.156 19.837 -2.015 1.00 85.94 495 GLU A CA 1
ATOM 3997 C C . GLU A 1 495 ? 4.938 20.270 -2.840 1.00 85.94 495 GLU A C 1
ATOM 3999 O O . GLU A 1 495 ? 4.375 19.480 -3.602 1.00 85.94 495 GLU A O 1
ATOM 4004 N N . LYS A 1 496 ? 4.495 21.516 -2.650 1.00 88.81 496 LYS A N 1
ATOM 4005 C CA . LYS A 1 496 ? 3.326 22.067 -3.341 1.00 88.81 496 LYS A CA 1
ATOM 4006 C C . LYS A 1 496 ? 3.710 22.496 -4.754 1.00 88.81 496 LYS A C 1
ATOM 4008 O O . LYS A 1 496 ? 4.594 23.329 -4.929 1.00 88.81 496 LYS A O 1
ATOM 4013 N N . GLN A 1 497 ? 2.996 21.976 -5.742 1.00 91.12 497 GLN A N 1
ATOM 4014 C CA . GLN A 1 497 ? 3.178 22.281 -7.158 1.00 91.12 497 GLN A CA 1
ATOM 4015 C C . GLN A 1 497 ? 1.841 22.727 -7.775 1.00 91.12 497 GLN A C 1
ATOM 4017 O O . GLN A 1 497 ? 0.788 22.238 -7.365 1.00 91.12 497 GLN A O 1
ATOM 4022 N N . PRO A 1 498 ? 1.818 23.650 -8.753 1.00 92.06 498 PRO A N 1
ATOM 4023 C CA . PRO A 1 498 ? 0.584 23.974 -9.470 1.00 92.06 498 PRO A CA 1
ATOM 4024 C C . PRO A 1 498 ? 0.027 22.752 -10.210 1.00 92.06 498 PRO A C 1
ATOM 4026 O O . PRO A 1 498 ? -1.152 22.439 -10.076 1.00 92.06 498 PRO A O 1
ATOM 4029 N N . ALA A 1 499 ? 0.902 22.031 -10.916 1.00 94.12 499 ALA A N 1
ATOM 4030 C CA . ALA A 1 499 ? 0.578 20.795 -11.609 1.00 94.12 499 ALA A CA 1
ATOM 4031 C C . ALA A 1 499 ? 1.716 19.768 -11.475 1.00 94.12 499 ALA A C 1
ATOM 4033 O O . ALA A 1 499 ? 2.873 20.162 -11.344 1.00 94.12 499 ALA A O 1
ATOM 4034 N N . MET A 1 500 ? 1.417 18.466 -11.518 1.00 95.75 500 MET A N 1
ATOM 4035 C CA . MET A 1 500 ? 2.402 17.382 -11.351 1.00 95.75 500 MET A CA 1
ATOM 4036 C C . MET A 1 500 ? 2.104 16.183 -12.264 1.00 95.75 500 MET A C 1
ATOM 4038 O O . MET A 1 500 ? 0.947 15.839 -12.499 1.00 95.75 500 MET A O 1
ATOM 4042 N N . LEU A 1 501 ? 3.146 15.519 -12.764 1.00 95.69 501 LEU A N 1
ATOM 4043 C CA . LEU A 1 501 ? 3.028 14.235 -13.453 1.00 95.69 501 LEU A CA 1
ATOM 4044 C C . LEU A 1 501 ? 2.974 13.064 -12.465 1.00 95.69 501 LEU A C 1
ATOM 4046 O O . LEU A 1 501 ? 3.821 12.939 -11.580 1.00 95.69 501 LEU A O 1
ATOM 4050 N N . ALA A 1 502 ? 2.043 12.142 -12.696 1.00 94.69 502 ALA A N 1
ATOM 4051 C CA . ALA A 1 502 ? 1.949 10.861 -12.007 1.00 94.69 502 ALA A CA 1
ATOM 4052 C C . ALA A 1 502 ? 2.297 9.710 -12.961 1.00 94.69 502 ALA A C 1
ATOM 4054 O O . ALA A 1 502 ? 1.462 9.211 -13.715 1.00 94.69 502 ALA A O 1
ATOM 4055 N N . ILE A 1 503 ? 3.567 9.305 -12.945 1.00 92.81 503 ILE A N 1
ATOM 4056 C CA . ILE A 1 503 ? 4.082 8.195 -13.756 1.00 92.81 503 ILE A CA 1
ATOM 4057 C C . ILE A 1 503 ? 4.545 7.094 -12.796 1.00 92.81 503 ILE A C 1
ATOM 4059 O O . ILE A 1 503 ? 5.624 7.215 -12.206 1.00 92.81 503 ILE A O 1
ATOM 4063 N N . PRO A 1 504 ? 3.729 6.043 -12.606 1.00 88.25 504 PRO A N 1
ATOM 4064 C CA . PRO A 1 504 ? 4.049 4.930 -11.727 1.00 88.25 504 PRO A CA 1
ATOM 4065 C C . PRO A 1 504 ? 5.348 4.214 -12.101 1.00 88.25 504 PRO A C 1
ATOM 4067 O O . PRO A 1 504 ? 5.526 3.781 -13.240 1.00 88.25 504 PRO A O 1
ATOM 4070 N N . CYS A 1 505 ? 6.217 3.995 -11.114 1.00 80.00 505 CYS A N 1
ATOM 4071 C CA . CYS A 1 505 ? 7.423 3.185 -11.251 1.00 80.00 505 CYS A CA 1
ATOM 4072 C C . CYS A 1 505 ? 7.324 1.924 -10.384 1.00 80.00 505 CYS A C 1
ATOM 4074 O O . CYS A 1 505 ? 7.324 1.988 -9.156 1.00 80.00 505 CYS A O 1
ATOM 4076 N N . THR A 1 506 ? 7.258 0.752 -11.020 1.00 68.06 506 THR A N 1
ATOM 4077 C CA . THR A 1 506 ? 7.045 -0.549 -10.353 1.00 68.06 506 THR A CA 1
ATOM 4078 C C . THR A 1 506 ? 8.196 -0.989 -9.446 1.00 68.06 506 THR A C 1
ATOM 4080 O O . THR A 1 506 ? 8.029 -1.904 -8.639 1.00 68.06 506 THR A O 1
ATOM 4083 N N . THR A 1 507 ? 9.386 -0.409 -9.617 1.00 73.75 507 THR A N 1
ATOM 4084 C CA . THR A 1 507 ? 10.613 -0.811 -8.919 1.00 73.75 507 THR A CA 1
ATOM 4085 C C . THR A 1 507 ? 11.519 0.399 -8.716 1.00 73.75 507 THR A C 1
ATOM 4087 O O . THR A 1 507 ? 11.991 0.968 -9.699 1.00 73.75 507 THR A O 1
ATOM 4090 N N . LEU A 1 508 ? 11.835 0.737 -7.461 1.00 71.88 508 LEU A N 1
ATOM 4091 C CA . LEU A 1 508 ? 12.730 1.854 -7.119 1.00 71.88 508 LEU A CA 1
ATOM 4092 C C . LEU A 1 508 ? 14.062 1.864 -7.904 1.00 71.88 508 LEU A C 1
ATOM 4094 O O . LEU A 1 508 ? 14.438 2.941 -8.363 1.00 71.88 508 LEU A O 1
ATOM 4098 N N . PRO A 1 509 ? 14.740 0.723 -8.169 1.00 76.25 509 PRO A N 1
ATOM 4099 C CA . PRO A 1 509 ? 15.957 0.714 -8.987 1.00 76.25 509 PRO A CA 1
ATOM 4100 C C . PRO A 1 509 ? 15.802 1.327 -10.387 1.00 76.25 509 PRO A C 1
ATOM 4102 O O . PRO A 1 509 ? 16.691 2.047 -10.829 1.00 76.25 509 PRO A O 1
ATOM 4105 N N . ARG A 1 510 ? 14.653 1.136 -11.058 1.00 81.19 510 ARG A N 1
ATOM 4106 C CA . ARG A 1 510 ? 14.386 1.759 -12.372 1.00 81.19 510 ARG A CA 1
ATOM 4107 C C . ARG A 1 510 ? 14.331 3.281 -12.292 1.00 81.19 510 ARG A C 1
ATOM 4109 O O . ARG A 1 510 ? 14.628 3.953 -13.269 1.00 81.19 510 ARG A O 1
ATOM 4116 N N . TYR A 1 511 ? 13.967 3.812 -11.129 1.00 79.31 511 TYR A N 1
ATOM 4117 C CA . TYR A 1 511 ? 13.945 5.243 -10.864 1.00 79.31 511 TYR A CA 1
ATOM 4118 C C . TYR A 1 511 ? 15.330 5.805 -10.509 1.00 79.31 511 TYR A C 1
ATOM 4120 O O . TYR A 1 511 ? 15.637 6.953 -10.812 1.00 79.31 511 TYR A O 1
ATOM 4128 N N . MET A 1 512 ? 16.170 4.989 -9.866 1.00 85.62 512 MET A N 1
ATOM 4129 C CA . MET A 1 512 ? 17.467 5.377 -9.301 1.00 85.62 512 MET A CA 1
ATOM 4130 C C . MET A 1 512 ? 18.664 5.086 -10.221 1.00 85.62 512 MET A C 1
ATOM 4132 O O . MET A 1 512 ? 19.802 5.118 -9.763 1.00 85.62 512 MET A O 1
ATOM 4136 N N . HIS A 1 513 ? 18.435 4.802 -11.501 1.00 92.06 513 HIS A N 1
ATOM 4137 C CA . HIS A 1 513 ? 19.489 4.657 -12.503 1.00 92.06 513 HIS A CA 1
ATOM 4138 C C . HIS A 1 513 ? 19.181 5.567 -13.689 1.00 92.06 513 HIS A C 1
ATOM 4140 O O . HIS A 1 513 ? 18.066 5.533 -14.201 1.00 92.06 513 HIS A O 1
ATOM 4146 N N . VAL A 1 514 ? 20.153 6.363 -14.145 1.00 94.75 514 VAL A N 1
ATOM 4147 C CA . VAL A 1 514 ? 19.929 7.431 -15.141 1.00 94.75 514 VAL A CA 1
ATOM 4148 C C . VAL A 1 514 ? 19.312 6.892 -16.435 1.00 94.75 514 VAL A C 1
ATOM 4150 O O . VAL A 1 514 ? 18.333 7.449 -16.933 1.00 94.75 514 VAL A O 1
ATOM 4153 N N . ASP A 1 515 ? 19.824 5.772 -16.944 1.00 95.25 515 ASP A N 1
ATOM 4154 C CA . ASP A 1 515 ? 19.347 5.203 -18.207 1.00 95.25 515 ASP A CA 1
ATOM 4155 C C . ASP A 1 515 ? 17.948 4.582 -18.070 1.00 95.25 515 ASP A C 1
ATOM 4157 O O . ASP A 1 515 ? 17.106 4.720 -18.957 1.00 95.25 515 ASP A O 1
ATOM 4161 N N . LEU A 1 516 ? 17.670 3.934 -16.931 1.00 94.00 516 LEU A N 1
ATOM 4162 C CA . LEU A 1 516 ? 1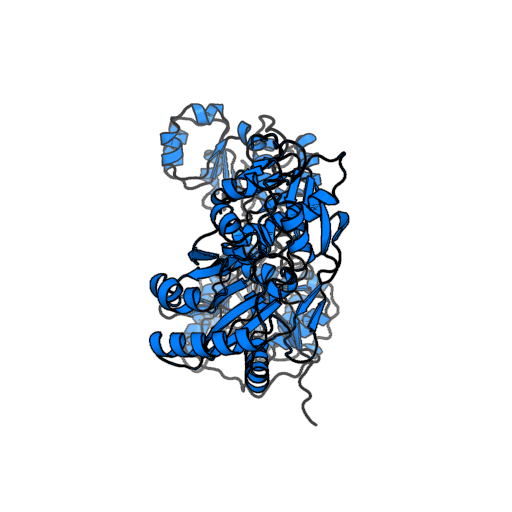6.358 3.337 -16.667 1.00 94.00 516 LEU A CA 1
ATOM 4163 C C . LEU A 1 516 ? 15.317 4.427 -16.391 1.00 94.00 516 LEU A C 1
ATOM 4165 O O . LEU A 1 516 ? 14.191 4.327 -16.870 1.00 94.00 516 LEU A O 1
ATOM 4169 N N . TYR A 1 517 ? 15.705 5.505 -15.712 1.00 93.69 517 TYR A N 1
ATOM 4170 C CA . TYR A 1 517 ? 14.882 6.694 -15.529 1.00 93.69 517 TYR A CA 1
ATOM 4171 C C . TYR A 1 517 ? 14.491 7.300 -16.885 1.00 93.69 517 TYR A C 1
ATOM 4173 O O . TYR A 1 517 ? 13.329 7.652 -17.093 1.00 93.69 517 TYR A O 1
ATOM 4181 N N . CYS A 1 518 ? 15.422 7.359 -17.846 1.00 94.94 518 CYS A N 1
ATOM 4182 C CA . CYS A 1 518 ? 15.105 7.809 -19.201 1.00 94.94 518 CYS A CA 1
ATOM 4183 C C . CYS A 1 518 ? 14.038 6.909 -19.854 1.00 94.94 518 CYS A C 1
ATOM 4185 O O . CYS A 1 518 ? 13.012 7.405 -20.316 1.00 94.94 518 CYS A O 1
ATOM 4187 N N . LEU A 1 519 ? 14.248 5.590 -19.836 1.00 93.75 519 LEU A N 1
ATOM 4188 C CA . LEU A 1 519 ? 13.368 4.609 -20.483 1.00 93.75 519 LEU A CA 1
ATOM 4189 C C . LEU A 1 519 ? 11.974 4.500 -19.846 1.00 93.75 519 LEU A C 1
ATOM 4191 O O . LEU A 1 519 ? 10.979 4.405 -20.560 1.00 93.75 519 LEU A O 1
ATOM 4195 N N . TYR A 1 520 ? 11.894 4.494 -18.515 1.00 91.62 520 TYR A N 1
ATOM 4196 C CA . TYR A 1 520 ? 10.669 4.161 -17.781 1.00 91.62 520 TYR A CA 1
ATOM 4197 C C . TYR A 1 520 ? 9.949 5.368 -17.174 1.00 91.62 520 TYR A C 1
ATOM 4199 O O . TYR A 1 520 ? 8.807 5.220 -16.747 1.00 91.62 520 TYR A O 1
ATOM 4207 N N . TYR A 1 521 ? 10.573 6.548 -17.136 1.00 93.50 521 TYR A N 1
ATOM 4208 C CA . TYR A 1 521 ? 9.950 7.762 -16.602 1.00 93.50 521 TYR A CA 1
ATOM 4209 C C . TYR A 1 521 ? 9.956 8.908 -17.616 1.00 93.50 521 TYR A C 1
ATOM 4211 O O . TYR A 1 521 ? 8.889 9.363 -18.033 1.00 93.50 521 TYR A O 1
ATOM 4219 N N . LEU A 1 522 ? 11.135 9.342 -18.076 1.00 94.31 522 LEU A N 1
ATOM 4220 C CA . LEU A 1 522 ? 11.250 10.484 -18.992 1.00 94.31 522 LEU A CA 1
ATOM 4221 C C . LEU A 1 522 ? 10.520 10.239 -20.318 1.00 94.31 522 LEU A C 1
ATOM 4223 O O . LEU A 1 522 ? 9.823 11.128 -20.796 1.00 94.31 522 LEU A O 1
ATOM 4227 N N . ALA A 1 523 ? 10.640 9.041 -20.897 1.00 94.75 523 ALA A N 1
ATOM 4228 C CA . ALA A 1 523 ? 9.972 8.690 -22.150 1.00 94.75 523 ALA A CA 1
ATOM 4229 C C . ALA A 1 523 ? 8.446 8.878 -22.073 1.00 94.75 523 ALA A C 1
ATOM 4231 O O . ALA A 1 523 ? 7.833 9.410 -22.999 1.00 94.75 523 ALA A O 1
ATOM 4232 N N . TYR A 1 524 ? 7.836 8.495 -20.949 1.00 93.81 524 TYR A N 1
ATOM 4233 C CA . TYR A 1 524 ? 6.405 8.679 -20.705 1.00 93.81 524 TYR A CA 1
ATOM 4234 C C . TYR A 1 524 ? 6.058 10.146 -20.446 1.00 93.81 524 TYR A C 1
ATOM 4236 O O . TYR A 1 524 ? 5.073 10.642 -20.992 1.00 93.81 524 TYR A O 1
ATOM 4244 N N . ALA A 1 525 ? 6.887 10.866 -19.684 1.00 94.00 525 ALA A N 1
ATOM 4245 C CA . ALA A 1 525 ? 6.708 12.298 -19.458 1.00 94.00 525 ALA A CA 1
ATOM 4246 C C . ALA A 1 525 ? 6.697 13.076 -20.783 1.00 94.00 525 ALA A C 1
ATOM 4248 O O . ALA A 1 525 ? 5.791 13.870 -21.024 1.00 94.00 525 ALA A O 1
ATOM 4249 N N . LEU A 1 526 ? 7.640 12.785 -21.685 1.00 93.81 526 LEU A N 1
ATOM 4250 C CA . LEU A 1 526 ? 7.715 13.386 -23.021 1.00 93.81 526 LEU A CA 1
ATOM 4251 C C . LEU A 1 526 ? 6.456 13.119 -23.851 1.00 93.81 526 LEU A C 1
ATOM 4253 O O . LEU A 1 526 ? 5.937 14.034 -24.490 1.00 93.81 526 LEU A O 1
ATOM 4257 N N . GLN A 1 527 ? 5.947 11.885 -23.839 1.00 93.81 527 GLN A N 1
ATOM 4258 C CA . GLN A 1 527 ? 4.716 11.539 -24.554 1.00 93.81 527 GLN A CA 1
ATOM 4259 C C . GLN A 1 527 ? 3.501 12.294 -24.005 1.00 93.81 527 GLN A C 1
ATOM 4261 O O . GLN A 1 527 ? 2.711 12.824 -24.785 1.00 93.81 527 GLN A O 1
ATOM 4266 N N . ILE A 1 528 ? 3.376 12.387 -22.678 1.00 93.62 528 ILE A N 1
ATOM 4267 C CA . ILE A 1 528 ? 2.294 13.126 -22.020 1.00 93.62 528 ILE A CA 1
ATOM 4268 C C . ILE A 1 528 ? 2.398 14.620 -22.351 1.00 93.62 528 ILE A C 1
ATOM 4270 O O . ILE A 1 528 ? 1.419 15.211 -22.798 1.00 93.62 528 ILE A O 1
ATOM 4274 N N . TYR A 1 529 ? 3.580 15.230 -22.227 1.00 91.81 529 TYR A N 1
ATOM 4275 C CA . TYR A 1 529 ? 3.773 16.652 -22.529 1.00 91.81 529 TYR A CA 1
ATOM 4276 C C . TYR A 1 529 ? 3.431 17.027 -23.971 1.00 91.81 529 TYR A C 1
ATOM 4278 O O . TYR A 1 529 ? 2.931 18.127 -24.192 1.00 91.81 529 TYR A O 1
ATOM 4286 N N . ARG A 1 530 ? 3.672 16.139 -24.944 1.00 90.31 530 ARG A N 1
ATOM 4287 C CA . ARG A 1 530 ? 3.321 16.381 -26.356 1.00 90.31 530 ARG A CA 1
ATOM 4288 C C . ARG A 1 530 ? 1.817 16.444 -26.604 1.00 90.31 530 ARG A C 1
ATOM 4290 O O . ARG A 1 530 ? 1.406 17.074 -27.571 1.00 90.31 530 ARG A O 1
ATOM 4297 N N . GLN A 1 531 ? 1.022 15.763 -25.781 1.00 91.31 531 GLN A N 1
ATOM 4298 C CA . GLN A 1 531 ? -0.433 15.691 -25.940 1.00 91.31 531 GLN A CA 1
ATOM 4299 C C . GLN A 1 531 ? -1.193 16.607 -24.976 1.00 91.31 531 GLN A C 1
ATOM 4301 O O . GLN A 1 531 ? -2.372 16.872 -25.200 1.00 91.31 531 GLN A O 1
ATOM 4306 N N . LEU A 1 532 ? -0.540 17.100 -23.919 1.00 88.19 532 LEU A N 1
ATOM 4307 C CA . LEU A 1 532 ? -1.161 18.046 -23.003 1.00 88.19 532 LEU A CA 1
ATOM 4308 C C . LEU A 1 532 ? -1.428 19.396 -23.694 1.00 88.19 532 LEU A C 1
ATOM 4310 O O . LEU A 1 532 ? -0.541 19.914 -24.380 1.00 88.19 532 LEU A O 1
ATOM 4314 N N . PRO A 1 533 ? -2.611 19.999 -23.478 1.00 78.69 533 PRO A N 1
ATOM 4315 C CA . PRO A 1 533 ? -2.933 21.319 -24.006 1.00 78.69 533 PRO A CA 1
ATOM 4316 C C . PRO A 1 533 ? -1.915 22.395 -23.587 1.00 78.69 533 PRO A C 1
ATOM 4318 O O . PRO A 1 533 ? -1.355 22.368 -22.487 1.00 78.69 533 PRO A O 1
ATOM 4321 N N . ALA A 1 534 ? -1.647 23.353 -24.479 1.00 75.62 534 ALA A N 1
ATOM 4322 C CA . ALA A 1 534 ? -0.655 24.409 -24.249 1.00 75.62 534 ALA A CA 1
ATOM 4323 C C . ALA A 1 534 ? -1.126 25.498 -23.264 1.00 75.62 534 ALA A C 1
ATOM 4325 O O . ALA A 1 534 ? -0.303 26.244 -22.743 1.00 75.62 534 ALA A O 1
ATOM 4326 N N . ASP A 1 535 ? -2.432 25.589 -23.024 1.00 78.62 535 ASP A N 1
ATOM 4327 C CA . ASP A 1 535 ? -3.099 26.520 -22.110 1.00 78.62 535 ASP A CA 1
ATOM 4328 C C . ASP A 1 535 ? -3.098 26.050 -20.645 1.00 78.62 535 ASP A C 1
ATOM 4330 O O . ASP A 1 535 ? -3.415 26.830 -19.748 1.00 78.62 535 ASP A O 1
ATOM 4334 N N . GLN A 1 536 ? -2.703 24.801 -20.381 1.00 74.69 536 GLN A N 1
ATOM 4335 C CA . GLN A 1 536 ? -2.576 24.261 -19.029 1.00 74.69 536 GLN A CA 1
ATOM 4336 C C . GLN A 1 536 ? -1.182 24.520 -18.431 1.00 74.69 536 GLN A C 1
ATOM 4338 O O . GLN A 1 536 ? -0.184 24.520 -19.162 1.00 74.69 536 GLN A O 1
ATOM 4343 N N . PRO A 1 537 ? -1.071 24.702 -17.098 1.00 80.88 537 PRO A N 1
ATOM 4344 C CA . PRO A 1 537 ? 0.225 24.808 -16.435 1.00 80.88 537 PRO A CA 1
ATOM 4345 C C . PRO A 1 537 ? 1.056 23.553 -16.711 1.00 80.88 537 PRO A C 1
ATOM 4347 O O . PRO A 1 537 ? 0.566 22.437 -16.548 1.00 80.88 537 PRO A O 1
ATOM 4350 N N . THR A 1 538 ? 2.317 23.730 -17.115 1.00 88.38 538 THR A N 1
ATOM 4351 C CA . THR A 1 538 ? 3.237 22.613 -17.363 1.00 88.38 538 THR A CA 1
ATOM 4352 C C . THR A 1 538 ? 3.377 21.771 -16.094 1.00 88.38 538 THR A C 1
ATOM 4354 O O . THR A 1 538 ? 3.898 22.286 -15.103 1.00 88.38 538 THR A O 1
ATOM 4357 N N . PRO A 1 539 ? 2.952 20.493 -16.104 1.00 93.12 539 PRO A N 1
ATOM 4358 C CA . PRO A 1 539 ? 3.066 19.660 -14.917 1.00 93.12 539 PRO A CA 1
ATOM 4359 C C . PRO A 1 539 ? 4.525 19.409 -14.552 1.00 93.12 539 PRO A C 1
ATOM 4361 O O . PRO A 1 539 ? 5.330 19.065 -15.420 1.00 93.12 539 PRO A O 1
ATOM 4364 N N . SER A 1 540 ? 4.855 19.551 -13.273 1.00 94.12 540 SER A N 1
ATOM 4365 C CA . SER A 1 540 ? 6.174 19.233 -12.742 1.00 94.12 540 SER A CA 1
ATOM 4366 C C . SER A 1 540 ? 6.468 17.743 -12.872 1.00 94.12 540 SER A C 1
ATOM 4368 O O . SER A 1 540 ? 5.563 16.911 -12.814 1.00 94.12 540 SER A O 1
ATOM 4370 N N . LEU A 1 541 ? 7.739 17.392 -13.036 1.00 92.94 541 LEU A N 1
ATOM 4371 C CA . LEU A 1 541 ? 8.194 16.004 -12.965 1.00 92.94 541 LEU A CA 1
ATOM 4372 C C . LEU A 1 541 ? 9.060 15.777 -11.730 1.00 92.94 541 LEU A C 1
ATOM 4374 O O . LEU A 1 541 ? 9.606 16.716 -11.154 1.00 92.94 541 LEU A O 1
ATOM 4378 N N . TYR A 1 542 ? 9.217 14.525 -11.327 1.00 92.12 542 TYR A N 1
ATOM 4379 C CA . TYR A 1 542 ? 10.185 14.155 -10.307 1.00 92.12 542 TYR A CA 1
ATOM 4380 C C . TYR A 1 542 ? 11.587 14.061 -10.906 1.00 92.12 542 TYR A C 1
ATOM 4382 O O . TYR A 1 542 ? 11.828 13.288 -11.823 1.00 92.12 542 TYR A O 1
ATOM 4390 N N . LEU A 1 543 ? 12.526 14.824 -10.360 1.00 91.38 543 LEU A N 1
ATOM 4391 C CA . LEU A 1 543 ? 13.902 14.916 -10.822 1.00 91.38 543 LEU A CA 1
ATOM 4392 C C . LEU A 1 543 ? 14.817 14.018 -9.992 1.00 91.38 543 LEU A C 1
ATOM 4394 O O . LEU A 1 543 ? 15.137 14.342 -8.845 1.00 91.38 543 LEU A O 1
ATOM 4398 N N . TYR A 1 544 ? 15.295 12.921 -10.580 1.00 91.12 544 TYR A N 1
ATOM 4399 C CA . TYR A 1 544 ? 16.375 12.122 -10.000 1.00 91.12 544 TYR A CA 1
ATOM 4400 C C . TYR A 1 544 ? 17.709 12.889 -10.128 1.00 91.12 544 TYR A C 1
ATOM 4402 O O . TYR A 1 544 ? 18.176 13.075 -11.252 1.00 91.12 544 TYR A O 1
ATOM 4410 N N . PRO A 1 545 ? 18.357 13.352 -9.037 1.00 91.50 545 PRO A N 1
ATOM 4411 C CA . PRO A 1 545 ? 19.463 14.313 -9.142 1.00 91.50 545 PRO A CA 1
ATOM 4412 C C . PRO A 1 545 ? 20.646 13.877 -10.029 1.00 91.50 545 PRO A C 1
ATOM 4414 O O . PRO A 1 545 ? 21.118 14.698 -10.812 1.00 91.50 545 PRO A O 1
ATOM 4417 N N . PRO A 1 546 ? 21.101 12.608 -10.010 1.00 92.94 546 PRO A N 1
ATOM 4418 C CA . PRO A 1 546 ? 22.163 12.153 -10.913 1.00 92.94 546 PRO A CA 1
ATOM 4419 C C . PRO A 1 546 ? 21.796 12.196 -12.403 1.00 92.94 546 PRO A C 1
ATOM 4421 O O . PRO A 1 546 ? 22.685 12.186 -13.246 1.00 92.94 546 PRO A O 1
ATOM 4424 N N . SER A 1 547 ? 20.507 12.289 -12.752 1.00 91.94 547 SER A N 1
ATOM 4425 C CA . SER A 1 547 ? 20.072 12.438 -14.147 1.00 91.94 547 SER A CA 1
ATOM 4426 C C . SER A 1 547 ? 20.182 13.869 -14.685 1.00 91.94 547 SER A C 1
ATOM 4428 O O . SER A 1 547 ? 20.060 14.048 -15.894 1.00 91.94 547 SER A O 1
ATOM 4430 N N . ILE A 1 548 ? 20.448 14.881 -13.843 1.00 92.44 548 ILE A N 1
ATOM 4431 C CA . ILE A 1 548 ? 20.460 16.302 -14.245 1.00 92.44 548 ILE A CA 1
ATOM 4432 C C . ILE A 1 548 ? 21.343 16.573 -15.478 1.00 92.44 548 ILE A C 1
ATOM 4434 O O . ILE A 1 548 ? 20.810 17.130 -16.440 1.00 92.44 548 ILE A O 1
ATOM 4438 N N . PRO A 1 549 ? 22.629 16.152 -15.534 1.00 93.81 549 PRO A N 1
ATOM 4439 C CA . PRO A 1 549 ? 23.473 16.413 -16.707 1.00 93.81 549 PRO A CA 1
ATOM 4440 C C . PRO A 1 549 ? 22.907 15.786 -17.982 1.00 93.81 549 PRO A C 1
ATOM 4442 O O . PRO A 1 549 ? 23.021 16.333 -19.077 1.00 93.81 549 PRO A O 1
ATOM 4445 N N . THR A 1 550 ? 22.245 14.638 -17.826 1.00 94.00 550 THR A N 1
ATOM 4446 C CA . THR A 1 550 ? 21.598 13.945 -18.933 1.00 94.00 550 THR A CA 1
ATOM 4447 C C . THR A 1 550 ? 20.360 14.695 -19.390 1.00 94.00 550 THR A C 1
ATOM 4449 O O . THR A 1 550 ? 20.245 14.973 -20.576 1.00 94.00 550 THR A O 1
ATOM 4452 N N . LEU A 1 551 ? 19.481 15.118 -18.485 1.00 91.81 551 LEU A N 1
ATOM 4453 C CA . LEU A 1 551 ? 18.267 15.861 -18.832 1.00 91.81 551 LEU A CA 1
ATOM 4454 C C . LEU A 1 551 ? 18.545 17.210 -19.494 1.00 91.81 551 LEU A C 1
ATOM 4456 O O . LEU A 1 551 ? 17.805 17.591 -20.396 1.00 91.81 551 LEU A O 1
ATOM 4460 N N . GLN A 1 552 ? 19.632 17.892 -19.125 1.00 91.25 552 GLN A N 1
ATOM 4461 C CA . GLN A 1 552 ? 20.062 19.131 -19.788 1.00 91.25 552 GLN A CA 1
ATOM 4462 C C . GLN A 1 552 ? 20.393 18.940 -21.274 1.00 91.25 552 GLN A C 1
ATOM 4464 O O . GLN A 1 552 ? 20.378 19.903 -22.036 1.00 91.25 552 GLN A O 1
ATOM 4469 N N . SER A 1 553 ? 20.686 17.708 -21.697 1.00 91.94 553 SER A N 1
ATOM 4470 C CA . SER A 1 553 ? 20.931 17.381 -23.103 1.00 91.94 553 SER A CA 1
ATOM 4471 C C . SER A 1 553 ? 19.661 17.067 -23.903 1.00 91.94 553 SER A C 1
ATOM 4473 O O . SER A 1 553 ? 19.761 16.858 -25.109 1.00 91.94 553 SER A O 1
ATOM 4475 N N . PHE A 1 554 ? 18.480 17.044 -23.271 1.00 92.75 554 PHE A N 1
ATOM 4476 C CA . PHE A 1 554 ? 17.196 16.800 -23.932 1.00 92.75 554 PHE A CA 1
ATOM 4477 C C . PHE A 1 554 ? 16.414 18.097 -24.167 1.00 92.75 554 PHE A C 1
ATOM 4479 O O . PHE A 1 554 ? 16.363 18.995 -23.330 1.00 92.75 554 PHE A O 1
ATOM 4486 N N . THR A 1 555 ? 15.696 18.151 -25.284 1.00 90.81 555 THR A N 1
ATOM 4487 C CA . THR A 1 555 ? 14.646 19.134 -25.560 1.00 90.81 555 THR A CA 1
ATOM 4488 C C . THR A 1 555 ? 13.304 18.580 -25.082 1.00 90.81 555 THR A C 1
ATOM 4490 O O . THR A 1 555 ? 12.584 17.919 -25.827 1.00 90.81 555 THR A O 1
ATOM 4493 N N . ILE A 1 556 ? 12.983 18.817 -23.808 1.00 84.56 556 ILE A N 1
ATOM 4494 C CA . ILE A 1 556 ? 11.808 18.221 -23.147 1.00 84.56 556 ILE A CA 1
ATOM 4495 C C . ILE A 1 556 ? 10.525 18.995 -23.469 1.00 84.56 556 ILE A C 1
ATOM 4497 O O . ILE A 1 556 ? 9.545 18.420 -23.939 1.00 84.56 556 ILE A O 1
ATOM 4501 N N . ARG A 1 557 ? 10.534 20.310 -23.239 1.00 76.19 557 ARG A N 1
ATOM 4502 C CA . ARG A 1 557 ? 9.454 21.243 -23.583 1.00 76.19 557 ARG A CA 1
ATOM 4503 C C . ARG A 1 557 ? 10.054 22.638 -23.749 1.00 76.19 557 ARG A C 1
ATOM 4505 O O . ARG A 1 557 ? 11.100 22.932 -23.176 1.00 76.19 557 ARG A O 1
ATOM 4512 N N . SER A 1 558 ? 9.417 23.499 -24.536 1.00 67.62 558 SER A N 1
ATOM 4513 C CA . SER A 1 558 ? 9.822 24.902 -24.648 1.00 67.62 558 SER A CA 1
ATOM 4514 C C . SER A 1 558 ? 9.554 25.649 -23.335 1.00 67.62 558 SER A C 1
ATOM 4516 O O . SER A 1 558 ? 8.413 25.662 -22.872 1.00 67.62 558 SER A O 1
ATOM 4518 N N . GLY A 1 559 ? 10.572 26.308 -22.776 1.00 68.38 559 GLY A N 1
ATOM 4519 C CA . GLY A 1 559 ? 10.466 27.119 -21.555 1.00 68.38 559 GLY A CA 1
ATOM 4520 C C . GLY A 1 559 ? 11.043 26.446 -20.304 1.00 68.38 559 GLY A C 1
ATOM 4521 O O . GLY A 1 559 ? 11.671 25.394 -20.385 1.00 68.38 559 GLY A O 1
ATOM 4522 N N . HIS A 1 560 ? 10.854 27.081 -19.144 1.00 70.75 560 HIS A N 1
ATOM 4523 C CA . HIS A 1 560 ? 11.285 26.530 -17.857 1.00 70.75 560 HIS A CA 1
ATOM 4524 C C . HIS A 1 560 ? 10.413 25.324 -17.483 1.00 70.75 560 HIS A C 1
ATOM 4526 O O . HIS A 1 560 ? 9.183 25.411 -17.487 1.00 70.75 560 HIS A O 1
ATOM 4532 N N . MET A 1 561 ? 11.055 24.199 -17.175 1.00 80.06 561 MET A N 1
ATOM 4533 C CA . MET A 1 561 ? 10.382 22.976 -16.756 1.00 80.06 561 MET A CA 1
ATOM 4534 C C . MET A 1 561 ? 10.428 22.893 -15.228 1.00 80.06 561 MET A C 1
ATOM 4536 O O . MET A 1 561 ? 11.511 22.684 -14.677 1.00 80.06 561 MET A O 1
ATOM 4540 N N . PRO A 1 562 ? 9.287 23.025 -14.534 1.00 87.50 562 PRO A N 1
ATOM 4541 C CA . PRO A 1 562 ? 9.281 22.865 -13.094 1.00 87.50 562 PRO A CA 1
ATOM 4542 C C . PRO A 1 562 ? 9.552 21.395 -12.744 1.00 87.50 562 PRO A C 1
ATOM 4544 O O . PRO A 1 562 ? 9.120 20.473 -13.443 1.00 87.50 562 PRO A O 1
ATOM 4547 N N . ALA A 1 563 ? 10.304 21.162 -11.673 1.00 90.69 563 ALA A N 1
ATOM 4548 C CA . ALA A 1 563 ? 10.651 19.818 -11.244 1.00 90.69 563 ALA A CA 1
ATOM 4549 C C . ALA A 1 563 ? 10.767 19.726 -9.722 1.00 90.69 563 ALA A C 1
ATOM 4551 O O . ALA A 1 563 ? 11.277 20.631 -9.068 1.00 90.69 563 ALA A O 1
ATOM 4552 N N . VAL A 1 564 ? 10.321 18.597 -9.182 1.00 91.62 564 VAL A N 1
ATOM 4553 C CA . VAL A 1 564 ? 10.375 18.251 -7.760 1.00 91.62 564 VAL A CA 1
ATOM 4554 C C . VAL A 1 564 ? 11.583 17.357 -7.541 1.00 91.62 564 VAL A C 1
ATOM 4556 O O . VAL A 1 564 ? 11.701 16.309 -8.178 1.00 91.62 564 VAL A O 1
ATOM 4559 N N . ARG A 1 565 ? 12.491 17.718 -6.634 1.00 91.44 565 ARG A N 1
ATOM 4560 C CA . ARG A 1 565 ? 13.673 16.885 -6.366 1.00 91.44 565 ARG A CA 1
ATOM 4561 C C . ARG A 1 565 ? 13.246 15.547 -5.761 1.00 91.44 565 ARG A C 1
ATOM 4563 O O . ARG A 1 565 ? 12.718 15.493 -4.654 1.00 91.44 565 ARG A O 1
ATOM 4570 N N . TRP A 1 566 ? 13.538 14.451 -6.453 1.00 88.25 566 TRP A N 1
ATOM 4571 C CA . TRP A 1 566 ? 13.163 13.122 -5.990 1.00 88.25 566 TRP A CA 1
ATOM 4572 C C . TRP A 1 566 ? 14.059 12.629 -4.847 1.00 88.25 566 TRP A C 1
ATOM 4574 O O . TRP A 1 566 ? 15.288 12.749 -4.901 1.00 88.25 566 TRP A O 1
ATOM 4584 N N . ASN A 1 567 ? 13.444 12.015 -3.834 1.00 82.50 567 ASN A N 1
ATOM 4585 C CA . ASN A 1 567 ? 14.099 11.153 -2.852 1.00 82.50 567 ASN A CA 1
ATOM 4586 C C . ASN A 1 567 ? 13.081 10.142 -2.273 1.00 82.50 567 ASN A C 1
ATOM 4588 O O . ASN A 1 567 ? 11.876 10.308 -2.481 1.00 82.50 567 ASN A O 1
ATOM 4592 N N . PRO A 1 568 ? 13.526 9.110 -1.530 1.00 76.44 568 PRO A N 1
ATOM 4593 C CA . PRO A 1 568 ? 12.636 8.066 -1.023 1.00 76.44 568 PRO A CA 1
ATOM 4594 C C . PRO A 1 568 ? 11.540 8.534 -0.055 1.00 76.44 568 PRO A C 1
ATOM 4596 O O . PRO A 1 568 ? 10.625 7.763 0.203 1.00 76.44 568 PRO A O 1
ATOM 4599 N N . THR A 1 569 ? 11.601 9.756 0.476 1.00 75.44 569 THR A N 1
ATOM 4600 C CA . THR A 1 569 ? 10.649 10.275 1.472 1.00 75.44 569 THR A CA 1
ATOM 4601 C C . THR A 1 569 ? 9.825 11.463 0.974 1.00 75.44 569 THR A C 1
ATOM 4603 O O . THR A 1 569 ? 9.043 12.011 1.739 1.00 75.44 569 THR A O 1
ATOM 4606 N N . VAL A 1 570 ? 10.013 11.918 -0.269 1.00 79.44 570 VAL A N 1
ATOM 4607 C CA . VAL A 1 570 ? 9.296 13.089 -0.796 1.00 79.44 570 VAL A CA 1
ATOM 4608 C C . VAL A 1 570 ? 7.969 12.680 -1.422 1.00 79.44 570 VAL A C 1
ATOM 4610 O O . VAL A 1 570 ? 7.901 11.784 -2.260 1.00 79.44 570 VAL A O 1
ATOM 4613 N N . CYS A 1 571 ? 6.929 13.428 -1.067 1.00 86.56 571 CYS A N 1
ATOM 4614 C CA . CYS A 1 571 ? 5.631 13.434 -1.723 1.00 86.56 571 CYS A CA 1
ATOM 4615 C C . CYS A 1 571 ? 5.406 14.813 -2.355 1.00 86.56 571 CYS A C 1
ATOM 4617 O O . CYS A 1 571 ? 5.817 15.830 -1.791 1.00 86.56 571 CYS A O 1
ATOM 4619 N N . ALA A 1 572 ? 4.749 14.858 -3.509 1.00 90.25 572 ALA A N 1
ATOM 4620 C CA . ALA A 1 572 ? 4.271 16.105 -4.098 1.00 90.25 572 ALA A CA 1
ATOM 4621 C C . ALA A 1 572 ? 2.765 16.238 -3.857 1.00 90.25 572 ALA A C 1
ATOM 4623 O O . ALA A 1 572 ? 2.054 15.234 -3.822 1.00 90.25 572 ALA A O 1
ATOM 4624 N N . TYR A 1 573 ? 2.280 17.465 -3.705 1.00 91.69 573 TYR A N 1
ATOM 4625 C CA . TYR A 1 573 ? 0.858 17.794 -3.779 1.00 91.69 573 TYR A CA 1
ATOM 4626 C C . TYR A 1 573 ? 0.651 18.766 -4.926 1.00 91.69 573 TYR A C 1
ATOM 4628 O O . TYR A 1 573 ? 1.387 19.753 -5.024 1.00 91.69 573 TYR A O 1
ATOM 4636 N N . ALA A 1 574 ? -0.360 18.531 -5.755 1.00 92.69 574 ALA A N 1
ATOM 4637 C CA . ALA A 1 574 ? -0.697 19.456 -6.821 1.00 92.69 574 ALA A CA 1
ATOM 4638 C C . ALA A 1 574 ? -2.198 19.649 -6.992 1.00 92.69 574 ALA A C 1
ATOM 4640 O O . ALA A 1 574 ? -2.996 18.746 -6.740 1.00 92.69 574 ALA A O 1
ATOM 4641 N N . LYS A 1 575 ? -2.565 20.847 -7.460 1.00 91.75 575 LYS A N 1
ATOM 4642 C CA . LYS A 1 575 ? -3.949 21.145 -7.843 1.00 91.75 575 LYS A CA 1
ATOM 4643 C C . LYS A 1 575 ? -4.366 20.341 -9.062 1.00 91.75 575 LYS A C 1
ATOM 4645 O O . LYS A 1 575 ? -5.496 19.879 -9.095 1.00 91.75 575 LYS A O 1
ATOM 4650 N N . ASP A 1 576 ? -3.453 20.155 -10.013 1.00 94.19 576 ASP A N 1
ATOM 4651 C CA . ASP A 1 576 ? -3.682 19.375 -11.223 1.00 94.19 576 ASP A CA 1
ATOM 4652 C C . ASP A 1 576 ? -2.642 18.256 -11.352 1.00 94.19 576 ASP A C 1
ATOM 4654 O O . ASP A 1 576 ? -1.445 18.505 -11.490 1.00 94.19 576 ASP A O 1
ATOM 4658 N N . VAL A 1 577 ? -3.079 17.001 -11.330 1.00 96.38 577 VAL A N 1
ATOM 4659 C CA . VAL A 1 577 ? -2.201 15.840 -11.518 1.00 96.38 577 VAL A CA 1
ATOM 4660 C C . VAL A 1 577 ? -2.570 15.132 -12.812 1.00 96.38 577 VAL A C 1
ATOM 4662 O O . VAL A 1 577 ? -3.725 14.764 -12.996 1.00 96.38 577 VAL A O 1
ATOM 4665 N N . TYR A 1 578 ? -1.589 14.900 -13.686 1.00 95.94 578 TYR A N 1
ATOM 4666 C CA . TYR A 1 578 ? -1.779 14.200 -14.960 1.00 95.94 578 TYR A CA 1
ATOM 4667 C C . TYR A 1 578 ? -0.929 12.944 -15.015 1.00 95.94 578 TYR A C 1
ATOM 4669 O O . TYR A 1 578 ? 0.267 12.979 -14.731 1.00 95.94 578 TYR A O 1
ATOM 4677 N N . GLY A 1 579 ? -1.511 11.823 -15.413 1.00 95.44 579 GLY A N 1
ATOM 4678 C CA . GLY A 1 579 ? -0.772 10.570 -15.383 1.00 95.44 579 GLY A CA 1
ATOM 4679 C C . GLY A 1 579 ? -1.627 9.355 -15.650 1.00 95.44 579 GLY A C 1
ATOM 4680 O O . GLY A 1 579 ? -2.733 9.466 -16.163 1.00 95.44 579 GLY A O 1
ATOM 4681 N N . TYR A 1 580 ? -1.124 8.184 -15.292 1.00 93.19 580 TYR A N 1
ATOM 4682 C CA . TYR A 1 580 ? -1.851 6.932 -15.464 1.00 93.19 580 TYR A CA 1
ATOM 4683 C C . TYR A 1 580 ? -1.802 6.090 -14.195 1.00 93.19 580 TYR A C 1
ATOM 4685 O O . TYR A 1 580 ? -0.925 6.239 -13.347 1.00 93.19 580 TYR A O 1
ATOM 4693 N N . ILE A 1 581 ? -2.780 5.202 -14.062 1.00 89.56 581 ILE A N 1
ATOM 4694 C CA . ILE A 1 581 ? -2.864 4.272 -12.936 1.00 89.56 581 ILE A CA 1
ATOM 4695 C C . ILE A 1 581 ? -1.763 3.217 -13.059 1.00 89.56 581 ILE A C 1
ATOM 4697 O O . ILE A 1 581 ? -1.469 2.803 -14.178 1.00 89.56 581 ILE A O 1
ATOM 4701 N N . PRO A 1 582 ? -1.172 2.734 -11.950 1.00 85.44 582 PRO A N 1
ATOM 4702 C CA . PRO A 1 582 ? -0.140 1.711 -12.007 1.00 85.44 582 PRO A CA 1
ATOM 4703 C C . PRO A 1 582 ? -0.533 0.471 -12.819 1.00 85.44 582 PRO A C 1
ATOM 4705 O O . PRO A 1 582 ? -1.423 -0.297 -12.449 1.00 85.44 582 PRO A O 1
ATOM 4708 N N . GLU A 1 583 ? 0.204 0.254 -13.905 1.00 78.69 583 GLU A N 1
ATOM 4709 C CA . GLU A 1 583 ? 0.099 -0.890 -14.805 1.00 78.69 583 GLU A CA 1
ATOM 4710 C C . GLU A 1 583 ? 1.508 -1.393 -15.153 1.00 78.69 583 GLU A C 1
ATOM 4712 O O . GLU A 1 583 ? 2.503 -0.681 -14.999 1.00 78.69 583 GLU A O 1
ATOM 4717 N N . THR A 1 584 ? 1.626 -2.643 -15.605 1.00 75.00 584 THR A N 1
ATOM 4718 C CA . THR A 1 584 ? 2.915 -3.162 -16.085 1.00 75.00 584 THR A CA 1
ATOM 4719 C C . THR A 1 584 ? 3.210 -2.599 -17.472 1.00 75.00 584 THR A C 1
ATOM 4721 O O . THR A 1 584 ? 2.572 -2.966 -18.456 1.00 75.00 584 THR A O 1
ATOM 4724 N N . CYS A 1 585 ? 4.186 -1.697 -17.524 1.00 78.31 585 CYS A N 1
ATOM 4725 C CA . CYS A 1 585 ? 4.616 -0.987 -18.719 1.00 78.31 585 CYS A CA 1
ATOM 4726 C C . CYS A 1 585 ? 6.034 -1.442 -19.100 1.00 78.31 585 CYS A C 1
ATOM 4728 O O . CYS A 1 585 ? 6.980 -1.205 -18.348 1.00 78.31 585 CYS A O 1
ATOM 4730 N N . GLU A 1 586 ? 6.175 -2.097 -20.251 1.00 84.56 586 GLU A N 1
ATOM 4731 C CA . GLU A 1 586 ? 7.478 -2.421 -20.852 1.00 84.56 586 GLU A CA 1
ATOM 4732 C C . GLU A 1 586 ? 7.803 -1.399 -21.954 1.00 84.56 586 GLU A C 1
ATOM 4734 O O . GLU A 1 586 ? 6.908 -0.702 -22.440 1.00 84.56 586 GLU A O 1
ATOM 4739 N N . VAL A 1 587 ? 9.083 -1.269 -22.307 1.00 87.31 587 VAL A N 1
ATOM 4740 C CA . VAL A 1 587 ? 9.556 -0.278 -23.287 1.00 87.31 587 VAL A CA 1
ATOM 4741 C C . VAL A 1 587 ? 9.139 -0.687 -24.700 1.00 87.31 587 VAL A C 1
ATOM 4743 O O . VAL A 1 587 ? 9.469 -1.775 -25.166 1.00 87.31 587 VAL A O 1
ATOM 4746 N N . SER A 1 588 ? 8.461 0.203 -25.415 1.00 90.88 588 SER A N 1
ATOM 4747 C CA . SER A 1 588 ? 8.098 0.016 -26.819 1.00 90.88 588 SER A CA 1
ATOM 4748 C C . SER A 1 588 ? 8.784 1.022 -27.735 1.00 90.88 588 SER A C 1
ATOM 4750 O O . SER A 1 588 ? 9.500 1.922 -27.290 1.00 90.88 588 SER A O 1
ATOM 4752 N N . SER A 1 589 ? 8.562 0.875 -29.042 1.00 91.06 589 SER A N 1
ATOM 4753 C CA . SER A 1 589 ? 9.072 1.818 -30.037 1.00 91.06 589 SER A CA 1
ATOM 4754 C C . SER A 1 589 ? 8.605 3.252 -29.785 1.00 91.06 589 SER A C 1
ATOM 4756 O O . SER A 1 589 ? 9.373 4.174 -30.037 1.00 91.06 589 SER A O 1
ATOM 4758 N N . ALA A 1 590 ? 7.408 3.446 -29.217 1.00 91.81 590 ALA A N 1
ATOM 4759 C CA . ALA A 1 590 ? 6.890 4.769 -28.872 1.00 91.81 590 ALA A CA 1
ATOM 4760 C C . ALA A 1 590 ? 7.751 5.470 -27.806 1.00 91.81 590 ALA A C 1
ATOM 4762 O O . ALA A 1 590 ? 8.060 6.654 -27.939 1.00 91.81 590 ALA A O 1
ATOM 4763 N N . GLU A 1 591 ? 8.197 4.743 -26.774 1.00 93.19 591 GLU A N 1
ATOM 4764 C CA . GLU A 1 591 ? 9.082 5.293 -25.741 1.00 93.19 591 GLU A CA 1
ATOM 4765 C C . GLU A 1 591 ? 10.465 5.639 -26.311 1.00 93.19 591 GLU A C 1
ATOM 4767 O O . GLU A 1 591 ? 11.010 6.705 -26.013 1.00 93.19 591 GLU A O 1
ATOM 4772 N N . ILE A 1 592 ? 11.020 4.772 -27.164 1.00 95.62 592 ILE A N 1
ATOM 4773 C CA . ILE A 1 592 ? 12.322 5.019 -27.797 1.00 95.62 592 ILE A CA 1
ATOM 4774 C C . ILE A 1 592 ? 12.259 6.207 -28.761 1.00 95.62 592 ILE A C 1
ATOM 4776 O O . ILE A 1 592 ? 13.140 7.067 -28.741 1.00 95.62 592 ILE A O 1
ATOM 4780 N N . GLU A 1 593 ? 11.211 6.294 -29.576 1.00 94.69 593 GLU A N 1
ATOM 4781 C CA . GLU A 1 593 ? 10.969 7.422 -30.475 1.00 94.69 593 GLU A CA 1
ATOM 4782 C C . GLU A 1 593 ? 10.777 8.726 -29.694 1.00 94.69 593 GLU A C 1
ATOM 4784 O O . GLU A 1 593 ? 11.322 9.766 -30.081 1.00 94.69 593 GLU A O 1
ATOM 4789 N N . ALA A 1 594 ? 10.060 8.681 -28.566 1.00 95.00 594 ALA A N 1
ATOM 4790 C CA . ALA A 1 594 ? 9.891 9.835 -27.696 1.00 95.00 594 ALA A CA 1
ATOM 4791 C C . ALA A 1 594 ? 11.239 10.371 -27.205 1.00 95.00 594 ALA A C 1
ATOM 4793 O O . ALA A 1 594 ? 11.486 11.571 -27.356 1.00 95.00 594 ALA A O 1
ATOM 4794 N N . LEU A 1 595 ? 12.115 9.492 -26.710 1.00 96.75 595 LEU A N 1
ATOM 4795 C CA . LEU A 1 595 ? 13.459 9.857 -26.259 1.00 96.75 595 LEU A CA 1
ATOM 4796 C C . LEU A 1 595 ? 14.338 10.373 -27.400 1.00 96.75 595 LEU A C 1
ATOM 4798 O O . LEU A 1 595 ? 14.896 11.460 -27.281 1.00 96.75 595 LEU A O 1
ATOM 4802 N N . ARG A 1 596 ? 14.440 9.635 -28.511 1.00 96.38 596 ARG A N 1
ATOM 4803 C CA . ARG A 1 596 ? 15.283 10.002 -29.664 1.00 96.38 596 ARG A CA 1
ATOM 4804 C C . ARG A 1 596 ? 14.874 11.341 -30.272 1.00 96.38 596 ARG A C 1
ATOM 4806 O O . ARG A 1 596 ? 15.731 12.175 -30.528 1.00 96.38 596 ARG A O 1
ATOM 4813 N N . SER A 1 597 ? 13.572 11.590 -30.414 1.00 94.81 597 SER A N 1
ATOM 4814 C CA . SER A 1 597 ? 13.060 12.869 -30.932 1.00 94.81 597 SER A CA 1
ATOM 4815 C C . SER A 1 597 ? 13.329 14.045 -29.988 1.00 94.81 597 SER A C 1
ATOM 4817 O O . SER A 1 597 ? 13.373 15.190 -30.425 1.00 94.81 597 SER A O 1
ATOM 4819 N N . ALA A 1 598 ? 13.480 13.774 -28.690 1.00 94.75 598 ALA A N 1
ATOM 4820 C CA . ALA A 1 598 ? 13.781 14.775 -27.674 1.00 94.75 598 ALA A CA 1
ATOM 4821 C C . ALA A 1 598 ? 15.281 14.880 -27.360 1.00 94.75 598 ALA A C 1
ATOM 4823 O O . ALA A 1 598 ? 15.645 15.692 -26.518 1.00 94.75 598 ALA A O 1
ATOM 4824 N N . PHE A 1 599 ? 16.151 14.086 -27.989 1.00 95.38 599 PHE A N 1
ATOM 4825 C CA . PHE A 1 599 ? 17.590 14.075 -27.730 1.00 95.38 599 PHE A CA 1
ATOM 4826 C C . PHE A 1 599 ? 18.350 14.574 -28.970 1.00 95.38 599 PHE A C 1
ATOM 4828 O O . PHE A 1 599 ? 18.674 13.770 -29.842 1.00 95.38 599 PHE A O 1
ATOM 4835 N N . PRO A 1 600 ? 18.673 15.881 -29.074 1.00 93.62 600 PRO A N 1
ATOM 4836 C CA . PRO A 1 600 ? 19.259 16.474 -30.282 1.00 93.62 600 PRO A CA 1
ATOM 4837 C C . PRO A 1 600 ? 20.603 15.881 -30.712 1.00 93.62 600 PRO A C 1
ATOM 4839 O O . PRO A 1 600 ? 20.988 16.010 -31.868 1.00 93.62 600 PRO A O 1
ATOM 4842 N N . LEU A 1 601 ? 21.334 15.254 -29.785 1.00 93.25 601 LEU A N 1
ATOM 4843 C CA . LEU A 1 601 ? 22.599 14.590 -30.091 1.00 93.25 601 LEU A CA 1
ATOM 4844 C C . LEU A 1 601 ? 22.400 13.238 -30.787 1.00 93.25 601 LEU A C 1
ATOM 4846 O O . LEU A 1 601 ? 23.368 12.703 -31.313 1.00 93.25 601 LEU A O 1
ATOM 4850 N N . TRP A 1 602 ? 21.196 12.658 -30.773 1.00 95.69 602 TRP A N 1
ATOM 4851 C CA . TRP A 1 602 ? 20.947 11.358 -31.386 1.00 95.69 602 TRP A CA 1
ATOM 4852 C C . TRP A 1 602 ? 21.124 11.400 -32.908 1.00 95.69 602 TRP A C 1
ATOM 4854 O O . TRP A 1 602 ? 20.719 12.349 -33.575 1.00 95.69 602 TRP A O 1
ATOM 4864 N N . GLN A 1 603 ? 21.695 10.329 -33.460 1.00 92.88 603 GLN A N 1
ATOM 4865 C CA . GLN A 1 603 ? 21.925 10.180 -34.894 1.00 92.88 603 GLN A CA 1
ATOM 4866 C C . GLN A 1 603 ? 21.167 8.952 -35.415 1.00 92.88 603 GLN A C 1
ATOM 4868 O O . GLN A 1 603 ? 21.373 7.852 -34.894 1.00 92.88 603 GLN A O 1
ATOM 4873 N N . PRO A 1 604 ? 20.315 9.106 -36.446 1.00 92.06 604 PRO A N 1
ATOM 4874 C CA . PRO A 1 604 ? 19.517 8.004 -36.976 1.00 92.06 604 PRO A CA 1
ATOM 4875 C C . PRO A 1 604 ? 20.325 7.006 -37.807 1.00 92.06 604 PRO A C 1
ATOM 4877 O O . PRO A 1 604 ? 19.883 5.871 -37.971 1.00 92.06 604 PRO A O 1
ATOM 4880 N N . THR A 1 605 ? 21.485 7.415 -38.325 1.00 90.69 605 THR A N 1
ATOM 4881 C CA . THR A 1 605 ? 22.308 6.644 -39.262 1.00 90.69 605 THR A CA 1
ATOM 4882 C C . THR A 1 605 ? 23.558 6.073 -38.603 1.00 90.69 605 THR A C 1
ATOM 4884 O O . THR A 1 605 ? 24.211 6.736 -37.796 1.00 90.69 605 THR A O 1
ATOM 4887 N N . CYS A 1 606 ? 23.920 4.855 -38.994 1.00 91.75 606 CYS A N 1
ATOM 4888 C CA . CYS A 1 606 ? 25.175 4.218 -38.613 1.00 91.75 606 CYS A CA 1
ATOM 4889 C C . CYS A 1 606 ? 26.390 4.888 -39.277 1.00 91.75 606 CYS A C 1
ATOM 4891 O O . CYS A 1 606 ? 26.322 5.326 -40.423 1.00 91.75 606 CYS A O 1
ATOM 4893 N N . THR A 1 607 ? 27.514 4.913 -38.560 1.00 91.62 607 THR A N 1
ATOM 4894 C CA . THR A 1 607 ? 28.838 5.357 -39.036 1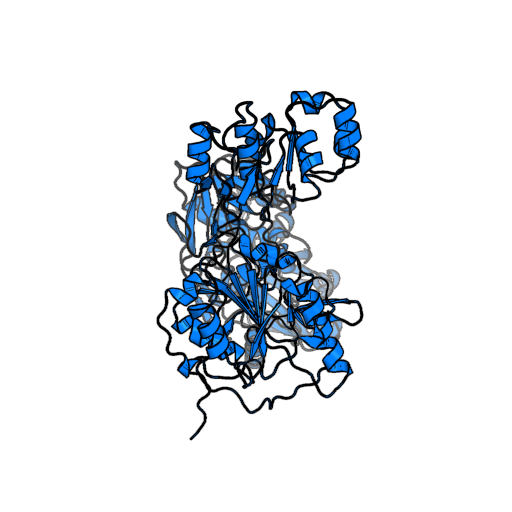.00 91.62 607 THR A CA 1
ATOM 4895 C C . THR A 1 607 ? 29.859 4.219 -38.910 1.00 91.62 607 THR A C 1
ATOM 4897 O O . THR A 1 607 ? 29.536 3.155 -38.382 1.00 91.62 607 THR A O 1
ATOM 4900 N N . THR A 1 608 ? 31.109 4.417 -39.341 1.00 93.50 608 THR A N 1
ATOM 4901 C CA . THR A 1 608 ? 32.209 3.441 -39.180 1.00 93.50 608 THR A CA 1
ATOM 4902 C C . THR A 1 608 ? 32.766 3.423 -37.749 1.00 93.50 608 THR A C 1
ATOM 4904 O O . THR A 1 608 ? 33.956 3.622 -37.494 1.00 93.50 608 THR A O 1
ATOM 4907 N N . LYS A 1 609 ? 31.882 3.200 -36.777 1.00 95.12 609 LYS A N 1
ATOM 4908 C CA . LYS A 1 609 ? 32.200 3.143 -35.349 1.00 95.12 609 LYS A CA 1
ATOM 4909 C C . LYS A 1 609 ? 31.677 1.846 -34.742 1.00 95.12 609 LYS A C 1
ATOM 4911 O O . LYS A 1 609 ? 30.477 1.583 -34.799 1.00 95.12 609 LYS A O 1
ATOM 4916 N N . CYS A 1 610 ? 32.562 1.066 -34.133 1.00 97.25 610 CYS A N 1
ATOM 4917 C CA . CYS A 1 610 ? 32.221 -0.135 -33.378 1.00 97.25 610 CYS A CA 1
ATOM 4918 C C . CYS A 1 610 ? 32.246 0.177 -31.883 1.00 97.25 610 CYS A C 1
ATOM 4920 O O . CYS A 1 610 ? 33.291 0.511 -31.337 1.00 97.25 610 CYS A O 1
ATOM 4922 N N . VAL A 1 611 ? 31.109 0.038 -31.214 1.00 97.94 611 VAL A N 1
ATOM 4923 C CA . VAL A 1 611 ? 30.994 0.192 -29.763 1.00 97.94 611 VAL A CA 1
ATOM 4924 C C . VAL A 1 611 ? 31.107 -1.171 -29.100 1.00 97.94 611 VAL A C 1
ATOM 4926 O O . VAL A 1 611 ? 30.338 -2.078 -29.415 1.00 97.94 611 VAL A O 1
ATOM 4929 N N . VAL A 1 612 ? 32.013 -1.308 -28.139 1.00 97.62 612 VAL A N 1
ATOM 4930 C CA . VAL A 1 612 ? 32.125 -2.518 -27.316 1.00 97.62 612 VAL A CA 1
ATOM 4931 C C . VAL A 1 612 ? 31.833 -2.160 -25.866 1.00 97.62 612 VAL A C 1
ATOM 4933 O O . VAL A 1 612 ? 32.487 -1.284 -25.299 1.00 97.62 612 VAL A O 1
ATOM 4936 N N . LEU A 1 613 ? 30.844 -2.825 -25.260 1.00 96.75 613 LEU A N 1
ATOM 4937 C CA . LEU A 1 613 ? 30.592 -2.691 -23.826 1.00 96.75 613 LEU A CA 1
ATOM 4938 C C . LEU A 1 613 ? 31.621 -3.517 -23.053 1.00 96.75 613 LEU A C 1
ATOM 4940 O O . LEU A 1 613 ? 31.547 -4.746 -23.050 1.00 96.75 613 LEU A O 1
ATOM 4944 N N . VAL A 1 614 ? 32.567 -2.839 -22.405 1.00 95.75 614 VAL A N 1
ATOM 4945 C CA . VAL A 1 614 ? 33.668 -3.488 -21.682 1.00 95.75 614 VAL A CA 1
ATOM 4946 C C . VAL A 1 614 ? 33.318 -3.757 -20.223 1.00 95.75 614 VAL A C 1
ATOM 4948 O O . VAL A 1 614 ? 32.696 -2.931 -19.546 1.00 95.75 614 VAL A O 1
ATOM 4951 N N . ASP A 1 615 ? 33.721 -4.928 -19.740 1.00 91.88 615 ASP A N 1
ATOM 4952 C CA . ASP A 1 615 ? 33.525 -5.405 -18.370 1.00 91.88 615 ASP A CA 1
ATOM 4953 C C . ASP A 1 615 ? 34.618 -6.422 -17.979 1.00 91.88 615 ASP A C 1
ATOM 4955 O O . ASP A 1 615 ? 35.650 -6.534 -18.640 1.00 91.88 615 ASP A O 1
ATOM 4959 N N . GLU A 1 616 ? 34.417 -7.172 -16.892 1.00 89.94 616 GLU A N 1
ATOM 4960 C CA . GLU A 1 616 ? 35.357 -8.215 -16.450 1.00 89.94 616 GLU A CA 1
ATOM 4961 C C . GLU A 1 616 ? 35.533 -9.347 -17.482 1.00 89.94 616 GLU A C 1
ATOM 4963 O O . GLU A 1 616 ? 36.555 -10.042 -17.503 1.00 89.94 616 GLU A O 1
ATOM 4968 N N . PHE A 1 617 ? 34.545 -9.553 -18.357 1.00 91.56 617 PHE A N 1
ATOM 4969 C CA . PHE A 1 617 ? 34.591 -10.537 -19.426 1.00 91.56 617 PHE A CA 1
ATOM 4970 C C . PHE A 1 617 ? 35.132 -9.937 -20.728 1.00 91.56 617 PHE A C 1
ATOM 4972 O O . PHE A 1 617 ? 36.092 -10.484 -21.261 1.00 91.56 617 PHE A O 1
ATOM 4979 N N . LEU A 1 618 ? 34.595 -8.830 -21.234 1.00 92.69 618 LEU A N 1
ATOM 4980 C CA . LEU A 1 618 ? 35.137 -8.096 -22.384 1.00 92.69 618 LEU A CA 1
ATOM 4981 C C . LEU A 1 618 ? 36.126 -7.028 -21.904 1.00 92.69 618 LEU A C 1
ATOM 4983 O O . LEU A 1 618 ? 35.806 -5.844 -21.886 1.00 92.69 618 LEU A O 1
ATOM 4987 N N . VAL A 1 619 ? 37.320 -7.454 -21.485 1.00 94.38 619 VAL A N 1
ATOM 4988 C CA . VAL A 1 619 ? 38.341 -6.533 -20.953 1.00 94.38 619 VAL A CA 1
ATOM 4989 C C . VAL A 1 619 ? 38.958 -5.662 -22.055 1.00 94.38 619 VAL A C 1
ATOM 4991 O O . VAL A 1 619 ? 39.078 -6.141 -23.189 1.00 94.38 619 VAL A O 1
ATOM 4994 N N . PRO A 1 620 ? 39.394 -4.426 -21.746 1.00 95.38 620 PRO A N 1
ATOM 4995 C CA . PRO A 1 620 ? 39.914 -3.494 -22.743 1.00 95.38 620 PRO A CA 1
ATOM 4996 C C . PRO A 1 620 ? 41.031 -4.034 -23.635 1.00 95.38 620 PRO A C 1
ATOM 4998 O O . PRO A 1 620 ? 41.012 -3.840 -24.850 1.00 95.38 620 PRO A O 1
ATOM 5001 N N . GLU A 1 621 ? 41.971 -4.776 -23.053 1.00 95.25 621 GLU A N 1
ATOM 5002 C CA . GLU A 1 621 ? 43.113 -5.352 -23.767 1.00 95.25 621 GLU A CA 1
ATOM 5003 C C . GLU A 1 621 ? 42.647 -6.375 -24.807 1.00 95.25 621 GLU A C 1
ATOM 5005 O O . GLU A 1 621 ? 43.119 -6.394 -25.938 1.00 95.25 621 GLU A O 1
ATOM 5010 N N . PHE A 1 622 ? 41.646 -7.188 -24.458 1.00 95.06 622 PHE A N 1
ATOM 5011 C CA . PHE A 1 622 ? 41.070 -8.164 -25.378 1.00 95.06 622 PHE A CA 1
ATOM 5012 C C . PHE A 1 622 ? 40.360 -7.489 -26.557 1.00 95.06 622 PHE A C 1
ATOM 5014 O O . PHE A 1 622 ? 40.414 -7.993 -27.680 1.00 95.06 622 PHE A O 1
ATOM 5021 N N . VAL A 1 623 ? 39.705 -6.350 -26.323 1.00 95.50 623 VAL A N 1
ATOM 5022 C CA . VAL A 1 623 ? 39.044 -5.597 -27.392 1.00 95.50 623 VAL A CA 1
ATOM 5023 C C . VAL A 1 623 ? 40.071 -5.072 -28.396 1.00 95.50 623 VAL A C 1
ATOM 5025 O O . VAL A 1 623 ? 39.911 -5.315 -29.594 1.00 95.50 623 VAL A O 1
ATOM 5028 N N . GLU A 1 624 ? 41.142 -4.435 -27.925 1.00 95.00 624 GLU A N 1
ATOM 5029 C CA . GLU A 1 624 ? 42.199 -3.890 -28.791 1.00 95.00 624 GLU A CA 1
ATOM 5030 C C . GLU A 1 624 ? 42.998 -4.981 -29.512 1.00 95.00 624 GLU A C 1
ATOM 5032 O O . GLU A 1 624 ? 43.270 -4.873 -30.705 1.00 95.00 624 GLU A O 1
ATOM 5037 N N . GLU A 1 625 ? 43.359 -6.062 -28.818 1.00 95.19 625 GLU A N 1
ATOM 5038 C CA . GLU A 1 625 ? 44.231 -7.096 -29.384 1.00 95.19 625 GLU A CA 1
ATOM 5039 C C . GLU A 1 625 ? 43.487 -8.087 -30.287 1.00 95.19 625 GLU A C 1
ATOM 5041 O O . GLU A 1 625 ? 44.098 -8.697 -31.165 1.00 95.19 625 GLU A O 1
ATOM 5046 N N . SER A 1 626 ? 42.184 -8.299 -30.064 1.00 94.69 626 SER A N 1
ATOM 5047 C CA . SER A 1 626 ? 41.442 -9.390 -30.716 1.00 94.69 626 SER A CA 1
ATOM 5048 C C . SER A 1 626 ? 40.207 -8.964 -31.505 1.00 94.69 626 SER A C 1
ATOM 5050 O O . SER A 1 626 ? 39.891 -9.628 -32.491 1.00 94.69 626 SER A O 1
ATOM 5052 N N . ILE A 1 627 ? 39.491 -7.907 -31.102 1.00 94.44 627 ILE A N 1
ATOM 5053 C CA . ILE A 1 627 ? 38.274 -7.451 -31.801 1.00 94.44 627 ILE A CA 1
ATOM 5054 C C . ILE A 1 627 ? 38.619 -6.373 -32.829 1.00 94.44 627 ILE A C 1
ATOM 5056 O O . ILE A 1 627 ? 38.236 -6.508 -33.991 1.00 94.44 627 ILE A O 1
ATOM 5060 N N . ALA A 1 628 ? 39.366 -5.340 -32.431 1.00 94.62 628 ALA A N 1
ATOM 5061 C CA . ALA A 1 628 ? 39.736 -4.225 -33.303 1.00 94.62 628 ALA A CA 1
ATOM 5062 C C . ALA A 1 628 ? 40.435 -4.660 -34.610 1.00 94.62 628 ALA A C 1
ATOM 5064 O O . ALA A 1 628 ? 40.043 -4.160 -35.666 1.00 94.62 628 ALA A O 1
ATOM 5065 N N . PRO A 1 629 ? 41.368 -5.640 -34.615 1.00 95.38 629 PRO A N 1
ATOM 5066 C CA . PRO A 1 629 ? 42.052 -6.064 -35.840 1.00 95.38 629 PRO A CA 1
ATOM 5067 C C . PRO A 1 629 ? 41.156 -6.804 -36.843 1.00 95.38 629 PRO A C 1
ATOM 5069 O O . PRO A 1 629 ? 41.585 -7.065 -37.964 1.00 95.38 629 PRO A O 1
ATOM 5072 N N . LEU A 1 630 ? 39.941 -7.198 -36.443 1.00 93.88 630 LEU A N 1
ATOM 5073 C CA . LEU A 1 630 ? 38.978 -7.882 -37.311 1.00 93.88 630 LEU A CA 1
ATOM 5074 C C . LEU A 1 630 ? 38.067 -6.910 -38.068 1.00 93.88 630 LEU A C 1
ATOM 5076 O O . LEU A 1 630 ? 37.330 -7.345 -38.952 1.00 93.88 630 LEU A O 1
ATOM 5080 N N . LEU A 1 631 ? 38.085 -5.623 -37.716 1.00 93.38 631 LEU A N 1
ATOM 5081 C CA . LEU A 1 631 ? 37.263 -4.610 -38.368 1.00 93.38 631 LEU A CA 1
ATOM 5082 C C . LEU A 1 631 ? 37.947 -4.068 -39.637 1.00 93.38 631 LEU A C 1
ATOM 5084 O O . LEU A 1 631 ? 39.178 -3.998 -39.686 1.00 93.38 631 LEU A O 1
ATOM 5088 N N . PRO A 1 632 ? 37.179 -3.653 -40.663 1.00 90.12 632 PRO A N 1
ATOM 5089 C CA . PRO A 1 632 ? 37.741 -3.039 -41.864 1.00 90.12 632 PRO A CA 1
ATOM 5090 C C . PRO A 1 632 ? 38.500 -1.736 -41.573 1.00 90.12 632 PRO A C 1
ATOM 5092 O O . PRO A 1 632 ? 38.239 -1.042 -40.588 1.00 90.12 632 PRO A O 1
ATOM 5095 N N . ALA A 1 633 ? 39.398 -1.352 -42.483 1.00 85.88 633 ALA A N 1
ATOM 5096 C CA . ALA A 1 633 ? 40.118 -0.084 -42.391 1.00 85.88 633 ALA A CA 1
ATOM 5097 C C . ALA A 1 633 ? 39.144 1.112 -42.309 1.00 85.88 633 ALA A C 1
ATOM 5099 O O . ALA A 1 633 ? 38.145 1.169 -43.023 1.00 85.88 633 ALA A O 1
ATOM 5100 N N . GLY A 1 634 ? 39.437 2.071 -41.424 1.00 84.75 634 GLY A N 1
ATOM 5101 C CA . GLY A 1 634 ? 38.595 3.255 -41.196 1.00 84.75 634 GLY A CA 1
ATOM 5102 C C . GLY A 1 634 ? 37.512 3.085 -40.123 1.00 84.75 634 GLY A C 1
ATOM 5103 O O . GLY A 1 634 ? 36.871 4.072 -39.752 1.00 84.75 634 GLY A O 1
ATOM 5104 N N . TRP A 1 635 ? 37.334 1.878 -39.576 1.00 92.62 635 TRP A N 1
ATOM 5105 C CA . TRP A 1 635 ? 36.507 1.665 -38.391 1.00 92.62 635 TRP A CA 1
ATOM 5106 C C . TRP A 1 635 ? 37.238 2.084 -37.115 1.00 92.62 635 TRP A C 1
ATOM 5108 O O . TRP A 1 635 ? 38.396 1.729 -36.901 1.00 92.62 635 TRP A O 1
ATOM 5118 N N . LYS A 1 636 ? 36.548 2.827 -36.245 1.00 93.94 636 LYS A N 1
ATOM 5119 C CA . LYS A 1 636 ? 37.039 3.184 -34.906 1.00 93.94 636 LYS A CA 1
ATOM 5120 C C . LYS A 1 636 ? 36.352 2.331 -33.849 1.00 93.94 636 LYS A C 1
ATOM 5122 O O . LYS A 1 636 ? 35.126 2.214 -33.869 1.00 93.94 636 LYS A O 1
ATOM 5127 N N . VAL A 1 637 ? 37.129 1.760 -32.931 1.00 96.31 637 VAL A N 1
ATOM 5128 C CA . VAL A 1 637 ? 36.594 1.037 -31.773 1.00 96.31 637 VAL A CA 1
ATOM 5129 C C . VAL A 1 637 ? 36.451 1.997 -30.603 1.00 96.31 637 VAL A C 1
ATOM 5131 O O . VAL A 1 637 ? 37.420 2.619 -30.186 1.00 96.31 637 VAL A O 1
ATOM 5134 N N . GLU A 1 638 ? 35.234 2.108 -30.086 1.00 97.31 638 GLU A N 1
ATOM 5135 C CA . GLU A 1 638 ? 34.911 2.872 -28.889 1.00 97.31 638 GLU A CA 1
ATOM 5136 C C . GLU A 1 638 ? 34.586 1.892 -27.759 1.00 97.31 638 GLU A C 1
ATOM 5138 O O . GLU A 1 638 ? 33.641 1.100 -27.849 1.00 97.31 638 GLU A O 1
ATOM 5143 N N . GLN A 1 639 ? 35.374 1.938 -26.690 1.00 97.06 639 GLN A N 1
ATOM 5144 C CA . GLN A 1 639 ? 35.185 1.078 -25.529 1.00 97.06 639 GLN A CA 1
ATOM 5145 C C . GLN A 1 639 ? 34.376 1.806 -24.461 1.00 97.06 639 GLN A C 1
ATOM 5147 O O . GLN A 1 639 ? 34.845 2.767 -23.855 1.00 97.06 639 GLN A O 1
ATOM 5152 N N . VAL A 1 640 ? 33.163 1.326 -24.204 1.00 96.56 640 VAL A N 1
ATOM 5153 C CA . VAL A 1 640 ? 32.243 1.959 -23.257 1.00 96.56 640 VAL A CA 1
ATOM 5154 C C . VAL A 1 640 ? 32.135 1.083 -22.023 1.00 96.56 640 VAL A C 1
ATOM 5156 O O . VAL A 1 640 ? 31.693 -0.063 -22.103 1.00 96.56 640 VAL A O 1
ATOM 5159 N N . LEU A 1 641 ? 32.513 1.615 -20.860 1.00 95.38 641 LEU A N 1
ATOM 5160 C CA . LEU A 1 641 ? 32.416 0.861 -19.612 1.00 95.38 641 LEU A CA 1
ATOM 5161 C C . LEU A 1 641 ? 30.968 0.441 -19.353 1.00 95.38 641 LEU A C 1
ATOM 5163 O O . LEU A 1 641 ? 30.045 1.254 -19.395 1.00 95.38 641 LEU A O 1
ATOM 5167 N N . ARG A 1 642 ? 30.754 -0.831 -19.030 1.00 90.88 642 ARG A N 1
ATOM 5168 C CA . ARG A 1 642 ? 29.411 -1.377 -18.830 1.00 90.88 642 ARG A CA 1
ATOM 5169 C C . ARG A 1 642 ? 28.634 -0.700 -17.693 1.00 90.88 642 ARG A C 1
ATOM 5171 O O . ARG A 1 642 ? 27.415 -0.599 -17.786 1.00 90.88 642 ARG A O 1
ATOM 5178 N N . THR A 1 643 ? 29.318 -0.160 -16.687 1.00 92.25 643 THR A N 1
ATOM 5179 C CA . THR A 1 643 ? 28.722 0.595 -15.569 1.00 92.25 643 THR A CA 1
ATOM 5180 C C . THR A 1 643 ? 28.560 2.097 -15.831 1.00 92.25 643 THR A C 1
ATOM 5182 O O . THR A 1 643 ? 27.991 2.794 -14.991 1.00 92.25 643 THR A O 1
ATOM 5185 N N . SER A 1 644 ? 29.037 2.622 -16.968 1.00 94.25 644 SER A N 1
ATOM 5186 C CA . SER A 1 644 ? 28.777 4.017 -17.339 1.00 94.25 644 SER A CA 1
ATOM 5187 C C . SER A 1 644 ? 27.303 4.210 -17.713 1.00 94.25 644 SER A C 1
ATOM 5189 O O . SER A 1 644 ? 26.645 3.282 -18.194 1.00 94.25 644 SER A O 1
ATOM 5191 N N . SER A 1 645 ? 26.780 5.412 -17.479 1.00 95.06 645 SER A N 1
ATOM 5192 C CA . SER A 1 645 ? 25.391 5.791 -17.759 1.00 95.06 645 SER A CA 1
ATOM 5193 C C . SER A 1 645 ? 25.296 7.281 -18.091 1.00 95.06 645 SER A C 1
ATOM 5195 O O . SER A 1 645 ? 26.257 8.030 -17.893 1.00 95.06 645 SER A O 1
ATOM 5197 N N . GLY A 1 646 ? 24.143 7.711 -18.601 1.00 95.31 646 GLY A N 1
ATOM 5198 C CA . GLY A 1 646 ? 23.867 9.114 -18.894 1.00 95.31 646 GLY A CA 1
ATOM 5199 C C . GLY A 1 646 ? 24.582 9.668 -20.129 1.00 95.31 646 GLY A C 1
ATOM 5200 O O . GLY A 1 646 ? 25.117 8.934 -20.962 1.00 95.31 646 GLY A O 1
ATOM 5201 N N . VAL A 1 647 ? 24.553 10.995 -20.271 1.00 95.69 647 VAL A N 1
ATOM 5202 C CA . VAL A 1 647 ? 24.943 11.700 -21.505 1.00 95.69 647 VAL A CA 1
ATOM 5203 C C . VAL A 1 647 ? 26.379 11.426 -21.952 1.00 95.69 647 VAL A C 1
ATOM 5205 O O . VAL A 1 647 ? 26.630 11.334 -23.153 1.00 95.69 647 VAL A O 1
ATOM 5208 N N . GLU A 1 648 ? 27.324 11.252 -21.034 1.00 94.69 648 GLU A N 1
ATOM 5209 C CA . GLU A 1 648 ? 28.709 10.902 -21.353 1.00 94.69 648 GLU A CA 1
ATOM 5210 C C . GLU A 1 648 ? 28.791 9.548 -22.063 1.00 94.69 648 GLU A C 1
ATOM 5212 O O . GLU A 1 648 ? 29.433 9.444 -23.110 1.00 94.69 648 GLU A O 1
ATOM 5217 N N . ALA A 1 649 ? 28.085 8.537 -21.549 1.00 95.56 649 ALA A N 1
ATOM 5218 C CA . ALA A 1 649 ? 27.998 7.229 -22.187 1.00 95.56 649 ALA A CA 1
ATOM 5219 C C . ALA A 1 649 ? 27.238 7.311 -23.520 1.00 95.56 649 ALA A C 1
ATOM 5221 O O . ALA A 1 649 ? 27.643 6.705 -24.511 1.00 95.56 649 ALA A O 1
ATOM 5222 N N . TYR A 1 650 ? 26.169 8.110 -23.583 1.00 96.38 650 TYR A N 1
ATOM 5223 C CA . TYR A 1 650 ? 25.380 8.284 -24.805 1.00 96.38 650 TYR A CA 1
ATOM 5224 C C . TYR A 1 650 ? 26.217 8.869 -25.946 1.00 96.38 650 TYR A C 1
ATOM 5226 O O . TYR A 1 650 ? 26.149 8.366 -27.066 1.00 96.38 650 TYR A O 1
ATOM 5234 N N . ARG A 1 651 ? 27.060 9.876 -25.677 1.00 95.06 651 ARG A N 1
ATOM 5235 C CA . ARG A 1 651 ? 27.967 10.464 -26.684 1.00 95.06 651 ARG A CA 1
ATOM 5236 C C . ARG A 1 651 ? 28.929 9.428 -27.274 1.00 95.06 651 ARG A C 1
ATOM 5238 O O . ARG A 1 651 ? 29.196 9.459 -28.473 1.00 95.06 651 ARG A O 1
ATOM 5245 N N . GLN A 1 652 ? 29.398 8.484 -26.459 1.00 95.12 652 GLN A N 1
ATOM 5246 C CA . GLN A 1 652 ? 30.254 7.386 -26.920 1.00 95.12 652 GLN A CA 1
ATOM 5247 C C . GLN A 1 652 ? 29.485 6.346 -27.743 1.00 95.12 652 GLN A C 1
ATOM 5249 O O . GLN A 1 652 ? 30.083 5.643 -28.548 1.00 95.12 652 GLN A O 1
ATOM 5254 N N . ILE A 1 653 ? 28.158 6.262 -27.633 1.00 96.12 653 ILE A N 1
ATOM 5255 C CA . ILE A 1 653 ? 27.348 5.247 -28.328 1.00 96.12 653 ILE A CA 1
ATOM 5256 C C . ILE A 1 653 ? 26.737 5.776 -29.629 1.00 96.12 653 ILE A C 1
ATOM 5258 O O . ILE A 1 653 ? 26.737 5.074 -30.640 1.00 96.12 653 ILE A O 1
ATOM 5262 N N . VAL A 1 654 ? 26.259 7.020 -29.629 1.00 93.12 654 VAL A N 1
ATOM 5263 C CA . VAL A 1 654 ? 25.567 7.649 -30.765 1.00 93.12 654 VAL A CA 1
ATOM 5264 C C . VAL A 1 654 ? 26.341 7.475 -32.076 1.00 93.12 654 VAL A C 1
ATOM 5266 O O . VAL A 1 654 ? 27.560 7.649 -32.125 1.00 93.12 654 VAL A O 1
ATOM 5269 N N . GLY A 1 655 ? 25.622 7.126 -33.143 1.00 92.12 655 GLY A N 1
ATOM 5270 C CA . GLY A 1 655 ? 26.194 6.937 -34.477 1.00 92.12 655 GLY A CA 1
ATOM 5271 C C . GLY A 1 655 ? 26.923 5.606 -34.682 1.00 92.12 655 GLY A C 1
ATOM 5272 O O . GLY A 1 655 ? 27.482 5.401 -35.754 1.00 92.12 655 GLY A O 1
ATOM 5273 N N . ALA A 1 656 ? 26.945 4.683 -33.712 1.00 96.25 656 ALA A N 1
ATOM 5274 C CA . ALA A 1 656 ? 27.598 3.383 -33.891 1.00 96.25 656 ALA A CA 1
ATOM 5275 C C . ALA A 1 656 ? 27.029 2.584 -35.080 1.00 96.25 656 ALA A C 1
ATOM 5277 O O . ALA A 1 656 ? 25.815 2.501 -35.275 1.00 96.25 656 ALA A O 1
ATOM 5278 N N . GLY A 1 657 ? 27.920 1.974 -35.859 1.00 95.19 657 GLY A N 1
ATOM 5279 C CA . GLY A 1 657 ? 27.591 1.035 -36.934 1.00 95.19 657 GLY A CA 1
ATOM 5280 C C . GLY A 1 657 ? 27.743 -0.434 -36.562 1.00 95.19 657 GLY A C 1
ATOM 5281 O O . GLY A 1 657 ? 27.362 -1.288 -37.351 1.00 95.19 657 GLY A O 1
ATOM 5282 N N . LEU A 1 658 ? 28.281 -0.738 -35.382 1.00 97.19 658 LEU A N 1
ATOM 5283 C CA . LEU A 1 658 ? 28.300 -2.075 -34.791 1.00 97.19 658 LEU A CA 1
ATOM 5284 C C . LEU A 1 658 ? 28.321 -1.930 -33.269 1.00 97.19 658 LEU A C 1
ATOM 5286 O O . LEU A 1 658 ? 29.037 -1.074 -32.748 1.00 97.19 658 LEU A O 1
ATOM 5290 N N . CYS A 1 659 ? 27.570 -2.762 -32.554 1.00 97.88 659 CYS A N 1
ATOM 5291 C CA . CYS A 1 659 ? 27.643 -2.858 -31.099 1.00 97.88 659 CYS A CA 1
ATOM 5292 C C . CYS A 1 659 ? 27.925 -4.301 -30.662 1.00 97.88 659 CYS A C 1
ATOM 5294 O O . CYS A 1 659 ? 27.327 -5.237 -31.186 1.00 97.88 659 CYS A O 1
ATOM 5296 N N . ILE A 1 660 ? 28.828 -4.491 -29.700 1.00 97.69 660 ILE A N 1
ATOM 5297 C CA . ILE A 1 660 ? 29.161 -5.796 -29.121 1.00 97.69 660 ILE A CA 1
ATOM 5298 C C . ILE A 1 660 ? 29.018 -5.717 -27.602 1.00 97.69 660 ILE A C 1
ATOM 5300 O O . ILE A 1 660 ? 29.572 -4.818 -26.965 1.00 97.69 660 ILE A O 1
ATOM 5304 N N . LEU A 1 661 ? 28.307 -6.676 -27.013 1.00 96.31 661 LEU A N 1
ATOM 5305 C CA . LEU A 1 661 ? 28.178 -6.801 -25.564 1.00 96.31 661 LEU A CA 1
ATOM 5306 C C . LEU A 1 661 ? 28.173 -8.261 -25.114 1.00 96.31 661 LEU A C 1
ATOM 5308 O O . LEU A 1 661 ? 27.742 -9.157 -25.840 1.00 96.31 661 LEU A O 1
ATOM 5312 N N . PHE A 1 662 ? 28.592 -8.481 -23.872 1.00 93.56 662 PHE A N 1
ATOM 5313 C CA . PHE A 1 662 ? 28.353 -9.723 -23.150 1.00 93.56 662 PHE A CA 1
ATOM 5314 C C . PHE A 1 662 ? 27.295 -9.472 -22.076 1.00 93.56 662 PHE A C 1
ATOM 5316 O O . PHE A 1 662 ? 27.484 -8.614 -21.218 1.00 93.56 662 PHE A O 1
ATOM 5323 N N . ASN A 1 663 ? 26.169 -10.180 -22.133 1.00 89.94 663 ASN A N 1
ATOM 5324 C CA . ASN A 1 663 ? 25.044 -9.968 -21.230 1.00 89.94 663 ASN A CA 1
ATOM 5325 C C . ASN A 1 663 ? 24.928 -11.082 -20.174 1.00 89.94 663 ASN A C 1
ATOM 5327 O O . ASN A 1 663 ? 25.229 -12.253 -20.423 1.00 89.94 663 ASN A O 1
ATOM 5331 N N . LEU A 1 664 ? 24.482 -10.700 -18.976 1.00 83.12 664 LEU A N 1
ATOM 5332 C CA . LEU A 1 664 ? 24.241 -11.589 -17.840 1.00 83.12 664 LEU A CA 1
ATOM 5333 C C . LEU A 1 664 ? 22.885 -11.255 -17.202 1.00 83.12 664 LEU A C 1
ATOM 5335 O O . LEU A 1 664 ? 22.501 -10.087 -17.216 1.00 83.12 664 LEU A O 1
ATOM 5339 N N . PRO A 1 665 ? 22.220 -12.234 -16.558 1.00 83.25 665 PRO A N 1
ATOM 5340 C CA . PRO A 1 665 ? 20.904 -12.032 -15.967 1.00 83.25 665 PRO A CA 1
ATOM 5341 C C . PRO A 1 665 ? 20.846 -10.891 -14.951 1.00 83.25 665 PRO A C 1
ATOM 5343 O O . PRO A 1 665 ? 21.726 -10.789 -14.091 1.00 83.25 665 PRO A O 1
ATOM 5346 N N . LYS A 1 666 ? 19.730 -10.149 -14.952 1.00 81.06 666 LYS A N 1
ATOM 5347 C CA . LYS A 1 666 ? 19.383 -9.104 -13.973 1.00 81.06 666 LYS A CA 1
ATOM 5348 C C . LYS A 1 666 ? 20.339 -7.910 -13.983 1.00 81.06 666 LYS A C 1
ATOM 5350 O O . LYS A 1 666 ? 20.618 -7.341 -12.932 1.00 81.06 666 LYS A O 1
ATOM 5355 N N . GLN A 1 667 ? 20.835 -7.536 -15.157 1.00 84.31 667 GLN A N 1
ATOM 5356 C CA . GLN A 1 667 ? 21.738 -6.394 -15.335 1.00 84.31 667 GLN A CA 1
ATOM 5357 C C . GLN A 1 667 ? 21.167 -5.366 -16.322 1.00 84.31 667 GLN A C 1
ATOM 5359 O O . GLN A 1 667 ? 21.885 -4.829 -17.161 1.00 84.31 667 GLN A O 1
ATOM 5364 N N . GLU A 1 668 ? 19.863 -5.087 -16.231 1.00 87.75 668 GLU A N 1
ATOM 5365 C CA . GLU A 1 668 ? 19.166 -4.160 -17.136 1.00 87.75 668 GLU A CA 1
ATOM 5366 C C . GLU A 1 668 ? 19.768 -2.744 -17.135 1.00 87.75 668 GLU A C 1
ATOM 5368 O O . GLU A 1 668 ? 19.913 -2.132 -18.192 1.00 87.75 668 GLU A O 1
ATOM 5373 N N . GLU A 1 669 ? 20.234 -2.258 -15.983 1.00 90.19 669 GLU A N 1
ATOM 5374 C CA . GLU A 1 669 ? 20.975 -0.993 -15.861 1.00 90.19 669 GLU A CA 1
ATOM 5375 C C . GLU A 1 669 ? 22.244 -0.913 -16.726 1.00 90.19 669 GLU A C 1
ATOM 5377 O O . GLU A 1 669 ? 22.641 0.168 -17.151 1.00 90.19 669 GLU A O 1
ATOM 5382 N N . GLN A 1 670 ? 22.870 -2.045 -17.039 1.00 90.06 670 GLN A N 1
ATOM 5383 C CA . GLN A 1 670 ? 24.183 -2.076 -17.677 1.00 90.06 670 GLN A CA 1
ATOM 5384 C C . GLN A 1 670 ? 24.126 -1.920 -19.199 1.00 90.06 670 GLN A C 1
ATOM 5386 O O . GLN A 1 670 ? 25.069 -1.409 -19.806 1.00 90.06 670 GLN A O 1
ATOM 5391 N N . TRP A 1 671 ? 23.027 -2.330 -19.831 1.00 93.19 671 TRP A N 1
ATOM 5392 C CA . TRP A 1 671 ? 22.824 -2.191 -21.278 1.00 93.19 671 TRP A CA 1
ATOM 5393 C C . TRP A 1 671 ? 21.744 -1.168 -21.643 1.00 93.19 671 TRP A C 1
ATOM 5395 O O . TRP A 1 671 ? 21.595 -0.857 -22.822 1.00 93.19 671 TRP A O 1
ATOM 5405 N N . ALA A 1 672 ? 21.021 -0.597 -20.672 1.00 95.06 672 ALA A N 1
ATOM 5406 C CA . ALA A 1 672 ? 19.932 0.349 -20.923 1.00 95.06 672 ALA A CA 1
ATOM 5407 C C . ALA A 1 672 ? 20.334 1.509 -21.852 1.00 95.06 672 ALA A C 1
ATOM 5409 O O . ALA A 1 672 ? 19.603 1.787 -22.799 1.00 95.06 672 ALA A O 1
ATOM 5410 N N . LYS A 1 673 ? 21.518 2.116 -21.667 1.00 95.75 673 LYS A N 1
ATOM 5411 C CA . LYS A 1 673 ? 22.089 3.174 -22.535 1.00 95.75 673 LYS A CA 1
ATOM 5412 C C . LYS A 1 673 ? 22.095 2.880 -24.039 1.00 95.75 673 LYS A C 1
ATOM 5414 O O . LYS A 1 673 ? 22.115 3.815 -24.843 1.00 95.75 673 LYS A O 1
ATOM 5419 N N . LEU A 1 674 ? 22.053 1.607 -24.436 1.00 96.94 674 LEU A N 1
ATOM 5420 C CA . LEU A 1 674 ? 22.051 1.188 -25.840 1.00 96.94 674 LEU A CA 1
ATOM 5421 C C . LEU A 1 674 ? 20.771 1.580 -26.595 1.00 96.94 674 LEU A C 1
ATOM 5423 O O . LEU A 1 674 ? 20.742 1.490 -27.820 1.00 96.94 674 LEU A O 1
ATOM 5427 N N . TRP A 1 675 ? 19.746 2.105 -25.915 1.00 96.44 675 TRP A N 1
ATOM 5428 C CA . TRP A 1 675 ? 18.594 2.737 -26.572 1.00 96.44 675 TRP A CA 1
ATOM 5429 C C . TRP A 1 675 ? 18.998 3.870 -27.543 1.00 96.44 675 TRP A C 1
ATOM 5431 O O . TRP A 1 675 ? 18.282 4.162 -28.505 1.00 96.44 675 TRP A O 1
ATOM 5441 N N . THR A 1 676 ? 20.169 4.480 -27.318 1.00 96.88 676 THR A N 1
ATOM 5442 C CA . THR A 1 676 ? 20.745 5.560 -28.138 1.00 96.88 676 THR A CA 1
ATOM 5443 C C . THR A 1 676 ? 21.397 5.098 -29.443 1.00 96.88 676 THR A C 1
ATOM 5445 O O . THR A 1 676 ? 21.758 5.945 -30.262 1.00 96.88 676 THR A O 1
ATOM 5448 N N . LEU A 1 677 ? 21.536 3.787 -29.675 1.00 97.44 677 LEU A N 1
ATOM 5449 C CA . LEU A 1 677 ? 22.075 3.265 -30.933 1.00 97.44 677 LEU A CA 1
ATOM 5450 C C . LEU A 1 677 ? 21.236 3.742 -32.136 1.00 97.44 677 LEU A C 1
ATOM 5452 O O . LEU A 1 677 ? 20.036 3.990 -31.978 1.00 97.44 677 LEU A O 1
ATOM 5456 N N . PRO A 1 678 ? 21.827 3.890 -33.334 1.00 95.50 678 PRO A N 1
ATOM 5457 C CA . PRO A 1 678 ? 21.074 4.190 -34.551 1.00 95.50 678 PRO A CA 1
ATOM 5458 C C . PRO A 1 678 ? 20.097 3.070 -34.928 1.00 95.50 678 PRO A C 1
ATOM 5460 O O . PRO A 1 678 ? 20.266 1.912 -34.538 1.00 95.50 678 PRO A O 1
ATOM 5463 N N . MET A 1 679 ? 19.076 3.403 -35.719 1.00 94.31 679 MET A N 1
ATOM 5464 C CA . MET A 1 679 ? 18.153 2.392 -36.243 1.00 94.31 679 MET A CA 1
ATOM 5465 C C . MET A 1 679 ? 18.892 1.451 -37.197 1.00 94.31 679 MET A C 1
ATOM 5467 O O . MET A 1 679 ? 19.713 1.887 -37.998 1.00 94.31 679 MET A O 1
ATOM 5471 N N . GLY A 1 680 ? 18.601 0.156 -37.106 1.00 93.81 680 GLY A N 1
ATOM 5472 C CA . GLY A 1 680 ? 19.239 -0.880 -37.913 1.00 93.81 680 GLY A CA 1
ATOM 5473 C C . GLY A 1 680 ? 20.675 -1.213 -37.507 1.00 93.81 680 GLY A C 1
ATOM 5474 O O . GLY A 1 680 ? 21.284 -2.039 -38.175 1.00 93.81 680 GLY A O 1
ATOM 5475 N N . CYS A 1 681 ? 21.215 -0.623 -36.432 1.00 95.75 681 CYS A N 1
ATOM 5476 C CA . CYS A 1 681 ? 22.572 -0.914 -35.967 1.00 95.75 681 CYS A CA 1
ATOM 5477 C C . CYS A 1 681 ? 22.729 -2.413 -35.639 1.00 95.75 681 CYS A C 1
ATOM 5479 O O . CYS A 1 681 ? 22.031 -2.908 -34.738 1.00 95.75 681 CYS A O 1
ATOM 5481 N N . PRO A 1 682 ? 23.636 -3.136 -36.324 1.00 96.38 682 PRO A N 1
ATOM 5482 C CA . PRO A 1 682 ? 23.986 -4.502 -35.971 1.00 96.38 682 PRO A CA 1
ATOM 5483 C C . PRO A 1 682 ? 24.483 -4.579 -34.532 1.00 96.38 682 PRO A C 1
ATOM 5485 O O . PRO A 1 682 ? 25.431 -3.888 -34.155 1.00 96.38 682 PRO A O 1
ATOM 5488 N N . THR A 1 683 ? 23.839 -5.408 -33.714 1.00 97.06 683 THR A N 1
ATOM 5489 C CA . THR A 1 683 ? 24.200 -5.544 -32.299 1.00 97.06 683 THR A CA 1
ATOM 5490 C C . THR A 1 683 ? 24.375 -7.005 -31.914 1.00 97.06 683 THR A C 1
ATOM 5492 O O . THR A 1 683 ? 23.427 -7.784 -31.957 1.00 97.06 683 THR A O 1
ATOM 5495 N N . LEU A 1 684 ? 25.587 -7.387 -31.527 1.00 97.25 684 LEU A N 1
ATOM 5496 C CA . LEU A 1 684 ? 25.947 -8.756 -31.176 1.00 97.25 684 LEU A CA 1
ATOM 5497 C C . LEU A 1 684 ? 25.922 -8.929 -29.662 1.00 97.25 684 LEU A C 1
ATOM 5499 O O . LEU A 1 684 ? 26.828 -8.488 -28.951 1.00 97.25 684 LEU A O 1
ATOM 5503 N N . GLU A 1 685 ? 24.875 -9.587 -29.178 1.00 95.38 685 GLU A N 1
ATOM 5504 C CA . GLU A 1 685 ? 24.714 -9.937 -27.777 1.00 95.38 685 GLU A CA 1
ATOM 5505 C C . GLU A 1 685 ? 25.214 -11.361 -27.524 1.00 95.38 685 GLU A C 1
ATOM 5507 O O . GLU A 1 685 ? 24.601 -12.348 -27.939 1.00 95.38 685 GLU A O 1
ATOM 5512 N N . PHE A 1 686 ? 26.308 -11.476 -26.780 1.00 94.12 686 PHE A N 1
ATOM 5513 C CA . PHE A 1 686 ? 26.832 -12.754 -26.317 1.00 94.12 686 PHE A CA 1
ATOM 5514 C C . PHE A 1 686 ? 26.292 -13.079 -24.925 1.00 94.12 686 PHE A C 1
ATOM 5516 O O . PHE A 1 686 ? 26.305 -12.229 -24.039 1.00 94.12 686 PHE A O 1
ATOM 5523 N N . GLN A 1 687 ? 25.851 -14.316 -24.702 1.00 91.56 687 GLN A N 1
ATOM 5524 C CA . GLN A 1 687 ? 25.351 -14.766 -23.396 1.00 91.56 687 GLN A CA 1
ATOM 5525 C C . GLN A 1 687 ? 25.944 -16.117 -23.009 1.00 91.56 687 GLN A C 1
ATOM 5527 O O . GLN A 1 687 ? 26.345 -16.903 -23.862 1.00 91.56 687 GLN A O 1
ATOM 5532 N N . ASN A 1 688 ? 25.955 -16.430 -21.715 1.00 88.81 688 ASN A N 1
ATOM 5533 C CA . ASN A 1 688 ? 26.217 -17.794 -21.261 1.00 88.81 688 ASN A CA 1
ATOM 5534 C C . ASN A 1 688 ? 24.960 -18.656 -21.470 1.00 88.81 688 ASN A C 1
ATOM 5536 O O . ASN A 1 688 ? 23.891 -18.304 -20.973 1.00 88.81 688 ASN A O 1
ATOM 5540 N N . GLU A 1 689 ? 25.089 -19.806 -22.138 1.00 86.25 689 GLU A N 1
ATOM 5541 C CA . GLU A 1 689 ? 23.955 -20.696 -22.445 1.00 86.25 689 GLU A CA 1
ATOM 5542 C C . GLU A 1 689 ? 23.160 -21.164 -21.211 1.00 86.25 689 GLU A C 1
ATOM 5544 O O . GLU A 1 689 ? 21.995 -21.526 -21.335 1.00 86.25 689 GLU A O 1
ATOM 5549 N N . LEU A 1 690 ? 23.759 -21.149 -20.013 1.00 84.19 690 LEU A N 1
ATOM 5550 C CA . LEU A 1 690 ? 23.105 -21.539 -18.756 1.00 84.19 690 LEU A CA 1
ATOM 5551 C C . LEU A 1 690 ? 22.456 -20.366 -18.007 1.00 84.19 690 LEU A C 1
ATOM 5553 O O . LEU A 1 690 ? 21.764 -20.583 -17.012 1.00 84.19 690 LEU A O 1
ATOM 5557 N N . LYS A 1 691 ? 22.710 -19.128 -18.437 1.00 84.38 691 LYS A N 1
ATOM 5558 C CA . LYS A 1 691 ? 22.281 -17.890 -17.774 1.00 84.38 691 LYS A CA 1
ATOM 5559 C C . LYS A 1 691 ? 21.661 -16.940 -18.799 1.00 84.38 691 LYS A C 1
ATOM 5561 O O . LYS A 1 691 ? 22.157 -15.839 -19.008 1.00 84.38 691 LYS A O 1
ATOM 5566 N N . VAL A 1 692 ? 20.606 -17.410 -19.453 1.00 83.31 692 VAL A N 1
ATOM 5567 C CA . VAL A 1 692 ? 19.911 -16.672 -20.511 1.00 83.31 692 VAL A CA 1
ATOM 5568 C C . VAL A 1 692 ? 19.011 -15.573 -19.941 1.00 83.31 692 VAL A C 1
ATOM 5570 O O . VAL A 1 692 ? 18.396 -15.774 -18.896 1.00 83.31 692 VAL A O 1
ATOM 5573 N N . GLU A 1 693 ? 18.921 -14.436 -20.629 1.00 86.69 693 GLU A N 1
ATOM 5574 C CA . GLU A 1 693 ? 18.006 -13.332 -20.301 1.00 86.69 693 GLU A CA 1
ATOM 5575 C C . GLU A 1 693 ? 17.548 -12.614 -21.576 1.00 86.69 693 GLU A C 1
ATOM 5577 O O . GLU A 1 693 ? 18.360 -12.280 -22.432 1.00 86.69 693 GLU A O 1
ATOM 5582 N N . GLY A 1 694 ? 16.250 -12.333 -21.704 1.00 87.75 69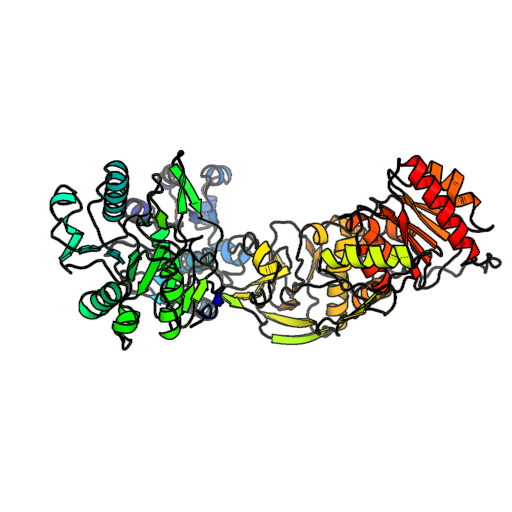4 GLY A N 1
ATOM 5583 C CA . GLY A 1 694 ? 15.690 -11.736 -22.923 1.00 87.75 694 GLY A CA 1
ATOM 5584 C C . GLY A 1 694 ? 15.522 -10.211 -22.892 1.00 87.75 694 GLY A C 1
ATOM 5585 O O . GLY A 1 694 ? 15.126 -9.618 -23.892 1.00 87.75 694 GLY A O 1
ATOM 5586 N N . GLY A 1 695 ? 15.790 -9.552 -21.760 1.00 89.69 695 GLY A N 1
ATOM 5587 C CA . GLY A 1 695 ? 15.488 -8.126 -21.569 1.00 89.69 695 GLY A CA 1
ATOM 5588 C C . GLY A 1 695 ? 16.098 -7.208 -22.636 1.00 89.69 695 GLY A C 1
ATOM 5589 O O . GLY A 1 695 ? 15.402 -6.342 -23.167 1.00 89.69 695 GLY A O 1
ATOM 5590 N N . PHE A 1 696 ? 17.360 -7.441 -23.008 1.00 92.50 696 PHE A N 1
ATOM 5591 C CA . PHE A 1 696 ? 18.027 -6.653 -24.044 1.00 92.50 696 PHE A CA 1
ATOM 5592 C C . PHE A 1 696 ? 17.413 -6.874 -25.433 1.00 92.50 696 PHE A C 1
ATOM 5594 O O . PHE A 1 696 ? 17.190 -5.908 -26.153 1.00 92.50 696 PHE A O 1
ATOM 5601 N N . GLN A 1 697 ? 17.064 -8.112 -25.796 1.00 91.75 697 GLN A N 1
ATOM 5602 C CA . GLN A 1 697 ? 16.420 -8.423 -27.081 1.00 91.75 697 GLN A CA 1
ATOM 5603 C C . GLN A 1 697 ? 15.084 -7.686 -27.248 1.00 91.75 697 GLN A C 1
ATOM 5605 O O . GLN A 1 697 ? 14.750 -7.223 -28.339 1.00 91.75 697 GLN A O 1
ATOM 5610 N N . HIS A 1 698 ? 14.339 -7.514 -26.153 1.00 91.62 698 HIS A N 1
ATOM 5611 C CA . HIS A 1 698 ? 13.138 -6.685 -26.150 1.00 91.62 698 HIS A CA 1
ATOM 5612 C C . HIS A 1 698 ? 13.456 -5.198 -26.386 1.00 91.62 698 HIS A C 1
ATOM 5614 O O . HIS A 1 698 ? 12.829 -4.578 -27.247 1.00 91.62 698 HIS A O 1
ATOM 5620 N N . LEU A 1 699 ? 14.451 -4.633 -25.682 1.00 93.69 699 LEU A N 1
ATOM 5621 C CA . LEU A 1 699 ? 14.896 -3.249 -25.907 1.00 93.69 699 LEU A CA 1
ATOM 5622 C C . LEU A 1 699 ? 15.376 -3.046 -27.349 1.00 93.69 699 LEU A C 1
ATOM 5624 O O . LEU A 1 699 ? 15.015 -2.058 -27.979 1.00 93.69 699 LEU A O 1
ATOM 5628 N N . ALA A 1 700 ? 16.170 -3.975 -27.875 1.00 94.69 700 ALA A N 1
ATOM 5629 C CA . ALA A 1 700 ? 16.710 -3.915 -29.224 1.00 94.69 700 ALA A CA 1
ATOM 5630 C C . ALA A 1 700 ? 15.598 -3.894 -30.277 1.00 94.69 700 ALA A C 1
ATOM 5632 O O . ALA A 1 700 ? 15.629 -3.067 -31.188 1.00 94.69 700 ALA A O 1
ATOM 5633 N N . ALA A 1 701 ? 14.573 -4.732 -30.109 1.00 92.94 701 ALA A N 1
ATOM 5634 C CA . ALA A 1 701 ? 13.387 -4.705 -30.954 1.00 92.94 701 ALA A CA 1
ATOM 5635 C C . ALA A 1 701 ? 12.636 -3.364 -30.853 1.00 92.94 701 ALA A C 1
ATOM 5637 O O . ALA A 1 701 ? 12.300 -2.773 -31.878 1.00 92.94 701 ALA A O 1
ATOM 5638 N N . ALA A 1 702 ? 12.424 -2.840 -29.639 1.00 92.88 702 ALA A N 1
ATOM 5639 C CA . ALA A 1 702 ? 11.793 -1.533 -29.430 1.00 92.88 702 ALA A CA 1
ATOM 5640 C C . ALA A 1 702 ? 12.597 -0.389 -30.076 1.00 92.88 702 ALA A C 1
ATOM 5642 O O . ALA A 1 702 ? 12.030 0.520 -30.678 1.00 92.88 702 ALA A O 1
ATOM 5643 N N . ALA A 1 703 ? 13.926 -0.461 -30.015 1.00 94.94 703 ALA A N 1
ATOM 5644 C CA . ALA A 1 703 ? 14.842 0.511 -30.598 1.00 94.94 703 ALA A CA 1
ATOM 5645 C C . ALA A 1 703 ? 15.109 0.301 -32.102 1.00 94.94 703 ALA A C 1
ATOM 5647 O O . ALA A 1 703 ? 15.851 1.088 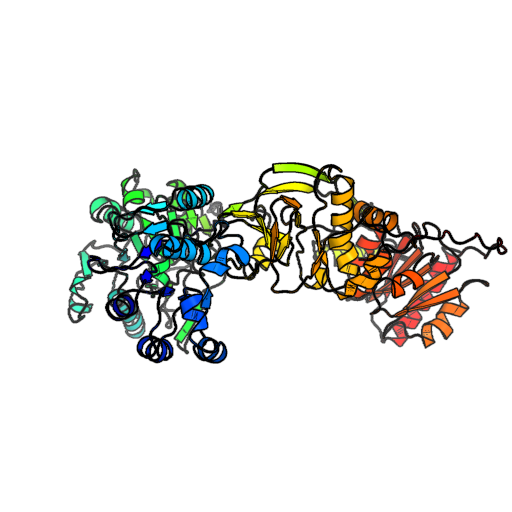-32.701 1.00 94.94 703 ALA A O 1
ATOM 5648 N N . SER A 1 704 ? 14.470 -0.700 -32.721 1.00 94.50 704 SER A N 1
ATOM 5649 C CA . SER A 1 704 ? 14.641 -1.077 -34.132 1.00 94.50 704 SER A CA 1
ATOM 5650 C C . SER A 1 704 ? 16.095 -1.400 -34.496 1.00 94.50 704 SER A C 1
ATOM 5652 O O . SER A 1 704 ? 16.594 -0.946 -35.522 1.00 94.50 704 SER A O 1
ATOM 5654 N N . LEU A 1 705 ? 16.793 -2.144 -33.638 1.00 95.19 705 LEU A N 1
ATOM 5655 C CA . LEU A 1 705 ? 18.167 -2.602 -33.869 1.00 95.19 705 LEU A CA 1
ATOM 5656 C C . LEU A 1 705 ? 18.189 -3.935 -34.626 1.00 95.19 705 LEU A C 1
ATOM 5658 O O . LEU A 1 705 ? 17.260 -4.738 -34.510 1.00 95.19 705 LEU A O 1
ATOM 5662 N N . ASP A 1 706 ? 19.284 -4.206 -35.338 1.00 94.12 706 ASP A N 1
ATOM 5663 C CA . ASP A 1 706 ? 19.534 -5.522 -35.934 1.00 94.12 706 ASP A CA 1
ATOM 5664 C C . ASP A 1 706 ? 20.312 -6.412 -34.950 1.00 94.12 706 ASP A C 1
ATOM 5666 O O . ASP A 1 706 ? 21.521 -6.614 -35.066 1.00 94.12 706 ASP A O 1
ATOM 5670 N N . ALA A 1 707 ? 19.629 -6.866 -33.895 1.00 94.62 707 ALA A N 1
ATOM 5671 C CA . ALA A 1 707 ? 20.264 -7.587 -32.795 1.00 94.62 707 ALA A CA 1
ATOM 5672 C C . ALA A 1 707 ? 20.343 -9.105 -33.021 1.00 94.62 707 ALA A C 1
ATOM 5674 O O . ALA A 1 707 ? 19.354 -9.747 -33.372 1.00 94.62 707 ALA A O 1
ATOM 5675 N N . TYR A 1 708 ? 21.512 -9.682 -32.734 1.00 94.44 708 TYR A N 1
ATOM 5676 C CA . TYR A 1 708 ? 21.797 -11.117 -32.762 1.00 94.44 708 TYR A CA 1
ATOM 5677 C C . TYR A 1 708 ? 22.082 -11.609 -31.345 1.00 94.44 708 TYR A C 1
ATOM 5679 O O . TYR A 1 708 ? 22.923 -11.045 -30.648 1.00 94.44 708 TYR A O 1
ATOM 5687 N N . CYS A 1 709 ? 21.421 -12.689 -30.935 1.00 92.12 709 CYS A N 1
ATOM 5688 C CA . CYS A 1 709 ? 21.690 -13.389 -29.687 1.00 92.12 709 CYS A CA 1
ATOM 5689 C C . CYS A 1 709 ? 22.576 -14.612 -29.954 1.00 92.12 709 CYS A C 1
ATOM 5691 O O . CYS A 1 709 ? 22.205 -15.525 -30.703 1.00 92.12 709 CYS A O 1
ATOM 5693 N N . ILE A 1 710 ? 23.761 -14.637 -29.345 1.00 93.19 710 ILE A N 1
ATOM 5694 C CA . ILE A 1 710 ? 24.783 -15.660 -29.570 1.00 93.19 710 ILE A CA 1
ATOM 5695 C C . ILE A 1 710 ? 25.116 -16.348 -28.234 1.00 93.19 710 ILE A C 1
ATOM 5697 O O . ILE A 1 710 ? 25.936 -15.850 -27.456 1.00 93.19 710 ILE A O 1
ATOM 5701 N N . PRO A 1 711 ? 24.502 -17.510 -27.940 1.00 90.06 711 PRO A N 1
ATOM 5702 C CA . PRO A 1 711 ? 24.809 -18.265 -26.732 1.00 90.06 711 PRO A CA 1
ATOM 5703 C C . PRO A 1 711 ? 26.175 -18.958 -26.844 1.00 90.06 711 PRO A C 1
ATOM 5705 O O . PRO A 1 711 ? 26.432 -19.738 -27.768 1.00 90.06 711 PRO A O 1
ATOM 5708 N N . LEU A 1 712 ? 27.036 -18.690 -25.865 1.00 91.75 712 LEU A N 1
ATOM 5709 C CA . LEU A 1 712 ? 28.348 -19.299 -25.676 1.00 91.75 712 LEU A CA 1
ATOM 5710 C C . LEU A 1 712 ? 28.237 -20.526 -24.768 1.00 91.75 712 LEU A C 1
ATOM 5712 O O . LEU A 1 712 ? 27.530 -20.499 -23.752 1.00 91.75 712 LEU A O 1
ATOM 5716 N N . HIS A 1 713 ? 28.972 -21.582 -25.112 1.00 90.00 713 HIS A N 1
ATOM 5717 C CA . HIS A 1 713 ? 29.009 -22.794 -24.308 1.00 90.00 713 HIS A CA 1
ATOM 5718 C C . HIS A 1 713 ? 29.725 -22.568 -22.982 1.00 90.00 713 HIS A C 1
ATOM 5720 O O . HIS A 1 713 ? 30.637 -21.739 -22.883 1.00 90.00 713 HIS A O 1
ATOM 5726 N N . LYS A 1 714 ? 29.347 -23.349 -21.968 1.00 86.50 714 LYS A N 1
ATOM 5727 C CA . LYS A 1 714 ? 30.017 -23.331 -20.665 1.00 86.50 714 LYS A CA 1
ATOM 5728 C C . LYS A 1 714 ? 31.526 -23.564 -20.828 1.00 86.50 714 LYS A C 1
ATOM 5730 O O . LYS A 1 714 ? 31.946 -24.572 -21.386 1.00 86.50 714 LYS A O 1
ATOM 5735 N N . GLY A 1 715 ? 32.323 -22.665 -20.261 1.00 86.31 715 GLY A N 1
ATOM 5736 C CA . GLY A 1 715 ? 33.780 -22.762 -20.221 1.00 86.31 715 GLY A CA 1
ATOM 5737 C C . GLY A 1 715 ? 34.378 -21.740 -19.259 1.00 86.31 715 GLY A C 1
ATOM 5738 O O . GLY A 1 715 ? 33.656 -20.984 -18.602 1.00 86.31 715 GLY A O 1
ATOM 5739 N N . THR A 1 716 ? 35.701 -21.725 -19.167 1.00 89.81 716 THR A N 1
ATOM 5740 C CA . THR A 1 716 ? 36.459 -20.644 -18.527 1.00 89.81 716 THR A CA 1
ATOM 5741 C C . THR A 1 716 ? 36.286 -19.330 -19.308 1.00 89.81 716 THR A C 1
ATOM 5743 O O . THR A 1 716 ? 35.959 -19.362 -20.498 1.00 89.81 716 THR A O 1
ATOM 5746 N N . PRO A 1 717 ? 36.538 -18.156 -18.695 1.00 88.56 717 PRO A N 1
ATOM 5747 C CA . PRO A 1 717 ? 36.447 -16.876 -19.403 1.00 88.56 717 PRO A CA 1
ATOM 5748 C C . PRO A 1 717 ? 37.285 -16.824 -20.690 1.00 88.56 717 PRO A C 1
ATOM 5750 O O . PRO A 1 717 ? 36.837 -16.282 -21.695 1.00 88.56 717 PRO A O 1
ATOM 5753 N N . ILE A 1 718 ? 38.470 -17.441 -20.689 1.00 90.62 718 ILE A N 1
ATOM 5754 C CA . ILE A 1 718 ? 39.364 -17.492 -21.854 1.00 90.62 718 ILE A CA 1
ATOM 5755 C C . ILE A 1 718 ? 38.749 -18.337 -22.977 1.00 90.62 718 ILE A C 1
ATOM 5757 O O . ILE A 1 718 ? 38.673 -17.882 -24.118 1.00 90.62 718 ILE A O 1
ATOM 5761 N N . GLU A 1 719 ? 38.259 -19.539 -22.662 1.00 92.06 719 GLU A N 1
ATOM 5762 C CA . GLU A 1 719 ? 37.599 -20.417 -23.641 1.00 92.06 719 GLU A CA 1
ATOM 5763 C C . GLU A 1 719 ? 36.349 -19.755 -24.230 1.00 92.06 719 GLU A C 1
ATOM 5765 O O . GLU A 1 719 ? 36.105 -19.821 -25.434 1.00 92.06 719 GLU A O 1
ATOM 5770 N N . MET A 1 720 ? 35.559 -19.073 -23.400 1.00 91.50 720 MET A N 1
ATOM 5771 C CA . MET A 1 720 ? 34.375 -18.348 -23.858 1.00 91.50 720 MET A CA 1
ATOM 5772 C C . MET A 1 720 ? 34.739 -17.151 -24.754 1.00 91.50 720 MET A C 1
ATOM 5774 O O . MET A 1 720 ? 34.063 -16.932 -25.757 1.00 91.50 720 MET A O 1
ATOM 5778 N N . ARG A 1 721 ? 35.823 -16.412 -24.471 1.00 94.50 721 ARG A N 1
ATOM 5779 C CA . ARG A 1 721 ? 36.335 -15.349 -25.363 1.00 94.50 721 ARG A CA 1
ATOM 5780 C C . ARG A 1 721 ? 36.784 -15.900 -26.720 1.00 94.50 721 ARG A C 1
ATOM 5782 O O . ARG A 1 721 ? 36.507 -15.291 -27.749 1.00 94.50 721 ARG A O 1
ATOM 5789 N N . GLN A 1 722 ? 37.418 -17.071 -26.753 1.00 93.62 722 GLN A N 1
ATOM 5790 C CA . GLN A 1 722 ? 37.783 -17.735 -28.013 1.00 93.62 722 GLN A CA 1
ATOM 5791 C C . GLN A 1 722 ? 36.546 -18.158 -28.821 1.00 93.62 722 GLN A C 1
ATOM 5793 O O . GLN A 1 722 ? 36.502 -17.973 -30.042 1.00 93.62 722 GLN A O 1
ATOM 5798 N N . GLN A 1 723 ? 35.517 -18.683 -28.146 1.00 94.25 723 GLN A N 1
ATOM 5799 C CA . GLN A 1 723 ? 34.228 -18.974 -28.781 1.00 94.25 723 GLN A CA 1
ATOM 5800 C C . GLN A 1 723 ? 33.593 -17.701 -29.355 1.00 94.25 723 GLN A C 1
ATOM 5802 O O . GLN A 1 723 ? 33.146 -17.718 -30.501 1.00 94.25 723 GLN A O 1
ATOM 5807 N N . LEU A 1 724 ? 33.612 -16.598 -28.600 1.00 95.69 724 LEU A N 1
ATOM 5808 C CA . LEU A 1 724 ? 33.122 -15.292 -29.042 1.00 95.69 724 LEU A CA 1
ATOM 5809 C C . LEU A 1 724 ? 33.823 -14.839 -30.327 1.00 95.69 724 LEU A C 1
ATOM 5811 O O . LEU A 1 724 ? 33.136 -14.530 -31.295 1.00 95.69 724 LEU A O 1
ATOM 5815 N N . LEU A 1 725 ? 35.161 -14.876 -30.390 1.00 96.00 725 LEU A N 1
ATOM 5816 C CA . LEU A 1 725 ? 35.901 -14.500 -31.607 1.00 96.00 725 LEU A CA 1
ATOM 5817 C C . LEU A 1 725 ? 35.546 -15.383 -32.803 1.00 96.00 725 LEU A C 1
ATOM 5819 O O . LEU A 1 725 ? 35.441 -14.895 -33.924 1.00 96.00 725 LEU A O 1
ATOM 5823 N N . THR A 1 726 ? 35.364 -16.683 -32.574 1.00 95.25 726 THR A N 1
ATOM 5824 C CA . THR A 1 726 ? 34.997 -17.629 -33.636 1.00 95.25 726 THR A CA 1
ATOM 5825 C C . THR A 1 726 ? 33.627 -17.285 -34.218 1.00 95.25 726 THR A C 1
ATOM 5827 O O . THR A 1 726 ? 33.475 -17.199 -35.435 1.00 95.25 726 THR A O 1
ATOM 5830 N N . GLN A 1 727 ? 32.642 -17.037 -33.352 1.00 94.81 727 GLN A N 1
ATOM 5831 C CA . GLN A 1 727 ? 31.287 -16.657 -33.758 1.00 94.81 727 GLN A CA 1
ATOM 5832 C C . GLN A 1 727 ? 31.255 -15.258 -34.390 1.00 94.81 727 GLN A C 1
ATOM 5834 O O . GLN A 1 727 ? 30.553 -15.048 -35.373 1.00 94.81 727 GLN A O 1
ATOM 5839 N N . PHE A 1 728 ? 32.052 -14.315 -33.884 1.00 96.06 728 PHE A N 1
ATOM 5840 C CA . PHE A 1 728 ? 32.148 -12.974 -34.455 1.00 96.06 728 PHE A CA 1
ATOM 5841 C C . PHE A 1 728 ? 32.731 -12.997 -35.874 1.00 96.06 728 PHE A C 1
ATOM 5843 O O . PHE A 1 728 ? 32.165 -12.392 -36.779 1.00 96.06 728 PHE A O 1
ATOM 5850 N N . LYS A 1 729 ? 33.804 -13.766 -36.104 1.00 95.12 729 LYS A N 1
ATOM 5851 C CA . LYS A 1 729 ? 34.367 -13.971 -37.449 1.00 95.12 729 LYS A CA 1
ATOM 5852 C C . LYS A 1 729 ? 33.358 -14.603 -38.403 1.00 95.12 729 LYS A C 1
ATOM 5854 O O . LYS A 1 729 ? 33.265 -14.172 -39.545 1.00 95.12 729 LYS A O 1
ATOM 5859 N N . GLN A 1 730 ? 32.601 -15.598 -37.938 1.00 94.50 730 GLN A N 1
ATOM 5860 C CA . GLN A 1 730 ? 31.525 -16.191 -38.733 1.00 94.50 730 GLN A CA 1
ATOM 5861 C C . GLN A 1 730 ? 30.481 -15.132 -39.114 1.00 94.50 730 GLN A C 1
ATOM 5863 O O . GLN A 1 730 ? 30.123 -15.023 -40.284 1.00 94.50 730 GLN A O 1
ATOM 5868 N N . TRP A 1 731 ? 30.041 -14.321 -38.150 1.00 95.69 731 TRP A N 1
ATOM 5869 C CA . TRP A 1 731 ? 29.060 -13.268 -38.398 1.00 95.69 731 TRP A CA 1
ATOM 5870 C C . TRP A 1 731 ? 29.554 -12.239 -39.426 1.00 95.69 731 TRP A C 1
ATOM 5872 O O . TRP A 1 731 ? 28.799 -11.904 -40.332 1.00 95.69 731 TRP A O 1
ATOM 5882 N N . LEU A 1 732 ? 30.819 -11.806 -39.345 1.00 94.12 732 LEU A N 1
ATOM 5883 C CA . LEU A 1 732 ? 31.428 -10.870 -40.305 1.00 94.12 732 LEU A CA 1
ATOM 5884 C C . LEU A 1 732 ? 31.463 -11.413 -41.742 1.00 94.12 732 LEU A C 1
ATOM 5886 O O . LEU A 1 732 ? 31.349 -10.642 -42.690 1.00 94.12 732 LEU A O 1
ATOM 5890 N N . VAL A 1 733 ? 31.623 -12.729 -41.915 1.00 92.12 733 VAL A N 1
ATOM 5891 C CA . VAL A 1 733 ? 31.579 -13.374 -43.239 1.00 92.12 733 VAL A CA 1
ATOM 5892 C C . VAL A 1 733 ? 30.159 -13.370 -43.803 1.00 92.12 733 VAL A C 1
ATOM 5894 O O . VAL A 1 733 ? 29.969 -13.126 -44.992 1.00 92.12 733 VAL A O 1
ATOM 5897 N N . GLU A 1 734 ? 29.163 -13.640 -42.959 1.00 91.31 734 GLU A N 1
ATOM 5898 C CA . GLU A 1 734 ? 27.748 -13.642 -43.349 1.00 91.31 734 GLU A CA 1
ATOM 5899 C C . GLU A 1 734 ? 27.198 -12.217 -43.559 1.00 91.31 734 GLU A C 1
ATOM 5901 O O . GLU A 1 734 ? 26.286 -12.025 -44.362 1.00 91.31 734 GLU A O 1
ATOM 5906 N N . HIS A 1 735 ? 27.775 -11.219 -42.877 1.00 91.50 735 HIS A N 1
ATOM 5907 C CA . HIS A 1 735 ? 27.332 -9.821 -42.867 1.00 91.50 735 HIS A CA 1
ATOM 5908 C C . HIS A 1 735 ? 28.530 -8.865 -43.032 1.00 91.50 735 HIS A C 1
ATOM 5910 O O . HIS A 1 735 ? 29.007 -8.289 -42.048 1.00 91.50 735 HIS A O 1
ATOM 5916 N N . PRO A 1 736 ? 29.037 -8.676 -44.265 1.00 86.81 736 PRO A N 1
ATOM 5917 C CA . PRO A 1 736 ? 30.162 -7.782 -44.520 1.00 86.81 736 PRO A CA 1
ATOM 5918 C C . PRO A 1 736 ? 29.849 -6.342 -44.094 1.00 86.81 736 PRO A C 1
ATOM 5920 O O . PRO A 1 736 ? 28.817 -5.780 -44.466 1.00 86.81 736 PRO A O 1
ATOM 5923 N N . LEU A 1 737 ? 30.751 -5.736 -43.320 1.00 87.25 737 LEU A N 1
ATOM 5924 C CA . LEU A 1 737 ? 30.636 -4.341 -42.892 1.00 87.25 737 LEU A CA 1
ATOM 5925 C C . LEU A 1 737 ? 30.945 -3.383 -44.054 1.00 87.25 737 LEU A C 1
ATOM 5927 O O . LEU A 1 737 ? 31.775 -3.681 -44.910 1.00 87.25 737 LEU A O 1
ATOM 5931 N N . MET A 1 738 ? 30.296 -2.215 -44.068 1.00 76.31 738 MET A N 1
ATOM 5932 C CA . MET A 1 738 ? 30.530 -1.187 -45.091 1.00 76.31 738 MET A CA 1
ATOM 5933 C C . MET A 1 738 ? 31.967 -0.641 -45.016 1.00 76.31 738 MET A C 1
ATOM 5935 O O . MET A 1 738 ? 32.504 -0.424 -43.924 1.00 76.31 738 MET A O 1
ATOM 5939 N N . GLU A 1 739 ? 32.568 -0.381 -46.179 1.00 63.81 739 GLU A N 1
ATOM 5940 C CA . GLU A 1 739 ? 33.841 0.339 -46.297 1.00 63.81 739 GLU A CA 1
ATOM 5941 C C . GLU A 1 739 ? 33.615 1.849 -46.098 1.00 63.81 739 GLU A C 1
ATOM 5943 O O . GLU A 1 739 ? 32.567 2.386 -46.466 1.00 63.81 739 GLU A O 1
ATOM 5948 N N . ALA A 1 740 ? 34.573 2.539 -45.472 1.00 55.03 740 ALA A N 1
ATOM 5949 C CA . ALA A 1 740 ? 34.466 3.973 -45.216 1.00 55.03 740 ALA A CA 1
ATOM 5950 C C . ALA A 1 740 ? 34.424 4.758 -46.541 1.00 55.03 740 ALA A C 1
ATOM 5952 O O . ALA A 1 740 ? 35.327 4.627 -47.363 1.00 55.03 740 ALA A O 1
ATOM 5953 N N . ALA A 1 741 ? 33.398 5.589 -46.745 1.00 50.72 741 ALA A N 1
ATOM 5954 C CA . ALA A 1 741 ? 33.408 6.583 -47.817 1.00 50.72 741 ALA A CA 1
ATOM 5955 C C . ALA A 1 741 ? 34.284 7.785 -47.417 1.00 50.72 741 ALA A C 1
ATOM 5957 O O . ALA A 1 741 ? 34.356 8.128 -46.233 1.00 50.72 741 ALA A O 1
ATOM 5958 N N . ASP A 1 742 ? 34.930 8.421 -48.401 1.00 36.00 742 ASP A N 1
ATOM 5959 C CA . ASP A 1 742 ? 35.785 9.598 -48.204 1.00 36.00 742 ASP A CA 1
ATOM 5960 C C . ASP A 1 742 ? 35.077 10.716 -47.405 1.00 36.00 742 ASP A C 1
ATOM 5962 O O . ASP A 1 742 ? 33.869 10.930 -47.561 1.00 36.00 742 ASP A O 1
ATOM 5966 N N . PRO A 1 743 ? 35.808 11.456 -46.550 1.00 37.41 743 PRO A N 1
ATOM 5967 C CA . PRO A 1 743 ? 35.219 12.431 -45.641 1.00 37.41 743 PRO A CA 1
ATOM 5968 C C . PRO A 1 743 ? 34.581 13.606 -46.399 1.00 37.41 743 PRO A C 1
ATOM 5970 O O . PRO A 1 743 ? 35.249 14.346 -47.122 1.00 37.41 743 PRO A O 1
ATOM 5973 N N . VAL A 1 744 ? 33.280 13.816 -46.186 1.00 33.78 744 VAL A N 1
ATOM 5974 C CA . VAL A 1 744 ? 32.572 15.054 -46.552 1.00 33.78 744 VAL A CA 1
ATOM 5975 C C . VAL A 1 744 ? 32.939 16.142 -45.525 1.00 33.78 744 VAL A C 1
ATOM 5977 O O . VAL A 1 744 ? 32.961 15.839 -44.331 1.00 33.78 744 VAL A O 1
ATOM 5980 N N . PRO A 1 745 ? 33.249 17.387 -45.942 1.00 33.31 745 PRO A N 1
ATOM 5981 C CA . PRO A 1 745 ? 33.724 18.435 -45.039 1.00 33.31 745 PRO A CA 1
ATOM 5982 C C . PRO A 1 745 ? 32.664 18.870 -44.017 1.00 33.31 745 PRO A C 1
ATOM 5984 O O . PRO A 1 745 ? 31.466 18.872 -44.302 1.00 33.31 745 PRO A O 1
ATOM 5987 N N . ASP A 1 746 ? 33.159 19.255 -42.838 1.00 32.91 746 ASP A N 1
ATOM 5988 C CA . ASP A 1 746 ? 32.421 19.627 -41.630 1.00 32.91 746 ASP A CA 1
ATOM 5989 C C . ASP A 1 746 ? 31.175 20.489 -41.889 1.00 32.91 746 ASP A C 1
ATOM 5991 O O . ASP A 1 746 ? 31.251 21.625 -42.370 1.00 32.91 746 ASP A O 1
ATOM 5995 N N . VAL A 1 747 ? 30.012 19.969 -41.489 1.00 31.52 747 VAL A N 1
ATOM 5996 C CA . VAL A 1 747 ? 28.785 20.759 -41.376 1.00 31.52 747 VAL A CA 1
ATOM 5997 C C . VAL A 1 747 ? 28.821 21.522 -40.053 1.00 31.52 747 VAL A C 1
ATOM 5999 O O . VAL A 1 747 ? 28.907 20.950 -38.969 1.00 31.52 747 VAL A O 1
ATOM 6002 N N . VAL A 1 748 ? 28.759 22.843 -40.199 1.00 31.80 748 VAL A N 1
ATOM 6003 C CA . VAL A 1 748 ? 28.697 23.890 -39.175 1.00 31.80 748 VAL A CA 1
ATOM 6004 C C . VAL A 1 748 ? 27.755 23.528 -38.020 1.00 31.80 748 VAL A C 1
ATOM 6006 O O . VAL A 1 748 ? 26.611 23.126 -38.235 1.00 31.80 748 VAL A O 1
ATOM 6009 N N . SER A 1 749 ? 28.227 23.729 -36.785 1.00 27.19 749 SER A N 1
ATOM 6010 C CA . SER A 1 749 ? 27.416 23.566 -35.578 1.00 27.19 749 SER A CA 1
ATOM 6011 C C . SER A 1 749 ? 26.234 24.549 -35.562 1.00 27.19 749 SER A C 1
ATOM 6013 O O . SER A 1 749 ? 26.422 25.747 -35.791 1.00 27.19 749 SER A O 1
ATOM 6015 N N . PRO A 1 750 ? 25.006 24.103 -35.244 1.00 31.36 750 PRO A N 1
ATOM 6016 C CA . PRO A 1 750 ? 23.953 25.017 -34.851 1.00 31.36 750 PRO A CA 1
ATOM 6017 C C . PRO A 1 750 ? 24.177 25.410 -33.388 1.00 31.36 750 PRO A C 1
ATOM 6019 O O . PRO A 1 750 ? 24.163 24.578 -32.480 1.00 31.36 750 PRO A O 1
ATOM 6022 N N . THR A 1 751 ? 24.379 26.701 -33.164 1.00 33.38 751 THR A N 1
ATOM 6023 C CA . THR A 1 751 ? 24.300 27.365 -31.864 1.00 33.38 751 THR A CA 1
ATOM 6024 C C . THR A 1 751 ? 22.910 27.155 -31.250 1.00 33.38 751 THR A C 1
ATOM 6026 O O . THR A 1 751 ? 21.947 27.834 -31.594 1.00 33.38 751 THR A O 1
ATOM 6029 N N . GLY A 1 752 ? 22.801 26.195 -30.330 1.00 29.06 752 GLY A N 1
ATOM 6030 C CA . GLY A 1 752 ? 21.624 25.980 -29.489 1.00 29.06 752 GLY A CA 1
ATOM 6031 C C . GLY A 1 752 ? 21.748 26.751 -28.178 1.00 29.06 752 GLY A C 1
ATOM 6032 O O . GLY A 1 752 ? 22.677 26.534 -27.405 1.00 29.06 752 GLY A O 1
ATOM 6033 N N . ILE A 1 753 ? 20.816 27.672 -27.949 1.00 31.95 753 ILE A N 1
ATOM 6034 C CA . ILE A 1 753 ? 20.680 28.486 -26.738 1.00 31.95 753 ILE A CA 1
ATOM 6035 C C . ILE A 1 753 ? 20.514 27.566 -25.517 1.00 31.95 753 ILE A C 1
ATOM 6037 O O . ILE A 1 753 ? 19.572 26.779 -25.449 1.00 31.95 753 ILE A O 1
ATOM 6041 N N . PHE A 1 754 ? 21.425 27.686 -24.548 1.00 29.86 754 PHE A N 1
ATOM 6042 C CA . PHE A 1 754 ? 21.330 27.028 -23.247 1.00 29.86 754 PHE A CA 1
ATOM 6043 C C . PHE A 1 754 ? 20.168 27.633 -22.449 1.00 29.86 754 PHE A C 1
ATOM 6045 O O . PHE A 1 754 ? 20.201 28.810 -22.091 1.00 29.86 754 PHE A O 1
ATOM 6052 N N . LEU A 1 755 ? 19.144 26.830 -22.162 1.00 35.53 755 LEU A N 1
ATOM 6053 C CA . LEU A 1 755 ? 18.132 27.155 -21.160 1.00 35.53 755 LEU A CA 1
ATOM 6054 C C . LEU A 1 755 ? 18.646 26.702 -19.791 1.00 35.53 755 LEU A C 1
ATOM 6056 O O . LEU A 1 755 ? 19.011 25.541 -19.607 1.00 35.53 755 LEU A O 1
ATOM 6060 N N . SER A 1 756 ? 18.688 27.633 -18.840 1.00 27.00 756 SER A N 1
ATOM 6061 C CA . SER A 1 756 ? 18.943 27.340 -17.432 1.00 27.00 756 SER A CA 1
ATOM 6062 C C . SER A 1 756 ? 17.787 26.518 -16.856 1.00 27.00 756 SER A C 1
ATOM 6064 O O . SER A 1 756 ? 16.633 26.954 -16.928 1.00 27.00 756 SER A O 1
ATOM 6066 N N . LEU A 1 757 ? 18.118 25.350 -16.296 1.00 30.77 757 LEU A N 1
ATOM 6067 C CA . LEU A 1 757 ? 17.269 24.638 -15.337 1.00 30.77 757 LEU A CA 1
ATOM 6068 C C . LEU A 1 757 ? 17.057 25.487 -14.086 1.00 30.77 757 LEU A C 1
ATOM 6070 O O . LEU A 1 757 ? 18.056 26.081 -13.617 1.00 30.77 757 LEU A O 1
#

Secondary structure (DSSP, 8-state):
---PPPPEEEE---EE-TT-EEEE--TT--S---S-EEESSHHHHHHHTTTS-EEEEEES---HHHHHHHTT---EEEE-HHHHTTS-HHHHHHT-S-EEEGGGHHHH-TTS-S---SSHHHHHHHHHHHTT-SEEEPPTTPPPPHHHHHHHHHTT-EEESS-PPPPEEEEEE-----SSHHHHHHHHHHHHHHHH-TT--EEEEEESS--GGGTTTSTTGGGEEEEE-SS--BHHHHHHHHHHHSPSSEEEEEE-TTEEE-GGGGGGGGS--TTEEEEEEPEEEPTTS-EEES-S-SS-EEEEEEEHHHHHTS---GGGG-SBTTSTTHHHHHHHHHHHTT-EEEB-TTTS-EEE--TT----S-TT-PPP-S-EEEE-B-PEESSEEESS-SEEEEEEPP-EEEE--B-S-HHHHHHHHHHHHTT-SS---SSSPEEEEPPPEEEEEEEEEEE-TTS-EE-SSEEE---STT--HHHHHHTT-----TTS-EEEEEEEEE---S-HHHHSSHHHHIIIIIHHHHHHHHHS-TTSPPPBEEE-GGGHHHHTTS--SSS---EEEP-TT-EEEEEEEEE---------HHHHHHHHHT-TT--SS--SEEEEEESSSS-HHHIIIIIGGGSPTTPEEEEEETT--HHHHHHHHTT-SEEEEEE-TT-HHHHGGGGGSPTT-EEEEEEETTS---HHHHHHHHTT-EEEEEEEPS--HHHHHHHHHHHHHHHHHHSPPPPPPPPPP------------

Sequence (757 aa):
MDRKVPPIINCRTISQKDNHALVWLHPGFEGNPVHPCIATSLADYRSWKRRADITALVLTEVSVADFEELKKHKVNLFVKKAAFEQFPRSDWVALQVSIGVLEELSEHFPIVSKPWDGTLVDAVCCVTLMLHFNHLVLRPGTAVSPQRQEQFASYSIRISDVYAQPPQIWLITQYFVHSVTKRQKEIRQCLKNNLANPLINKVVLLNEEDLRYEWSSSKYADKVQQEIIRKRLTYADLLKYTYEKVPPNTIVIYANADIFCNDTLKHVHTVNMADKLFALLRYDEQEDESLRLFGPRPDSQDTWICLSDSVKSRTWDFKAFDYKLGTAGCDNRFTGDMFGMRFLISNPCQTIQTVHVHQTAIRNYNPKDIVPAKLYMYIHPCSIVELQQQSVGDEKVFALAPRSTTVTIKGLNAKKLQTYCVMLARENRFKWSEVTPTVMAAKPLQIYHWKDAFVTNCGVVYDYKNVWLGSVENGNAFAEKVGRDLGIAFVQAAEKQPAMLAIPCTTLPRYMHVDLYCLYYLAYALQIYRQLPADQPTPSLYLYPPSIPTLQSFTIRSGHMPAVRWNPTVCAYAKDVYGYIPETCEVSSAEIEALRSAFPLWQPTCTTKCVVLVDEFLVPEFVEESIAPLLPAGWKVEQVLRTSSGVEAYRQIVGAGLCILFNLPKQEEQWAKLWTLPMGCPTLEFQNELKVEGGFQHLAAAASLDAYCIPLHKGTPIEMRQQLLTQFKQWLVEHPLMEAADPVPDVVSPTGIFLSL

pLDDT: mean 88.43, std 12.56, range [27.0, 98.81]

Radius of gyration: 32.89 Å; Cα contacts (8 Å, |Δi|>4): 1522; chains: 1; bounding box: 78×73×88 Å

Organism: NCBI:txid1070528

Nearest PDB structures (foldseek):
  2z87-assembly2_A  TM=6.201E-01  e=4.347E-03  Escherichia coli
  2z86-assembly1_B  TM=3.886E-01  e=1.800E-03  Escherichia coli
  1vgw-assembly3_F  TM=4.681E-01  e=1.165E-02  Neisseria gonorrhoeae
  2z86-assembly1_A  TM=3.598E-01  e=2.871E-03  Escherichia coli
  2xmh-assembly1_A  TM=4.654E-01  e=2.020E-01  Archaeoglobus fulgidus

Mean predicted aligned error: 9.31 Å

Solvent-accessible surface area (backbone atoms only — not comparable to full-atom values): 41930 Å² total; per-residue (Å²): 129,84,79,72,77,51,55,74,47,82,43,76,47,69,48,46,45,78,38,31,45,36,36,51,56,55,96,85,70,83,80,80,56,88,49,44,24,35,23,66,40,70,69,52,39,67,74,36,60,89,69,34,53,58,61,34,39,36,35,73,68,66,53,74,69,53,53,66,49,48,66,79,49,88,49,33,36,36,28,29,55,78,36,54,71,75,49,62,71,68,59,59,58,70,47,72,51,58,76,44,44,47,73,51,38,33,79,43,29,71,84,36,74,62,68,59,83,84,46,73,65,46,49,53,51,50,49,36,52,53,70,71,41,47,25,40,27,44,54,69,92,68,80,76,54,72,72,56,51,53,55,32,54,77,65,66,36,44,78,37,51,63,85,74,79,74,62,51,29,35,39,42,34,43,63,82,88,51,93,52,64,72,59,32,51,32,34,53,49,21,49,52,48,36,56,67,29,84,73,46,62,32,38,36,30,46,13,52,57,92,61,63,82,81,42,62,85,42,98,48,37,87,36,55,45,79,44,72,69,66,43,83,51,25,52,23,56,55,52,49,44,39,49,77,69,50,59,74,66,24,36,37,34,41,40,49,52,34,46,26,55,54,79,42,48,63,58,59,64,24,30,70,41,75,44,31,33,38,43,24,43,37,21,39,60,45,99,85,71,45,78,41,69,67,66,96,56,36,72,64,43,53,34,36,37,33,27,27,47,48,53,53,75,51,89,77,67,50,75,83,34,68,48,50,68,89,40,33,56,38,48,25,25,49,48,26,53,42,42,75,70,67,35,51,60,28,8,37,27,75,51,37,48,32,40,36,48,59,91,78,70,82,73,95,64,57,78,83,58,53,53,86,48,88,32,32,33,29,40,35,73,32,45,62,34,77,46,43,80,30,61,67,69,82,38,79,74,53,62,48,72,59,46,54,33,58,30,60,59,39,55,97,45,72,74,59,45,53,56,48,36,60,59,52,44,72,71,71,80,60,73,67,28,70,84,54,72,29,70,47,79,43,69,57,47,57,30,25,40,42,67,66,29,34,30,30,68,47,15,43,45,31,52,93,52,38,31,40,46,32,61,68,88,79,66,38,61,50,51,73,62,35,69,80,67,62,71,84,52,81,77,50,67,42,52,80,38,74,19,27,54,22,64,45,53,89,46,70,67,45,58,76,32,52,36,35,23,41,59,69,44,48,12,55,51,44,54,50,58,75,71,51,67,87,90,52,76,74,51,18,40,76,37,48,71,89,33,48,77,34,54,73,57,39,63,75,66,94,72,84,77,56,64,44,78,54,47,95,82,43,32,39,31,15,51,37,32,42,30,39,61,53,69,96,80,77,71,19,36,69,34,44,49,39,43,51,77,22,24,79,80,56,34,69,54,57,41,62,28,35,31,34,42,27,47,96,80,49,34,71,67,55,42,61,73,62,50,52,78,73,52,64,78,78,54,44,78,39,80,41,56,32,85,55,58,39,49,73,45,38,66,66,39,36,25,20,40,30,36,39,39,74,53,59,65,94,45,64,77,46,59,40,58,61,66,44,41,7,53,57,22,41,28,44,38,34,29,44,66,89,43,72,69,60,68,63,60,45,48,31,34,17,39,44,34,44,48,29,53,44,69,36,68,92,66,55,75,68,59,36,52,53,49,48,53,53,52,49,55,52,48,44,72,79,50,73,78,86,76,69,74,82,86,76,81,87,80,78,81,78,90,73,84,84,77,78,130

Foldseek 3Di:
DPQDDFAEAEDADFAALPQQEEEEFDVPDDDQDLHEYEYADVVRCVVPVVRHRHQEYEYAAADPVNLVVLLVDAHAYEYAPVRVVVDDPVSVVSSVHHYHHQQCLCVFFVLCVDHQPSDPLSSQLSVCSLVLGQEYAAAAPDDDDPVSVVSSVVLNRHYHNDDDDAAAEEEEEADDQDPDPVVNVLLLVQVLQQLPAPRHQAYEHAYLDDDLVSCVPPPSSVRYDYDHPNDFDWQLVVLVCLQPPNDANHKYKYFYSQKHWDPLCSCVSSGDQALAKAQEFAWEQDPVRDTHGPDQWQQHGGMIIGGSVNSNVFDDPSVLGGDHRPEARNSQQVVVVSVVSRGHYAHQCVRTHMYGRCPVVDDDYDNVRHDDHNYGYGHGYDHHHNADEDADADAWDDWADWFKFWFAAAADDPVLQVLQQVVQVVVVPDHYDNPGTDIDTDDTFTKHKDFFWKQALQLWIDDSHYTYAHDPVVVQLQCVVCVVPVLPNSNGRAAEDQAAERQGDSDVVLCQFLLSCLQRPLLVLLSCQVPDDPPDDQHAYEDAPVNVVQVLQWQRDPDDHHYDHHDNNYMHTHRIYMYGHRDDDDGALSSLCSSQVGGVLFDQAADLEEEEADDPLNHPVCCVPQVVVLGDPPRHYQYAHLQDDGDVSLNSAHRHQEYEYEDFPPSCSRCSSNSSHHAQREYEYEYASVGRDCSVSSSCSRSNYNYHYHHFYDDDSVNSSVVVSVRVSVVCVVPPDDDHDDDDDDDDDDDDDRDDD